Protein 5UID (pdb70)

Secondary structure (DSSP, 8-state):
---S------HHHHHHHHHHHHHT--SSSHHHHHHHHHHHHHHTS-GGGB---S-HHHHHHH--TT---TT-EEEEESSS-HHHHHHHHTTT-EEEEE--BTTTTB--HHHHHTT--TTEEEEEEE-GGG---SHHHHHHHHHHHT--EEEE-TT-SS-EETTEETTSSSSEEE---------SS---EESSHHHHHHHHHHHBT----TT----SS---B----HHHHHHHHHHHHHHHHHHHHHHHHHHHHHHHHTT-TT--PPPPPPTTEE-----EEE--HHHH---HHHHHTT---B-S---GGG-GGG------HHHHHHHHH-EEEP-STT--HHHHHHHHHHHHHHHHHH-/---S------HHHHHHHHHHHHHT--SSSHHHHHHHHHHHHHHTS-GGGB---S-HHHHHHH--TT---TT-EEEEESSS-HHHHHHHHTTTPEEEEE---TTTS---HHHHHTT--TTEEEEEEE-GGG---SHHHHHHHHHHTT--EEEE-TT-TT-EETTEETTSSSSEEE---------SS---EESSHHHHHHHHHHHBT----TT----SS---B----HHHHHHHHHHHHHHHHHHHHHHHHHHHHHHHHTT-TT--PPPPPPTTEE-----EEE--HHHH---HHHHHTT---B-S---GGG-GGG------HHHHHHHHH-EEEP--TT--HHHHHHHHHHHHHHHHHT-/---SS-----HHHHHHHHHHHHHS--SSSHHHHHHHHHHHHHHTS-GGGB---S-HHHHHHH--TT---TT-EEEEESSS-HHHHHHHHTTTPEEEEE--BTTTTB--HHHHHTT--TTEEEEEEE-GGG--TTHHHHHHHHHHHT--EEEE-TT-TT-EETTEETTSSSSEEE---------SS---EESSHHHHHHHHHHHBT----TT----SS---B----HHHHHHHHHHHHHHHHHHHHHHHHHHHHHHHHSS-TT--PPPPPPTTEE-----EEE--HHHH---HHHHHTT---B-S---GGG-GGG------HHHHHHHHH-EEEP--TT--HHHHHHHHHHHHHHHHHT-/--S------HHHHHHHHHHHHHT--SSSHHHHHHHHHHHHHHTS-GGGB---S-HHHHHHH--TT---TT-EEEEESSS-HHHHHHHHTTTPEEEEE--BTTTTB--HHHHHHT--TTEEEEEEE-GGG---SHHHHHHHHHHHT--EEEEGGG-TT-EETTEETTSSSSEEE---------SS---EESSHHHHHHHHHHHBT---TT----SS---B----HHHHHHHHHHHHHHHHHHHHHHHHHHHHHHHHTT-TT--PPPPPPTTEE-----EEE--HHHH---HHHHHTT---B-----GGG-GGG------HHHHHHHHH-EEEP--TT--HHHHHHHHHHHHHHHHHHT-

Foldseek 3Di:
DFDQDAEDDDDQLVVLLVVCVVVVFWFDDDLLLVLLCLLCVLQVHDSLQGAKWFFQLVVLLLVVLLVAAAQAEEEEALQDDPSNQVSQVVRNYFYAHWFPALLQRFRALVRRVVRDDPRYAEYEGEQGQFFNPNVQSNQVSCVVVVHFYEYADQNHSNKDFLPGGGQPSTAKYKYWQDSLQHLPGIMIGGPDSVSSVQSNQLLCCAAPVVVDDDHPDRHDNTHDISSSSSSNVVSSVCQVVFQVLLVVLLVVLCVLPVPQPPKAWRDDHPPRIDGSRSWGKMWPLVCQVVCVQCVVVVWHKDDGDQRNCPPPVSDHHDDHPSNVRSNRIMMTGRGTNVQDPVNSVSRSVSVSVSVVVVD/DFDQAAEDDDDQLVVLLVVCVVVVFWFADDLVLVLLCVLCVLQVHHSLQGAKWFFLLLVLLLVVLLVAAAQAEEEEALQDDPSNQCSQVVRNYFYAHFFPALLQRFRALVRRVVGDDPRYQAYEGEQGQFACHNVQSNQVSCVVVVHFYEYAHQNHSNKDFLPHGGQQSTAKYKYWQDSHLHLPGIMIGGPDSVSSVQSNQQLCCAADVRPDDDHPDRHDNTHHTSSSSSSNSVSSVCQVVWQVLLVVLLVVLCVLPVVAPPKAWRDDHDPRIDGSRRWTKMWPLVCQVVCVQCVVVVWHKDDGDQRNCPPPVSDDHDDHPSNVRSNRIMMTGRGTNVDDPVNSVSRSVSVRVSVVVVD/DFDQDAEDDDDQLVVLLVVCVVVVFWFADDLLLVLLCLLCVLQVHHSLQGAKWFFLLVVLLLVVLLVAAAQAEEEEALQDDPSNQCSRVVRNYFYAHFFPALLQRFRALVRRVVRDDPRYAAYEYEQPQFACPNVLSNQVSCVVVVHFYEYAHQNHSNKDFLNGGGQQSTAKYKYWQDSLLHLPGIMIGGPDSVSSVQSNQQLCCAADVNVDDDHPDRHDNTHHISSSSSSSVSSSVCQVVWQVLLVVLLVVLCVLPVVQPPKAWRDDRDPRIDGSRRWTKMWPLVCQVVCVQCVVVVWHKDDGDRRCCPVPVSDHHDDRPSNVRSNRIMITGRGTNVQDPVNSVSRSVSVSVSSVVVD/DDQDAEDDDDQLVVLLVVCVVVVFWFDDDLQLVLLCLLCVLQVHDSLQGAKWFFLLLVLLLVVLLVAAALAEEEEALQDDPSNQCSRVVRNYAYAHFFPALLQRFRALVRRVVRDDPRYAAYEYEQGQFAVPNVQSNQVSCVVVVHFYEYADQNHSNKFFLPGGGQQSTAKYKYWQDSLQHLPGIMIGGPDSVSSVQSNQQLCCAAVVPDDDHPDRHDNTHHTSSSSSSSVVSSVCQVVWQVLLVVLLVVLCVLPVPAPPKDWRDDHPPRIDGSRSWTKIWPLVQQVVCVQCVVVPWHKDDGDRRNLPPPVSDDHDDHVSNVRSVRIMMTGRTTNVQDPVNSVSRSVSVRVSSVVVVD

Sequence (1435 aa):
GINVFQPTLGEAELAAVREVFASGWLGRGPRTKVFEADFAEHLGVGAEQVVSVSCCTEGLFLSELLGVGPGDEVVLPSISFVGAANAIAARGARPVFCDVDPATLNPTADHVAEKLGPRTKAVVVLHYGGYPGDLVAIAELCRERGVPLVEDSACAVASQVDGRACGTLGDVGVWSFDAILVTGDGGLCFRDPELAERARKLASLGAQRWWEFEVTAFGRRSISNDVAASIGSVQLRRLPEFVRRRREIAERYDQGLSTVDGLRCPPPLPAGHTSSYYFYWVRDASVRDAARRLYDRGVYYTTFRYAPLHLVSAYGHEGSLPGAERAAEETLCLPLHQALSDSDVETVIGEVRAGLAALTGINVFQPTLGEAELAAVREVFASGWLGRGPRTKVFEADFAEHLGVGAEQVVSVSCCTEGLFLSELLGVGPGDEVVLPSISFVGAANAIAARGARPVFCDVDPATLNPTADHVAEKLGPRTKAVVVLHYGGYPGDLVAIAELCRERGVPLVEDSACAVASQVDGRACGTLGDVGVWSFDAILVTGDGGLCFRDPELAERARKLASLGAQRWWEFEVTAFGRRSISNDVAASIGSVQLRRLPEFVRRRREIAERYDQGLSTVDGLRCPPPLPAGHTSSYYFYWVRDASVRDAARRLYDRGVYTTFRYAPLHLVSAYGHEGSLPGAERAAEETLCLPLHQALSDSDVETVIGEVRAGLAALTGINVFQPTLGEAELAAVREVFASGWLGRGPRTKVFEADFAEHLGVGAEQVVSVSCCTEGLFLSELLGVGPGDEVVLPSISFVGAANAIAARGARPVFCDVDPATLNPTADHVAEKLGPRTKAVVVLHYGGYPGDLVAIAELCRERGVPLVEDSACAVASQVDGRACGTLGDVGVWSFDAILVTGDGGLCFRDPELAERARKLASLGAQRWWEFEVTAFGRRSISNDVAASIGSVQLRRLPEFVRRRREIAERYDQGLSTVDGLRCPPPLPAGHTSSYYFYWVRDASVRDAARRLYDRGVYTTFRYAPLHLVSAYGHEGSLPGAERAAEETLCLPLHQALSDSDVETVIGEVRAGLAALTINVFQPTLGEAELAAVREVFASGWLGRGPRTKVFEADFAEHLGVGAEQVVSVSCCTEGLFLSELLGVGPGDEVVLPSISFVGAANAIAARGARPVFCDVDPATLNPTADHVAEKLGPRTKAVVVLHYGGYPGDLVAIAELCRERGVPLVEDSACAVASQVDGRACGTLGDVGVWSFDAILVTGDGGLCFRDPELAERARKLASLGARWWEFEVTAFGRRSISNDVAASIGSVQLRRLPEFVRRRREIAERYDQGLSTVDGLRCPPPLPAGHTSSYYFYWVRDASVRDAARRLYDRGVYYTTFRYAPLHLVSAYGHEGSLPGAERAAEETLCLPLHQALSDSDVETVIGEVRAGLAALTA

InterPro domains:
  IPR000653 DegT/DnrJ/EryC1/StrS aminotransferase [PF01041] (11-373)
  IPR000653 DegT/DnrJ/EryC1/StrS aminotransferase [PIRSF000390] (2-376)
  IPR000653 DegT/DnrJ/EryC1/StrS aminotransferase [PTHR30244] (4-374)
  IPR000653 DegT/DnrJ/EryC1/StrS aminotransferase [cd00616] (15-374)
  IPR015421 Pyridoxal phosphate-dependent transferase, major domain [G3DSA:3.40.640.10] (2-258)
  IPR015422 Pyridoxal phosphate-dependent transferase, small domain [G3DSA:3.90.1150.10] (259-378)
  IPR015424 Pyridoxal phosphate-dependent transferase [SSF53383] (8-375)

Radius of gyration: 39.83 Å; Cα contacts (8 Å, |Δi|>4): 3329; chains: 4; bounding box: 96×101×100 Å

Structure (mmCIF, N/CA/C/O backbone):
data_5UID
#
_entry.id   5UID
#
_cell.length_a   139.601
_cell.length_b   198.093
_cell.length_c   60.561
_cell.angle_alpha   90.00
_cell.angle_beta   90.00
_cell.angle_gamma   90.00
#
_symmetry.space_group_name_H-M   'P 21 21 2'
#
loop_
_entity.id
_entity.type
_entity.pdbx_description
1 polymer 'Aminotransferase TlmJ'
2 non-polymer 'SULFATE ION'
3 non-polymer "PYRIDOXAL-5'-PHOSPHATE"
4 water water
#
loop_
_atom_site.group_PDB
_atom_site.id
_atom_site.type_symbol
_atom_site.label_atom_id
_atom_site.label_alt_id
_atom_site.label_comp_id
_atom_site.label_asym_id
_atom_site.label_entity_id
_atom_site.label_seq_id
_atom_site.pdbx_PDB_ins_code
_atom_site.Cartn_x
_atom_site.Cartn_y
_atom_site.Cartn_z
_atom_site.occupancy
_atom_site.B_iso_or_equiv
_atom_site.auth_seq_id
_atom_site.auth_comp_id
_atom_site.auth_asym_id
_atom_site.auth_atom_id
_atom_site.pdbx_PDB_model_num
ATOM 1 N N . GLY A 1 5 ? 66.205 50.541 30.599 1.00 73.42 2 GLY A N 1
ATOM 2 C CA . GLY A 1 5 ? 64.927 50.067 30.101 1.00 70.89 2 GLY A CA 1
ATOM 3 C C . GLY A 1 5 ? 65.032 48.764 29.332 1.00 66.17 2 GLY A C 1
ATOM 4 O O . GLY A 1 5 ? 66.115 48.379 28.894 1.00 65.62 2 GLY A O 1
ATOM 13 N N . ILE A 1 7 ? 63.561 46.413 26.086 1.00 40.38 4 ILE A N 1
ATOM 14 C CA . ILE A 1 7 ? 62.834 46.337 24.823 1.00 38.20 4 ILE A CA 1
ATOM 15 C C . ILE A 1 7 ? 62.260 44.933 24.690 1.00 31.43 4 ILE A C 1
ATOM 16 O O . ILE A 1 7 ? 63.010 43.957 24.596 1.00 35.81 4 ILE A O 1
ATOM 21 N N . ASN A 1 8 ? 60.933 44.829 24.672 1.00 30.58 5 ASN A N 1
ATOM 22 C CA . ASN A 1 8 ? 60.256 43.541 24.701 1.00 26.21 5 ASN A CA 1
ATOM 23 C C . ASN A 1 8 ? 60.097 42.958 23.299 1.00 30.08 5 ASN A C 1
ATOM 24 O O . ASN A 1 8 ? 60.093 43.675 22.296 1.00 30.50 5 ASN A O 1
ATOM 29 N N . VAL A 1 9 ? 59.951 41.631 23.246 1.00 28.58 6 VAL A N 1
ATOM 30 C CA . VAL A 1 9 ? 59.732 40.940 21.977 1.00 30.45 6 VAL A CA 1
ATOM 31 C C . VAL A 1 9 ? 58.295 41.117 21.508 1.00 34.18 6 VAL A C 1
ATOM 32 O O . VAL A 1 9 ? 58.039 41.327 20.317 1.00 37.80 6 VAL A O 1
ATOM 36 N N . PHE A 1 10 ? 57.339 41.021 22.428 1.00 28.13 7 PHE A N 1
ATOM 37 C CA . PHE A 1 10 ? 55.928 41.224 22.141 1.00 29.75 7 PHE A CA 1
ATOM 38 C C . PHE A 1 10 ? 55.411 42.372 22.995 1.00 29.04 7 PHE A C 1
ATOM 39 O O . PHE A 1 10 ? 55.805 42.515 24.156 1.00 27.53 7 PHE A O 1
ATOM 47 N N . GLN A 1 11 ? 54.533 43.189 22.419 1.00 31.24 8 GLN A N 1
ATOM 48 C CA . GLN A 1 11 ? 53.924 44.268 23.184 1.00 22.59 8 GLN A CA 1
ATOM 49 C C . GLN A 1 11 ? 52.661 44.763 22.491 1.00 28.32 8 GLN A C 1
ATOM 50 O O . GLN A 1 11 ? 52.692 45.082 21.298 1.00 29.74 8 GLN A O 1
ATOM 56 N N . PRO A 1 12 ? 51.537 44.828 23.197 1.00 27.14 9 PRO A N 1
ATOM 57 C CA . PRO A 1 12 ? 50.315 45.378 22.602 1.00 22.34 9 PRO A CA 1
ATOM 58 C C . PRO A 1 12 ? 50.262 46.894 22.721 1.00 28.25 9 PRO A C 1
ATOM 59 O O . PRO A 1 12 ? 50.993 47.515 23.496 1.00 30.96 9 PRO A O 1
ATOM 63 N N . THR A 1 13 ? 49.372 47.491 21.928 1.00 27.25 10 THR A N 1
ATOM 64 C CA . THR A 1 13 ? 49.128 48.934 21.963 1.00 29.53 10 THR A CA 1
ATOM 65 C C . THR A 1 13 ? 47.629 49.165 22.125 1.00 31.06 10 THR A C 1
ATOM 66 O O . THR A 1 13 ? 46.873 49.094 21.151 1.00 31.20 10 THR A O 1
ATOM 70 N N . LEU A 1 14 ? 47.203 49.429 23.356 1.00 27.47 11 LEU A N 1
ATOM 71 C CA . LEU A 1 14 ? 45.824 49.784 23.662 1.00 28.25 11 LEU A CA 1
ATOM 72 C C . LEU A 1 14 ? 45.819 51.123 24.386 1.00 25.36 11 LEU A C 1
ATOM 73 O O . LEU A 1 14 ? 46.612 51.336 25.309 1.00 25.55 11 LEU A O 1
ATOM 78 N N . GLY A 1 15 ? 44.933 52.022 23.962 1.00 33.02 12 GLY A N 1
ATOM 79 C CA . GLY A 1 15 ? 44.924 53.368 24.499 1.00 33.14 12 GLY A CA 1
ATOM 80 C C . GLY A 1 15 ? 43.546 53.975 24.678 1.00 35.32 12 GLY A C 1
ATOM 81 O O . GLY A 1 15 ? 42.617 53.301 25.136 1.00 27.61 12 GLY A O 1
ATOM 82 N N . GLU A 1 16 ? 43.405 55.252 24.308 1.00 33.73 13 GLU A N 1
ATOM 83 C CA . GLU A 1 16 ? 42.177 55.987 24.601 1.00 36.54 13 GLU A CA 1
ATOM 84 C C . GLU A 1 16 ? 40.980 55.420 23.846 1.00 36.71 13 GLU A C 1
ATOM 85 O O . GLU A 1 16 ? 39.875 55.344 24.399 1.00 35.48 13 GLU A O 1
ATOM 91 N N . ALA A 1 17 ? 41.170 55.025 22.585 1.00 32.86 14 ALA A N 1
ATOM 92 C CA . ALA A 1 17 ? 40.051 54.499 21.809 1.00 35.08 14 ALA A CA 1
ATOM 93 C C . ALA A 1 17 ? 39.536 53.193 22.401 1.00 39.02 14 ALA A C 1
ATOM 94 O O . ALA A 1 17 ? 38.322 52.966 22.460 1.00 42.89 14 ALA A O 1
ATOM 96 N N . GLU A 1 18 ? 40.445 52.324 22.853 1.00 32.55 15 GLU A N 1
ATOM 97 C CA . GLU A 1 18 ? 40.022 51.094 23.515 1.00 25.68 15 GLU A CA 1
ATOM 98 C C . GLU A 1 18 ? 39.386 51.387 24.870 1.00 26.86 15 GLU A C 1
ATOM 99 O O . GLU A 1 18 ? 38.435 50.708 25.276 1.00 22.17 15 GLU A O 1
ATOM 105 N N . LEU A 1 19 ? 39.898 52.395 25.583 1.00 28.88 16 LEU A N 1
ATOM 106 C CA . LEU A 1 19 ? 39.307 52.770 26.865 1.00 32.15 16 LEU A CA 1
ATOM 107 C C . LEU A 1 19 ? 37.891 53.299 26.686 1.00 26.97 16 LEU A C 1
ATOM 108 O O . LEU A 1 19 ? 36.999 52.981 27.480 1.00 27.30 16 LEU A O 1
ATOM 113 N N . ALA A 1 20 ? 37.669 54.111 25.650 1.00 28.19 17 ALA A N 1
ATOM 114 C CA . ALA A 1 20 ? 36.337 54.659 25.413 1.00 31.75 17 ALA A CA 1
ATOM 115 C C . ALA A 1 20 ? 35.332 53.551 25.130 1.00 32.43 17 ALA A C 1
ATOM 116 O O . ALA A 1 20 ? 34.171 53.637 25.545 1.00 31.85 17 ALA A O 1
ATOM 118 N N . ALA A 1 21 ? 35.760 52.499 24.427 1.00 29.34 18 ALA A N 1
ATOM 119 C CA . ALA A 1 21 ? 34.882 51.354 24.206 1.00 30.14 18 ALA A CA 1
ATOM 120 C C . ALA A 1 21 ? 34.539 50.671 25.524 1.00 22.83 18 ALA A C 1
ATOM 121 O O . ALA A 1 21 ? 33.374 50.353 25.786 1.00 29.21 18 ALA A O 1
ATOM 123 N N . VAL A 1 22 ? 35.546 50.448 26.372 1.00 23.33 19 VAL A N 1
ATOM 124 C CA . VAL A 1 22 ? 35.302 49.848 27.681 1.00 23.27 19 VAL A CA 1
ATOM 125 C C . VAL A 1 22 ? 34.374 50.729 28.506 1.00 26.51 19 VAL A C 1
ATOM 126 O O . VAL A 1 22 ? 33.486 50.233 29.212 1.00 31.22 19 VAL A O 1
ATOM 130 N N . ARG A 1 23 ? 34.561 52.050 28.424 1.00 28.15 20 ARG A N 1
ATOM 131 C CA . ARG A 1 23 ? 33.748 52.979 29.202 1.00 28.73 20 ARG A CA 1
ATOM 132 C C . ARG A 1 23 ? 32.266 52.824 28.881 1.00 35.36 20 ARG A C 1
ATOM 133 O O . ARG A 1 23 ? 31.431 52.721 29.787 1.00 22.25 20 ARG A O 1
ATOM 141 N N . GLU A 1 24 ? 31.915 52.799 27.591 1.00 33.62 21 GLU A N 1
ATOM 142 C CA . GLU A 1 24 ? 30.501 52.722 27.236 1.00 34.27 21 GLU A CA 1
ATOM 143 C C . GLU A 1 24 ? 29.925 51.335 27.497 1.00 28.33 21 GLU A C 1
ATOM 144 O O . GLU A 1 24 ? 28.724 51.208 27.758 1.00 34.44 21 GLU A O 1
ATOM 150 N N . VAL A 1 25 ? 30.754 50.290 27.446 1.00 27.94 22 VAL A N 1
ATOM 151 C CA . VAL A 1 25 ? 30.293 48.972 27.872 1.00 31.40 22 VAL A CA 1
ATOM 152 C C . VAL A 1 25 ? 29.994 48.972 29.367 1.00 26.84 22 VAL A C 1
ATOM 153 O O . VAL A 1 25 ? 28.969 48.437 29.807 1.00 29.41 22 VAL A O 1
ATOM 157 N N . PHE A 1 26 ? 30.878 49.572 30.171 1.00 26.05 23 PHE A N 1
ATOM 158 C CA . PHE A 1 26 ? 30.619 49.688 31.605 1.00 28.62 23 PHE A CA 1
ATOM 159 C C . PHE A 1 26 ? 29.323 50.442 31.872 1.00 27.76 23 PHE A C 1
ATOM 160 O O . PHE A 1 26 ? 28.525 50.041 32.728 1.00 26.75 23 PHE A O 1
ATOM 168 N N . ALA A 1 27 ? 29.096 51.539 31.147 1.00 22.35 24 ALA A N 1
ATOM 169 C CA . ALA A 1 27 ? 27.895 52.340 31.366 1.00 36.69 24 ALA A CA 1
ATOM 170 C C . ALA A 1 27 ? 26.630 51.597 30.953 1.00 32.85 24 ALA A C 1
ATOM 171 O O . ALA A 1 27 ? 25.573 51.795 31.564 1.00 34.15 24 ALA A O 1
ATOM 173 N N . SER A 1 28 ? 26.712 50.741 29.931 1.00 30.81 25 SER A N 1
ATOM 174 C CA . SER A 1 28 ? 25.534 50.013 29.474 1.00 31.06 25 SER A CA 1
ATOM 175 C C . SER A 1 28 ? 25.055 48.984 30.489 1.00 33.09 25 SER A C 1
ATOM 176 O O . SER A 1 28 ? 23.888 48.582 30.442 1.00 37.38 25 SER A O 1
ATOM 179 N N . GLY A 1 29 ? 25.926 48.542 31.392 1.00 28.72 26 GLY A N 1
ATOM 180 C CA . GLY A 1 29 ? 25.568 47.529 32.358 1.00 27.27 26 GLY A CA 1
ATOM 181 C C . GLY A 1 29 ? 25.479 46.120 31.815 1.00 25.35 26 GLY A C 1
ATOM 182 O O . GLY A 1 29 ? 25.169 45.200 32.583 1.00 35.33 26 GLY A O 1
ATOM 183 N N . TRP A 1 30 ? 25.735 45.914 30.524 1.00 30.20 27 TRP A N 1
ATOM 184 C CA . TRP A 1 30 ? 25.721 44.585 29.914 1.00 36.19 27 TRP A CA 1
ATOM 185 C C . TRP A 1 30 ? 27.154 44.242 29.522 1.00 32.91 27 TRP A C 1
ATOM 186 O O . TRP A 1 30 ? 27.631 44.646 28.458 1.00 29.87 27 TRP A O 1
ATOM 197 N N . LEU A 1 31 ? 27.839 43.497 30.388 1.00 32.15 28 LEU A N 1
ATOM 198 C CA . LEU A 1 31 ? 29.242 43.177 30.172 1.00 30.03 28 LEU A CA 1
ATOM 199 C C . LEU A 1 31 ? 29.459 41.785 29.593 1.00 25.06 28 LEU A C 1
ATOM 200 O O . LEU A 1 31 ? 30.505 41.545 28.981 1.00 30.01 28 LEU A O 1
ATOM 205 N N . GLY A 1 32 ? 28.505 40.874 29.757 1.00 26.18 29 GLY A N 1
ATOM 206 C CA . GLY A 1 32 ? 28.620 39.539 29.207 1.00 29.77 29 GLY A CA 1
ATOM 207 C C . GLY A 1 32 ? 28.403 39.527 27.707 1.00 34.20 29 GLY A C 1
ATOM 208 O O . GLY A 1 32 ? 28.282 40.563 27.052 1.00 39.42 29 GLY A O 1
ATOM 209 N N . ARG A 1 33 ? 28.354 38.315 27.157 1.00 38.79 30 ARG A N 1
ATOM 210 C CA . ARG A 1 33 ? 28.115 38.145 25.729 1.00 40.67 30 ARG A CA 1
ATOM 211 C C . ARG A 1 33 ? 26.809 38.818 25.325 1.00 40.24 30 ARG A C 1
ATOM 212 O O . ARG A 1 33 ? 25.739 38.472 25.835 1.00 33.28 30 ARG A O 1
ATOM 220 N N . GLY A 1 34 ? 26.901 39.785 24.413 1.00 36.98 31 GLY A N 1
ATOM 221 C CA . GLY A 1 34 ? 25.743 40.516 23.962 1.00 37.81 31 GLY A CA 1
ATOM 222 C C . GLY A 1 34 ? 25.923 41.111 22.580 1.00 42.28 31 GLY A C 1
ATOM 223 O O . GLY A 1 34 ? 26.554 40.521 21.697 1.00 38.77 31 GLY A O 1
ATOM 224 N N . PRO A 1 35 ? 25.363 42.306 22.368 1.00 36.76 32 PRO A N 1
ATOM 225 C CA . PRO A 1 35 ? 25.440 42.921 21.032 1.00 38.38 32 PRO A CA 1
ATOM 226 C C . PRO A 1 35 ? 26.855 43.241 20.579 1.00 36.71 32 PRO A C 1
ATOM 227 O O . PRO A 1 35 ? 27.121 43.222 19.371 1.00 37.70 32 PRO A O 1
ATOM 231 N N . ARG A 1 36 ? 27.775 43.533 21.503 1.00 34.87 33 ARG A N 1
ATOM 232 C CA . ARG A 1 36 ? 29.142 43.848 21.095 1.00 30.95 33 ARG A CA 1
ATOM 233 C C . ARG A 1 36 ? 29.871 42.614 20.579 1.00 29.16 33 ARG A C 1
ATOM 234 O O . ARG A 1 36 ? 30.695 42.721 19.661 1.00 27.01 33 ARG A O 1
ATOM 242 N N . THR A 1 37 ? 29.589 41.441 21.153 1.00 28.34 34 THR A N 1
ATOM 243 C CA . THR A 1 37 ? 30.164 40.207 20.628 1.00 28.32 34 THR A CA 1
ATOM 244 C C . THR A 1 37 ? 29.652 39.919 19.221 1.00 28.13 34 THR A C 1
ATOM 245 O O . THR A 1 37 ? 30.414 39.472 18.355 1.00 24.66 34 THR A O 1
ATOM 249 N N . LYS A 1 38 ? 28.368 40.186 18.972 1.00 26.59 35 LYS A N 1
ATOM 250 C CA . LYS A 1 38 ? 27.819 39.983 17.636 1.00 33.88 35 LYS A CA 1
ATOM 251 C C . LYS A 1 38 ? 28.460 40.932 16.630 1.00 36.80 35 LYS A C 1
ATOM 252 O O . LYS A 1 38 ? 28.739 40.542 15.490 1.00 34.97 35 LYS A O 1
ATOM 258 N N . VAL A 1 39 ? 28.716 42.176 17.038 1.00 35.54 36 VAL A N 1
ATOM 259 C CA . VAL A 1 39 ? 29.346 43.136 16.137 1.00 33.42 36 VAL A CA 1
ATOM 260 C C . VAL A 1 39 ? 30.781 42.724 15.828 1.00 30.23 36 VAL A C 1
ATOM 261 O O . VAL A 1 39 ? 31.216 42.763 14.670 1.00 31.55 36 VAL A O 1
ATOM 265 N N . PHE A 1 40 ? 31.538 42.315 16.851 1.00 29.25 37 PHE A N 1
ATOM 266 C CA . PHE A 1 40 ? 32.928 41.923 16.627 1.00 30.94 37 PHE A CA 1
ATOM 267 C C . PHE A 1 40 ? 33.021 40.683 15.745 1.00 32.47 37 PHE A C 1
ATOM 268 O O . PHE A 1 40 ? 33.897 40.600 14.876 1.00 33.51 37 PHE A O 1
ATOM 276 N N . GLU A 1 41 ? 32.132 39.708 15.954 1.00 33.20 38 GLU A N 1
ATOM 277 C CA . GLU A 1 41 ? 32.089 38.551 15.065 1.00 32.45 38 GLU A CA 1
ATOM 278 C C . GLU A 1 41 ? 31.823 38.981 13.627 1.00 32.94 38 GLU A C 1
ATOM 279 O O . GLU A 1 41 ? 32.514 38.547 12.698 1.00 31.18 38 GLU A O 1
ATOM 285 N N . ALA A 1 42 ? 30.828 39.849 13.427 1.00 27.99 39 ALA A N 1
ATOM 286 C CA . ALA A 1 42 ? 30.533 40.334 12.082 1.00 34.46 39 ALA A CA 1
ATOM 287 C C . ALA A 1 42 ? 31.707 41.116 11.507 1.00 32.54 39 ALA A C 1
ATOM 288 O O . ALA A 1 42 ? 32.016 41.000 10.314 1.00 37.30 39 ALA A O 1
ATOM 290 N N . ASP A 1 43 ? 32.375 41.918 12.340 1.00 28.70 40 ASP A N 1
ATOM 291 C CA . ASP A 1 43 ? 33.543 42.660 11.879 1.00 30.32 40 ASP A CA 1
ATOM 292 C C . ASP A 1 43 ? 34.671 41.715 11.482 1.00 30.40 40 ASP A C 1
ATOM 293 O O . ASP A 1 43 ? 35.278 41.866 10.415 1.00 28.94 40 ASP A O 1
ATOM 298 N N . PHE A 1 44 ? 34.968 40.732 12.336 1.00 24.00 41 PHE A N 1
ATOM 299 C CA . PHE A 1 44 ? 36.062 39.810 12.048 1.00 28.92 41 PHE A CA 1
ATOM 300 C C . PHE A 1 44 ? 35.751 38.951 10.827 1.00 27.20 41 PHE A C 1
ATOM 301 O O . PHE A 1 44 ? 36.636 38.695 10.002 1.00 27.56 41 PHE A O 1
ATOM 309 N N . ALA A 1 45 ? 34.497 38.510 10.688 1.00 24.77 42 ALA A N 1
ATOM 310 C CA . ALA A 1 45 ? 34.109 37.718 9.523 1.00 31.84 42 ALA A CA 1
ATOM 311 C C . ALA A 1 45 ? 34.325 38.491 8.228 1.00 36.98 42 ALA A C 1
ATOM 312 O O . ALA A 1 45 ? 34.787 37.926 7.229 1.00 40.37 42 ALA A O 1
ATOM 314 N N . GLU A 1 46 ? 33.992 39.784 8.222 1.00 39.01 43 GLU A N 1
ATOM 315 C CA . GLU A 1 46 ? 34.267 40.607 7.049 1.00 40.05 43 GLU A CA 1
ATOM 316 C C . GLU A 1 46 ? 35.767 40.728 6.808 1.00 37.18 43 GLU A C 1
ATOM 317 O O . GLU A 1 46 ? 36.224 40.706 5.659 1.00 34.61 43 GLU A O 1
ATOM 323 N N . HIS A 1 47 ? 36.547 40.851 7.885 1.00 30.57 44 HIS A N 1
ATOM 324 C CA . HIS A 1 47 ? 38.000 40.887 7.759 1.00 33.70 44 HIS A CA 1
ATOM 325 C C . HIS A 1 47 ? 38.527 39.617 7.101 1.00 38.19 44 HIS A C 1
ATOM 326 O O . HIS A 1 47 ? 39.453 39.670 6.282 1.00 32.75 44 HIS A O 1
ATOM 333 N N . LEU A 1 48 ? 37.943 38.466 7.438 1.00 34.53 45 LEU A N 1
ATOM 334 C CA . LEU A 1 48 ? 38.355 37.201 6.844 1.00 30.18 45 LEU A CA 1
ATOM 335 C C . LEU A 1 48 ? 37.752 36.970 5.468 1.00 36.01 45 LEU A C 1
ATOM 336 O O . LEU A 1 48 ? 38.226 36.092 4.740 1.00 45.06 45 LEU A O 1
ATOM 341 N N . GLY A 1 49 ? 36.725 37.729 5.098 1.00 34.25 46 GLY A N 1
ATOM 342 C CA . GLY A 1 49 ? 36.032 37.479 3.851 1.00 37.31 46 GLY A CA 1
ATOM 343 C C . GLY A 1 49 ? 35.110 36.282 3.883 1.00 52.72 46 GLY A C 1
ATOM 344 O O . GLY A 1 49 ? 34.941 35.613 2.860 1.00 54.03 46 GLY A O 1
ATOM 345 N N . VAL A 1 50 ? 34.513 35.986 5.038 1.00 47.20 47 VAL A N 1
ATOM 346 C CA . VAL A 1 50 ? 33.606 34.859 5.199 1.00 47.64 47 VAL A CA 1
ATOM 347 C C . VAL A 1 50 ? 32.292 35.366 5.781 1.00 43.22 47 VAL A C 1
ATOM 348 O O . VAL A 1 50 ? 32.145 36.541 6.118 1.00 43.26 47 VAL A O 1
ATOM 352 N N . GLY A 1 51 ? 31.331 34.454 5.893 1.00 40.52 48 GLY A N 1
ATOM 353 C CA . GLY A 1 51 ? 30.050 34.802 6.468 1.00 41.32 48 GLY A CA 1
ATOM 354 C C . GLY A 1 51 ? 30.103 34.865 7.983 1.00 36.85 48 GLY A C 1
ATOM 355 O O . GLY A 1 51 ? 30.887 34.175 8.637 1.00 39.44 48 GLY A O 1
ATOM 356 N N . ALA A 1 52 ? 29.242 35.715 8.548 1.00 31.72 49 ALA A N 1
ATOM 357 C CA . ALA A 1 52 ? 29.181 35.843 10.000 1.00 38.22 49 ALA A CA 1
ATOM 358 C C . ALA A 1 52 ? 28.748 34.540 10.663 1.00 40.96 49 ALA A C 1
ATOM 359 O O . ALA A 1 52 ? 29.134 34.266 11.805 1.00 38.71 49 ALA A O 1
ATOM 361 N N . GLU A 1 53 ? 27.962 33.722 9.959 1.00 39.28 50 GLU A N 1
ATOM 362 C CA . GLU A 1 53 ? 27.477 32.466 10.518 1.00 42.13 50 GLU A CA 1
ATOM 363 C C . GLU A 1 53 ? 28.594 31.459 10.757 1.00 40.93 50 GLU A C 1
ATOM 364 O O . GLU A 1 53 ? 28.425 30.550 11.576 1.00 40.70 50 GLU A O 1
ATOM 370 N N . GLN A 1 54 ? 29.721 31.592 10.059 1.00 38.78 51 GLN A N 1
ATOM 371 C CA . GLN A 1 54 ? 30.818 30.641 10.178 1.00 35.22 51 GLN A CA 1
ATOM 372 C C . GLN A 1 54 ? 31.728 30.918 11.365 1.00 37.46 51 GLN A C 1
ATOM 373 O O . GLN A 1 54 ? 32.580 30.080 11.683 1.00 32.84 51 GLN A O 1
ATOM 379 N N . VAL A 1 55 ? 31.573 32.061 12.021 1.00 32.91 52 VAL A N 1
ATOM 380 C CA . VAL A 1 55 ? 32.545 32.554 12.985 1.00 32.16 52 VAL A CA 1
ATOM 381 C C . VAL A 1 55 ? 31.935 32.505 14.379 1.00 38.76 52 VAL A C 1
ATOM 382 O O . VAL A 1 55 ? 30.768 32.866 14.573 1.00 33.78 52 VAL A O 1
ATOM 386 N N . VAL A 1 56 ? 32.723 32.040 15.349 1.00 38.38 53 VAL A N 1
ATOM 387 C CA . VAL A 1 56 ? 32.268 31.859 16.725 1.00 34.55 53 VAL A CA 1
ATOM 388 C C . VAL A 1 56 ? 33.331 32.410 17.667 1.00 35.32 53 VAL A C 1
ATOM 389 O O . VAL A 1 56 ? 34.481 31.953 17.651 1.00 28.10 53 VAL A O 1
ATOM 393 N N . SER A 1 57 ? 32.945 33.376 18.495 1.00 28.98 54 SER A N 1
ATOM 394 C CA . SER A 1 57 ? 33.845 33.929 19.497 1.00 30.76 54 SER A CA 1
ATOM 395 C C . SER A 1 57 ? 34.024 32.945 20.648 1.00 28.11 54 SER A C 1
ATOM 396 O O . SER A 1 57 ? 33.069 32.293 21.076 1.00 30.59 54 SER A O 1
ATOM 399 N N . VAL A 1 58 ? 35.260 32.834 21.143 1.00 24.90 55 VAL A N 1
ATOM 400 C CA . VAL A 1 58 ? 35.588 31.956 22.262 1.00 25.40 55 VAL A CA 1
ATOM 401 C C . VAL A 1 58 ? 36.515 32.694 23.220 1.00 25.18 55 VAL A C 1
ATOM 402 O O . VAL A 1 58 ? 36.960 33.813 22.958 1.00 26.03 55 VAL A O 1
ATOM 406 N N . SER A 1 59 ? 36.810 32.038 24.347 1.00 25.19 56 SER A N 1
ATOM 407 C CA . SER A 1 59 ? 37.549 32.694 25.422 1.00 28.31 56 SER A CA 1
ATOM 408 C C . SER A 1 59 ? 39.013 32.909 25.052 1.00 30.06 56 SER A C 1
ATOM 409 O O . SER A 1 59 ? 39.615 33.911 25.452 1.00 29.74 56 SER A O 1
ATOM 412 N N . CYS A 1 60 ? 39.604 31.981 24.307 1.00 27.06 57 CYS A N 1
ATOM 413 C CA . CYS A 1 60 ? 41.005 32.084 23.914 1.00 26.24 57 CYS A CA 1
ATOM 414 C C . CYS A 1 60 ? 41.266 31.073 22.805 1.00 33.22 57 CYS A C 1
ATOM 415 O O . CYS A 1 60 ? 40.413 30.242 22.483 1.00 34.86 57 CYS A O 1
ATOM 418 N N . CYS A 1 61 ? 42.469 31.151 22.228 1.00 32.84 58 CYS A N 1
ATOM 419 C CA . CYS A 1 61 ? 42.804 30.270 21.113 1.00 32.22 58 CYS A CA 1
ATOM 420 C C . CYS A 1 61 ? 42.987 28.832 21.578 1.00 27.46 58 CYS A C 1
ATOM 421 O O . CYS A 1 61 ? 42.556 27.894 20.895 1.00 25.42 58 CYS A O 1
ATOM 424 N N . THR A 1 62 ? 43.638 28.637 22.726 1.00 30.49 59 THR A N 1
ATOM 425 C CA . THR A 1 62 ? 43.803 27.291 23.264 1.00 34.47 59 THR A CA 1
ATOM 426 C C . THR A 1 62 ? 42.455 26.605 23.431 1.00 30.70 59 THR A C 1
ATOM 427 O O . THR A 1 62 ? 42.284 25.440 23.055 1.00 31.61 59 THR A O 1
ATOM 431 N N . GLU A 1 63 ? 41.479 27.325 23.985 1.00 29.35 60 GLU A N 1
ATOM 432 C CA . GLU A 1 63 ? 40.141 26.768 24.128 1.00 29.85 60 GLU A CA 1
ATOM 433 C C . GLU A 1 63 ? 39.530 26.471 22.767 1.00 30.41 60 GLU A C 1
ATOM 434 O O . GLU A 1 63 ? 38.848 25.456 22.592 1.00 27.69 60 GLU A O 1
ATOM 440 N N . GLY A 1 64 ? 39.770 27.345 21.786 1.00 31.60 61 GLY A N 1
ATOM 441 C CA . GLY A 1 64 ? 39.324 27.061 20.433 1.00 25.80 61 GLY A CA 1
ATOM 442 C C . GLY A 1 64 ? 39.979 25.828 19.846 1.00 23.17 61 GLY A C 1
ATOM 443 O O . GLY A 1 64 ? 39.349 25.087 19.086 1.00 22.82 61 GLY A O 1
ATOM 444 N N . LEU A 1 65 ? 41.244 25.582 20.195 1.00 28.87 62 LEU A N 1
ATOM 445 C CA . LEU A 1 65 ? 41.917 24.378 19.716 1.00 29.71 62 LEU A CA 1
ATOM 446 C C . LEU A 1 65 ? 41.353 23.129 20.385 1.00 32.56 62 LEU A C 1
ATOM 447 O O . LEU A 1 65 ? 41.117 22.113 19.718 1.00 25.46 62 LEU A O 1
ATOM 452 N N . PHE A 1 66 ? 41.135 23.184 21.703 1.00 24.78 63 PHE A N 1
ATOM 453 C CA . PHE A 1 66 ? 40.521 22.058 22.402 1.00 28.93 63 PHE A CA 1
ATOM 454 C C . PHE A 1 66 ? 39.129 21.763 21.856 1.00 34.20 63 PHE A C 1
ATOM 455 O O . PHE A 1 66 ? 38.761 20.596 21.673 1.00 37.88 63 PHE A O 1
ATOM 463 N N . LEU A 1 67 ? 38.339 22.807 21.593 1.00 27.43 64 LEU A N 1
ATOM 464 C CA . LEU A 1 67 ? 36.989 22.600 21.078 1.00 30.69 64 LEU A CA 1
ATOM 465 C C . LEU A 1 67 ? 37.015 21.930 19.711 1.00 31.06 64 LEU A C 1
ATOM 466 O O . LEU A 1 67 ? 36.198 21.044 19.432 1.00 37.20 64 LEU A O 1
ATOM 471 N N . SER A 1 68 ? 37.945 22.337 18.844 1.00 27.95 65 SER A N 1
ATOM 472 C CA . SER A 1 68 ? 37.985 21.771 17.499 1.00 32.60 65 SER A CA 1
ATOM 473 C C . SER A 1 68 ? 38.293 20.279 17.537 1.00 33.42 65 SER A C 1
ATOM 474 O O . SER A 1 68 ? 37.709 19.498 16.777 1.00 34.69 65 SER A O 1
ATOM 485 N N . GLU A 1 70 ? 37.508 18.360 19.956 1.00 34.61 67 GLU A N 1
ATOM 486 C CA . GLU A 1 70 ? 36.280 17.748 20.455 1.00 31.11 67 GLU A CA 1
ATOM 487 C C . GLU A 1 70 ? 35.243 17.626 19.345 1.00 34.16 67 GLU A C 1
ATOM 488 O O . GLU A 1 70 ? 34.642 16.561 19.156 1.00 30.12 67 GLU A O 1
ATOM 494 N N . LEU A 1 71 ? 35.028 18.708 18.593 1.00 36.12 68 LEU A N 1
ATOM 495 C CA . LEU A 1 71 ? 34.014 18.696 17.543 1.00 35.48 68 LEU A CA 1
ATOM 496 C C . LEU A 1 71 ? 34.362 17.697 16.446 1.00 38.19 68 LEU A C 1
ATOM 497 O O . LEU A 1 71 ? 33.472 17.053 15.878 1.00 42.10 68 LEU A O 1
ATOM 502 N N . LEU A 1 72 ? 35.652 17.552 16.135 1.00 35.92 69 LEU A N 1
ATOM 503 C CA . LEU A 1 72 ? 36.067 16.604 15.107 1.00 35.42 69 LEU A CA 1
ATOM 504 C C . LEU A 1 72 ? 35.993 15.161 15.587 1.00 35.70 69 LEU A C 1
ATOM 505 O O . LEU A 1 72 ? 36.041 14.244 14.762 1.00 35.79 69 LEU A O 1
ATOM 510 N N . GLY A 1 73 ? 35.883 14.940 16.894 1.00 36.17 70 GLY A N 1
ATOM 511 C CA . GLY A 1 73 ? 35.699 13.600 17.413 1.00 38.72 70 GLY A CA 1
ATOM 512 C C . GLY A 1 73 ? 36.953 12.765 17.520 1.00 39.23 70 GLY A C 1
ATOM 513 O O . GLY A 1 73 ? 36.873 11.535 17.437 1.00 36.48 70 GLY A O 1
ATOM 514 N N . VAL A 1 74 ? 38.117 13.392 17.700 1.00 38.97 71 VAL A N 1
ATOM 515 C CA . VAL A 1 74 ? 39.341 12.625 17.884 1.00 43.26 71 VAL A CA 1
ATOM 516 C C . VAL A 1 74 ? 39.330 11.983 19.266 1.00 38.75 71 VAL A C 1
ATOM 517 O O . VAL A 1 74 ? 38.729 12.502 20.216 1.00 43.85 71 VAL A O 1
ATOM 521 N N . GLY A 1 75 ? 39.990 10.832 19.379 1.00 37.98 72 GLY A N 1
ATOM 522 C CA . GLY A 1 75 ? 40.024 10.101 20.624 1.00 35.97 72 GLY A CA 1
ATOM 523 C C . GLY A 1 75 ? 41.083 9.018 20.645 1.00 37.32 72 GLY A C 1
ATOM 524 O O . GLY A 1 75 ? 42.041 9.040 19.866 1.00 38.05 72 GLY A O 1
ATOM 525 N N . PRO A 1 76 ? 40.930 8.049 21.549 1.00 39.63 73 PRO A N 1
ATOM 526 C CA . PRO A 1 76 ? 41.908 6.957 21.633 1.00 38.99 73 PRO A CA 1
ATOM 527 C C . PRO A 1 76 ? 42.007 6.198 20.319 1.00 37.48 73 PRO A C 1
ATOM 528 O O . PRO A 1 76 ? 40.999 5.887 19.679 1.00 40.20 73 PRO A O 1
ATOM 532 N N . GLY A 1 77 ? 43.242 5.900 19.919 1.00 33.62 74 GLY A N 1
ATOM 533 C CA . GLY A 1 77 ? 43.505 5.242 18.660 1.00 35.74 74 GLY A CA 1
ATOM 534 C C . GLY A 1 77 ? 43.651 6.174 17.476 1.00 41.97 74 GLY A C 1
ATOM 535 O O . GLY A 1 77 ? 44.110 5.734 16.414 1.00 37.41 74 GLY A O 1
ATOM 536 N N . ASP A 1 78 ? 43.274 7.440 17.621 1.00 42.58 75 ASP A N 1
ATOM 537 C CA . ASP A 1 78 ? 43.411 8.416 16.553 1.00 40.01 75 ASP A CA 1
ATOM 538 C C . ASP A 1 78 ? 44.763 9.115 16.639 1.00 41.12 75 ASP A C 1
ATOM 539 O O . ASP A 1 78 ? 45.428 9.120 17.678 1.00 40.47 75 ASP A O 1
ATOM 544 N N . GLU A 1 79 ? 45.165 9.714 15.520 1.00 39.63 76 GLU A N 1
ATOM 545 C CA . GLU A 1 79 ? 46.401 10.476 15.434 1.00 36.78 76 GLU A CA 1
ATOM 546 C C . GLU A 1 79 ? 46.124 11.815 14.769 1.00 40.51 76 GLU A C 1
ATOM 547 O O . GLU A 1 79 ? 45.282 11.908 13.871 1.00 42.83 76 GLU A O 1
ATOM 553 N N . VAL A 1 80 ? 46.828 12.851 15.219 1.00 32.90 77 VAL A N 1
ATOM 554 C CA . VAL A 1 80 ? 46.733 14.181 14.631 1.00 30.63 77 VAL A CA 1
ATOM 555 C C . VAL A 1 80 ? 48.139 14.659 14.308 1.00 33.98 77 VAL A C 1
ATOM 556 O O . VAL A 1 80 ? 49.010 14.681 15.186 1.00 34.91 77 VAL A O 1
ATOM 560 N N . VAL A 1 81 ? 48.360 15.033 13.053 1.00 33.73 78 VAL A N 1
ATOM 561 C CA . VAL A 1 81 ? 49.663 15.501 12.599 1.00 30.74 78 VAL A CA 1
ATOM 562 C C . VAL A 1 81 ? 49.748 17.007 12.804 1.00 31.28 78 VAL A C 1
ATOM 563 O O . VAL A 1 81 ? 48.808 17.745 12.485 1.00 31.84 78 VAL A O 1
ATOM 567 N N . LEU A 1 82 ? 50.874 17.461 13.346 1.00 32.24 79 LEU A N 1
ATOM 568 C CA . LEU A 1 82 ? 51.161 18.874 13.534 1.00 30.62 79 LEU A CA 1
ATOM 569 C C . LEU A 1 82 ? 52.672 19.032 13.554 1.00 33.70 79 LEU A C 1
ATOM 570 O O . LEU A 1 82 ? 53.380 18.107 13.968 1.00 32.10 79 LEU A O 1
ATOM 575 N N . PRO A 1 83 ? 53.197 20.167 13.093 1.00 29.95 80 PRO A N 1
ATOM 576 C CA . PRO A 1 83 ? 54.650 20.359 13.128 1.00 33.66 80 PRO A CA 1
ATOM 577 C C . PRO A 1 83 ? 55.164 20.395 14.557 1.00 30.97 80 PRO A C 1
ATOM 578 O O . PRO A 1 83 ? 54.463 20.812 15.483 1.00 28.81 80 PRO A O 1
ATOM 582 N N . SER A 1 84 ? 56.404 19.929 14.732 1.00 28.44 81 SER A N 1
ATOM 583 C CA . SER A 1 84 ? 57.048 20.033 16.036 1.00 30.73 81 SER A CA 1
ATOM 584 C C . SER A 1 84 ? 57.087 21.476 16.515 1.00 25.86 81 SER A C 1
ATOM 585 O O . SER A 1 84 ? 57.018 21.735 17.722 1.00 26.83 81 SER A O 1
ATOM 588 N N . ILE A 1 85 ? 57.183 22.423 15.587 1.00 25.58 82 ILE A N 1
ATOM 589 C CA . ILE A 1 85 ? 57.141 23.851 15.930 1.00 24.15 82 ILE A CA 1
ATOM 590 C C . ILE A 1 85 ? 55.666 24.233 15.954 1.00 21.44 82 ILE A C 1
ATOM 591 O O . ILE A 1 85 ? 55.115 24.822 15.021 1.00 28.82 82 ILE A O 1
ATOM 596 N N . SER A 1 86 ? 55.003 23.872 17.051 1.00 21.85 83 SER A N 1
ATOM 597 C CA . SER A 1 86 ? 53.611 24.230 17.274 1.00 24.89 83 SER A CA 1
ATOM 598 C C . SER A 1 86 ? 53.449 24.714 18.706 1.00 28.44 83 SER A C 1
ATOM 599 O O . SER A 1 86 ? 54.284 24.445 19.572 1.00 26.19 83 SER A O 1
ATOM 602 N N . PHE A 1 87 ? 52.361 25.440 18.943 1.00 27.01 84 PHE A N 1
ATOM 603 C CA . PHE A 1 87 ? 52.047 25.890 20.289 1.00 25.71 84 PHE A CA 1
ATOM 604 C C . PHE A 1 87 ? 51.679 24.699 21.164 1.00 25.77 84 PHE A C 1
ATOM 605 O O . PHE A 1 87 ? 51.023 23.756 20.711 1.00 28.66 84 PHE A O 1
ATOM 613 N N . VAL A 1 88 ? 52.113 24.746 22.428 1.00 24.44 85 VAL A N 1
ATOM 614 C CA . VAL A 1 88 ? 51.923 23.613 23.332 1.00 21.93 85 VAL A CA 1
ATOM 615 C C . VAL A 1 88 ? 50.444 23.289 23.508 1.00 27.09 85 VAL A C 1
ATOM 616 O O . VAL A 1 88 ? 50.071 22.120 23.672 1.00 24.93 85 VAL A O 1
ATOM 620 N N . GLY A 1 89 ? 49.578 24.305 23.456 1.00 24.65 86 GLY A N 1
ATOM 621 C CA . GLY A 1 89 ? 48.155 24.067 23.615 1.00 30.93 86 GLY A CA 1
ATOM 622 C C . GLY A 1 89 ? 47.550 23.254 22.489 1.00 31.87 86 GLY A C 1
ATOM 623 O O . GLY A 1 89 ? 46.546 22.565 22.688 1.00 33.55 86 GLY A O 1
ATOM 624 N N . ALA A 1 90 ? 48.143 23.322 21.295 1.00 30.81 87 ALA A N 1
ATOM 625 C CA . ALA A 1 90 ? 47.654 22.515 20.183 1.00 31.11 87 ALA A CA 1
ATOM 626 C C . ALA A 1 90 ? 47.906 21.033 20.428 1.00 24.62 87 ALA A C 1
ATOM 627 O O . ALA A 1 90 ? 47.035 20.196 20.163 1.00 24.90 87 ALA A O 1
ATOM 629 N N . ALA A 1 91 ? 49.091 20.688 20.932 1.00 23.35 88 ALA A N 1
ATOM 630 C CA . ALA A 1 91 ? 49.382 19.291 21.231 1.00 25.39 88 ALA A CA 1
ATOM 631 C C . ALA A 1 91 ? 48.591 18.814 22.442 1.00 26.89 88 ALA A C 1
ATOM 632 O O . ALA A 1 91 ? 48.143 17.662 22.482 1.00 30.18 88 ALA A O 1
ATOM 634 N N . ASN A 1 92 ? 48.411 19.684 23.438 1.00 22.98 89 ASN A N 1
ATOM 635 C CA . ASN A 1 92 ? 47.605 19.322 24.599 1.00 25.75 89 ASN A CA 1
ATOM 636 C C . ASN A 1 92 ? 46.157 19.069 24.202 1.00 28.40 89 ASN A C 1
ATOM 637 O O . ASN A 1 92 ? 45.504 18.171 24.746 1.00 30.35 89 ASN A O 1
ATOM 642 N N . ALA A 1 93 ? 45.640 19.845 23.244 1.00 29.13 90 ALA A N 1
ATOM 643 C CA . ALA A 1 93 ? 44.274 19.632 22.779 1.00 25.39 90 ALA A CA 1
ATOM 644 C C . ALA A 1 93 ? 44.101 18.249 22.166 1.00 21.75 90 ALA A C 1
ATOM 645 O O . ALA A 1 93 ? 43.005 17.680 22.217 1.00 26.46 90 ALA A O 1
ATOM 647 N N . ILE A 1 94 ? 45.168 17.693 21.592 1.00 27.16 91 ILE A N 1
ATOM 648 C CA . ILE A 1 94 ? 45.099 16.363 20.997 1.00 30.23 91 ILE A CA 1
ATOM 649 C C . ILE A 1 94 ? 45.194 15.286 22.069 1.00 29.42 91 ILE A C 1
ATOM 650 O O . ILE A 1 94 ? 44.346 14.390 22.151 1.00 28.73 91 ILE A O 1
ATOM 655 N N . ALA A 1 95 ? 46.226 15.360 22.911 1.00 28.43 92 ALA A N 1
ATOM 656 C CA . ALA A 1 95 ? 46.472 14.312 23.893 1.00 30.59 92 ALA A CA 1
ATOM 657 C C . ALA A 1 95 ? 45.419 14.270 24.996 1.00 28.88 92 ALA A C 1
ATOM 658 O O . ALA A 1 95 ? 45.228 13.213 25.606 1.00 32.75 92 ALA A O 1
ATOM 660 N N . ALA A 1 96 ? 44.733 15.385 25.269 1.00 28.35 93 ALA A N 1
ATOM 661 C CA . ALA A 1 96 ? 43.718 15.381 26.319 1.00 29.76 93 ALA A CA 1
ATOM 662 C C . ALA A 1 96 ? 42.510 14.538 25.933 1.00 26.36 93 ALA A C 1
ATOM 663 O O . ALA A 1 96 ? 41.820 14.009 26.811 1.00 27.27 93 ALA A O 1
ATOM 665 N N . ARG A 1 97 ? 42.238 14.403 24.638 1.00 28.22 94 ARG A N 1
ATOM 666 C CA . ARG A 1 97 ? 41.145 13.562 24.165 1.00 28.79 94 ARG A CA 1
ATOM 667 C C . ARG A 1 97 ? 41.519 12.087 24.094 1.00 30.15 94 ARG A C 1
ATOM 668 O O . ARG A 1 97 ? 40.662 11.262 23.755 1.00 32.57 94 ARG A O 1
ATOM 676 N N . GLY A 1 98 ? 42.762 11.733 24.411 1.00 26.88 95 GLY A N 1
ATOM 677 C CA . GLY A 1 98 ? 43.233 10.375 24.251 1.00 32.44 95 GLY A CA 1
ATOM 678 C C . GLY A 1 98 ? 43.900 10.088 22.924 1.00 37.67 95 GLY A C 1
ATOM 679 O O . GLY A 1 98 ? 44.335 8.951 22.704 1.00 34.36 95 GLY A O 1
ATOM 680 N N . ALA A 1 99 ? 43.994 11.073 22.037 1.00 35.90 96 ALA A N 1
ATOM 681 C CA . ALA A 1 99 ? 44.632 10.900 20.742 1.00 38.08 96 ALA A CA 1
ATOM 682 C C . ALA A 1 99 ? 46.136 11.123 20.849 1.00 39.22 96 ALA A C 1
ATOM 683 O O . ALA A 1 99 ? 46.638 11.709 21.812 1.00 36.21 96 ALA A O 1
ATOM 685 N N . ARG A 1 100 ? 46.856 10.651 19.831 1.00 34.22 97 ARG A N 1
ATOM 686 C CA . ARG A 1 100 ? 48.309 10.720 19.823 1.00 34.26 97 ARG A CA 1
ATOM 687 C C . ARG A 1 100 ? 48.771 11.838 18.904 1.00 34.99 97 ARG A C 1
ATOM 688 O O . ARG A 1 100 ? 48.526 11.768 17.689 1.00 36.33 97 ARG A O 1
ATOM 696 N N . PRO A 1 101 ? 49.425 12.879 19.422 1.00 30.94 98 PRO A N 1
ATOM 697 C CA . PRO A 1 101 ? 49.995 13.913 18.544 1.00 30.57 98 PRO A CA 1
ATOM 698 C C . PRO A 1 101 ? 51.194 13.355 17.790 1.00 32.32 98 PRO A C 1
ATOM 699 O O . PRO A 1 101 ? 52.155 12.879 18.397 1.00 35.38 98 PRO A O 1
ATOM 703 N N . VAL A 1 102 ? 51.134 13.417 16.464 1.00 32.72 99 VAL A N 1
ATOM 704 C CA . VAL A 1 102 ? 52.188 12.899 15.597 1.00 33.04 99 VAL A CA 1
ATOM 705 C C . VAL A 1 102 ? 52.907 14.093 14.986 1.00 32.10 99 VAL A C 1
ATOM 706 O O . VAL A 1 102 ? 52.372 14.763 14.094 1.00 30.08 99 VAL A O 1
ATOM 710 N N . PHE A 1 103 ? 54.122 14.359 15.457 1.00 32.91 100 PHE A N 1
ATOM 711 C CA . PHE A 1 103 ? 54.839 15.560 15.056 1.00 30.63 100 PHE A CA 1
ATOM 712 C C . PHE A 1 103 ? 55.554 15.362 13.725 1.00 31.65 100 PHE A C 1
ATOM 713 O O . PHE A 1 103 ? 56.156 14.314 13.472 1.00 36.20 100 PHE A O 1
ATOM 721 N N . CYS A 1 104 ? 55.482 16.380 12.872 1.00 25.60 101 CYS A N 1
ATOM 722 C CA . CYS A 1 104 ? 56.188 16.388 11.601 1.00 32.28 101 CYS A CA 1
ATOM 723 C C . CYS A 1 104 ? 57.264 17.466 11.611 1.00 27.13 101 CYS A C 1
ATOM 724 O O . CYS A 1 104 ? 57.258 18.380 12.441 1.00 34.39 101 CYS A O 1
ATOM 727 N N . ASP A 1 105 ? 58.197 17.345 10.672 1.00 26.16 102 ASP A N 1
ATOM 728 C CA . ASP A 1 105 ? 59.342 18.237 10.602 1.00 30.45 102 ASP A CA 1
ATOM 729 C C . ASP A 1 105 ? 58.943 19.574 9.977 1.00 32.75 102 ASP A C 1
ATOM 730 O O . ASP A 1 105 ? 57.808 19.774 9.532 1.00 33.06 102 ASP A O 1
ATOM 735 N N . VAL A 1 106 ? 59.896 20.510 9.946 1.00 28.79 103 VAL A N 1
ATOM 736 C CA . VAL A 1 106 ? 59.685 21.837 9.382 1.00 33.70 103 VAL A CA 1
ATOM 737 C C . VAL A 1 106 ? 60.897 22.227 8.547 1.00 34.57 103 VAL A C 1
ATOM 738 O O . VAL A 1 106 ? 61.996 21.691 8.705 1.00 32.62 103 VAL A O 1
ATOM 742 N N . ASP A 1 107 ? 60.676 23.173 7.646 1.00 33.49 104 ASP A N 1
ATOM 743 C CA . ASP A 1 107 ? 61.767 23.838 6.944 1.00 28.49 104 ASP A CA 1
ATOM 744 C C . ASP A 1 107 ? 62.534 24.695 7.943 1.00 30.55 104 ASP A C 1
ATOM 745 O O . ASP A 1 107 ? 61.940 25.593 8.553 1.00 36.58 104 ASP A O 1
ATOM 750 N N . PRO A 1 108 ? 63.833 24.461 8.151 1.00 30.67 105 PRO A N 1
ATOM 751 C CA . PRO A 1 108 ? 64.558 25.249 9.163 1.00 35.89 105 PRO A CA 1
ATOM 752 C C . PRO A 1 108 ? 64.669 26.727 8.824 1.00 35.93 105 PRO A C 1
ATOM 753 O O . PRO A 1 108 ? 64.813 27.552 9.734 1.00 31.13 105 PRO A O 1
ATOM 757 N N . ALA A 1 109 ? 64.612 27.087 7.540 1.00 31.89 106 ALA A N 1
ATOM 758 C CA . ALA A 1 109 ? 64.700 28.495 7.164 1.00 30.06 106 ALA A CA 1
ATOM 759 C C . ALA A 1 109 ? 63.445 29.265 7.554 1.00 31.38 106 ALA A C 1
ATOM 760 O O . ALA A 1 109 ? 63.530 30.446 7.909 1.00 33.84 106 ALA A O 1
ATOM 762 N N . THR A 1 110 ? 62.280 28.621 7.501 1.00 27.85 107 THR A N 1
ATOM 763 C CA . THR A 1 110 ? 61.014 29.284 7.768 1.00 29.05 107 THR A CA 1
ATOM 764 C C . THR A 1 110 ? 60.314 28.783 9.022 1.00 27.78 107 THR A C 1
ATOM 765 O O . THR A 1 110 ? 59.355 29.422 9.467 1.00 29.32 107 THR A O 1
ATOM 769 N N . LEU A 1 111 ? 60.757 27.660 9.592 1.00 26.13 108 LEU A N 1
ATOM 770 C CA . LEU A 1 111 ? 60.119 27.016 10.741 1.00 30.69 108 LEU A CA 1
ATOM 771 C C . LEU A 1 111 ? 58.667 26.628 10.457 1.00 30.89 108 LEU A C 1
ATOM 772 O O . LEU A 1 111 ? 57.871 26.456 11.386 1.00 29.11 108 LEU A O 1
ATOM 777 N N . ASN A 1 112 ? 58.310 26.485 9.178 1.00 28.74 109 ASN A N 1
ATOM 778 C CA . ASN A 1 112 ? 57.021 25.989 8.729 1.00 29.93 109 ASN A CA 1
ATOM 779 C C . ASN A 1 112 ? 57.185 24.624 8.070 1.00 32.40 109 ASN A C 1
ATOM 780 O O . ASN A 1 112 ? 58.223 24.342 7.462 1.00 30.13 109 ASN A O 1
ATOM 785 N N . PRO A 1 113 ? 56.190 23.752 8.183 1.00 29.68 110 PRO A N 1
ATOM 786 C CA . PRO A 1 113 ? 56.261 22.464 7.494 1.00 28.01 110 PRO A CA 1
ATOM 787 C C . PRO A 1 113 ? 55.820 22.583 6.045 1.00 34.01 110 PRO A C 1
ATOM 788 O O . PRO A 1 113 ? 54.965 23.399 5.691 1.00 31.79 110 PRO A O 1
ATOM 792 N N . THR A 1 114 ? 56.432 21.760 5.202 1.00 33.95 111 THR A N 1
ATOM 793 C CA . THR A 1 114 ? 55.986 21.621 3.826 1.00 35.44 111 THR A CA 1
ATOM 794 C C . THR A 1 114 ? 54.873 20.581 3.750 1.00 33.02 111 THR A C 1
ATOM 795 O O . THR A 1 114 ? 54.594 19.859 4.709 1.00 38.41 111 THR A O 1
ATOM 799 N N . ALA A 1 115 ? 54.227 20.512 2.584 1.00 33.90 112 ALA A N 1
ATOM 800 C CA . ALA A 1 115 ? 53.247 19.456 2.358 1.00 31.06 112 ALA A CA 1
ATOM 801 C C . ALA A 1 115 ? 53.896 18.079 2.415 1.00 43.00 112 ALA A C 1
ATOM 802 O O . ALA A 1 115 ? 53.255 17.108 2.834 1.00 43.24 112 ALA A O 1
ATOM 804 N N . ASP A 1 116 ? 55.164 17.977 2.007 1.00 33.45 113 ASP A N 1
ATOM 805 C CA . ASP A 1 116 ? 55.868 16.700 2.080 1.00 39.52 113 ASP A CA 1
ATOM 806 C C . ASP A 1 116 ? 56.129 16.287 3.524 1.00 41.42 113 ASP A C 1
ATOM 807 O O . ASP A 1 116 ? 56.079 15.096 3.852 1.00 41.34 113 ASP A O 1
ATOM 812 N N . HIS A 1 117 ? 56.409 17.257 4.399 1.00 37.93 114 HIS A N 1
ATOM 813 C CA . HIS A 1 117 ? 56.610 16.946 5.812 1.00 39.52 114 HIS A CA 1
ATOM 814 C C . HIS A 1 117 ? 55.336 16.404 6.447 1.00 38.86 114 HIS A C 1
ATOM 815 O O . HIS A 1 117 ? 55.382 15.440 7.221 1.00 32.56 114 HIS A O 1
ATOM 822 N N . VAL A 1 118 ? 54.191 17.013 6.136 1.00 40.76 115 VAL A N 1
ATOM 823 C CA . VAL A 1 118 ? 52.924 16.530 6.674 1.00 35.74 115 VAL A CA 1
ATOM 824 C C . VAL A 1 118 ? 52.597 15.153 6.109 1.00 34.22 115 VAL A C 1
ATOM 825 O O . VAL A 1 118 ? 52.173 14.252 6.843 1.00 32.73 115 VAL A O 1
ATOM 829 N N . ALA A 1 119 ? 52.802 14.965 4.802 1.00 39.68 116 ALA A N 1
ATOM 830 C CA . ALA A 1 119 ? 52.454 13.699 4.164 1.00 45.59 116 ALA A CA 1
ATOM 831 C C . ALA A 1 119 ? 53.239 12.532 4.748 1.00 46.28 116 ALA A C 1
ATOM 832 O O . ALA A 1 119 ? 52.714 11.416 4.837 1.00 48.08 116 ALA A O 1
ATOM 834 N N . GLU A 1 120 ? 54.488 12.766 5.157 1.00 44.77 117 GLU A N 1
ATOM 835 C CA . GLU A 1 120 ? 55.309 11.687 5.694 1.00 48.56 117 GLU A CA 1
ATOM 836 C C . GLU A 1 120 ? 54.780 11.160 7.022 1.00 38.77 117 GLU A C 1
ATOM 837 O O . GLU A 1 120 ? 55.143 10.049 7.422 1.00 41.83 117 GLU A O 1
ATOM 843 N N . LYS A 1 121 ? 53.931 11.921 7.707 1.00 36.60 118 LYS A N 1
ATOM 844 C CA . LYS A 1 121 ? 53.354 11.495 8.973 1.00 35.21 118 LYS A CA 1
ATOM 845 C C . LYS A 1 121 ? 51.888 11.103 8.857 1.00 36.70 118 LYS A C 1
ATOM 846 O O . LYS A 1 121 ? 51.295 10.680 9.854 1.00 36.06 118 LYS A O 1
ATOM 852 N N . LEU A 1 122 ? 51.287 11.230 7.676 1.00 44.44 119 LEU A N 1
ATOM 853 C CA . LEU A 1 122 ? 49.909 10.797 7.491 1.00 47.36 119 LEU A CA 1
ATOM 854 C C . LEU A 1 122 ? 49.827 9.276 7.494 1.00 51.62 119 LEU A C 1
ATOM 855 O O . LEU A 1 122 ? 50.704 8.589 6.964 1.00 49.49 119 LEU A O 1
ATOM 860 N N . GLY A 1 123 ? 48.761 8.749 8.094 1.00 54.68 120 GLY A N 1
ATOM 861 C CA . GLY A 1 123 ? 48.570 7.321 8.177 1.00 53.47 120 GLY A CA 1
ATOM 862 C C . GLY A 1 123 ? 47.113 6.927 8.310 1.00 51.15 120 GLY A C 1
ATOM 863 O O . GLY A 1 123 ? 46.205 7.756 8.194 1.00 47.96 120 GLY A O 1
ATOM 864 N N . PRO A 1 124 ? 46.864 5.637 8.552 1.00 53.25 121 PRO A N 1
ATOM 865 C CA . PRO A 1 124 ? 45.474 5.174 8.706 1.00 51.89 121 PRO A CA 1
ATOM 866 C C . PRO A 1 124 ? 44.746 5.804 9.879 1.00 48.10 121 PRO A C 1
ATOM 867 O O . PRO A 1 124 ? 43.518 5.946 9.828 1.00 46.92 121 PRO A O 1
ATOM 871 N N . ARG A 1 125 ? 45.460 6.185 10.936 1.00 44.41 122 ARG A N 1
ATOM 872 C CA . ARG A 1 125 ? 44.833 6.718 12.137 1.00 42.41 122 ARG A CA 1
ATOM 873 C C . ARG A 1 125 ? 44.672 8.232 12.112 1.00 39.25 122 ARG A C 1
ATOM 874 O O . ARG A 1 125 ? 44.055 8.785 13.028 1.00 37.28 122 ARG A O 1
ATOM 882 N N . THR A 1 126 ? 45.202 8.908 11.096 1.00 42.89 123 THR A N 1
ATOM 883 C CA . THR A 1 126 ? 45.199 10.367 11.070 1.00 38.80 123 THR A CA 1
ATOM 884 C C . THR A 1 126 ? 43.773 10.891 10.939 1.00 38.06 123 THR A C 1
ATOM 885 O O . THR A 1 126 ? 43.087 10.604 9.953 1.00 43.25 123 THR A O 1
ATOM 889 N N . LYS A 1 127 ? 43.330 11.666 11.930 1.00 28.73 124 LYS A N 1
ATOM 890 C CA . LYS A 1 127 ? 41.991 12.237 11.924 1.00 39.06 124 LYS A CA 1
ATOM 891 C C . LYS A 1 127 ? 41.974 13.747 11.743 1.00 39.36 124 LYS A C 1
ATOM 892 O O . LYS A 1 127 ? 40.896 14.313 11.531 1.00 44.43 124 LYS A O 1
ATOM 898 N N . ALA A 1 128 ? 43.123 14.411 11.818 1.00 35.56 125 ALA A N 1
ATOM 899 C CA . ALA A 1 128 ? 43.185 15.853 11.628 1.00 32.76 125 ALA A CA 1
ATOM 900 C C . ALA A 1 128 ? 44.635 16.259 11.418 1.00 31.14 125 ALA A C 1
ATOM 901 O O . ALA A 1 128 ? 45.563 15.520 11.758 1.00 29.66 125 ALA A O 1
ATOM 903 N N . VAL A 1 129 ? 44.813 17.443 10.844 1.00 32.54 126 VAL A N 1
ATOM 904 C CA . VAL A 1 129 ? 46.119 18.072 10.700 1.00 30.58 126 VAL A CA 1
ATOM 905 C C . VAL A 1 129 ? 46.008 19.492 11.236 1.00 35.47 126 VAL A C 1
ATOM 906 O O . VAL A 1 129 ? 45.069 20.218 10.890 1.00 38.15 126 VAL A O 1
ATOM 910 N N . VAL A 1 130 ? 46.950 19.879 12.092 1.00 30.74 127 VAL A N 1
ATOM 911 C CA . VAL A 1 130 ? 47.004 21.223 12.654 1.00 30.82 127 VAL A CA 1
ATOM 912 C C . VAL A 1 130 ? 48.289 21.879 12.180 1.00 32.00 127 VAL A C 1
ATOM 913 O O . VAL A 1 130 ? 49.368 21.284 12.279 1.00 36.68 127 VAL A O 1
ATOM 917 N N . VAL A 1 131 ? 48.173 23.095 11.657 1.00 25.44 128 VAL A N 1
ATOM 918 C CA . VAL A 1 131 ? 49.323 23.850 11.183 1.00 24.98 128 VAL A CA 1
ATOM 919 C C . VAL A 1 131 ? 49.172 25.295 11.642 1.00 27.71 128 VAL A C 1
ATOM 920 O O . VAL A 1 131 ? 48.060 25.781 11.871 1.00 26.32 128 VAL A O 1
ATOM 924 N N . LEU A 1 132 ? 50.301 25.972 11.810 1.00 25.28 129 LEU A N 1
ATOM 925 C CA . LEU A 1 132 ? 50.323 27.407 12.045 1.00 25.43 129 LEU A CA 1
ATOM 926 C C . LEU A 1 132 ? 51.037 28.092 10.884 1.00 25.75 129 LEU A C 1
ATOM 927 O O . LEU A 1 132 ? 51.488 27.448 9.933 1.00 27.12 129 LEU A O 1
ATOM 932 N N . HIS A 1 133 ? 51.126 29.414 10.966 1.00 29.47 130 HIS A N 1
ATOM 933 C CA . HIS A 1 133 ? 51.739 30.242 9.931 1.00 28.75 130 HIS A CA 1
ATOM 934 C C . HIS A 1 133 ? 52.882 30.999 10.598 1.00 27.12 130 HIS A C 1
ATOM 935 O O . HIS A 1 133 ? 52.699 32.133 11.047 1.00 23.09 130 HIS A O 1
ATOM 942 N N . TYR A 1 134 ? 54.059 30.372 10.649 1.00 25.86 131 TYR A N 1
ATOM 943 C CA . TYR A 1 134 ? 55.122 30.841 11.531 1.00 28.89 131 TYR A CA 1
ATOM 944 C C . TYR A 1 134 ? 55.477 32.293 11.252 1.00 29.88 131 TYR A C 1
ATOM 945 O O . TYR A 1 134 ? 55.811 32.659 10.120 1.00 28.24 131 TYR A O 1
ATOM 954 N N . GLY A 1 135 ? 55.401 33.116 12.297 1.00 21.75 132 GLY A N 1
ATOM 955 C CA . GLY A 1 135 ? 55.739 34.519 12.210 1.00 28.05 132 GLY A CA 1
ATOM 956 C C . GLY A 1 135 ? 54.800 35.361 11.382 1.00 22.53 132 GLY A C 1
ATOM 957 O O . GLY A 1 135 ? 55.051 36.563 11.226 1.00 26.82 132 GLY A O 1
ATOM 958 N N . GLY A 1 136 ? 53.718 34.783 10.864 1.00 24.78 133 GLY A N 1
ATOM 959 C CA . GLY A 1 136 ? 52.845 35.445 9.925 1.00 23.79 133 GLY A CA 1
ATOM 960 C C . GLY A 1 136 ? 53.003 34.970 8.496 1.00 28.93 133 GLY A C 1
ATOM 961 O O . GLY A 1 136 ? 52.115 35.219 7.672 1.00 28.49 133 GLY A O 1
ATOM 962 N N . TYR A 1 137 ? 54.109 34.306 8.184 1.00 33.21 134 TYR A N 1
ATOM 963 C CA . TYR A 1 137 ? 54.302 33.714 6.865 1.00 29.94 134 TYR A CA 1
ATOM 964 C C . TYR A 1 137 ? 53.331 32.557 6.687 1.00 33.15 134 TYR A C 1
ATOM 965 O O . TYR A 1 137 ? 53.345 31.620 7.497 1.00 29.46 134 TYR A O 1
ATOM 974 N N . PRO A 1 138 ? 52.476 32.572 5.663 1.00 31.94 135 PRO A N 1
ATOM 975 C CA . PRO A 1 138 ? 51.567 31.433 5.461 1.00 31.03 135 PRO A CA 1
ATOM 976 C C . PRO A 1 138 ? 52.281 30.131 5.150 1.00 34.20 135 PRO A C 1
ATOM 977 O O . PRO A 1 138 ? 51.773 29.059 5.503 1.00 34.73 135 PRO A O 1
ATOM 981 N N . GLY A 1 139 ? 53.439 30.184 4.498 1.00 29.67 136 GLY A N 1
ATOM 982 C CA . GLY A 1 139 ? 54.184 28.968 4.226 1.00 31.75 136 GLY A CA 1
ATOM 983 C C . GLY A 1 139 ? 53.571 28.156 3.095 1.00 32.68 136 GLY A C 1
ATOM 984 O O . GLY A 1 139 ? 53.023 28.693 2.132 1.00 30.33 136 GLY A O 1
ATOM 985 N N . ASP A 1 140 ? 53.668 26.836 3.228 1.00 35.04 137 ASP A N 1
ATOM 986 C CA . ASP A 1 140 ? 53.126 25.899 2.243 1.00 33.39 137 ASP A CA 1
ATOM 987 C C . ASP A 1 140 ? 51.652 25.600 2.486 1.00 38.27 137 ASP A C 1
ATOM 988 O O . ASP A 1 140 ? 51.192 24.477 2.256 1.00 28.73 137 ASP A O 1
ATOM 993 N N . LEU A 1 141 ? 50.893 26.602 2.940 1.00 37.25 138 LEU A N 1
ATOM 994 C CA . LEU A 1 141 ? 49.521 26.374 3.385 1.00 33.41 138 LEU A CA 1
ATOM 995 C C . LEU A 1 141 ? 48.643 25.817 2.270 1.00 34.58 138 LEU A C 1
ATOM 996 O O . LEU A 1 141 ? 47.810 24.936 2.514 1.00 31.75 138 LEU A O 1
ATOM 1001 N N . VAL A 1 142 ? 48.809 26.315 1.042 1.00 28.71 139 VAL A N 1
ATOM 1002 C CA . VAL A 1 142 ? 47.931 25.898 -0.051 1.00 31.22 139 VAL A CA 1
ATOM 1003 C C . VAL A 1 142 ? 48.146 24.425 -0.381 1.00 34.54 139 VAL A C 1
ATOM 1004 O O . VAL A 1 142 ? 47.187 23.657 -0.516 1.00 38.52 139 VAL A O 1
ATOM 1008 N N . ALA A 1 143 ? 49.407 24.008 -0.517 1.00 33.99 140 ALA A N 1
ATOM 1009 C CA . ALA A 1 143 ? 49.684 22.605 -0.811 1.00 36.35 140 ALA A CA 1
ATOM 1010 C C . ALA A 1 143 ? 49.289 21.707 0.356 1.00 39.11 140 ALA A C 1
ATOM 1011 O O . ALA A 1 143 ? 48.818 20.583 0.147 1.00 39.53 140 ALA A O 1
ATOM 1013 N N . ILE A 1 144 ? 49.473 22.185 1.590 1.00 36.55 141 ILE A N 1
ATOM 1014 C CA . ILE A 1 144 ? 49.061 21.412 2.759 1.00 36.15 141 ILE A CA 1
ATOM 1015 C C . ILE A 1 144 ? 47.551 21.213 2.753 1.00 38.78 141 ILE A C 1
ATOM 1016 O O . ILE A 1 144 ? 47.051 20.102 2.971 1.00 36.57 141 ILE A O 1
ATOM 1021 N N . ALA A 1 145 ? 46.802 22.286 2.485 1.00 38.39 142 ALA A N 1
ATOM 1022 C CA . ALA A 1 145 ? 45.348 22.180 2.426 1.00 38.28 142 ALA A CA 1
ATOM 1023 C C . ALA A 1 145 ? 44.907 21.250 1.304 1.00 38.81 142 ALA A C 1
ATOM 1024 O O . ALA A 1 145 ? 43.965 20.465 1.471 1.00 33.68 142 ALA A O 1
ATOM 1026 N N . GLU A 1 146 ? 45.580 21.319 0.152 1.00 33.09 143 GLU A N 1
ATOM 1027 C CA . GLU A 1 146 ? 45.239 20.434 -0.956 1.00 38.02 143 GLU A CA 1
ATOM 1028 C C . GLU A 1 146 ? 45.523 18.978 -0.608 1.00 37.98 143 GLU A C 1
ATOM 1029 O O . GLU A 1 146 ? 44.741 18.088 -0.960 1.00 41.42 143 GLU A O 1
ATOM 1035 N N . LEU A 1 147 ? 46.634 18.718 0.086 1.00 37.03 144 LEU A N 1
ATOM 1036 C CA . LEU A 1 147 ? 46.953 17.356 0.507 1.00 39.71 144 LEU A CA 1
ATOM 1037 C C . LEU A 1 147 ? 45.883 16.804 1.443 1.00 36.06 144 LEU A C 1
ATOM 1038 O O . LEU A 1 147 ? 45.406 15.677 1.264 1.00 37.37 144 LEU A O 1
ATOM 1043 N N . CYS A 1 148 ? 45.497 17.586 2.456 1.00 33.65 145 CYS A N 1
ATOM 1044 C CA . CYS A 1 148 ? 44.451 17.141 3.371 1.00 43.06 145 CYS A CA 1
ATOM 1045 C C . CYS A 1 148 ? 43.121 16.967 2.652 1.00 44.08 145 CYS A C 1
ATOM 1046 O O . CYS A 1 148 ? 42.343 16.068 2.993 1.00 36.70 145 CYS A O 1
ATOM 1049 N N . ARG A 1 149 ? 42.845 17.815 1.659 1.00 42.49 146 ARG A N 1
ATOM 1050 C CA . ARG A 1 149 ? 41.630 17.669 0.867 1.00 39.91 146 ARG A CA 1
ATOM 1051 C C . ARG A 1 149 ? 41.642 16.368 0.075 1.00 48.22 146 ARG A C 1
ATOM 1052 O O . ARG A 1 149 ? 40.620 15.677 -0.013 1.00 52.58 146 ARG A O 1
ATOM 1060 N N . GLU A 1 150 ? 42.792 16.014 -0.505 1.00 46.11 147 GLU A N 1
ATOM 1061 C CA . GLU A 1 150 ? 42.887 14.768 -1.257 1.00 49.43 147 GLU A CA 1
ATOM 1062 C C . GLU A 1 150 ? 42.822 13.554 -0.337 1.00 46.58 147 GLU A C 1
ATOM 1063 O O . GLU A 1 150 ? 42.257 12.519 -0.707 1.00 45.01 147 GLU A O 1
ATOM 1069 N N . ARG A 1 151 ? 43.395 13.659 0.861 1.00 46.55 148 ARG A N 1
ATOM 1070 C CA . ARG A 1 151 ? 43.391 12.560 1.820 1.00 51.50 148 ARG A CA 1
ATOM 1071 C C . ARG A 1 151 ? 42.111 12.492 2.646 1.00 50.36 148 ARG A C 1
ATOM 1072 O O . ARG A 1 151 ? 41.944 11.540 3.416 1.00 54.17 148 ARG A O 1
ATOM 1080 N N . GLY A 1 152 ? 41.210 13.462 2.506 1.00 45.66 149 GLY A N 1
ATOM 1081 C CA . GLY A 1 152 ? 40.005 13.476 3.312 1.00 42.92 149 GLY A CA 1
ATOM 1082 C C . GLY A 1 152 ? 40.232 13.761 4.778 1.00 46.24 149 GLY A C 1
ATOM 1083 O O . GLY A 1 152 ? 39.413 13.367 5.611 1.00 47.84 149 GLY A O 1
ATOM 1084 N N . VAL A 1 153 ? 41.317 14.441 5.116 1.00 44.07 150 VAL A N 1
ATOM 1085 C CA . VAL A 1 153 ? 41.686 14.716 6.502 1.00 37.96 150 VAL A CA 1
ATOM 1086 C C . VAL A 1 153 ? 41.330 16.167 6.818 1.00 38.87 150 VAL A C 1
ATOM 1087 O O . VAL A 1 153 ? 41.736 17.064 6.067 1.00 40.53 150 VAL A O 1
ATOM 1091 N N . PRO A 1 154 ? 40.581 16.431 7.886 1.00 34.97 151 PRO A N 1
ATOM 1092 C CA . PRO A 1 154 ? 40.282 17.822 8.246 1.00 31.81 151 PRO A CA 1
ATOM 1093 C C . PRO A 1 154 ? 41.548 18.584 8.612 1.00 34.99 151 PRO A C 1
ATOM 1094 O O . PRO A 1 154 ? 42.442 18.061 9.282 1.00 32.57 151 PRO A O 1
ATOM 1098 N N . LEU A 1 155 ? 41.617 19.834 8.163 1.00 35.65 152 LEU A N 1
ATOM 1099 C CA . LEU A 1 155 ? 42.760 20.702 8.413 1.00 33.79 152 LEU A CA 1
ATOM 1100 C C . LEU A 1 155 ? 42.344 21.820 9.359 1.00 38.82 152 LEU A C 1
ATOM 1101 O O . LEU A 1 155 ? 41.388 22.552 9.079 1.00 36.17 152 LEU A O 1
ATOM 1106 N N . VAL A 1 156 ? 43.064 21.951 10.470 1.00 32.54 153 VAL A N 1
ATOM 1107 C CA . VAL A 1 156 ? 42.839 23.007 11.448 1.00 26.00 153 VAL A CA 1
ATOM 1108 C C . VAL A 1 156 ? 44.001 23.986 11.363 1.00 27.68 153 VAL A C 1
ATOM 1109 O O . VAL A 1 156 ? 45.168 23.582 11.421 1.00 24.26 153 VAL A O 1
ATOM 1113 N N . GLU A 1 157 ? 43.683 25.268 11.222 1.00 26.16 154 GLU A N 1
ATOM 1114 C CA . GLU A 1 157 ? 44.687 26.319 11.108 1.00 30.91 154 GLU A CA 1
ATOM 1115 C C . GLU A 1 157 ? 44.771 27.081 12.425 1.00 31.01 154 GLU A C 1
ATOM 1116 O O . GLU A 1 157 ? 43.848 27.821 12.781 1.00 26.46 154 GLU A O 1
ATOM 1122 N N . ASP A 1 158 ? 45.875 26.901 13.143 1.00 27.64 155 ASP A N 1
ATOM 1123 C CA . ASP A 1 158 ? 46.195 27.771 14.272 1.00 32.91 155 ASP A CA 1
ATOM 1124 C C . ASP A 1 158 ? 46.740 29.062 13.673 1.00 27.09 155 ASP A C 1
ATOM 1125 O O . ASP A 1 158 ? 47.927 29.184 13.370 1.00 27.91 155 ASP A O 1
ATOM 1130 N N . SER A 1 159 ? 45.851 30.038 13.492 1.00 20.61 156 SER A N 1
ATOM 1131 C CA . SER A 1 159 ? 46.181 31.301 12.847 1.00 23.09 156 SER A CA 1
ATOM 1132 C C . SER A 1 159 ? 46.580 32.392 13.839 1.00 25.87 156 SER A C 1
ATOM 1133 O O . SER A 1 159 ? 46.466 33.581 13.516 1.00 29.71 156 SER A O 1
ATOM 1136 N N . ALA A 1 160 ? 47.057 32.020 15.029 1.00 25.36 157 ALA A N 1
ATOM 1137 C CA . ALA A 1 160 ? 47.392 33.027 16.032 1.00 26.86 157 ALA A CA 1
ATOM 1138 C C . ALA A 1 160 ? 48.545 33.919 15.584 1.00 29.92 157 ALA A C 1
ATOM 1139 O O . ALA A 1 160 ? 48.641 35.071 16.022 1.00 32.08 157 ALA A O 1
ATOM 1141 N N . CYS A 1 161 ? 49.424 33.415 14.715 1.00 23.40 158 CYS A N 1
ATOM 1142 C CA . CYS A 1 161 ? 50.518 34.219 14.185 1.00 23.93 158 CYS A CA 1
ATOM 1143 C C . CYS A 1 161 ? 50.114 35.072 12.988 1.00 28.13 158 CYS A C 1
ATOM 1144 O O . CYS A 1 161 ? 50.888 35.949 12.587 1.00 24.33 158 CYS A O 1
ATOM 1147 N N . ALA A 1 162 ? 48.937 34.843 12.407 1.00 27.47 159 ALA A N 1
ATOM 1148 C CA . ALA A 1 162 ? 48.611 35.366 11.082 1.00 30.69 159 ALA A CA 1
ATOM 1149 C C . ALA A 1 162 ? 47.208 35.975 11.075 1.00 31.90 159 ALA A C 1
ATOM 1150 O O . ALA A 1 162 ? 46.344 35.596 10.286 1.00 29.60 159 ALA A O 1
ATOM 1152 N N . VAL A 1 163 ? 46.985 36.954 11.956 1.00 28.60 160 VAL A N 1
ATOM 1153 C CA . VAL A 1 163 ? 45.667 37.571 12.046 1.00 24.82 160 VAL A CA 1
ATOM 1154 C C . VAL A 1 163 ? 45.346 38.413 10.815 1.00 27.18 160 VAL A C 1
ATOM 1155 O O . VAL A 1 163 ? 44.169 38.668 10.534 1.00 32.23 160 VAL A O 1
ATOM 1159 N N . ALA A 1 164 ? 46.363 38.847 10.061 1.00 26.23 161 ALA A N 1
ATOM 1160 C CA . ALA A 1 164 ? 46.151 39.646 8.859 1.00 26.77 161 ALA A CA 1
ATOM 1161 C C . ALA A 1 164 ? 46.854 39.071 7.634 1.00 31.64 161 ALA A C 1
ATOM 1162 O O . ALA A 1 164 ? 46.911 39.741 6.597 1.00 29.77 161 ALA A O 1
ATOM 1164 N N . SER A 1 165 ? 47.382 37.854 7.721 1.00 32.80 162 SER A N 1
ATOM 1165 C CA . SER A 1 165 ? 48.119 37.264 6.615 1.00 30.83 162 SER A CA 1
ATOM 1166 C C . SER A 1 165 ? 47.166 36.692 5.573 1.00 34.01 162 SER A C 1
ATOM 1167 O O . SER A 1 165 ? 46.067 36.228 5.891 1.00 32.44 162 SER A O 1
ATOM 1170 N N . GLN A 1 166 ? 47.599 36.730 4.314 1.00 34.01 163 GLN A N 1
ATOM 1171 C CA . GLN A 1 166 ? 46.776 36.277 3.203 1.00 34.49 163 GLN A CA 1
ATOM 1172 C C . GLN A 1 166 ? 47.633 35.548 2.177 1.00 32.44 163 GLN A C 1
ATOM 1173 O O . GLN A 1 166 ? 48.844 35.764 2.077 1.00 29.29 163 GLN A O 1
ATOM 1179 N N . VAL A 1 167 ? 46.977 34.675 1.416 1.00 32.82 164 VAL A N 1
ATOM 1180 C CA . VAL A 1 167 ? 47.550 34.037 0.236 1.00 32.70 164 VAL A CA 1
ATOM 1181 C C . VAL A 1 167 ? 46.605 34.299 -0.922 1.00 32.04 164 VAL A C 1
ATOM 1182 O O . VAL A 1 167 ? 45.458 33.836 -0.901 1.00 32.48 164 VAL A O 1
ATOM 1186 N N . ASP A 1 168 ? 47.082 35.041 -1.923 1.00 34.15 165 ASP A N 1
ATOM 1187 C CA . ASP A 1 168 ? 46.289 35.370 -3.106 1.00 36.25 165 ASP A CA 1
ATOM 1188 C C . ASP A 1 168 ? 44.939 35.969 -2.717 1.00 38.74 165 ASP A C 1
ATOM 1189 O O . ASP A 1 168 ? 43.896 35.618 -3.270 1.00 44.87 165 ASP A O 1
ATOM 1194 N N . GLY A 1 169 ? 44.958 36.874 -1.740 1.00 32.71 166 GLY A N 1
ATOM 1195 C CA . GLY A 1 169 ? 43.749 37.544 -1.308 1.00 33.33 166 GLY A CA 1
ATOM 1196 C C . GLY A 1 169 ? 42.851 36.754 -0.381 1.00 36.99 166 GLY A C 1
ATOM 1197 O O . GLY A 1 169 ? 41.764 37.236 -0.044 1.00 43.08 166 GLY A O 1
ATOM 1198 N N . ARG A 1 170 ? 43.261 35.563 0.045 1.00 39.12 167 ARG A N 1
ATOM 1199 C CA . ARG A 1 170 ? 42.472 34.738 0.950 1.00 38.09 167 ARG A CA 1
ATOM 1200 C C . ARG A 1 170 ? 43.135 34.704 2.320 1.00 34.77 167 ARG A C 1
ATOM 1201 O O . ARG A 1 170 ? 44.334 34.431 2.428 1.00 26.20 167 ARG A O 1
ATOM 1209 N N . ALA A 1 171 ? 42.350 34.973 3.358 1.00 33.04 168 ALA A N 1
ATOM 1210 C CA . ALA A 1 171 ? 42.898 35.095 4.701 1.00 33.61 168 ALA A CA 1
ATOM 1211 C C . ALA A 1 171 ? 43.336 33.739 5.240 1.00 34.31 168 ALA A C 1
ATOM 1212 O O . ALA A 1 171 ? 42.652 32.727 5.060 1.00 33.03 168 ALA A O 1
ATOM 1214 N N . CYS A 1 172 ? 44.494 33.723 5.897 1.00 31.28 169 CYS A N 1
ATOM 1215 C CA . CYS A 1 172 ? 44.916 32.536 6.626 1.00 34.43 169 CYS A CA 1
ATOM 1216 C C . CYS A 1 172 ? 43.885 32.195 7.693 1.00 26.80 169 CYS A C 1
ATOM 1217 O O . CYS A 1 172 ? 43.322 33.081 8.340 1.00 29.59 169 CYS A O 1
ATOM 1220 N N . GLY A 1 173 ? 43.631 30.901 7.865 1.00 28.08 170 GLY A N 1
ATOM 1221 C CA . GLY A 1 173 ? 42.557 30.440 8.718 1.00 31.46 170 GLY A CA 1
ATOM 1222 C C . GLY A 1 173 ? 41.257 30.155 7.999 1.00 29.06 170 GLY A C 1
ATOM 1223 O O . GLY A 1 173 ? 40.301 29.697 8.638 1.00 31.05 170 GLY A O 1
ATOM 1224 N N . THR A 1 174 ? 41.188 30.414 6.693 1.00 23.25 171 THR A N 1
ATOM 1225 C CA . THR A 1 174 ? 40.003 30.139 5.898 1.00 23.96 171 THR A CA 1
ATOM 1226 C C . THR A 1 174 ? 40.257 29.138 4.780 1.00 29.41 171 THR A C 1
ATOM 1227 O O . THR A 1 174 ? 39.350 28.885 3.977 1.00 31.97 171 THR A O 1
ATOM 1231 N N . LEU A 1 175 ? 41.459 28.571 4.692 1.00 27.11 172 LEU A N 1
ATOM 1232 C CA . LEU A 1 175 ? 41.763 27.607 3.641 1.00 30.57 172 LEU A CA 1
ATOM 1233 C C . LEU A 1 175 ? 41.501 26.172 4.071 1.00 29.73 172 LEU A C 1
ATOM 1234 O O . LEU A 1 175 ? 41.199 25.325 3.224 1.00 32.09 172 LEU A O 1
ATOM 1239 N N . GLY A 1 176 ? 41.614 25.879 5.360 1.00 35.61 173 GLY A N 1
ATOM 1240 C CA . GLY A 1 176 ? 41.309 24.568 5.889 1.00 33.79 173 GLY A CA 1
ATOM 1241 C C . GLY A 1 176 ? 39.856 24.454 6.294 1.00 33.10 173 GLY A C 1
ATOM 1242 O O . GLY A 1 176 ? 38.994 25.214 5.847 1.00 34.04 173 GLY A O 1
ATOM 1243 N N . ASP A 1 177 ? 39.586 23.489 7.168 1.00 34.45 174 ASP A N 1
ATOM 1244 C CA . ASP A 1 177 ? 38.233 23.267 7.658 1.00 30.69 174 ASP A CA 1
ATOM 1245 C C . ASP A 1 177 ? 37.912 24.123 8.877 1.00 32.70 174 ASP A C 1
ATOM 1246 O O . ASP A 1 177 ? 36.775 24.586 9.025 1.00 31.16 174 ASP A O 1
ATOM 1251 N N . VAL A 1 178 ? 38.889 24.344 9.755 1.00 27.28 175 VAL A N 1
ATOM 1252 C CA . VAL A 1 178 ? 38.704 25.145 10.958 1.00 28.35 175 VAL A CA 1
ATOM 1253 C C . VAL A 1 178 ? 39.875 26.109 11.090 1.00 29.80 175 VAL A C 1
ATOM 1254 O O . VAL A 1 178 ? 41.027 25.744 10.830 1.00 31.17 175 VAL A O 1
ATOM 1258 N N . GLY A 1 179 ? 39.577 27.339 11.484 1.00 22.27 176 GLY A N 1
ATOM 1259 C CA . GLY A 1 179 ? 40.600 28.319 11.821 1.00 23.72 176 GLY A CA 1
ATOM 1260 C C . GLY A 1 179 ? 40.405 28.816 13.241 1.00 25.41 176 GLY A C 1
ATOM 1261 O O . GLY A 1 179 ? 39.272 28.978 13.697 1.00 25.22 176 GLY A O 1
ATOM 1262 N N . VAL A 1 180 ? 41.517 29.038 13.941 1.00 27.57 177 VAL A N 1
ATOM 1263 C CA . VAL A 1 180 ? 41.503 29.538 15.311 1.00 28.44 177 VAL A CA 1
ATOM 1264 C C . VAL A 1 180 ? 42.462 30.717 15.410 1.00 30.03 177 VAL A C 1
ATOM 1265 O O . VAL A 1 180 ? 43.569 30.677 14.861 1.00 35.72 177 VAL A O 1
ATOM 1269 N N . TRP A 1 181 ? 42.037 31.764 16.112 1.00 22.91 178 TRP A N 1
ATOM 1270 C CA . TRP A 1 181 ? 42.842 32.958 16.320 1.00 21.67 178 TRP A CA 1
ATOM 1271 C C . TRP A 1 181 ? 42.995 33.232 17.809 1.00 25.72 178 TRP A C 1
ATOM 1272 O O . TRP A 1 181 ? 42.172 32.812 18.627 1.00 22.62 178 TRP A O 1
ATOM 1283 N N . SER A 1 182 ? 44.058 33.957 18.152 1.00 26.39 179 SER A N 1
ATOM 1284 C CA . SER A 1 182 ? 44.321 34.376 19.521 1.00 23.23 179 SER A CA 1
ATOM 1285 C C . SER A 1 182 ? 44.343 35.893 19.607 1.00 23.94 179 SER A C 1
ATOM 1286 O O . SER A 1 182 ? 44.917 36.567 18.747 1.00 22.70 179 SER A O 1
ATOM 1289 N N . PHE A 1 183 ? 43.725 36.423 20.661 1.00 22.03 180 PHE A N 1
ATOM 1290 C CA . PHE A 1 183 ? 43.766 37.846 20.961 1.00 22.92 180 PHE A CA 1
ATOM 1291 C C . PHE A 1 183 ? 44.383 38.092 22.335 1.00 25.84 180 PHE A C 1
ATOM 1292 O O . PHE A 1 183 ? 44.039 39.063 23.014 1.00 27.97 180 PHE A O 1
ATOM 1300 N N . ASP A 1 184 ? 45.297 37.218 22.759 1.00 20.02 181 ASP A N 1
ATOM 1301 C CA . ASP A 1 184 ? 45.879 37.353 24.086 1.00 24.63 181 ASP A CA 1
ATOM 1302 C C . ASP A 1 184 ? 46.891 38.498 24.100 1.00 26.28 181 ASP A C 1
ATOM 1303 O O . ASP A 1 184 ? 47.162 39.141 23.082 1.00 20.73 181 ASP A O 1
ATOM 1308 N N . ALA A 1 185 ? 47.479 38.737 25.272 1.00 24.02 182 ALA A N 1
ATOM 1309 C CA . ALA A 1 185 ? 48.291 39.927 25.487 1.00 23.04 182 ALA A CA 1
ATOM 1310 C C . ALA A 1 185 ? 49.549 39.978 24.627 1.00 23.77 182 ALA A C 1
ATOM 1311 O O . ALA A 1 185 ? 50.194 41.029 24.581 1.00 25.18 182 ALA A O 1
ATOM 1345 N N . ILE A 1 188 ? 48.768 40.443 18.063 1.00 25.10 185 ILE A N 1
ATOM 1346 C CA . ILE A 1 188 ? 48.742 41.722 17.354 1.00 32.44 185 ILE A CA 1
ATOM 1347 C C . ILE A 1 188 ? 47.429 42.455 17.619 1.00 34.77 185 ILE A C 1
ATOM 1348 O O . ILE A 1 188 ? 47.430 43.589 18.100 1.00 31.82 185 ILE A O 1
ATOM 1353 N N . LEU A 1 189 ? 46.312 41.809 17.292 1.00 32.41 186 LEU A N 1
ATOM 1354 C CA . LEU A 1 189 ? 44.996 42.265 17.730 1.00 30.24 186 LEU A CA 1
ATOM 1355 C C . LEU A 1 189 ? 44.781 41.728 19.139 1.00 26.71 186 LEU A C 1
ATOM 1356 O O . LEU A 1 189 ? 44.656 40.514 19.333 1.00 21.86 186 LEU A O 1
ATOM 1361 N N . VAL A 1 190 ? 44.749 42.619 20.129 1.00 28.36 187 VAL A N 1
ATOM 1362 C CA . VAL A 1 190 ? 44.792 42.227 21.533 1.00 29.00 187 VAL A CA 1
ATOM 1363 C C . VAL A 1 190 ? 43.541 42.725 22.242 1.00 25.88 187 VAL A C 1
ATOM 1364 O O . VAL A 1 190 ? 43.209 43.914 22.172 1.00 27.44 187 VAL A O 1
ATOM 1368 N N . THR A 1 191 ? 42.857 41.813 22.931 1.00 21.40 188 THR A N 1
ATOM 1369 C CA . THR A 1 191 ? 41.715 42.133 23.779 1.00 29.17 188 THR A CA 1
ATOM 1370 C C . THR A 1 191 ? 41.957 41.675 25.214 1.00 28.21 188 THR A C 1
ATOM 1371 O O . THR A 1 1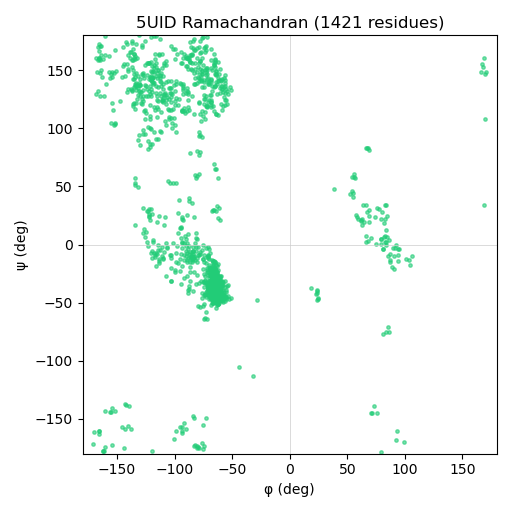91 ? 41.010 41.397 25.953 1.00 26.30 188 THR A O 1
ATOM 1375 N N . GLY A 1 192 ? 43.224 41.595 25.619 1.00 29.50 189 GLY A N 1
ATOM 1376 C CA . GLY A 1 192 ? 43.575 41.012 26.900 1.00 33.94 189 GLY A CA 1
ATOM 1377 C C . GLY A 1 192 ? 43.602 39.501 26.805 1.00 34.32 189 GLY A C 1
ATOM 1378 O O . GLY A 1 192 ? 44.670 38.884 26.747 1.00 34.10 189 GLY A O 1
ATOM 1379 N N . ASP A 1 193 ? 42.422 38.897 26.793 1.00 30.03 190 ASP A N 1
ATOM 1380 C CA . ASP A 1 193 ? 42.253 37.504 26.415 1.00 32.60 190 ASP A CA 1
ATOM 1381 C C . ASP A 1 193 ? 41.084 37.419 25.447 1.00 34.43 190 ASP A C 1
ATOM 1382 O O . ASP A 1 193 ? 40.136 38.206 25.527 1.00 28.73 190 ASP A O 1
ATOM 1387 N N . GLY A 1 194 ? 41.166 36.470 24.520 1.00 31.80 191 GLY A N 1
ATOM 1388 C CA . GLY A 1 194 ? 40.136 36.335 23.512 1.00 27.10 191 GLY A CA 1
ATOM 1389 C C . GLY A 1 194 ? 40.506 35.375 22.403 1.00 30.86 191 GLY A C 1
ATOM 1390 O O . GLY A 1 194 ? 41.678 35.259 22.032 1.00 25.54 191 GLY A O 1
ATOM 1391 N N . GLY A 1 195 ? 39.505 34.674 21.867 1.00 26.12 192 GLY A N 1
ATOM 1392 C CA . GLY A 1 195 ? 39.732 33.751 20.778 1.00 32.23 192 GLY A CA 1
ATOM 1393 C C . GLY A 1 195 ? 38.640 33.873 19.735 1.00 29.43 192 GLY A C 1
ATOM 1394 O O . GLY A 1 195 ? 37.620 34.537 19.940 1.00 24.07 192 GLY A O 1
ATOM 1403 N N . LEU A 1 197 ? 36.858 31.343 16.379 1.00 28.29 194 LEU A N 1
ATOM 1404 C CA . LEU A 1 197 ? 36.789 30.145 15.557 1.00 33.67 194 LEU A CA 1
ATOM 1405 C C . LEU A 1 197 ? 36.136 30.477 14.223 1.00 32.59 194 LEU A C 1
ATOM 1406 O O . LEU A 1 197 ? 35.216 31.296 14.160 1.00 31.36 194 LEU A O 1
ATOM 1411 N N . CYS A 1 198 ? 36.620 29.843 13.158 1.00 28.89 195 CYS A N 1
ATOM 1412 C CA . CYS A 1 198 ? 36.002 29.947 11.844 1.00 33.01 195 CYS A CA 1
ATOM 1413 C C . CYS A 1 198 ? 35.861 28.550 11.261 1.00 33.55 195 CYS A C 1
ATOM 1414 O O . CYS A 1 198 ? 36.847 27.813 11.161 1.00 27.90 195 CYS A O 1
ATOM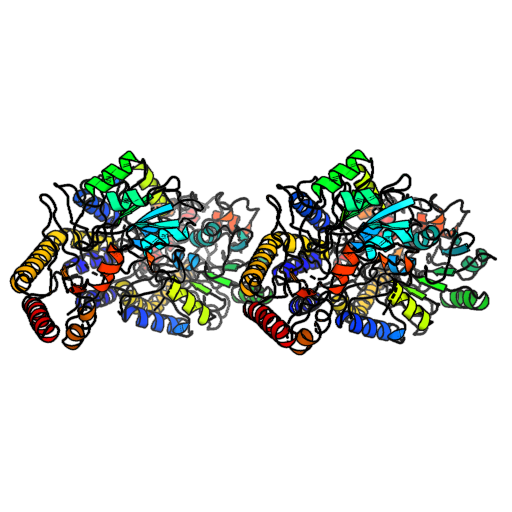 1417 N N . PHE A 1 199 ? 34.640 28.192 10.881 1.00 35.09 196 PHE A N 1
ATOM 1418 C CA . PHE A 1 199 ? 34.338 26.870 10.354 1.00 32.38 196 PHE A CA 1
ATOM 1419 C C . PHE A 1 199 ? 33.915 26.975 8.898 1.00 34.42 196 PHE A C 1
ATOM 1420 O O . PHE A 1 199 ? 33.131 27.856 8.531 1.00 47.07 196 PHE A O 1
ATOM 1428 N N . ARG A 1 200 ? 34.442 26.075 8.070 1.00 40.16 197 ARG A N 1
ATOM 1429 C CA . ARG A 1 200 ? 33.956 25.978 6.699 1.00 39.90 197 ARG A CA 1
ATOM 1430 C C . ARG A 1 200 ? 32.518 25.477 6.673 1.00 39.90 197 ARG A C 1
ATOM 1431 O O . ARG A 1 200 ? 31.715 25.909 5.838 1.00 41.65 197 ARG A O 1
ATOM 1439 N N . ASP A 1 201 ? 32.174 24.578 7.594 1.00 39.17 198 ASP A N 1
ATOM 1440 C CA . ASP A 1 201 ? 30.825 24.036 7.686 1.00 41.15 198 ASP A CA 1
ATOM 1441 C C . ASP A 1 201 ? 30.006 24.877 8.656 1.00 45.56 198 ASP A C 1
ATOM 1442 O O . ASP A 1 201 ? 30.349 24.939 9.844 1.00 42.99 198 ASP A O 1
ATOM 1447 N N . PRO A 1 202 ? 28.931 25.531 8.208 1.00 51.12 199 PRO A N 1
ATOM 1448 C CA . PRO A 1 202 ? 28.119 26.319 9.148 1.00 45.32 199 PRO A CA 1
ATOM 1449 C C . PRO A 1 202 ? 27.442 25.477 10.215 1.00 41.58 199 PRO A C 1
ATOM 1450 O O . PRO A 1 202 ? 27.259 25.957 11.341 1.00 36.60 199 PRO A O 1
ATOM 1454 N N . GLU A 1 203 ? 27.058 24.237 9.899 1.00 40.41 200 GLU A N 1
ATOM 1455 C CA . GLU A 1 203 ? 26.445 23.385 10.914 1.00 41.88 200 GLU A CA 1
ATOM 1456 C C . GLU A 1 203 ? 27.431 23.045 12.024 1.00 41.04 200 GLU A C 1
ATOM 1457 O O . GLU A 1 203 ? 27.030 22.904 13.185 1.00 34.09 200 GLU A O 1
ATOM 1463 N N . LEU A 1 204 ? 28.717 22.914 11.692 1.00 39.06 201 LEU A N 1
ATOM 1464 C CA . LEU A 1 204 ? 29.715 22.681 12.728 1.00 39.35 201 LEU A CA 1
ATOM 1465 C C . LEU A 1 204 ? 29.908 23.916 13.597 1.00 39.58 201 LEU A C 1
ATOM 1466 O O . LEU A 1 204 ? 30.199 23.792 14.793 1.00 33.22 201 LEU A O 1
ATOM 1471 N N . ALA A 1 205 ? 29.742 25.110 13.020 1.00 29.29 202 ALA A N 1
ATOM 1472 C CA . ALA A 1 205 ? 29.774 26.331 13.818 1.00 37.42 202 ALA A CA 1
ATOM 1473 C C . ALA A 1 205 ? 28.599 26.385 14.788 1.00 36.68 202 ALA A C 1
ATOM 1474 O O . ALA A 1 205 ? 28.742 26.871 15.917 1.00 31.53 202 ALA A O 1
ATOM 1476 N N . GLU A 1 206 ? 27.429 25.895 14.366 1.00 37.58 203 GLU A N 1
ATOM 1477 C CA . GLU A 1 206 ? 26.281 25.850 15.267 1.00 41.80 203 GLU A CA 1
ATOM 1478 C C . GLU A 1 206 ? 26.549 24.925 16.448 1.00 40.55 203 GLU A C 1
ATOM 1479 O O . GLU A 1 206 ? 26.150 25.222 17.580 1.00 32.79 203 GLU A O 1
ATOM 1485 N N . ARG A 1 207 ? 27.221 23.796 16.202 1.00 37.71 204 ARG A N 1
ATOM 1486 C CA . ARG A 1 207 ? 27.601 22.909 17.297 1.00 38.18 204 ARG A CA 1
ATOM 1487 C C . ARG A 1 207 ? 28.589 23.588 18.234 1.00 36.84 204 ARG A C 1
ATOM 1488 O O . ARG A 1 207 ? 28.512 23.422 19.458 1.00 37.94 204 ARG A O 1
ATOM 1496 N N . ALA A 1 208 ? 29.532 24.351 17.674 1.00 30.78 205 ALA A N 1
ATOM 1497 C CA . ALA A 1 208 ? 30.544 25.006 18.495 1.00 27.72 205 ALA A CA 1
ATOM 1498 C C . ALA A 1 208 ? 29.917 26.026 19.436 1.00 29.33 205 ALA A C 1
ATOM 1499 O O . ALA A 1 208 ? 30.332 26.148 20.594 1.00 31.12 205 ALA A O 1
ATOM 1501 N N . ARG A 1 209 ? 28.917 26.771 18.954 1.00 27.14 206 ARG A N 1
ATOM 1502 C CA . ARG A 1 209 ? 28.260 27.762 19.800 1.00 27.83 206 ARG A CA 1
ATOM 1503 C C . ARG A 1 209 ? 27.598 27.107 21.005 1.00 30.77 206 ARG A C 1
ATOM 1504 O O . ARG A 1 209 ? 27.672 27.629 22.123 1.00 32.07 206 ARG A O 1
ATOM 1512 N N . LYS A 1 210 ? 26.946 25.961 20.797 1.00 32.86 207 LYS A N 1
ATOM 1513 C CA . LYS A 1 210 ? 26.313 25.262 21.910 1.00 34.29 207 LYS A CA 1
ATOM 1514 C C . LYS A 1 210 ? 27.356 24.665 22.845 1.00 30.28 207 LYS A C 1
ATOM 1515 O O . LYS A 1 210 ? 27.264 24.812 24.070 1.00 30.73 207 LYS A O 1
ATOM 1521 N N . LEU A 1 211 ? 28.364 23.991 22.283 1.00 29.71 208 LEU A N 1
ATOM 1522 C CA . LEU A 1 211 ? 29.398 23.379 23.113 1.00 32.88 208 LEU A CA 1
ATOM 1523 C C . LEU A 1 211 ? 30.145 24.427 23.931 1.00 36.03 208 LEU A C 1
ATOM 1524 O O . LEU A 1 211 ? 30.465 24.197 25.104 1.00 32.04 208 LEU A O 1
ATOM 1529 N N . ALA A 1 212 ? 30.427 25.587 23.332 1.00 32.27 209 ALA A N 1
ATOM 1530 C CA . ALA A 1 212 ? 31.082 26.661 24.071 1.00 31.31 209 ALA A CA 1
ATOM 1531 C C . ALA A 1 212 ? 30.200 27.220 25.179 1.00 29.50 209 ALA A C 1
ATOM 1532 O O . ALA A 1 212 ? 30.724 27.782 26.145 1.00 34.77 209 ALA A O 1
ATOM 1534 N N . SER A 1 213 ? 28.885 27.081 25.061 1.00 27.70 210 SER A N 1
ATOM 1535 C CA . SER A 1 213 ? 27.947 27.535 26.088 1.00 30.58 210 SER A CA 1
ATOM 1536 C C . SER A 1 213 ? 27.460 26.374 26.946 1.00 24.06 210 SER A C 1
ATOM 1537 O O . SER A 1 213 ? 26.257 26.161 27.105 1.00 28.15 210 SER A O 1
ATOM 1540 N N . LEU A 1 214 ? 28.401 25.605 27.497 1.00 24.24 211 LEU A N 1
ATOM 1541 C CA . LEU A 1 214 ? 28.123 24.533 28.454 1.00 24.26 211 LEU A CA 1
ATOM 1542 C C . LEU A 1 214 ? 27.299 23.401 27.848 1.00 28.25 211 LEU A C 1
ATOM 1543 O O . LEU A 1 214 ? 26.694 22.610 28.579 1.00 27.92 211 LEU A O 1
ATOM 1548 N N . GLY A 1 215 ? 27.269 23.297 26.521 1.00 27.69 212 GLY A N 1
ATOM 1549 C CA . GLY A 1 215 ? 26.459 22.282 25.874 1.00 31.06 212 GLY A CA 1
ATOM 1550 C C . GLY A 1 215 ? 24.966 22.478 25.999 1.00 33.33 212 GLY A C 1
ATOM 1551 O O . GLY A 1 215 ? 24.208 21.553 25.693 1.00 32.12 212 GLY A O 1
ATOM 1560 N N . ALA A 1 217 ? 21.055 23.803 25.329 1.00 42.79 214 ALA A N 1
ATOM 1561 C CA . ALA A 1 217 ? 20.181 24.069 24.197 1.00 47.68 214 ALA A CA 1
ATOM 1562 C C . ALA A 1 217 ? 18.764 24.276 24.711 1.00 54.13 214 ALA A C 1
ATOM 1563 O O . ALA A 1 217 ? 18.422 23.878 25.828 1.00 47.73 214 ALA A O 1
ATOM 1565 N N . GLN A 1 218 ? 17.941 24.909 23.880 1.00 63.24 215 GLN A N 1
ATOM 1566 C CA . GLN A 1 218 ? 16.552 25.185 24.238 1.00 69.77 215 GLN A CA 1
ATOM 1567 C C . GLN A 1 218 ? 15.693 23.930 24.123 1.00 76.28 215 GLN A C 1
ATOM 1568 O O . GLN A 1 218 ? 15.711 23.243 23.101 1.00 80.70 215 GLN A O 1
ATOM 1570 N N . ARG A 1 232 ? 9.904 27.982 32.538 1.00 72.62 229 ARG A N 1
ATOM 1571 C CA . ARG A 1 232 ? 9.672 28.648 31.262 1.00 69.73 229 ARG A CA 1
ATOM 1572 C C . ARG A 1 232 ? 10.983 28.905 30.524 1.00 67.81 229 ARG A C 1
ATOM 1573 O O . ARG A 1 232 ? 11.590 27.982 29.983 1.00 68.96 229 ARG A O 1
ATOM 1575 N N . TRP A 1 233 ? 11.422 30.166 30.508 1.00 62.94 230 TRP A N 1
ATOM 1576 C CA . TRP A 1 233 ? 12.600 30.544 29.739 1.00 57.46 230 TRP A CA 1
ATOM 1577 C C . TRP A 1 233 ? 13.912 30.233 30.449 1.00 55.35 230 TRP A C 1
ATOM 1578 O O . TRP A 1 233 ? 14.977 30.403 29.844 1.00 50.95 230 TRP A O 1
ATOM 1589 N N . TRP A 1 234 ? 13.870 29.772 31.698 1.00 57.48 231 TRP A N 1
ATOM 1590 C CA . TRP A 1 234 ? 15.086 29.438 32.429 1.00 52.47 231 TRP A CA 1
ATOM 1591 C C . TRP A 1 234 ? 15.459 27.964 32.334 1.00 53.21 231 TRP A C 1
ATOM 1592 O O . TRP A 1 234 ? 16.550 27.589 32.779 1.00 53.56 231 TRP A O 1
ATOM 1603 N N . GLU A 1 235 ? 14.595 27.125 31.771 1.00 50.08 232 GLU A N 1
ATOM 1604 C CA . GLU A 1 235 ? 14.864 25.699 31.681 1.00 51.80 232 GLU A CA 1
ATOM 1605 C C . GLU A 1 235 ? 15.621 25.385 30.395 1.00 47.67 232 GLU A C 1
ATOM 1606 O O . GLU A 1 235 ? 15.485 26.081 29.386 1.00 49.58 232 GLU A O 1
ATOM 1612 N N . PHE A 1 236 ? 16.427 24.327 30.443 1.00 39.73 233 PHE A N 1
ATOM 1613 C CA . PHE A 1 236 ? 17.330 24.010 29.347 1.00 36.35 233 PHE A CA 1
ATOM 1614 C C . PHE A 1 236 ? 17.577 22.508 29.303 1.00 36.08 233 PHE A C 1
ATOM 1615 O O . PHE A 1 236 ? 17.246 21.772 30.236 1.00 38.26 233 PHE A O 1
ATOM 1623 N N . GLU A 1 237 ? 18.175 22.064 28.199 1.00 34.90 234 GLU A N 1
ATOM 1624 C CA . GLU A 1 237 ? 18.647 20.699 28.037 1.00 34.87 234 GLU A CA 1
ATOM 1625 C C . GLU A 1 237 ? 20.149 20.715 27.773 1.00 34.63 234 GLU A C 1
ATOM 1626 O O . GLU A 1 237 ? 20.708 21.713 27.312 1.00 28.24 234 GLU A O 1
ATOM 1628 N N . VAL A 1 238 ? 20.800 19.596 28.074 1.00 35.50 235 VAL A N 1
ATOM 1629 C CA . VAL A 1 238 ? 22.247 19.459 27.940 1.00 28.55 235 VAL A CA 1
ATOM 1630 C C . VAL A 1 238 ? 22.530 18.417 26.866 1.00 30.58 235 VAL A C 1
ATOM 1631 O O . VAL A 1 238 ? 22.141 17.251 27.003 1.00 36.17 235 VAL A O 1
ATOM 1635 N N . THR A 1 239 ? 23.202 18.840 25.797 1.00 33.98 236 THR A N 1
ATOM 1636 C CA . THR A 1 239 ? 23.572 17.960 24.696 1.00 34.39 236 THR A CA 1
ATOM 1637 C C . THR A 1 239 ? 25.042 17.569 24.721 1.00 38.27 236 THR A C 1
ATOM 1638 O O . THR A 1 239 ? 25.451 16.704 23.938 1.00 35.49 236 THR A O 1
ATOM 1642 N N . ALA A 1 240 ? 25.838 18.192 25.584 1.00 36.79 237 ALA A N 1
ATOM 1643 C CA . ALA A 1 240 ? 27.253 17.881 25.713 1.00 30.21 237 ALA A CA 1
ATOM 1644 C C . ALA A 1 240 ? 27.737 18.449 27.037 1.00 32.13 237 ALA A C 1
ATOM 1645 O O . ALA A 1 240 ? 27.283 19.515 27.461 1.00 31.86 237 ALA A O 1
ATOM 1647 N N . PHE A 1 241 ? 28.650 17.730 27.689 1.00 31.31 238 PHE A N 1
ATOM 1648 C CA . PHE A 1 241 ? 29.196 18.152 28.979 1.00 24.49 238 PHE A CA 1
ATOM 1649 C C . PHE A 1 241 ? 30.262 19.233 28.776 1.00 30.03 238 PHE A C 1
ATOM 1650 O O . PHE A 1 241 ? 31.431 19.085 29.133 1.00 31.25 238 PHE A O 1
ATOM 1658 N N . GLY A 1 242 ? 29.825 20.352 28.192 1.00 26.05 239 GLY A N 1
ATOM 1659 C CA . GLY A 1 242 ? 30.752 21.383 27.788 1.00 28.43 239 GLY A CA 1
ATOM 1660 C C . GLY A 1 242 ? 31.162 22.309 28.918 1.00 30.62 239 GLY A C 1
ATOM 1661 O O . GLY A 1 242 ? 30.466 22.474 29.921 1.00 25.94 239 GLY A O 1
ATOM 1662 N N . ARG A 1 243 ? 32.333 22.917 28.739 1.00 29.99 240 ARG A N 1
ATOM 1663 C CA . ARG A 1 243 ? 32.812 23.966 29.628 1.00 32.35 240 ARG A CA 1
ATOM 1664 C C . ARG A 1 243 ? 32.136 25.282 29.251 1.00 31.01 240 ARG A C 1
ATOM 1665 O O . ARG A 1 243 ? 31.260 25.334 28.382 1.00 27.61 240 ARG A O 1
ATOM 1673 N N . ARG A 1 244 ? 32.539 26.369 29.904 1.00 29.12 241 ARG A N 1
ATOM 1674 C CA . ARG A 1 244 ? 32.103 27.715 29.539 1.00 23.52 241 ARG A CA 1
ATOM 1675 C C . ARG A 1 244 ? 33.258 28.356 28.780 1.00 33.92 241 ARG A C 1
ATOM 1676 O O . ARG A 1 244 ? 34.266 28.750 29.374 1.00 38.22 241 ARG A O 1
ATOM 1684 N N . SER A 1 245 ? 33.111 28.454 27.461 1.00 30.63 242 SER A N 1
ATOM 1685 C CA . SER A 1 245 ? 34.211 28.798 26.570 1.00 29.72 242 SER A CA 1
ATOM 1686 C C . SER A 1 245 ? 33.938 30.082 25.793 1.00 31.01 242 SER A C 1
ATOM 1687 O O . SER A 1 245 ? 34.470 30.276 24.700 1.00 36.21 242 SER A O 1
ATOM 1690 N N . ILE A 1 246 ? 33.118 30.966 26.344 1.00 26.01 243 ILE A N 1
ATOM 1691 C CA . ILE A 1 246 ? 32.694 32.166 25.645 1.00 30.88 243 ILE A CA 1
ATOM 1692 C C . ILE A 1 246 ? 33.545 33.344 26.096 1.00 34.98 243 ILE A C 1
ATOM 1693 O O . ILE A 1 246 ? 34.238 33.298 27.116 1.00 35.02 243 ILE A O 1
ATOM 1698 N N . SER A 1 247 ? 33.495 34.418 25.315 1.00 31.80 244 SER A N 1
ATOM 1699 C CA . SER A 1 247 ? 34.096 35.690 25.673 1.00 30.46 244 SER A CA 1
ATOM 1700 C C . SER A 1 247 ? 32.999 36.621 26.190 1.00 31.20 244 SER A C 1
ATOM 1701 O O . SER A 1 247 ? 31.876 36.193 26.472 1.00 35.30 244 SER A O 1
ATOM 1704 N N . ASN A 1 248 ? 33.313 37.910 26.317 1.00 25.53 245 ASN A N 1
ATOM 1705 C CA . ASN A 1 248 ? 32.356 38.875 26.838 1.00 29.53 245 ASN A CA 1
ATOM 1706 C C . ASN A 1 248 ? 32.394 40.145 25.995 1.00 36.31 245 ASN A C 1
ATOM 1707 O O . ASN A 1 248 ? 33.287 40.344 25.165 1.00 30.73 245 ASN A O 1
ATOM 1712 N N . ASP A 1 249 ? 31.400 41.012 26.219 1.00 21.59 246 ASP A N 1
ATOM 1713 C CA . ASP A 1 249 ? 31.267 42.225 25.419 1.00 29.91 246 ASP A CA 1
ATOM 1714 C C . ASP A 1 249 ? 32.331 43.264 25.741 1.00 30.15 246 ASP A C 1
ATOM 1715 O O . ASP A 1 249 ? 32.565 44.163 24.927 1.00 22.51 246 ASP A O 1
ATOM 1720 N N . VAL A 1 250 ? 32.970 43.180 26.908 1.00 31.12 247 VAL A N 1
ATOM 1721 C CA . VAL A 1 250 ? 34.075 44.087 27.192 1.00 32.33 247 VAL A CA 1
ATOM 1722 C C . VAL A 1 250 ? 35.247 43.784 26.268 1.00 33.10 247 VAL A C 1
ATOM 1723 O O . VAL A 1 250 ? 35.785 44.677 25.602 1.00 27.49 247 VAL A O 1
ATOM 1727 N N . ALA A 1 251 ? 35.641 42.512 26.196 1.00 29.98 248 ALA A N 1
ATOM 1728 C CA . ALA A 1 251 ? 36.714 42.118 25.291 1.00 29.25 248 ALA A CA 1
ATOM 1729 C C . ALA A 1 251 ? 36.312 42.324 23.836 1.00 28.45 248 ALA A C 1
ATOM 1730 O O . ALA A 1 251 ? 37.131 42.751 23.015 1.00 24.08 248 ALA A O 1
ATOM 1732 N N . ALA A 1 252 ? 35.053 42.030 23.500 1.00 26.48 249 ALA A N 1
ATOM 1733 C CA . ALA A 1 252 ? 34.604 42.171 22.119 1.00 28.86 249 ALA A CA 1
ATOM 1734 C C . ALA A 1 252 ? 34.641 43.626 21.666 1.00 31.78 249 ALA A C 1
ATOM 1735 O O . ALA A 1 252 ? 35.011 43.916 20.522 1.00 29.03 249 ALA A O 1
ATOM 1737 N N . SER A 1 253 ? 34.259 44.557 22.546 1.00 28.22 250 SER A N 1
ATOM 1738 C CA . SER A 1 253 ? 34.287 45.968 22.170 1.00 32.73 250 SER A CA 1
ATOM 1739 C C . SER A 1 253 ? 35.716 46.448 21.947 1.00 28.69 250 SER A C 1
ATOM 1740 O O . SER A 1 253 ? 35.969 47.277 21.066 1.00 31.08 250 SER A O 1
ATOM 1743 N N . ILE A 1 254 ? 36.661 45.940 22.739 1.00 26.86 251 ILE A N 1
ATOM 1744 C CA . ILE A 1 254 ? 38.071 46.206 22.473 1.00 31.49 251 ILE A CA 1
ATOM 1745 C C . ILE A 1 254 ? 38.477 45.620 21.126 1.00 33.51 251 ILE A C 1
ATOM 1746 O O . ILE A 1 254 ? 39.241 46.233 20.370 1.00 35.32 251 ILE A O 1
ATOM 1751 N N . GLY A 1 255 ? 37.966 44.429 20.802 1.00 31.50 252 GLY A N 1
ATOM 1752 C CA . GLY A 1 255 ? 38.350 43.777 19.558 1.00 27.10 252 GLY A CA 1
ATOM 1753 C C . GLY A 1 255 ? 37.965 44.569 18.323 1.00 27.24 252 GLY A C 1
ATOM 1754 O O . GLY A 1 255 ? 38.732 44.648 17.360 1.00 24.83 252 GLY A O 1
ATOM 1755 N N . SER A 1 256 ? 36.766 45.157 18.325 1.00 22.37 253 SER A N 1
ATOM 1756 C CA . SER A 1 256 ? 36.348 45.963 17.185 1.00 32.64 253 SER A CA 1
ATOM 1757 C C . SER A 1 256 ? 37.265 47.165 16.997 1.00 30.69 253 SER A C 1
ATOM 1758 O O . SER A 1 256 ? 37.558 47.560 15.863 1.00 28.47 253 SER A O 1
ATOM 1761 N N . VAL A 1 257 ? 37.733 47.755 18.099 1.00 29.77 254 VAL A N 1
ATOM 1762 C CA . VAL A 1 257 ? 38.654 48.883 17.999 1.00 30.22 254 VAL A CA 1
ATOM 1763 C C . VAL A 1 257 ? 40.008 48.414 17.480 1.00 26.12 254 VAL A C 1
ATOM 1764 O O . VAL A 1 257 ? 40.590 49.027 16.577 1.00 24.13 254 VAL A O 1
ATOM 1768 N N . GLN A 1 258 ? 40.525 47.316 18.037 1.00 29.01 255 GLN A N 1
ATOM 1769 C CA . GLN A 1 258 ? 41.814 46.793 17.592 1.00 32.03 255 GLN A CA 1
ATOM 1770 C C . GLN A 1 258 ? 41.761 46.353 16.134 1.00 29.59 255 GLN A C 1
ATOM 1771 O O . GLN A 1 258 ? 42.742 46.508 15.395 1.00 35.67 255 GLN A O 1
ATOM 1777 N N . LEU A 1 259 ? 40.625 45.803 15.701 1.00 26.20 256 LEU A N 1
ATOM 1778 C CA . LEU A 1 259 ? 40.499 45.366 14.314 1.00 28.02 256 LEU A CA 1
ATOM 1779 C C . LEU A 1 259 ? 40.596 46.544 13.350 1.00 26.05 256 LEU A C 1
ATOM 1780 O O . LEU A 1 259 ? 41.238 46.442 12.298 1.00 27.02 256 LEU A O 1
ATOM 1785 N N . ARG A 1 260 ? 39.972 47.675 13.693 1.00 29.05 257 ARG A N 1
ATOM 1786 C CA . ARG A 1 260 ? 40.074 48.855 12.837 1.00 35.88 257 ARG A CA 1
ATOM 1787 C C . ARG A 1 260 ? 41.497 49.393 12.787 1.00 35.05 257 ARG A C 1
ATOM 1788 O O . ARG A 1 260 ? 41.902 49.978 11.775 1.00 29.81 257 ARG A O 1
ATOM 1796 N N . ARG A 1 261 ? 42.264 49.208 13.862 1.00 32.22 258 ARG A N 1
ATOM 1797 C CA . ARG A 1 261 ? 43.654 49.640 13.916 1.00 34.06 258 ARG A CA 1
ATOM 1798 C C . ARG A 1 261 ? 44.623 48.602 13.369 1.00 38.21 258 ARG A C 1
ATOM 1799 O O . ARG A 1 261 ? 45.800 48.925 13.171 1.00 39.51 258 ARG A O 1
ATOM 1807 N N . LEU A 1 262 ? 44.155 47.377 13.120 1.00 34.75 259 LEU A N 1
ATOM 1808 C CA . LEU A 1 262 ? 45.047 46.298 12.694 1.00 32.07 259 LEU A CA 1
ATOM 1809 C C . LEU A 1 262 ? 45.855 46.636 11.447 1.00 29.17 259 LEU A C 1
ATOM 1810 O O . LEU A 1 262 ? 47.071 46.376 11.446 1.00 26.95 259 LEU A O 1
ATOM 1815 N N . PRO A 1 263 ? 45.276 47.184 10.367 1.00 30.43 260 PRO A N 1
ATOM 1816 C CA . PRO A 1 263 ? 46.118 47.531 9.207 1.00 32.78 260 PRO A CA 1
ATOM 1817 C C . PRO A 1 263 ? 47.267 48.461 9.557 1.00 30.57 260 PRO A C 1
ATOM 1818 O O . PRO A 1 263 ? 48.379 48.282 9.045 1.00 29.43 260 PRO A O 1
ATOM 1822 N N . GLU A 1 264 ? 47.032 49.442 10.432 1.00 28.14 261 GLU A N 1
ATOM 1823 C CA . GLU A 1 264 ? 48.108 50.343 10.831 1.00 31.04 261 GLU A CA 1
ATOM 1824 C C . GLU A 1 264 ? 49.159 49.620 11.663 1.00 26.24 261 GLU A C 1
ATOM 1825 O O . GLU A 1 264 ? 50.354 49.916 11.538 1.00 26.44 261 GLU A O 1
ATOM 1831 N N . PHE A 1 265 ? 48.739 48.672 12.507 1.00 23.17 262 PHE A N 1
ATOM 1832 C CA . PHE A 1 265 ? 49.694 47.866 13.263 1.00 26.21 262 PHE A CA 1
ATOM 1833 C C . PHE A 1 265 ? 50.604 47.079 12.327 1.00 30.94 262 PHE A C 1
ATOM 1834 O O . PHE A 1 265 ? 51.828 47.056 12.503 1.00 30.54 262 PHE A O 1
ATOM 1842 N N . VAL A 1 266 ? 50.014 46.421 11.325 1.00 24.97 263 VAL A N 1
ATOM 1843 C CA . VAL A 1 266 ? 50.789 45.584 10.413 1.00 26.48 263 VAL A CA 1
ATOM 1844 C C . VAL A 1 266 ? 51.735 46.431 9.573 1.00 33.03 263 VAL A C 1
ATOM 1845 O O . VAL A 1 266 ? 52.892 46.054 9.352 1.00 34.20 263 VAL A O 1
ATOM 1849 N N . ARG A 1 267 ? 51.263 47.584 9.087 1.00 33.10 264 ARG A N 1
ATOM 1850 C CA . ARG A 1 267 ? 52.131 48.456 8.300 1.00 39.84 264 ARG A CA 1
ATOM 1851 C C . ARG A 1 267 ? 53.335 48.913 9.114 1.00 34.41 264 ARG A C 1
ATOM 1852 O O . ARG A 1 267 ? 54.458 48.965 8.599 1.00 23.62 264 ARG A O 1
ATOM 1860 N N . ARG A 1 268 ? 53.121 49.245 10.387 1.00 27.89 265 ARG A N 1
ATOM 1861 C CA . ARG A 1 268 ? 54.238 49.633 11.241 1.00 30.96 265 ARG A CA 1
ATOM 1862 C C . ARG A 1 268 ? 55.187 48.462 11.463 1.00 30.65 265 ARG A C 1
ATOM 1863 O O . ARG A 1 268 ? 56.410 48.626 11.396 1.00 31.57 265 ARG A O 1
ATOM 1871 N N . ARG A 1 269 ? 54.641 47.270 11.718 1.00 27.63 266 ARG A N 1
ATOM 1872 C CA . ARG A 1 269 ? 55.487 46.092 11.875 1.00 29.17 266 ARG A CA 1
ATOM 1873 C C . ARG A 1 269 ? 56.238 45.767 10.590 1.00 30.81 266 ARG A C 1
ATOM 1874 O O . ARG A 1 269 ? 57.380 45.296 10.642 1.00 30.01 266 ARG A O 1
ATOM 1882 N N . ARG A 1 270 ? 55.619 46.013 9.431 1.00 31.22 267 ARG A N 1
ATOM 1883 C CA . ARG A 1 270 ? 56.285 45.717 8.167 1.00 26.33 267 ARG A CA 1
ATOM 1884 C C . ARG A 1 270 ? 57.469 46.648 7.935 1.00 31.90 267 ARG A C 1
ATOM 1885 O O . ARG A 1 270 ? 58.539 46.202 7.503 1.00 31.67 267 ARG A O 1
ATOM 1893 N N . GLU A 1 271 ? 57.303 47.943 8.218 1.00 26.39 268 GLU A N 1
ATOM 1894 C CA . GLU A 1 271 ? 58.407 48.871 8.006 1.00 34.06 268 GLU A CA 1
ATOM 1895 C C . GLU A 1 271 ? 59.532 48.636 9.008 1.00 35.87 268 GLU A C 1
ATOM 1896 O O . GLU A 1 271 ? 60.695 48.929 8.709 1.00 35.66 268 GLU A O 1
ATOM 1902 N N . ILE A 1 272 ? 59.216 48.095 10.187 1.00 33.35 269 ILE A N 1
ATOM 1903 C CA . ILE A 1 272 ? 60.267 47.704 11.122 1.00 34.02 269 ILE A CA 1
ATOM 1904 C C . ILE A 1 272 ? 61.072 46.544 10.552 1.00 32.41 269 ILE A C 1
ATOM 1905 O O . ILE A 1 272 ? 62.307 46.585 10.510 1.00 30.57 269 ILE A O 1
ATOM 1910 N N . ALA A 1 273 ? 60.382 45.493 10.098 1.00 29.83 270 ALA A N 1
ATOM 1911 C CA . ALA A 1 273 ? 61.075 44.336 9.540 1.00 35.33 270 ALA A CA 1
ATOM 1912 C C . ALA A 1 273 ? 61.897 44.711 8.314 1.00 33.69 270 ALA A C 1
ATOM 1913 O O . ALA A 1 273 ? 62.972 44.140 8.089 1.00 36.10 270 ALA A O 1
ATOM 1915 N N . GLU A 1 274 ? 61.418 45.666 7.516 1.00 28.27 271 GLU A N 1
ATOM 1916 C CA . GLU A 1 274 ? 62.193 46.113 6.364 1.00 33.39 271 GLU A CA 1
ATOM 1917 C C . GLU A 1 274 ? 63.432 46.885 6.802 1.00 32.61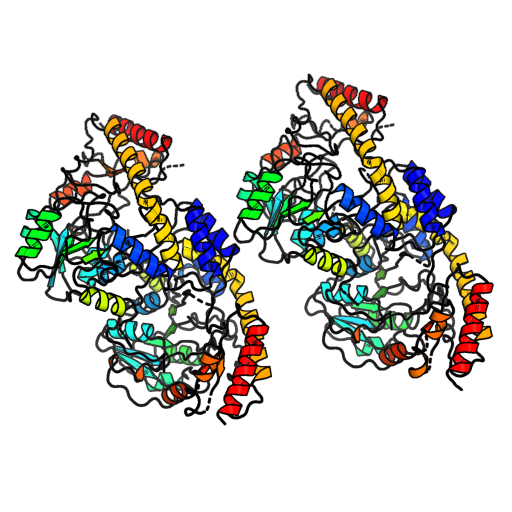 271 GLU A C 1
ATOM 1918 O O . GLU A 1 274 ? 64.505 46.737 6.205 1.00 34.32 271 GLU A O 1
ATOM 1924 N N . ARG A 1 275 ? 63.306 47.709 7.845 1.00 30.08 272 ARG A N 1
ATOM 1925 C CA . ARG A 1 275 ? 64.486 48.352 8.414 1.00 32.52 272 ARG A CA 1
ATOM 1926 C C . ARG A 1 275 ? 65.448 47.316 8.982 1.00 31.13 272 ARG A C 1
ATOM 1927 O O . ARG A 1 275 ? 66.670 47.452 8.843 1.00 34.60 272 ARG A O 1
ATOM 1935 N N . TYR A 1 276 ? 64.914 46.273 9.624 1.00 27.84 273 TYR A N 1
ATOM 1936 C CA . TYR A 1 276 ? 65.751 45.160 10.065 1.00 33.99 273 TYR A CA 1
ATOM 1937 C C . TYR A 1 276 ? 66.471 44.520 8.884 1.00 39.11 273 TYR A C 1
ATOM 1938 O O . TYR A 1 276 ? 67.679 44.260 8.944 1.00 36.91 273 TYR A O 1
ATOM 1947 N N . ASP A 1 277 ? 65.736 44.251 7.799 1.00 35.23 274 ASP A N 1
ATOM 1948 C CA . ASP A 1 277 ? 66.354 43.682 6.605 1.00 35.04 274 ASP A CA 1
ATOM 1949 C C . ASP A 1 277 ? 67.486 44.565 6.097 1.00 35.78 274 ASP A C 1
ATOM 1950 O O . ASP A 1 277 ? 68.546 44.065 5.708 1.00 44.44 274 ASP A O 1
ATOM 1955 N N . GLN A 1 278 ? 67.283 45.884 6.104 1.00 35.60 275 GLN A N 1
ATOM 1956 C CA . GLN A 1 278 ? 68.307 46.790 5.596 1.00 35.28 275 GLN A CA 1
ATOM 1957 C C . GLN A 1 278 ? 69.566 46.749 6.454 1.00 39.25 275 GLN A C 1
ATOM 1958 O O . GLN A 1 278 ? 70.683 46.725 5.924 1.00 43.69 275 GLN A O 1
ATOM 1964 N N . GLY A 1 279 ? 69.411 46.732 7.777 1.00 43.28 276 GLY A N 1
ATOM 1965 C CA . GLY A 1 279 ? 70.558 46.818 8.663 1.00 42.85 276 GLY A CA 1
ATOM 1966 C C . GLY A 1 279 ? 71.269 45.514 8.954 1.00 39.26 276 GLY A C 1
ATOM 1967 O O . GLY A 1 279 ? 72.387 45.546 9.478 1.00 41.02 276 GLY A O 1
ATOM 1968 N N . LEU A 1 280 ? 70.666 44.371 8.622 1.00 35.22 277 LEU A N 1
ATOM 1969 C CA . LEU A 1 280 ? 71.224 43.077 8.990 1.00 42.77 277 LEU A CA 1
ATOM 1970 C C . LEU A 1 280 ? 71.455 42.133 7.818 1.00 46.95 277 LEU A C 1
ATOM 1971 O O . LEU A 1 280 ? 71.893 40.998 8.042 1.00 48.61 277 LEU A O 1
ATOM 1976 N N . SER A 1 281 ? 71.181 42.557 6.582 1.00 57.95 278 SER A N 1
ATOM 1977 C CA . SER A 1 281 ? 71.268 41.639 5.448 1.00 66.16 278 SER A CA 1
ATOM 1978 C C . SER A 1 281 ? 72.710 41.236 5.162 1.00 63.68 278 SER A C 1
ATOM 1979 O O . SER A 1 281 ? 73.024 40.044 5.066 1.00 68.78 278 SER A O 1
ATOM 1982 N N . THR A 1 282 ? 73.601 42.213 5.018 1.00 59.72 279 THR A N 1
ATOM 1983 C CA . THR A 1 282 ? 74.991 41.947 4.675 1.00 61.20 279 THR A CA 1
ATOM 1984 C C . THR A 1 282 ? 75.847 41.585 5.884 1.00 60.89 279 THR A C 1
ATOM 1985 O O . THR A 1 282 ? 77.070 41.765 5.836 1.00 66.61 279 THR A O 1
ATOM 1987 N N . VAL A 1 283 ? 75.245 41.081 6.956 1.00 53.40 280 VAL A N 1
ATOM 1988 C CA . VAL A 1 283 ? 75.978 40.719 8.164 1.00 47.33 280 VAL A CA 1
ATOM 1989 C C . VAL A 1 283 ? 76.335 39.240 8.092 1.00 43.22 280 VAL A C 1
ATOM 1990 O O . VAL A 1 283 ? 75.450 38.377 8.097 1.00 43.52 280 VAL A O 1
ATOM 1994 N N . ASP A 1 284 ? 77.631 38.948 8.029 1.00 45.87 281 ASP A N 1
ATOM 1995 C CA . ASP A 1 284 ? 78.086 37.567 7.974 1.00 54.62 281 ASP A CA 1
ATOM 1996 C C . ASP A 1 284 ? 77.812 36.860 9.296 1.00 54.00 281 ASP A C 1
ATOM 1997 O O . ASP A 1 284 ? 77.961 37.442 10.374 1.00 47.64 281 ASP A O 1
ATOM 2002 N N . GLY A 1 285 ? 77.414 35.593 9.207 1.00 53.79 282 GLY A N 1
ATOM 2003 C CA . GLY A 1 285 ? 77.042 34.825 10.373 1.00 47.87 282 GLY A CA 1
ATOM 2004 C C . GLY A 1 285 ? 75.600 34.980 10.800 1.00 43.83 282 GLY A C 1
ATOM 2005 O O . GLY A 1 285 ? 75.211 34.411 11.828 1.00 43.17 282 GLY A O 1
ATOM 2006 N N . LEU A 1 286 ? 74.795 35.725 10.046 1.00 44.31 283 LEU A N 1
ATOM 2007 C CA . LEU A 1 286 ? 73.398 35.958 10.375 1.00 41.07 283 LEU A CA 1
ATOM 2008 C C . LEU A 1 286 ? 72.556 35.793 9.120 1.00 36.33 283 LEU A C 1
ATOM 2009 O O . LEU A 1 286 ? 72.977 36.178 8.026 1.00 41.69 283 LEU A O 1
ATOM 2014 N N . ARG A 1 287 ? 71.365 35.221 9.285 1.00 31.71 284 ARG A N 1
ATOM 2015 C CA . ARG A 1 287 ? 70.428 35.021 8.185 1.00 32.36 284 ARG A CA 1
ATOM 2016 C C . ARG A 1 287 ? 69.087 35.630 8.570 1.00 35.84 284 ARG A C 1
ATOM 2017 O O . ARG A 1 287 ? 68.436 35.166 9.512 1.00 39.20 284 ARG A O 1
ATOM 2025 N N . CYS A 1 288 ? 68.680 36.667 7.844 1.00 31.89 285 CYS A N 1
ATOM 2026 C CA . CYS A 1 288 ? 67.384 37.284 8.039 1.00 31.25 285 CYS A CA 1
ATOM 2027 C C . CYS A 1 288 ? 66.297 36.362 7.486 1.00 35.47 285 CYS A C 1
ATOM 2028 O O . CYS A 1 288 ? 66.595 35.385 6.795 1.00 34.73 285 CYS A O 1
ATOM 2031 N N . PRO A 1 289 ? 65.027 36.628 7.794 1.00 35.01 286 PRO A N 1
ATOM 2032 C CA . PRO A 1 289 ? 63.945 35.796 7.252 1.00 33.89 286 PRO A CA 1
ATOM 2033 C C . PRO A 1 289 ? 63.976 35.774 5.736 1.00 34.25 286 PRO A C 1
ATOM 2034 O O . PRO A 1 289 ? 64.292 36.790 5.098 1.00 32.70 286 PRO A O 1
ATOM 2038 N N . PRO A 1 290 ? 63.667 34.632 5.119 1.00 34.32 287 PRO A N 1
ATOM 2039 C CA . PRO A 1 290 ? 63.576 34.595 3.662 1.00 36.82 287 PRO A CA 1
ATOM 2040 C C . PRO A 1 290 ? 62.417 35.444 3.185 1.00 34.13 287 PRO A C 1
ATOM 2041 O O . PRO A 1 290 ? 61.446 35.673 3.929 1.00 35.10 287 PRO A O 1
ATOM 2045 N N . PRO A 1 291 ? 62.467 35.946 1.953 1.00 37.98 288 PRO A N 1
ATOM 2046 C CA . PRO A 1 291 ? 61.402 36.832 1.478 1.00 36.83 288 PRO A CA 1
ATOM 2047 C C . PRO A 1 291 ? 60.072 36.105 1.365 1.00 40.34 288 PRO A C 1
ATOM 2048 O O . PRO A 1 291 ? 60.011 34.884 1.203 1.00 38.64 288 PRO A O 1
ATOM 2052 N N . LEU A 1 292 ? 58.999 36.879 1.467 1.00 40.30 289 LEU A N 1
ATOM 2053 C CA . LEU A 1 292 ? 57.669 36.324 1.280 1.00 38.66 289 LEU A CA 1
ATOM 2054 C C . LEU A 1 292 ? 57.506 35.840 -0.158 1.00 37.83 289 LEU A C 1
ATOM 2055 O O . LEU A 1 292 ? 57.921 36.531 -1.096 1.00 39.50 289 LEU A O 1
ATOM 2060 N N . PRO A 1 293 ? 56.925 34.661 -0.370 1.00 37.97 290 PRO A N 1
ATOM 2061 C CA . PRO A 1 293 ? 56.609 34.235 -1.737 1.00 36.77 290 PRO A CA 1
ATOM 2062 C C . PRO A 1 293 ? 55.603 35.179 -2.381 1.00 38.43 290 PRO A C 1
ATOM 2063 O O . PRO A 1 293 ? 54.852 35.887 -1.707 1.00 38.21 290 PRO A O 1
ATOM 2067 N N . ALA A 1 294 ? 55.604 35.186 -3.713 1.00 41.71 291 ALA A N 1
ATOM 2068 C CA . ALA A 1 294 ? 54.705 36.058 -4.457 1.00 40.10 291 ALA A CA 1
ATOM 2069 C C . ALA A 1 294 ? 53.253 35.725 -4.138 1.00 39.10 291 ALA A C 1
ATOM 2070 O O . ALA A 1 294 ? 52.844 34.561 -4.182 1.00 42.14 291 ALA A O 1
ATOM 2072 N N . GLY A 1 295 ? 52.474 36.754 -3.811 1.00 36.95 292 GLY A N 1
ATOM 2073 C CA . GLY A 1 295 ? 51.087 36.583 -3.438 1.00 36.25 292 GLY A CA 1
ATOM 2074 C C . GLY A 1 295 ? 50.840 36.391 -1.958 1.00 33.56 292 GLY A C 1
ATOM 2075 O O . GLY A 1 295 ? 49.678 36.412 -1.533 1.00 32.87 292 GLY A O 1
ATOM 2076 N N . HIS A 1 296 ? 51.887 36.202 -1.160 1.00 29.46 293 HIS A N 1
ATOM 2077 C CA . HIS A 1 296 ? 51.759 36.040 0.281 1.00 33.67 293 HIS A CA 1
ATOM 2078 C C . HIS A 1 296 ? 51.953 37.378 0.979 1.00 34.90 293 HIS A C 1
ATOM 2079 O O . HIS A 1 296 ? 52.844 38.153 0.622 1.00 30.20 293 HIS A O 1
ATOM 2086 N N . THR A 1 297 ? 51.115 37.640 1.977 1.00 36.52 294 THR A N 1
ATOM 2087 C CA . THR A 1 297 ? 51.266 38.786 2.860 1.00 36.39 294 THR A CA 1
ATOM 2088 C C . THR A 1 297 ? 51.394 38.283 4.291 1.00 29.47 294 THR A C 1
ATOM 2089 O O . THR A 1 297 ? 50.763 37.291 4.668 1.00 29.46 294 THR A O 1
ATOM 2093 N N . SER A 1 298 ? 52.221 38.960 5.079 1.00 25.78 295 SER A N 1
ATOM 2094 C CA . SER A 1 298 ? 52.501 38.553 6.445 1.00 29.66 295 SER A CA 1
ATOM 2095 C C . SER A 1 298 ? 51.860 39.520 7.431 1.00 35.43 295 SER A C 1
ATOM 2096 O O . SER A 1 298 ? 51.618 40.689 7.117 1.00 33.37 295 SER A O 1
ATOM 2099 N N . SER A 1 299 ? 51.576 39.009 8.628 1.00 34.56 296 SER A N 1
ATOM 2100 C CA . SER A 1 299 ? 51.192 39.854 9.749 1.00 29.40 296 SER A CA 1
ATOM 2101 C C . SER A 1 299 ? 52.399 40.425 10.482 1.00 32.71 296 SER A C 1
ATOM 2102 O O . SER A 1 299 ? 52.231 41.323 11.315 1.00 27.25 296 SER A O 1
ATOM 2105 N N . TYR A 1 300 ? 53.601 39.924 10.185 1.00 32.51 297 TYR A N 1
ATOM 2106 C CA . TYR A 1 300 ? 54.845 40.352 10.825 1.00 27.26 297 TYR A CA 1
ATOM 2107 C C . TYR A 1 300 ? 54.757 40.201 12.345 1.00 25.64 297 TYR A C 1
ATOM 2108 O O . TYR A 1 300 ? 54.876 41.160 13.109 1.00 27.70 297 TYR A O 1
ATOM 2117 N N . TYR A 1 301 ? 54.545 38.955 12.769 1.00 30.22 298 TYR A N 1
ATOM 2118 C CA . TYR A 1 301 ? 54.457 38.614 14.184 1.00 32.42 298 TYR A CA 1
ATOM 2119 C C . TYR A 1 301 ? 55.821 38.293 14.784 1.00 30.54 298 TYR A C 1
ATOM 2120 O O . TYR A 1 301 ? 56.112 38.709 15.910 1.00 34.15 298 TYR A O 1
ATOM 2129 N N . PHE A 1 302 ? 56.659 37.556 14.057 1.00 27.21 299 PHE A N 1
ATOM 2130 C CA . PHE A 1 302 ? 58.032 37.280 14.450 1.00 25.54 299 PHE A CA 1
ATOM 2131 C C . PHE A 1 302 ? 58.991 37.891 13.439 1.00 26.56 299 PHE A C 1
ATOM 2132 O O . PHE A 1 302 ? 58.712 37.926 12.236 1.00 26.88 299 PHE A O 1
ATOM 2140 N N . TYR A 1 303 ? 60.133 38.360 13.932 1.00 23.65 300 TYR A N 1
ATOM 2141 C CA . TYR A 1 303 ? 61.300 38.600 13.087 1.00 27.85 300 TYR A CA 1
ATOM 2142 C C . TYR A 1 303 ? 62.402 37.682 13.602 1.00 32.03 300 TYR A C 1
ATOM 2143 O O . TYR A 1 303 ? 63.099 38.013 14.567 1.00 36.61 300 TYR A O 1
ATOM 2152 N N . TRP A 1 304 ? 62.552 36.526 12.965 1.00 30.39 301 TRP A N 1
ATOM 2153 C CA . TRP A 1 304 ? 63.487 35.503 13.412 1.00 30.53 301 TRP A CA 1
ATOM 2154 C C . TRP A 1 304 ? 64.764 35.569 12.585 1.00 35.97 301 TRP A C 1
ATOM 2155 O O . TRP A 1 304 ? 64.714 35.637 11.353 1.00 36.90 301 TRP A O 1
ATOM 2166 N N . VAL A 1 305 ? 65.901 35.561 13.268 1.00 31.32 302 VAL A N 1
ATOM 2167 C CA . VAL A 1 305 ? 67.203 35.515 12.622 1.00 28.55 302 VAL A CA 1
ATOM 2168 C C . VAL A 1 305 ? 67.863 34.194 12.983 1.00 31.65 302 VAL A C 1
ATOM 2169 O O . VAL A 1 305 ? 67.623 33.628 14.056 1.00 33.55 302 VAL A O 1
ATOM 2173 N N . ARG A 1 306 ? 68.698 33.700 12.073 1.00 25.64 303 ARG A N 1
ATOM 2174 C CA . ARG A 1 306 ? 69.366 32.418 12.237 1.00 26.13 303 ARG A CA 1
ATOM 2175 C C . ARG A 1 306 ? 70.872 32.618 12.329 1.00 34.54 303 ARG A C 1
ATOM 2176 O O . ARG A 1 306 ? 71.447 33.441 11.610 1.00 38.05 303 ARG A O 1
ATOM 2192 N N . ASP A 1 308 ? 74.795 30.469 14.031 1.00 35.77 305 ASP A N 1
ATOM 2193 C CA . ASP A 1 308 ? 75.378 29.212 14.482 1.00 44.44 305 ASP A CA 1
ATOM 2194 C C . ASP A 1 308 ? 74.933 28.902 15.907 1.00 42.31 305 ASP A C 1
ATOM 2195 O O . ASP A 1 308 ? 74.841 29.794 16.755 1.00 38.23 305 ASP A O 1
ATOM 2200 N N . ALA A 1 309 ? 74.656 27.620 16.164 1.00 44.24 306 ALA A N 1
ATOM 2201 C CA . ALA A 1 309 ? 74.103 27.221 17.455 1.00 41.56 306 ALA A CA 1
ATOM 2202 C C . ALA A 1 309 ? 75.051 27.535 18.606 1.00 37.43 306 ALA A C 1
ATOM 2203 O O . ALA A 1 309 ? 74.601 27.753 19.736 1.00 41.31 306 ALA A O 1
ATOM 2205 N N . SER A 1 310 ? 76.359 27.571 18.344 1.00 36.85 307 SER A N 1
ATOM 2206 C CA . SER A 1 310 ? 77.321 27.855 19.402 1.00 48.75 307 SER A CA 1
ATOM 2207 C C . SER A 1 310 ? 77.271 29.301 19.877 1.00 49.99 307 SER A C 1
ATOM 2208 O O . SER A 1 310 ? 77.857 29.609 20.921 1.00 55.77 307 SER A O 1
ATOM 2211 N N . VAL A 1 311 ? 76.596 30.188 19.150 1.00 43.98 308 VAL A N 1
ATOM 2212 C CA . VAL A 1 311 ? 76.492 31.590 19.541 1.00 41.44 308 VAL A CA 1
ATOM 2213 C C . VAL A 1 311 ? 75.059 32.040 19.777 1.00 36.91 308 VAL A C 1
ATOM 2214 O O . VAL A 1 311 ? 74.856 33.181 20.220 1.00 38.18 308 VAL A O 1
ATOM 2218 N N . ARG A 1 312 ? 74.060 31.195 19.506 1.00 31.63 309 ARG A N 1
ATOM 2219 C CA . ARG A 1 312 ? 72.668 31.606 19.678 1.00 28.97 309 ARG A CA 1
ATOM 2220 C C . ARG A 1 312 ? 72.370 31.942 21.134 1.00 34.30 309 ARG A C 1
ATOM 2221 O O . ARG A 1 312 ? 71.817 33.006 21.438 1.00 42.42 309 ARG A O 1
ATOM 2229 N N . ASP A 1 313 ? 72.720 31.037 22.050 1.00 31.88 310 ASP A N 1
ATOM 2230 C CA . ASP A 1 313 ? 72.438 31.273 23.461 1.00 36.82 310 ASP A CA 1
ATOM 2231 C C . ASP A 1 313 ? 73.260 32.436 24.000 1.00 36.83 310 ASP A C 1
ATOM 2232 O O . ASP A 1 313 ? 72.743 33.273 24.749 1.00 32.49 310 ASP A O 1
ATOM 2237 N N . ALA A 1 314 ? 74.540 32.506 23.624 1.00 37.51 311 ALA A N 1
ATOM 2238 C CA . ALA A 1 314 ? 75.378 33.620 24.051 1.00 33.94 311 ALA A CA 1
ATOM 2239 C C . ALA A 1 314 ? 74.866 34.945 23.503 1.00 37.83 311 ALA A C 1
ATOM 2240 O O . ALA A 1 314 ? 75.036 35.990 24.144 1.00 36.96 311 ALA A O 1
ATOM 2250 N N . ALA A 1 316 ? 71.613 35.721 22.978 1.00 34.03 313 ALA A N 1
ATOM 2251 C CA . ALA A 1 316 ? 70.462 36.107 23.788 1.00 34.46 313 ALA A CA 1
ATOM 2252 C C . ALA A 1 316 ? 70.896 36.620 25.156 1.00 34.12 313 ALA A C 1
ATOM 2253 O O . ALA A 1 316 ? 70.304 37.569 25.683 1.00 40.53 313 ALA A O 1
ATOM 2255 N N . ARG A 1 317 ? 71.929 36.009 25.743 1.00 31.77 314 ARG A N 1
ATOM 2256 C CA . ARG A 1 317 ? 72.446 36.490 27.022 1.00 31.90 314 ARG A CA 1
ATOM 2257 C C . ARG A 1 317 ? 73.047 37.883 26.882 1.00 35.91 314 ARG A C 1
ATOM 2258 O O . ARG A 1 317 ? 72.847 38.744 27.747 1.00 34.24 314 ARG A O 1
ATOM 2266 N N . ARG A 1 318 ? 73.792 38.119 25.801 1.00 36.30 315 ARG A N 1
ATOM 2267 C CA . ARG A 1 318 ? 74.396 39.428 25.584 1.00 41.58 315 ARG A CA 1
ATOM 2268 C C . ARG A 1 318 ? 73.329 40.489 25.341 1.00 44.17 315 ARG A C 1
ATOM 2269 O O . ARG A 1 318 ? 73.373 41.574 25.932 1.00 44.33 315 ARG A O 1
ATOM 2277 N N . LEU A 1 319 ? 72.360 40.188 24.472 1.00 40.14 316 LEU A N 1
ATOM 2278 C CA . LEU A 1 319 ? 71.293 41.145 24.191 1.00 38.92 316 LEU A CA 1
ATOM 2279 C C . LEU A 1 319 ? 70.492 41.462 25.445 1.00 35.98 316 LEU A C 1
ATOM 2280 O O . LEU A 1 319 ? 70.101 42.616 25.664 1.00 33.87 316 LEU A O 1
ATOM 2285 N N . TYR A 1 320 ? 70.243 40.453 26.285 1.00 38.76 317 TYR A N 1
ATOM 2286 C CA . TYR A 1 320 ? 69.532 40.688 27.537 1.00 38.70 317 TYR A CA 1
ATOM 2287 C C . TYR A 1 320 ? 70.280 41.685 28.414 1.00 41.62 317 TYR A C 1
ATOM 2288 O O . TYR A 1 320 ? 69.680 42.613 28.967 1.00 43.34 317 TYR A O 1
ATOM 2297 N N . ASP A 1 321 ? 71.596 41.508 28.553 1.00 45.05 318 ASP A N 1
ATOM 2298 C CA . ASP A 1 321 ? 72.389 42.427 29.364 1.00 46.81 318 ASP A CA 1
ATOM 2299 C C . ASP A 1 321 ? 72.403 43.839 28.794 1.00 43.19 318 ASP A C 1
ATOM 2300 O O . ASP A 1 321 ? 72.668 44.791 29.533 1.00 42.74 318 ASP A O 1
ATOM 2305 N N . ARG A 1 322 ? 72.134 43.996 27.501 1.00 42.74 319 ARG A N 1
ATOM 2306 C CA . ARG A 1 322 ? 72.115 45.306 26.863 1.00 44.07 319 ARG A CA 1
ATOM 2307 C C . ARG A 1 322 ? 70.721 45.916 26.808 1.00 41.60 319 ARG A C 1
ATOM 2308 O O . ARG A 1 322 ? 70.546 46.975 26.197 1.00 45.52 319 ARG A O 1
ATOM 2316 N N . GLY A 1 323 ? 69.733 45.281 27.429 1.00 39.44 320 GLY A N 1
ATOM 2317 C CA . GLY A 1 323 ? 68.381 45.796 27.418 1.00 41.65 320 GLY A CA 1
ATOM 2318 C C . GLY A 1 323 ? 67.555 45.417 26.211 1.00 40.85 320 GLY A C 1
ATOM 2319 O O . GLY A 1 323 ? 66.603 46.134 25.885 1.00 44.87 320 GLY A O 1
ATOM 2320 N N . VAL A 1 324 ? 67.876 44.315 25.539 1.00 31.44 321 VAL A N 1
ATOM 2321 C CA . VAL A 1 324 ? 67.137 43.861 24.364 1.00 31.07 321 VAL A CA 1
ATOM 2322 C C . VAL A 1 324 ? 66.666 42.441 24.648 1.00 33.87 321 VAL A C 1
ATOM 2323 O O . VAL A 1 324 ? 67.459 41.495 24.604 1.00 33.56 321 VAL A O 1
ATOM 2327 N N A TYR A 1 325 ? 65.379 42.276 24.925 0.53 34.78 322 TYR A N 1
ATOM 2328 N N B TYR A 1 325 ? 65.376 42.289 24.947 0.47 34.74 322 TYR A N 1
ATOM 2329 C CA A TYR A 1 325 ? 64.846 40.950 25.188 0.53 34.20 322 TYR A CA 1
ATOM 2330 C CA B TYR A 1 325 ? 64.792 40.969 25.151 0.47 34.19 322 TYR A CA 1
ATOM 2331 C C A TYR A 1 325 ? 64.710 40.167 23.888 0.53 31.52 322 TYR A C 1
ATOM 2332 C C B TYR A 1 325 ? 64.785 40.185 23.847 0.47 31.38 322 TYR A C 1
ATOM 2333 O O A TYR A 1 325 ? 64.317 40.713 22.852 0.53 30.54 322 TYR A O 1
ATOM 2334 O O B TYR A 1 325 ? 64.514 40.736 22.778 0.47 30.91 322 TYR A O 1
ATOM 2351 N N . THR A 1 326 ? 65.068 38.886 23.944 1.00 27.37 323 THR A N 1
ATOM 2352 C CA . THR A 1 326 ? 64.906 37.963 22.826 1.00 30.53 323 THR A CA 1
ATOM 2353 C C . THR A 1 326 ? 64.378 36.648 23.378 1.00 32.65 323 THR A C 1
ATOM 2354 O O . THR A 1 326 ? 64.457 36.386 24.580 1.00 29.07 323 THR A O 1
ATOM 2358 N N . THR A 1 327 ? 63.842 35.817 22.488 1.00 27.27 324 THR A N 1
ATOM 2359 C CA . THR A 1 327 ? 63.324 34.512 22.878 1.00 37.07 324 THR A CA 1
ATOM 2360 C C . THR A 1 327 ? 63.250 33.633 21.637 1.00 30.71 324 THR A C 1
ATOM 2361 O O . THR A 1 327 ? 63.588 34.057 20.529 1.00 32.22 324 THR A O 1
ATOM 2365 N N . PHE A 1 328 ? 62.805 32.393 21.834 1.00 30.79 325 PHE A N 1
ATOM 2366 C CA . PHE A 1 328 ? 62.558 31.475 20.731 1.00 32.49 325 PHE A CA 1
ATOM 2367 C C . PHE A 1 328 ? 61.151 30.910 20.835 1.00 28.14 325 PHE A C 1
ATOM 2368 O O . PHE A 1 328 ? 60.726 30.479 21.912 1.00 35.02 325 PHE A O 1
ATOM 2376 N N . ARG A 1 329 ? 60.437 30.923 19.713 1.00 30.78 326 ARG A N 1
ATOM 2377 C CA . ARG A 1 329 ? 59.172 30.226 19.539 1.00 30.25 326 ARG A CA 1
ATOM 2378 C C . ARG A 1 329 ? 59.257 29.430 18.246 1.00 31.85 326 ARG A C 1
ATOM 2379 O O . ARG A 1 329 ? 59.867 29.890 17.277 1.00 37.61 326 ARG A O 1
ATOM 2387 N N . TYR A 1 330 ? 58.678 28.231 18.229 1.00 26.79 327 TYR A N 1
ATOM 2388 C CA . TYR A 1 330 ? 58.089 27.586 19.397 1.00 27.73 327 TYR A CA 1
ATOM 2389 C C . TYR A 1 330 ? 58.942 26.381 19.748 1.00 29.97 327 TYR A C 1
ATOM 2390 O O . TYR A 1 330 ? 59.401 25.670 18.852 1.00 31.03 327 TYR A O 1
ATOM 2399 N N . ALA A 1 331 ? 59.159 26.158 21.040 1.00 32.85 328 ALA A N 1
ATOM 2400 C CA . ALA A 1 331 ? 60.004 25.058 21.479 1.00 30.83 328 ALA A CA 1
ATOM 2401 C C . ALA A 1 331 ? 59.551 23.758 20.820 1.00 31.66 328 ALA A C 1
ATOM 2402 O O . ALA A 1 331 ? 58.344 23.495 20.736 1.00 25.45 328 ALA A O 1
ATOM 2404 N N . PRO A 1 332 ? 60.476 22.942 20.319 1.00 31.28 329 PRO A N 1
ATOM 2405 C CA . PRO A 1 332 ? 60.078 21.735 19.579 1.00 26.53 329 PRO A CA 1
ATOM 2406 C C . PRO A 1 332 ? 59.373 20.740 20.486 1.00 25.72 329 PRO A C 1
ATOM 2407 O O . PRO A 1 332 ? 59.963 20.198 21.423 1.00 28.69 329 PRO A O 1
ATOM 2411 N N . LEU A 1 333 ? 58.090 20.502 20.198 1.00 25.68 330 LEU A N 1
ATOM 2412 C CA . LEU A 1 333 ? 57.279 19.642 21.051 1.00 27.09 330 LEU A CA 1
ATOM 2413 C C . LEU A 1 333 ? 57.654 18.173 20.928 1.00 32.75 330 LEU A C 1
ATOM 2414 O O . LEU A 1 333 ? 57.381 17.401 21.854 1.00 32.38 330 LEU A O 1
ATOM 2419 N N . HIS A 1 334 ? 58.283 17.767 19.823 1.00 29.54 331 HIS A N 1
ATOM 2420 C CA . HIS A 1 334 ? 58.683 16.374 19.689 1.00 31.07 331 HIS A CA 1
ATOM 2421 C C . HIS A 1 334 ? 59.812 16.000 20.638 1.00 39.52 331 HIS A C 1
ATOM 2422 O O . HIS A 1 334 ? 60.155 14.817 20.727 1.00 42.18 331 HIS A O 1
ATOM 2429 N N . LEU A 1 335 ? 60.387 16.970 21.346 1.00 37.54 332 LEU A N 1
ATOM 2430 C CA . LEU A 1 335 ? 61.376 16.708 22.380 1.00 36.87 332 LEU A CA 1
ATOM 2431 C C . LEU A 1 335 ? 60.788 16.776 23.784 1.00 39.15 332 LEU A C 1
ATOM 2432 O O . LEU A 1 335 ? 61.525 16.607 24.759 1.00 41.04 332 LEU A O 1
ATOM 2437 N N . VAL A 1 336 ? 59.488 17.026 23.910 1.00 33.79 333 VAL A N 1
ATOM 2438 C CA . VAL A 1 336 ? 58.812 17.012 25.203 1.00 31.84 333 VAL A CA 1
ATOM 2439 C C . VAL A 1 336 ? 58.345 15.588 25.475 1.00 31.11 333 VAL A C 1
ATOM 2440 O O . VAL A 1 336 ? 57.529 15.042 24.725 1.00 38.85 333 VAL A O 1
ATOM 2444 N N . SER A 1 337 ? 58.857 14.990 26.553 1.00 29.96 334 SER A N 1
ATOM 2445 C CA . SER A 1 337 ? 58.642 13.568 26.801 1.00 35.15 334 SER A CA 1
ATOM 2446 C C . SER A 1 337 ? 57.187 13.219 27.097 1.00 33.07 334 SER A C 1
ATOM 2447 O O . SER A 1 337 ? 56.832 12.037 27.063 1.00 40.99 334 SER A O 1
ATOM 2450 N N . ALA A 1 338 ? 56.337 14.207 27.387 1.00 33.82 335 ALA A N 1
ATOM 2451 C CA . ALA A 1 338 ? 54.961 13.900 27.765 1.00 40.35 335 ALA A CA 1
ATOM 2452 C C . ALA A 1 338 ? 54.160 13.328 26.601 1.00 42.55 335 ALA A C 1
ATOM 2453 O O . ALA A 1 338 ? 53.215 12.562 26.820 1.00 39.09 335 ALA A O 1
ATOM 2455 N N . TYR A 1 339 ? 54.519 13.674 25.363 1.00 39.73 336 TYR A N 1
ATOM 2456 C CA . TYR A 1 339 ? 53.750 13.266 24.193 1.00 41.26 336 TYR A CA 1
ATOM 2457 C C . TYR A 1 339 ? 54.202 11.925 23.624 1.00 45.52 336 TYR A C 1
ATOM 2458 O O . TYR A 1 339 ? 54.011 11.669 22.429 1.00 47.17 336 TYR A O 1
ATOM 2467 N N . GLY A 1 340 ? 54.794 11.063 24.445 1.00 49.65 337 GLY A N 1
ATOM 2468 C CA . GLY A 1 340 ? 55.177 9.740 24.000 1.00 57.07 337 GLY A CA 1
ATOM 2469 C C . GLY A 1 340 ? 56.469 9.735 23.206 1.00 61.14 337 GLY A C 1
ATOM 2470 O O . GLY A 1 340 ? 57.118 10.758 22.986 1.00 65.86 337 GLY A O 1
ATOM 2471 N N . HIS A 1 341 ? 56.840 8.537 22.760 1.00 63.40 338 HIS A N 1
ATOM 2472 C CA . HIS A 1 341 ? 58.090 8.350 22.035 1.00 69.95 338 HIS A CA 1
ATOM 2473 C C . HIS A 1 341 ? 57.981 8.946 20.637 1.00 72.93 338 HIS A C 1
ATOM 2474 O O . HIS A 1 341 ? 57.131 8.534 19.840 1.00 78.53 338 HIS A O 1
ATOM 2476 N N . GLU A 1 342 ? 58.834 9.922 20.345 1.00 69.14 339 GLU A N 1
ATOM 2477 C CA . GLU A 1 342 ? 58.939 10.509 19.020 1.00 72.31 339 GLU A CA 1
ATOM 2478 C C . GLU A 1 342 ? 60.300 10.176 18.424 1.00 75.02 339 GLU A C 1
ATOM 2479 O O . GLU A 1 342 ? 61.227 9.761 19.125 1.00 76.79 339 GLU A O 1
ATOM 2485 N N . GLY A 1 343 ? 60.410 10.354 17.114 1.00 70.86 340 GLY A N 1
ATOM 2486 C CA . GLY A 1 343 ? 61.644 10.107 16.399 1.00 68.07 340 GLY A CA 1
ATOM 2487 C C . GLY A 1 343 ? 62.480 11.360 16.253 1.00 60.10 340 GLY A C 1
ATOM 2488 O O . GLY A 1 343 ? 62.364 12.316 17.025 1.00 54.73 340 GLY A O 1
ATOM 2489 N N . SER A 1 344 ? 63.341 11.349 15.241 1.00 59.96 341 SER A N 1
ATOM 2490 C CA . SER A 1 344 ? 64.175 12.498 14.928 1.00 53.97 341 SER A CA 1
ATOM 2491 C C . SER A 1 344 ? 63.490 13.373 13.888 1.00 48.19 341 SER A C 1
ATOM 2492 O O . SER A 1 344 ? 62.895 12.872 12.930 1.00 47.85 341 SER A O 1
ATOM 2495 N N . LEU A 1 345 ? 63.569 14.686 14.093 1.00 47.49 342 LEU A N 1
ATOM 2496 C CA . LEU A 1 345 ? 63.090 15.678 13.131 1.00 43.06 342 LEU A CA 1
ATOM 2497 C C . LEU A 1 345 ? 64.209 16.696 12.969 1.00 39.95 342 LEU A C 1
ATOM 2498 O O . LEU A 1 345 ? 64.270 17.691 13.704 1.00 31.50 342 LEU A O 1
ATOM 2503 N N . PRO A 1 346 ? 65.124 16.469 12.021 1.00 32.75 343 PRO A N 1
ATOM 2504 C CA . PRO A 1 346 ? 66.312 17.337 11.927 1.00 32.34 343 PRO A CA 1
ATOM 2505 C C . PRO A 1 346 ? 65.991 18.801 11.698 1.00 34.00 343 PRO A C 1
ATOM 2506 O O . PRO A 1 346 ? 66.691 19.671 12.232 1.00 35.08 343 PRO A O 1
ATOM 2510 N N . GLY A 1 347 ? 64.952 19.103 10.917 1.00 26.62 344 GLY A N 1
ATOM 2511 C CA . GLY A 1 347 ? 64.633 20.495 10.641 1.00 38.22 344 GLY A CA 1
ATOM 2512 C C . GLY A 1 347 ? 64.249 21.260 11.893 1.00 35.11 344 GLY A C 1
ATOM 2513 O O . GLY A 1 347 ? 64.784 22.337 12.168 1.00 34.49 344 GLY A O 1
ATOM 2514 N N . ALA A 1 348 ? 63.321 20.706 12.675 1.00 34.18 345 ALA A N 1
ATOM 2515 C CA . ALA A 1 348 ? 62.881 21.381 13.891 1.00 28.36 345 ALA A CA 1
ATOM 2516 C C . ALA A 1 348 ? 63.988 21.419 14.937 1.00 30.71 345 ALA A C 1
ATOM 2517 O O . ALA A 1 348 ? 64.122 22.405 15.671 1.00 28.50 345 ALA A O 1
ATOM 2519 N N . GLU A 1 349 ? 64.791 20.355 15.019 1.00 31.48 346 GLU A N 1
ATOM 2520 C CA . GLU A 1 349 ? 65.892 20.325 15.976 1.00 34.27 346 GLU A CA 1
ATOM 2521 C C . GLU A 1 349 ? 66.925 21.395 15.650 1.00 37.96 346 GLU A C 1
ATOM 2522 O O . GLU A 1 349 ? 67.379 22.128 16.536 1.00 41.51 346 GLU A O 1
ATOM 2528 N N . ARG A 1 350 ? 67.305 21.500 14.374 1.00 37.64 347 ARG A N 1
ATOM 2529 C CA . ARG A 1 350 ? 68.247 22.536 13.961 1.00 41.78 347 ARG A CA 1
ATOM 2530 C C . ARG A 1 350 ? 67.670 23.929 14.188 1.00 43.33 347 ARG A C 1
ATOM 2531 O O . ARG A 1 350 ? 68.376 24.835 14.647 1.00 42.07 347 ARG A O 1
ATOM 2539 N N . ALA A 1 351 ? 66.385 24.117 13.875 1.00 35.79 348 ALA A N 1
ATOM 2540 C CA . ALA A 1 351 ? 65.762 25.423 14.054 1.00 32.03 348 ALA A CA 1
ATOM 2541 C C . ALA A 1 351 ? 65.742 25.832 15.521 1.00 32.17 348 ALA A C 1
ATOM 2542 O O . ALA A 1 351 ? 65.922 27.011 15.847 1.00 33.64 348 ALA A O 1
ATOM 2544 N N . ALA A 1 352 ? 65.536 24.870 16.424 1.00 29.80 349 ALA A N 1
ATOM 2545 C CA . ALA A 1 352 ? 65.499 25.180 17.848 1.00 28.71 349 ALA A CA 1
ATOM 2546 C C . ALA A 1 352 ? 66.855 25.612 18.389 1.00 34.49 349 ALA A C 1
ATOM 2547 O O . ALA A 1 352 ? 66.910 26.298 19.416 1.00 38.20 349 ALA A O 1
ATOM 2549 N N . GLU A 1 353 ? 67.948 25.230 17.730 1.00 35.10 350 GLU A N 1
ATOM 2550 C CA . GLU A 1 353 ? 69.280 25.591 18.192 1.00 38.23 350 GLU A CA 1
ATOM 2551 C C . GLU A 1 353 ? 69.857 26.813 17.494 1.00 36.77 350 GLU A C 1
ATOM 2552 O O . GLU A 1 353 ? 70.823 27.394 17.999 1.00 42.86 350 GLU A O 1
ATOM 2558 N N . GLU A 1 354 ? 69.292 27.222 16.359 1.00 32.21 351 GLU A N 1
ATOM 2559 C CA . GLU A 1 354 ? 69.890 28.264 15.540 1.00 35.54 351 GLU A CA 1
ATOM 2560 C C . GLU A 1 354 ? 69.046 29.522 15.405 1.00 31.67 351 GLU A C 1
ATOM 2561 O O . GLU A 1 354 ? 69.545 30.521 14.876 1.00 34.90 351 GLU A O 1
ATOM 2567 N N . THR A 1 355 ? 67.801 29.513 15.867 1.00 29.85 352 THR A N 1
ATOM 2568 C CA . THR A 1 355 ? 66.882 30.615 15.629 1.00 31.30 352 THR A CA 1
ATOM 2569 C C . THR A 1 355 ? 66.748 31.479 16.875 1.00 30.15 352 THR A C 1
ATOM 2570 O O . THR A 1 355 ? 66.720 30.971 17.999 1.00 26.18 352 THR A O 1
ATOM 2574 N N . LEU A 1 356 ? 66.676 32.791 16.663 1.00 29.46 353 LEU A N 1
ATOM 2575 C CA . LEU A 1 356 ? 66.426 33.753 17.725 1.00 23.64 353 LEU A CA 1
ATOM 2576 C C . LEU A 1 356 ? 65.443 34.788 17.202 1.00 29.18 353 LEU A C 1
ATOM 2577 O O . LEU A 1 356 ? 65.604 35.290 16.085 1.00 32.63 353 LEU A O 1
ATOM 2582 N N . CYS A 1 357 ? 64.426 35.096 18.000 1.00 27.74 354 CYS A N 1
ATOM 2583 C CA . CYS A 1 357 ? 63.385 36.041 17.620 1.00 26.17 354 CYS A CA 1
ATOM 2584 C C . CYS A 1 357 ? 63.678 37.406 18.230 1.00 27.58 354 CYS A C 1
ATOM 2585 O O . CYS A 1 357 ? 63.861 37.522 19.446 1.00 32.72 354 CYS A O 1
ATOM 2588 N N . LEU A 1 358 ? 63.717 38.434 17.382 1.00 25.89 355 LEU A N 1
ATOM 2589 C CA . LEU A 1 358 ? 64.015 39.801 17.779 1.00 28.82 355 LEU A CA 1
ATOM 2590 C C . LEU A 1 358 ? 62.732 40.575 18.044 1.00 28.00 355 LEU A C 1
ATOM 2591 O O . LEU A 1 358 ? 61.667 40.226 17.526 1.00 25.59 355 LEU A O 1
ATOM 2596 N N . PRO A 1 359 ? 62.802 41.632 18.855 1.00 32.48 356 PRO A N 1
ATOM 2597 C CA . PRO A 1 359 ? 61.605 42.439 19.131 1.00 34.41 356 PRO A CA 1
ATOM 2598 C C . PRO A 1 359 ? 60.928 42.917 17.854 1.00 27.77 356 PRO A C 1
ATOM 2599 O O . PRO A 1 359 ? 61.564 43.481 16.962 1.00 28.12 356 PRO A O 1
ATOM 2603 N N . LEU A 1 360 ? 59.618 42.683 17.770 1.00 31.80 357 LEU A N 1
ATOM 2604 C CA . LEU A 1 360 ? 58.839 43.105 16.606 1.00 26.17 357 LEU A CA 1
ATOM 2605 C C . LEU A 1 360 ? 57.406 43.350 17.069 1.00 26.68 357 LEU A C 1
ATOM 2606 O O . LEU A 1 360 ? 56.657 42.396 17.301 1.00 27.81 357 LEU A O 1
ATOM 2611 N N . HIS A 1 361 ? 57.037 44.623 17.196 1.00 29.45 358 HIS A N 1
ATOM 2612 C CA . HIS A 1 361 ? 55.680 45.020 17.549 1.00 30.01 358 HIS A CA 1
ATOM 2613 C C . HIS A 1 361 ? 55.531 46.504 17.251 1.00 32.91 358 HIS A C 1
ATOM 2614 O O . HIS A 1 361 ? 56.522 47.231 17.133 1.00 32.35 358 HIS A O 1
ATOM 2621 N N . GLN A 1 362 ? 54.277 46.946 17.132 1.00 29.74 359 GLN A N 1
ATOM 2622 C CA . GLN A 1 362 ? 54.019 48.321 16.719 1.00 25.30 359 GLN A CA 1
ATOM 2623 C C . GLN A 1 362 ? 54.279 49.340 17.820 1.00 34.28 359 GLN A C 1
ATOM 2624 O O . GLN A 1 362 ? 54.108 50.538 17.570 1.00 39.21 359 GLN A O 1
ATOM 2630 N N . ALA A 1 363 ? 54.686 48.915 19.015 1.00 25.90 360 ALA A N 1
ATOM 2631 C CA . ALA A 1 363 ? 55.076 49.853 20.059 1.00 30.22 360 ALA A CA 1
ATOM 2632 C C . ALA A 1 363 ? 56.553 50.218 20.003 1.00 31.85 360 ALA A C 1
ATOM 2633 O O . ALA A 1 363 ? 56.983 51.105 20.746 1.00 36.09 360 ALA A O 1
ATOM 2635 N N . LEU A 1 364 ? 57.332 49.559 19.151 1.00 33.78 361 LEU A N 1
ATOM 2636 C CA . LEU A 1 364 ? 58.745 49.883 19.018 1.00 28.68 361 LEU A CA 1
ATOM 2637 C C . LEU A 1 364 ? 58.915 51.254 18.375 1.00 30.55 361 LEU A C 1
ATOM 2638 O O . LEU A 1 364 ? 58.332 51.534 17.324 1.00 33.01 361 LEU A O 1
ATOM 2643 N N . SER A 1 365 ? 59.709 52.111 19.008 1.00 31.16 362 SER A N 1
ATOM 2644 C CA . SER A 1 365 ? 60.064 53.376 18.388 1.00 32.34 362 SER A CA 1
ATOM 2645 C C . SER A 1 365 ? 61.233 53.172 17.427 1.00 31.99 362 SER A C 1
ATOM 2646 O O . SER A 1 365 ? 61.894 52.130 17.421 1.00 32.29 362 SER A O 1
ATOM 2649 N N . ASP A 1 366 ? 61.482 54.187 16.595 1.00 34.64 363 ASP A N 1
ATOM 2650 C CA . ASP A 1 366 ? 62.644 54.135 15.715 1.00 32.14 363 ASP A CA 1
ATOM 2651 C C . ASP A 1 366 ? 63.934 53.995 16.510 1.00 35.17 363 ASP A C 1
ATOM 2652 O O . ASP A 1 366 ? 64.867 53.321 16.061 1.00 36.62 363 ASP A O 1
ATOM 2657 N N . SER A 1 367 ? 63.999 54.614 17.692 1.00 38.45 364 SER A N 1
ATOM 2658 C CA . SER A 1 367 ? 65.167 54.456 18.552 1.00 38.09 364 SER A CA 1
ATOM 2659 C C . SER A 1 367 ? 65.327 53.010 19.008 1.00 35.02 364 SER A C 1
ATOM 2660 O O . SER A 1 367 ? 66.446 52.485 19.051 1.00 35.00 364 SER A O 1
ATOM 2663 N N . ASP A 1 368 ? 64.219 52.351 19.357 1.00 26.32 365 ASP A N 1
ATOM 2664 C CA . ASP A 1 368 ? 64.284 50.943 19.740 1.00 25.63 365 ASP A CA 1
ATOM 2665 C C . ASP A 1 368 ? 64.791 50.083 18.590 1.00 32.23 365 ASP A C 1
ATOM 2666 O O . ASP A 1 368 ? 65.626 49.192 18.792 1.00 32.52 365 ASP A O 1
ATOM 2671 N N . VAL A 1 369 ? 64.296 50.339 17.376 1.00 30.76 366 VAL A N 1
ATOM 2672 C CA . VAL A 1 369 ? 64.688 49.540 16.217 1.00 32.86 366 VAL A CA 1
ATOM 2673 C C . VAL A 1 369 ? 66.179 49.685 15.947 1.00 33.57 366 VAL A C 1
ATOM 2674 O O . VAL A 1 369 ? 66.871 48.701 15.660 1.00 31.38 366 VAL A O 1
ATOM 2678 N N . GLU A 1 370 ? 66.699 50.912 16.038 1.00 29.48 367 GLU A N 1
ATOM 2679 C CA . GLU A 1 370 ? 68.128 51.121 15.833 1.00 31.63 367 GLU A CA 1
ATOM 2680 C C . GLU A 1 370 ? 68.952 50.523 16.967 1.00 32.37 367 GLU A C 1
ATOM 2681 O O . GLU A 1 370 ? 70.084 50.081 16.740 1.00 28.21 367 GLU A O 1
ATOM 2687 N N . THR A 1 371 ? 68.407 50.497 18.186 1.00 32.33 368 THR A N 1
ATOM 2688 C CA . THR A 1 371 ? 69.102 49.844 19.291 1.00 37.34 368 THR A CA 1
ATOM 2689 C C . THR A 1 371 ? 69.223 48.342 19.055 1.00 39.56 368 THR A C 1
ATOM 2690 O O . THR A 1 371 ? 70.268 47.746 19.339 1.00 39.73 368 THR A O 1
ATOM 2694 N N . VAL A 1 372 ? 68.168 47.717 18.527 1.00 35.05 369 VAL A N 1
ATOM 2695 C CA . VAL A 1 372 ? 68.210 46.283 18.252 1.00 32.86 369 VAL A CA 1
ATOM 2696 C C . VAL A 1 372 ? 69.221 45.981 17.152 1.00 28.84 369 VAL A C 1
ATOM 2697 O O . VAL A 1 372 ? 70.064 45.088 17.291 1.00 27.72 369 VAL A O 1
ATOM 2701 N N . ILE A 1 373 ? 69.154 46.724 16.043 1.00 28.56 370 ILE A N 1
ATOM 2702 C CA . ILE A 1 373 ? 70.079 46.498 14.935 1.00 34.64 370 ILE A CA 1
ATOM 2703 C C . ILE A 1 373 ? 71.519 46.700 15.389 1.00 41.17 370 ILE A C 1
ATOM 2704 O O . ILE A 1 373 ? 72.409 45.911 15.048 1.00 43.79 370 ILE A O 1
ATOM 2709 N N . GLY A 1 374 ? 71.769 47.754 16.170 1.00 36.98 371 GLY A N 1
ATOM 2710 C CA . GLY A 1 374 ? 73.124 48.018 16.628 1.00 34.36 371 GLY A CA 1
ATOM 2711 C C . GLY A 1 374 ? 73.654 46.941 17.555 1.00 35.86 371 GLY A C 1
ATOM 2712 O O . GLY A 1 374 ? 74.800 46.504 17.424 1.00 40.45 371 GLY A O 1
ATOM 2713 N N . GLU A 1 375 ? 72.828 46.496 18.505 1.00 31.33 372 GLU A N 1
ATOM 2714 C CA . GLU A 1 375 ? 73.263 45.450 19.423 1.00 33.41 372 GLU A CA 1
ATOM 2715 C C . GLU A 1 375 ? 73.447 44.115 18.712 1.00 37.10 372 GLU A C 1
ATOM 2716 O O . GLU A 1 375 ? 74.354 43.350 19.063 1.00 33.72 372 GLU A O 1
ATOM 2722 N N . VAL A 1 376 ? 72.609 43.820 17.714 1.00 27.67 373 VAL A N 1
ATOM 2723 C CA . VAL A 1 376 ? 72.761 42.577 16.963 1.00 29.39 373 VAL A CA 1
ATOM 2724 C C . VAL A 1 376 ? 74.066 42.586 16.176 1.00 32.04 373 VAL A C 1
ATOM 2725 O O . VAL A 1 376 ? 74.830 41.613 16.200 1.00 31.89 373 VAL A O 1
ATOM 2729 N N . ARG A 1 377 ? 74.347 43.689 15.478 1.00 35.23 374 ARG A N 1
ATOM 2730 C CA . ARG A 1 377 ? 75.585 43.780 14.708 1.00 35.23 374 ARG A CA 1
ATOM 2731 C C . ARG A 1 377 ? 76.807 43.733 15.616 1.00 30.39 374 ARG A C 1
ATOM 2732 O O . ARG A 1 377 ? 77.797 43.062 15.302 1.00 34.83 374 ARG A O 1
ATOM 2740 N N . ALA A 1 378 ? 76.758 44.437 16.749 1.00 32.37 375 ALA A N 1
ATOM 2741 C CA . ALA A 1 378 ? 77.886 44.424 17.675 1.00 31.18 375 ALA A CA 1
ATOM 2742 C C . ALA A 1 378 ? 78.038 43.063 18.342 1.00 33.67 375 ALA A C 1
ATOM 2743 O O . ALA A 1 378 ? 79.161 42.579 18.530 1.00 33.61 375 ALA A O 1
ATOM 2745 N N . GLY A 1 379 ? 76.921 42.433 18.707 1.00 38.65 376 GLY A N 1
ATOM 2746 C CA . GLY A 1 379 ? 76.996 41.133 19.353 1.00 38.50 376 GLY A CA 1
ATOM 2747 C C . GLY A 1 379 ? 77.600 40.069 18.459 1.00 37.73 376 GLY A C 1
ATOM 2748 O O . GLY A 1 379 ? 78.447 39.284 18.895 1.00 33.28 376 GLY A O 1
ATOM 2749 N N . LEU A 1 380 ? 77.181 40.032 17.193 1.00 36.35 377 LEU A N 1
ATOM 2750 C CA . LEU A 1 380 ? 77.726 39.038 16.277 1.00 37.85 377 LEU A CA 1
ATOM 2751 C C . LEU A 1 380 ? 79.188 39.315 15.953 1.00 44.11 377 LEU A C 1
ATOM 2752 O O . LEU A 1 380 ? 79.960 38.374 15.735 1.00 37.99 377 LEU A O 1
ATOM 2757 N N . ALA A 1 381 ? 79.591 40.589 15.919 1.00 34.52 378 ALA A N 1
ATOM 2758 C CA . ALA A 1 381 ? 80.998 40.906 15.698 1.00 39.80 378 ALA A CA 1
ATOM 2759 C C . 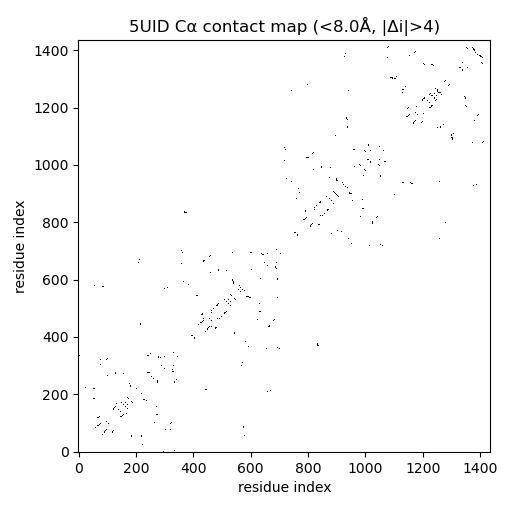ALA A 1 381 ? 81.859 40.419 16.856 1.00 42.14 378 ALA A C 1
ATOM 2760 O O . ALA A 1 381 ? 82.966 39.910 16.644 1.00 43.56 378 ALA A O 1
ATOM 2762 N N . ALA A 1 382 ? 81.363 40.555 18.086 1.00 42.23 379 ALA A N 1
ATOM 2763 C CA . ALA A 1 382 ? 82.128 40.137 19.254 1.00 43.29 379 ALA A CA 1
ATOM 2764 C C . ALA A 1 382 ? 82.156 38.623 19.416 1.00 44.21 379 ALA A C 1
ATOM 2765 O O . ALA A 1 382 ? 83.147 38.077 19.912 1.00 45.96 379 ALA A O 1
ATOM 2767 N N . LEU A 1 383 ? 81.093 37.932 19.012 1.00 47.12 380 LEU A N 1
ATOM 2768 C CA . LEU A 1 383 ? 81.016 36.484 19.155 1.00 49.32 380 LEU A CA 1
ATOM 2769 C C . LEU A 1 383 ? 81.592 35.734 17.961 1.00 59.34 380 LEU A C 1
ATOM 2770 O O . LEU A 1 383 ? 81.566 34.499 17.955 1.00 59.30 380 LEU A O 1
ATOM 2775 N N . THR A 1 384 ? 82.111 36.440 16.962 1.00 70.97 381 THR A N 1
ATOM 2776 C CA . THR A 1 384 ? 82.712 35.793 15.802 1.00 74.31 381 THR A CA 1
ATOM 2777 C C . THR A 1 384 ? 84.153 36.260 15.620 1.00 77.54 381 THR A C 1
ATOM 2778 O O . THR A 1 384 ? 84.971 35.563 15.020 1.00 83.68 381 THR A O 1
ATOM 2782 N N . GLY B 1 5 ? 10.480 50.717 30.398 1.00 81.24 2 GLY B N 1
ATOM 2783 C CA . GLY B 1 5 ? 11.823 50.170 30.443 1.00 77.92 2 GLY B CA 1
ATOM 2784 C C . GLY B 1 5 ? 11.862 48.717 30.876 1.00 71.38 2 GLY B C 1
ATOM 2785 O O . GLY B 1 5 ? 10.900 47.975 30.672 1.00 71.51 2 GLY B O 1
ATOM 2794 N N . ILE B 1 7 ? 13.611 46.394 34.269 1.00 38.36 4 ILE B N 1
ATOM 2795 C CA . ILE B 1 7 ? 14.422 46.232 35.470 1.00 39.52 4 ILE B CA 1
ATOM 2796 C C . ILE B 1 7 ? 15.002 44.822 35.466 1.00 38.23 4 ILE B C 1
ATOM 2797 O O . ILE B 1 7 ? 14.259 43.839 35.384 1.00 40.87 4 ILE B O 1
ATOM 2802 N N . ASN B 1 8 ? 16.327 44.724 35.548 1.00 35.22 5 ASN B N 1
ATOM 2803 C CA . ASN B 1 8 ? 17.025 43.456 35.390 1.00 35.52 5 ASN B CA 1
ATOM 2804 C C . ASN B 1 8 ? 17.183 42.737 36.724 1.00 32.16 5 ASN B C 1
ATOM 2805 O O . ASN B 1 8 ? 17.219 43.360 37.788 1.00 31.42 5 ASN B O 1
ATOM 2810 N N . VAL B 1 9 ? 17.291 41.408 36.653 1.00 32.93 6 VAL B N 1
ATOM 2811 C CA . VAL B 1 9 ? 17.509 40.612 37.859 1.00 32.51 6 VAL B CA 1
ATOM 2812 C C . VAL B 1 9 ? 18.940 40.772 38.351 1.00 29.57 6 VAL B C 1
ATOM 2813 O O . VAL B 1 9 ? 19.187 40.902 39.556 1.00 34.12 6 VAL B O 1
ATOM 2817 N N . PHE B 1 10 ? 19.901 40.753 37.432 1.00 24.45 7 PHE B N 1
ATOM 2818 C CA . PHE B 1 10 ? 21.311 40.920 37.742 1.00 31.39 7 PHE B CA 1
ATOM 2819 C C . PHE B 1 10 ? 21.847 42.131 36.993 1.00 29.52 7 PHE B C 1
ATOM 2820 O O . PHE B 1 10 ? 21.374 42.463 35.902 1.00 27.25 7 PHE B O 1
ATOM 2828 N N . GLN B 1 11 ? 22.837 42.792 37.590 1.00 29.48 8 GLN B N 1
ATOM 2829 C CA . GLN B 1 11 ? 23.474 43.935 36.950 1.00 27.57 8 GLN B CA 1
ATOM 2830 C C . GLN B 1 11 ? 24.747 44.313 37.695 1.00 28.84 8 GLN B C 1
ATOM 2831 O O . GLN B 1 11 ? 24.732 44.453 38.924 1.00 28.31 8 GLN B O 1
ATOM 2837 N N . PRO B 1 12 ? 25.864 44.471 36.992 1.00 25.80 9 PRO B N 1
ATOM 2838 C CA . PRO B 1 12 ? 27.098 44.926 37.632 1.00 22.24 9 PRO B CA 1
ATOM 2839 C C . PRO B 1 12 ? 27.199 46.444 37.618 1.00 20.96 9 PRO B C 1
ATOM 2840 O O . PRO B 1 12 ? 26.534 47.133 36.842 1.00 22.32 9 PRO B O 1
ATOM 2844 N N . THR B 1 13 ? 28.050 46.961 38.505 1.00 21.35 10 THR B N 1
ATOM 2845 C CA . THR B 1 13 ? 28.310 48.400 38.603 1.00 27.89 10 THR B CA 1
ATOM 2846 C C . THR B 1 13 ? 29.815 48.624 38.486 1.00 31.74 10 THR B C 1
ATOM 2847 O O . THR B 1 13 ? 30.547 48.538 39.476 1.00 30.69 10 THR B O 1
ATOM 2851 N N . LEU B 1 14 ? 30.271 48.914 37.271 1.00 25.60 11 LEU B N 1
ATOM 2852 C CA . LEU B 1 14 ? 31.650 49.298 37.010 1.00 25.62 11 LEU B CA 1
ATOM 2853 C C . LEU B 1 14 ? 31.655 50.691 36.399 1.00 29.10 11 LEU B C 1
ATOM 2854 O O . LEU B 1 14 ? 30.758 51.037 35.621 1.00 23.96 11 LEU B O 1
ATOM 2859 N N . GLY B 1 15 ? 32.654 51.495 36.760 1.00 31.72 12 GLY B N 1
ATOM 2860 C CA . GLY B 1 15 ? 32.712 52.890 36.339 1.00 30.97 12 GLY B CA 1
ATOM 2861 C C . GLY B 1 15 ? 34.121 53.416 36.250 1.00 32.80 12 GLY B C 1
ATOM 2862 O O . GLY B 1 15 ? 35.045 52.688 35.862 1.00 36.40 12 GLY B O 1
ATOM 2863 N N . GLU B 1 16 ? 34.296 54.689 36.619 1.00 36.04 13 GLU B N 1
ATOM 2864 C CA . GLU B 1 16 ? 35.568 55.371 36.397 1.00 36.12 13 GLU B CA 1
ATOM 2865 C C . GLU B 1 16 ? 36.702 54.765 37.216 1.00 30.86 13 GLU B C 1
ATOM 2866 O O . GLU B 1 16 ? 37.849 54.751 36.755 1.00 27.97 13 GLU B O 1
ATOM 2872 N N . ALA B 1 17 ? 36.416 54.277 38.425 1.00 28.05 14 ALA B N 1
ATOM 2873 C CA . ALA B 1 17 ? 37.460 53.647 39.228 1.00 27.05 14 ALA B CA 1
ATOM 2874 C C . ALA B 1 17 ? 38.016 52.415 38.524 1.00 32.12 14 ALA B C 1
ATOM 2875 O O . ALA B 1 17 ? 39.236 52.240 38.422 1.00 31.81 14 ALA B O 1
ATOM 2877 N N . GLU B 1 18 ? 37.130 51.552 38.021 1.00 18.53 15 GLU B N 1
ATOM 2878 C CA . GLU B 1 18 ? 37.583 50.383 37.276 1.00 22.45 15 GLU B CA 1
ATOM 2879 C C . GLU B 1 18 ? 38.254 50.789 35.970 1.00 30.27 15 GLU B C 1
ATOM 2880 O O . GLU B 1 18 ? 39.249 50.181 35.561 1.00 28.83 15 GLU B O 1
ATOM 2886 N N . LEU B 1 19 ? 37.729 51.821 35.305 1.00 25.71 16 LEU B N 1
ATOM 2887 C CA . LEU B 1 19 ? 38.343 52.281 34.064 1.00 25.94 16 LEU B CA 1
ATOM 2888 C C . LEU B 1 19 ? 39.749 52.811 34.313 1.00 27.94 16 LEU B C 1
ATOM 2889 O O . LEU B 1 19 ? 40.659 52.580 33.509 1.00 31.76 16 LEU B O 1
ATOM 2894 N N . ALA B 1 20 ? 39.948 53.521 35.428 1.00 20.08 17 ALA B N 1
ATOM 2895 C CA . ALA B 1 20 ? 41.276 54.031 35.752 1.00 23.89 17 ALA B CA 1
ATOM 2896 C C . ALA B 1 20 ? 42.265 52.892 35.981 1.00 27.88 17 ALA B C 1
ATOM 2897 O O . ALA B 1 20 ? 43.446 53.007 35.633 1.00 27.37 17 ALA B O 1
ATOM 2899 N N . ALA B 1 21 ? 41.800 51.785 36.568 1.00 22.70 18 ALA B N 1
ATOM 2900 C CA . ALA B 1 21 ? 42.660 50.615 36.720 1.00 27.01 18 ALA B CA 1
ATOM 2901 C C . ALA B 1 21 ? 43.027 50.024 35.364 1.00 28.64 18 ALA B C 1
ATOM 2902 O O . ALA B 1 21 ? 44.185 49.658 35.133 1.00 25.04 18 ALA B O 1
ATOM 2904 N N . VAL B 1 22 ? 42.052 49.917 34.458 1.00 26.03 19 VAL B N 1
ATOM 2905 C CA . VAL B 1 22 ? 42.334 49.437 33.108 1.00 24.45 19 VAL B CA 1
ATOM 2906 C C . VAL B 1 22 ? 43.346 50.347 32.421 1.00 21.09 19 VAL B C 1
ATOM 2907 O O . VAL B 1 22 ? 44.260 49.877 31.733 1.00 22.74 19 VAL B O 1
ATOM 2911 N N . ARG B 1 23 ? 43.202 51.662 32.607 1.00 20.08 20 ARG B N 1
ATOM 2912 C CA . ARG B 1 23 ? 44.115 52.615 31.982 1.00 28.24 20 ARG B CA 1
ATOM 2913 C C . ARG B 1 23 ? 45.563 52.331 32.359 1.00 32.87 20 ARG B C 1
ATOM 2914 O O . ARG B 1 23 ? 46.450 52.338 31.495 1.00 27.85 20 ARG B O 1
ATOM 2922 N N . GLU B 1 24 ? 45.822 52.073 33.643 1.00 29.86 21 GLU B N 1
ATOM 2923 C CA . GLU B 1 24 ? 47.186 51.789 34.075 1.00 29.16 21 GLU B CA 1
ATOM 2924 C C . GLU B 1 24 ? 47.712 50.510 33.435 1.00 22.76 21 GLU B C 1
ATOM 2925 O O . GLU B 1 24 ? 48.888 50.433 33.062 1.00 27.00 21 GLU B O 1
ATOM 2931 N N . VAL B 1 25 ? 46.855 49.500 33.286 1.00 24.32 22 VAL B N 1
ATOM 2932 C CA . VAL B 1 25 ? 47.301 48.248 32.687 1.00 22.55 22 VAL B CA 1
ATOM 2933 C C . VAL B 1 25 ? 47.628 48.445 31.210 1.00 26.56 22 VAL B C 1
ATOM 2934 O O . VAL B 1 25 ? 48.654 47.958 30.721 1.00 25.44 22 VAL B O 1
ATOM 2938 N N . PHE B 1 26 ? 46.762 49.152 30.476 1.00 28.10 23 PHE B N 1
ATOM 2939 C CA . PHE B 1 26 ? 47.057 49.473 29.081 1.00 24.53 23 PHE B CA 1
ATOM 2940 C C . PHE B 1 26 ? 48.382 50.215 28.965 1.00 22.86 23 PHE B C 1
ATOM 2941 O O . PHE B 1 26 ? 49.238 49.864 28.144 1.00 24.52 23 PHE B O 1
ATOM 2949 N N . ALA B 1 27 ? 48.568 51.247 29.789 1.00 21.86 24 ALA B N 1
ATOM 2950 C CA . ALA B 1 27 ? 49.777 52.056 29.706 1.00 28.74 24 ALA B CA 1
ATOM 2951 C C . ALA B 1 27 ? 51.019 51.262 30.087 1.00 30.49 24 ALA B C 1
ATOM 2952 O O . ALA B 1 27 ? 52.116 51.568 29.608 1.00 31.75 24 ALA B O 1
ATOM 2954 N N . SER B 1 28 ? 50.872 50.240 30.936 1.00 28.07 25 SER B N 1
ATOM 2955 C CA . SER B 1 28 ? 52.029 49.450 31.342 1.00 25.82 25 SER B CA 1
ATOM 2956 C C . SER B 1 28 ? 52.547 48.581 30.204 1.00 26.02 25 SER B C 1
ATOM 2957 O O . SER B 1 28 ? 53.733 48.233 30.183 1.00 27.38 25 SER B O 1
ATOM 2960 N N . GLY B 1 29 ? 51.683 48.220 29.257 1.00 24.95 26 GLY B N 1
ATOM 2961 C CA . GLY B 1 29 ? 52.056 47.326 28.185 1.00 29.32 26 GLY B CA 1
ATOM 2962 C C . GLY B 1 29 ? 52.032 45.853 28.532 1.00 33.64 26 GLY B C 1
ATOM 2963 O O . GLY B 1 29 ? 52.273 45.022 27.645 1.00 34.97 26 GLY B O 1
ATOM 2964 N N . TRP B 1 30 ? 51.758 45.496 29.785 1.00 29.17 27 TRP B N 1
ATOM 2965 C CA . TRP B 1 30 ? 51.693 44.100 30.219 1.00 26.62 27 TRP B CA 1
ATOM 2966 C C . TRP B 1 30 ? 50.244 43.786 30.576 1.00 28.94 27 TRP B C 1
ATOM 2967 O O . TRP B 1 30 ? 49.788 44.081 31.685 1.00 29.22 27 TRP B O 1
ATOM 2978 N N . LEU B 1 31 ? 49.522 43.182 29.634 1.00 27.84 28 LEU B N 1
ATOM 2979 C CA . LEU B 1 31 ? 48.106 42.898 29.812 1.00 24.33 28 LEU B CA 1
ATOM 2980 C C . LEU B 1 31 ? 47.829 41.464 30.244 1.00 22.01 28 LEU B C 1
ATOM 2981 O O . LEU B 1 31 ? 46.715 41.178 30.694 1.00 29.70 28 LEU B O 1
ATOM 2986 N N . GLY B 1 32 ? 48.803 40.566 30.128 1.00 21.91 29 GLY B N 1
ATOM 2987 C CA . GLY B 1 32 ? 48.623 39.185 30.521 1.00 22.77 29 GLY B CA 1
ATOM 2988 C C . GLY B 1 32 ? 48.750 38.999 32.021 1.00 29.56 29 GLY B C 1
ATOM 2989 O O . GLY B 1 32 ? 48.869 39.950 32.794 1.00 28.29 29 GLY B O 1
ATOM 2990 N N . ARG B 1 33 ? 48.720 37.732 32.436 1.00 31.00 30 ARG B N 1
ATOM 2991 C CA . ARG B 1 33 ? 48.872 37.393 33.846 1.00 33.31 30 ARG B CA 1
ATOM 2992 C C . ARG B 1 33 ? 50.206 37.909 34.371 1.00 36.83 30 ARG B C 1
ATOM 2993 O O . ARG B 1 33 ? 51.267 37.465 33.922 1.00 34.15 30 ARG B O 1
ATOM 3001 N N . GLY B 1 34 ? 50.167 38.851 35.311 1.00 38.50 31 GLY B N 1
ATOM 3002 C CA . GLY B 1 34 ? 51.374 39.457 35.820 1.00 38.21 31 GLY B CA 1
ATOM 3003 C C . GLY B 1 34 ? 51.225 40.005 37.225 1.00 36.09 31 GLY B C 1
ATOM 3004 O O . GLY B 1 34 ? 50.574 39.408 38.087 1.00 34.03 31 GLY B O 1
ATOM 3005 N N . PRO B 1 35 ? 51.833 41.167 37.479 1.00 30.75 32 PRO B N 1
ATOM 3006 C CA . PRO B 1 35 ? 51.818 41.718 38.846 1.00 31.44 32 PRO B CA 1
ATOM 3007 C C . PRO B 1 35 ? 50.429 42.071 39.353 1.00 30.61 32 PRO B C 1
ATOM 3008 O O . PRO B 1 35 ? 50.188 41.972 40.562 1.00 33.61 32 PRO B O 1
ATOM 3012 N N . ARG B 1 36 ? 49.508 42.484 38.477 1.00 28.61 33 ARG B N 1
ATOM 3013 C CA . ARG B 1 36 ? 48.152 42.778 38.932 1.00 30.74 33 ARG B CA 1
ATOM 3014 C C . ARG B 1 36 ? 47.446 41.515 39.412 1.00 27.85 33 ARG B C 1
ATOM 3015 O O . ARG B 1 36 ? 46.662 41.561 40.368 1.00 27.32 33 ARG B O 1
ATOM 3023 N N . THR B 1 37 ? 47.709 40.380 38.758 1.00 26.83 34 THR B N 1
ATOM 3024 C CA . THR B 1 37 ? 47.105 39.119 39.182 1.00 26.59 34 THR B CA 1
ATOM 3025 C C . THR B 1 37 ? 47.608 38.703 40.560 1.00 28.14 34 THR B C 1
ATOM 3026 O O . THR B 1 37 ? 46.822 38.256 41.405 1.00 29.30 34 THR B O 1
ATOM 3030 N N . LYS B 1 38 ? 48.911 38.856 40.809 1.00 28.80 35 LYS B N 1
ATOM 3031 C CA . LYS B 1 38 ? 49.448 38.571 42.135 1.00 30.76 35 LYS B CA 1
ATOM 3032 C C . LYS B 1 38 ? 48.784 39.444 43.193 1.00 30.95 35 LYS B C 1
ATOM 3033 O O . LYS B 1 38 ? 48.423 38.960 44.272 1.00 24.42 35 LYS B O 1
ATOM 3039 N N . VAL B 1 39 ? 48.607 40.734 42.896 1.00 29.58 36 VAL B N 1
ATOM 3040 C CA . VAL B 1 39 ? 47.996 41.646 43.859 1.00 23.73 36 VAL B CA 1
ATOM 3041 C C . VAL B 1 39 ? 46.546 41.254 44.119 1.00 26.14 36 VAL B C 1
ATOM 3042 O O . VAL B 1 39 ? 46.099 41.195 45.270 1.00 23.89 36 VAL B O 1
ATOM 3046 N N . PHE B 1 40 ? 45.789 40.975 43.055 1.00 24.23 37 PHE B N 1
ATOM 3047 C CA . PHE B 1 40 ? 44.392 40.597 43.240 1.00 24.42 37 PHE B CA 1
ATOM 3048 C C . PHE B 1 40 ? 44.273 39.294 44.019 1.00 22.45 37 PHE B C 1
ATOM 3049 O O . PHE B 1 40 ? 43.389 39.154 44.873 1.00 21.36 37 PHE B O 1
ATOM 3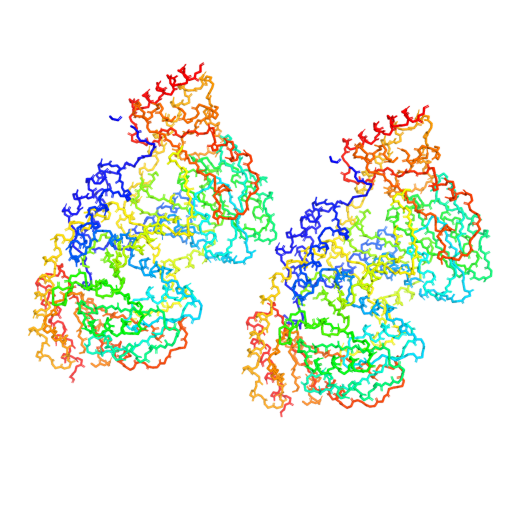057 N N . GLU B 1 41 ? 45.159 38.332 43.749 1.00 23.10 38 GLU B N 1
ATOM 3058 C CA . GLU B 1 41 ? 45.134 37.078 44.498 1.00 27.96 38 GLU B CA 1
ATOM 3059 C C . GLU B 1 41 ? 45.416 37.320 45.975 1.00 27.41 38 GLU B C 1
ATOM 3060 O O . GLU B 1 41 ? 44.726 36.779 46.848 1.00 21.40 38 GLU B O 1
ATOM 3066 N N . ALA B 1 42 ? 46.432 38.133 46.276 1.00 25.53 39 ALA B N 1
ATOM 3067 C CA . ALA B 1 42 ? 46.728 38.448 47.670 1.00 27.02 39 ALA B CA 1
ATOM 3068 C C . ALA B 1 42 ? 45.581 39.218 48.311 1.00 29.11 39 ALA B C 1
ATOM 3069 O O . ALA B 1 42 ? 45.233 38.975 49.474 1.00 28.23 39 ALA B O 1
ATOM 3071 N N . ASP B 1 43 ? 44.978 40.148 47.564 1.00 23.35 40 ASP B N 1
ATOM 3072 C CA . ASP B 1 43 ? 43.830 40.889 48.080 1.00 25.57 40 ASP B CA 1
ATOM 3073 C C . ASP B 1 43 ? 42.672 39.955 48.405 1.00 28.39 40 ASP B C 1
ATOM 3074 O O . ASP B 1 43 ? 42.031 40.087 49.456 1.00 24.43 40 ASP B O 1
ATOM 3079 N N . PHE B 1 44 ? 42.392 39.001 47.515 1.00 22.70 41 PHE B N 1
ATOM 3080 C CA . PHE B 1 44 ? 41.268 38.097 47.732 1.00 24.31 41 PHE B CA 1
ATOM 3081 C C . PHE B 1 44 ? 41.555 37.125 48.871 1.00 27.41 41 PHE B C 1
ATOM 3082 O O . PHE B 1 44 ? 40.659 36.808 49.662 1.00 29.70 41 PHE B O 1
ATOM 3090 N N . ALA B 1 45 ? 42.797 36.644 48.971 1.00 25.16 42 ALA B N 1
ATOM 3091 C CA . ALA B 1 45 ? 43.163 35.757 50.072 1.00 28.93 42 ALA B CA 1
ATOM 3092 C C . ALA B 1 45 ? 42.970 36.443 51.419 1.00 31.39 42 ALA B C 1
ATOM 3093 O O . ALA B 1 45 ? 42.471 35.831 52.371 1.00 24.94 42 ALA B O 1
ATOM 3095 N N . GLU B 1 46 ? 43.364 37.716 51.518 1.00 27.13 43 GLU B N 1
ATOM 3096 C CA . GLU B 1 46 ? 43.100 38.482 52.732 1.00 30.49 43 GLU B CA 1
ATOM 3097 C C . GLU B 1 46 ? 41.603 38.582 53.001 1.00 25.72 43 GLU B C 1
ATOM 3098 O O . GLU B 1 46 ? 41.162 38.485 54.153 1.00 23.70 43 GLU B O 1
ATOM 3104 N N . HIS B 1 47 ? 40.807 38.772 51.945 1.00 27.87 44 HIS B N 1
ATOM 3105 C CA . HIS B 1 47 ? 39.355 38.793 52.091 1.00 27.83 44 HIS B CA 1
ATOM 3106 C C . HIS B 1 47 ? 38.827 37.476 52.644 1.00 28.98 44 HIS B C 1
ATOM 3107 O O . HIS B 1 47 ? 37.853 37.466 53.405 1.00 27.64 44 HIS B O 1
ATOM 3114 N N . LEU B 1 48 ? 39.462 36.363 52.287 1.00 29.59 45 LEU B N 1
ATOM 3115 C CA . LEU B 1 48 ? 39.026 35.045 52.728 1.00 27.08 45 LEU B CA 1
ATOM 3116 C C . LEU B 1 48 ? 39.597 34.641 54.076 1.00 31.84 45 LEU B C 1
ATOM 3117 O O . LEU B 1 48 ? 39.011 33.785 54.749 1.00 37.35 45 LEU B O 1
ATOM 3122 N N . GLY B 1 49 ? 40.723 35.219 54.481 1.00 30.54 46 GLY B N 1
ATOM 3123 C CA . GLY B 1 49 ? 41.406 34.741 55.663 1.00 26.26 46 GLY B CA 1
ATOM 3124 C C . GLY B 1 49 ? 42.298 33.547 55.412 1.00 30.19 46 GLY B C 1
ATOM 3125 O O . GLY B 1 49 ? 42.420 32.677 56.281 1.00 29.70 46 GLY B O 1
ATOM 3126 N N . VAL B 1 50 ? 42.919 33.474 54.235 1.00 29.09 47 VAL B N 1
ATOM 3127 C CA . VAL B 1 50 ? 43.825 32.392 53.878 1.00 26.76 47 VAL B CA 1
ATOM 3128 C C . VAL B 1 50 ? 45.130 33.001 53.377 1.00 25.91 47 VAL B C 1
ATOM 3129 O O . VAL B 1 50 ? 45.235 34.207 53.152 1.00 29.77 47 VAL B O 1
ATOM 3133 N N . GLY B 1 51 ? 46.133 32.143 53.210 1.00 23.34 48 GLY B N 1
ATOM 3134 C CA . GLY B 1 51 ? 47.390 32.588 52.642 1.00 21.77 48 GLY B CA 1
ATOM 3135 C C . GLY B 1 51 ? 47.287 32.806 51.144 1.00 22.42 48 GLY B C 1
ATOM 3136 O O . GLY B 1 51 ? 46.452 32.215 50.457 1.00 28.04 48 GLY B O 1
ATOM 3137 N N . ALA B 1 52 ? 48.160 33.677 50.628 1.00 22.40 49 ALA B N 1
ATOM 3138 C CA . ALA B 1 52 ? 48.135 33.984 49.202 1.00 23.53 49 ALA B CA 1
ATOM 3139 C C . ALA B 1 52 ? 48.512 32.774 48.357 1.00 24.10 49 ALA B C 1
ATOM 3140 O O . ALA B 1 52 ? 48.057 32.649 47.214 1.00 22.63 49 ALA B O 1
ATOM 3142 N N . GLU B 1 53 ? 49.333 31.871 48.894 1.00 24.13 50 GLU B N 1
ATOM 3143 C CA . GLU B 1 53 ? 49.720 30.693 48.129 1.00 31.63 50 GLU B CA 1
ATOM 3144 C C . GLU B 1 53 ? 48.574 29.706 47.952 1.00 27.92 50 GLU B C 1
ATOM 3145 O O . GLU B 1 53 ? 48.708 28.765 47.164 1.00 29.05 50 GLU B O 1
ATOM 3151 N N . GLN B 1 54 ? 47.452 29.903 48.645 1.00 27.31 51 GLN B N 1
ATOM 3152 C CA . GLN B 1 54 ? 46.319 28.994 48.543 1.00 29.25 51 GLN B CA 1
ATOM 3153 C C . GLN B 1 54 ? 45.343 29.366 47.436 1.00 30.01 51 GLN B C 1
ATOM 3154 O O . GLN B 1 54 ? 44.509 28.532 47.064 1.00 29.81 51 GLN B O 1
ATOM 3160 N N . VAL B 1 55 ? 45.422 30.582 46.898 1.00 22.76 52 VAL B N 1
ATOM 3161 C 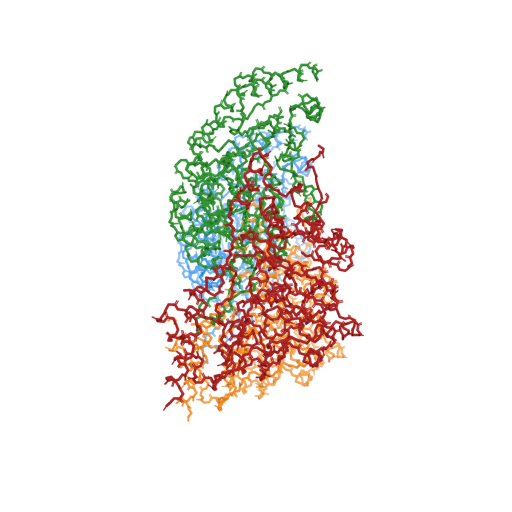CA . VAL B 1 55 ? 44.446 31.082 45.937 1.00 24.84 52 VAL B CA 1
ATOM 3162 C C . VAL B 1 55 ? 45.075 31.117 44.549 1.00 30.44 52 VAL B C 1
ATOM 3163 O O . VAL B 1 55 ? 46.251 31.469 44.392 1.00 31.31 52 VAL B O 1
ATOM 3167 N N . VAL B 1 56 ? 44.289 30.741 43.543 1.00 28.10 53 VAL B N 1
ATOM 3168 C CA . VAL B 1 56 ? 44.742 30.680 42.157 1.00 30.23 53 VAL B CA 1
ATOM 3169 C C . VAL B 1 56 ? 43.686 31.343 41.284 1.00 33.08 53 VAL B C 1
ATOM 3170 O O . VAL B 1 56 ? 42.524 30.915 41.275 1.00 25.15 53 VAL B O 1
ATOM 3174 N N . SER B 1 57 ? 44.088 32.378 40.550 1.00 26.22 54 SER B N 1
ATOM 3175 C CA . SER B 1 57 ? 43.192 33.069 39.634 1.00 27.23 54 SER B CA 1
ATOM 3176 C C . SER B 1 57 ? 42.989 32.233 38.374 1.00 24.21 54 SER B C 1
ATOM 3177 O O . SER B 1 57 ? 43.949 31.689 37.821 1.00 24.81 54 SER B O 1
ATOM 3180 N N . VAL B 1 58 ? 41.737 32.123 37.925 1.00 24.76 55 VAL B N 1
ATOM 3181 C CA . VAL B 1 58 ? 41.401 31.346 36.738 1.00 23.45 55 VAL B CA 1
ATOM 3182 C C . VAL B 1 58 ? 40.474 32.166 35.847 1.00 25.91 55 VAL B C 1
ATOM 3183 O O . VAL B 1 58 ? 40.009 33.245 36.217 1.00 25.77 55 VAL B O 1
ATOM 3187 N N . SER B 1 59 ? 40.207 31.628 34.652 1.00 20.79 56 SER B N 1
ATOM 3188 C CA . SER B 1 59 ? 39.469 32.380 33.642 1.00 21.05 56 SER B CA 1
ATOM 3189 C C . SER B 1 59 ? 37.993 32.526 33.995 1.00 26.73 56 SER B C 1
ATOM 3190 O O . SER B 1 59 ? 37.379 33.547 33.662 1.00 27.88 56 SER B O 1
ATOM 3193 N N . CYS B 1 60 ? 37.407 31.530 34.655 1.00 24.15 57 CYS B N 1
ATOM 3194 C CA . CYS B 1 60 ? 36.018 31.614 35.088 1.00 28.13 57 CYS B CA 1
ATOM 3195 C C . CYS B 1 60 ? 35.767 30.538 36.135 1.00 28.63 57 CYS B C 1
ATOM 3196 O O . CYS B 1 60 ? 36.603 29.661 36.367 1.00 26.60 57 CYS B O 1
ATOM 3199 N N . CYS B 1 61 ? 34.593 30.619 36.768 1.00 28.16 58 CYS B N 1
ATOM 3200 C CA . CYS B 1 61 ? 34.246 29.658 37.810 1.00 27.85 58 CYS B CA 1
ATOM 3201 C C . CYS B 1 61 ? 33.992 28.273 37.228 1.00 24.62 58 CYS B C 1
ATOM 3202 O O . CYS B 1 61 ? 34.319 27.261 37.860 1.00 26.12 58 CYS B O 1
ATOM 3205 N N . THR B 1 62 ? 33.389 28.207 36.037 1.00 21.70 59 THR B N 1
ATOM 3206 C CA . THR B 1 62 ? 33.202 26.917 35.377 1.00 25.44 59 THR B CA 1
ATOM 3207 C C . THR B 1 62 ? 34.537 26.216 35.171 1.00 28.31 59 THR B C 1
ATOM 3208 O O . THR B 1 62 ? 34.670 25.018 35.446 1.00 25.85 59 THR B O 1
ATOM 3212 N N . GLU B 1 63 ? 35.540 26.956 34.694 1.00 22.73 60 GLU B N 1
ATOM 3213 C CA . GLU B 1 63 ? 36.867 26.381 34.517 1.00 25.52 60 GLU B CA 1
ATOM 3214 C C . GLU B 1 63 ? 37.453 25.937 35.851 1.00 22.31 60 GLU B C 1
ATOM 3215 O O . GLU B 1 63 ? 38.070 24.870 35.940 1.00 20.97 60 GLU B O 1
ATOM 3221 N N . GLY B 1 64 ? 37.262 26.738 36.901 1.00 18.38 61 GLY B N 1
ATOM 3222 C CA . GLY B 1 64 ? 37.679 26.309 38.226 1.00 17.23 61 GLY B CA 1
ATOM 3223 C C . GLY B 1 64 ? 37.009 25.018 38.658 1.00 24.59 61 GLY B C 1
ATOM 3224 O O . GLY B 1 64 ? 37.651 24.137 39.236 1.00 23.90 61 GLY B O 1
ATOM 3225 N N . LEU B 1 65 ? 35.712 24.882 38.375 1.00 27.55 62 LEU B N 1
ATOM 3226 C CA . LEU B 1 65 ? 35.010 23.653 38.732 1.00 24.17 62 LEU B CA 1
ATOM 3227 C C . LEU B 1 65 ? 35.546 22.465 37.943 1.00 26.05 62 LEU B C 1
ATOM 3228 O O . LEU B 1 65 ? 35.714 21.371 38.496 1.00 25.40 62 LEU B O 1
ATOM 3233 N N . PHE B 1 66 ? 35.826 22.663 36.651 1.00 20.04 63 PHE B N 1
ATOM 3234 C CA . PHE B 1 66 ? 36.400 21.591 35.843 1.00 26.56 63 PHE B CA 1
ATOM 3235 C C . PHE B 1 66 ? 37.783 21.201 36.348 1.00 27.79 63 PHE B C 1
ATOM 3236 O O . PHE B 1 66 ? 38.104 20.010 36.443 1.00 27.65 63 PHE B O 1
ATOM 3244 N N . LEU B 1 67 ? 38.616 22.192 36.679 1.00 19.73 64 LEU B N 1
ATOM 3245 C CA . LEU B 1 67 ? 39.966 21.900 37.153 1.00 25.30 64 LEU B CA 1
ATOM 3246 C C . LEU B 1 67 ? 39.940 21.118 38.460 1.00 24.92 64 LEU B C 1
ATOM 3247 O O . LEU B 1 67 ? 40.775 20.233 38.679 1.00 25.21 64 LEU B O 1
ATOM 3252 N N . SER B 1 68 ? 38.983 21.424 39.340 1.00 20.23 65 SER B N 1
ATOM 3253 C CA . SER B 1 68 ? 38.958 20.770 40.644 1.00 28.88 65 SER B CA 1
ATOM 3254 C C . SER B 1 68 ? 38.624 19.288 40.513 1.00 32.53 65 SER B C 1
ATOM 3255 O O . SER B 1 68 ? 39.183 18.456 41.236 1.00 28.22 65 SER B O 1
ATOM 3266 N N . GLU B 1 70 ? 39.344 17.522 37.898 1.00 28.96 67 GLU B N 1
ATOM 3267 C CA . GLU B 1 70 ? 40.566 16.958 37.335 1.00 32.44 67 GLU B CA 1
ATOM 3268 C C . GLU B 1 70 ? 41.621 16.757 38.416 1.00 30.22 67 GLU B C 1
ATOM 3269 O O . GLU B 1 70 ? 42.246 15.693 38.499 1.00 35.34 67 GLU B O 1
ATOM 3275 N N . LEU B 1 71 ? 41.825 17.770 39.260 1.00 22.20 68 LEU B N 1
ATOM 3276 C CA . LEU B 1 71 ? 42.836 17.676 40.308 1.00 27.93 68 LEU B CA 1
ATOM 3277 C C . LEU B 1 71 ? 42.480 16.607 41.335 1.00 26.29 68 LEU B C 1
ATOM 3278 O O . LEU B 1 71 ? 43.368 15.928 41.862 1.00 27.85 68 LEU B O 1
ATOM 3283 N N . LEU B 1 72 ? 41.192 16.447 41.640 1.00 23.75 69 LEU B N 1
ATOM 3284 C CA . LEU B 1 72 ? 40.766 15.436 42.600 1.00 28.03 69 LEU B CA 1
ATOM 3285 C C . LEU B 1 72 ? 40.806 14.026 42.030 1.00 30.63 69 LEU B C 1
ATOM 3286 O O . LEU B 1 72 ? 40.687 13.063 42.795 1.00 33.23 69 LEU B O 1
ATOM 3291 N N . GLY B 1 73 ? 40.963 13.882 40.716 1.00 30.81 70 GLY B N 1
ATOM 3292 C CA . GLY B 1 73 ? 41.133 12.575 40.117 1.00 36.01 70 GLY B CA 1
ATOM 3293 C C . GLY B 1 73 ? 39.864 11.793 39.881 1.00 37.00 70 GLY B C 1
ATOM 3294 O O . GLY B 1 73 ? 39.931 10.573 39.699 1.00 39.14 70 GLY B O 1
ATOM 3295 N N . VAL B 1 74 ? 38.704 12.452 39.873 1.00 32.09 71 VAL B N 1
ATOM 3296 C CA . VAL B 1 74 ? 37.454 11.740 39.645 1.00 31.31 71 VAL B CA 1
ATOM 3297 C C . VAL B 1 74 ? 37.419 11.214 38.214 1.00 29.21 71 VAL B C 1
ATOM 3298 O O . VAL B 1 74 ? 38.014 11.793 37.295 1.00 34.28 71 VAL B O 1
ATOM 3302 N N . GLY B 1 75 ? 36.731 10.092 38.024 1.00 30.63 72 GLY B N 1
ATOM 3303 C CA . GLY B 1 75 ? 36.656 9.460 36.728 1.00 23.68 72 GLY B CA 1
ATOM 3304 C C . GLY B 1 75 ? 35.642 8.336 36.688 1.00 29.56 72 GLY B C 1
ATOM 3305 O O . GLY B 1 75 ? 34.749 8.244 37.538 1.00 31.57 72 GLY B O 1
ATOM 3306 N N . PRO B 1 76 ? 35.766 7.456 35.693 1.00 32.12 73 PRO B N 1
ATOM 3307 C CA . PRO B 1 76 ? 34.784 6.376 35.532 1.00 33.31 73 PRO B CA 1
ATOM 3308 C C . PRO B 1 76 ? 34.663 5.528 36.790 1.00 33.78 73 PRO B C 1
ATOM 3309 O O . PRO B 1 76 ? 35.660 5.162 37.415 1.00 34.08 73 PRO B O 1
ATOM 3313 N N . GLY B 1 77 ? 33.420 5.221 37.158 1.00 33.84 74 GLY B N 1
ATOM 3314 C CA . GLY B 1 77 ? 33.139 4.467 38.357 1.00 30.57 74 GLY B CA 1
ATOM 3315 C C . GLY B 1 77 ? 33.004 5.295 39.616 1.00 29.60 74 GLY B C 1
ATOM 3316 O O . GLY B 1 77 ? 32.500 4.781 40.623 1.00 29.09 74 GLY B O 1
ATOM 3317 N N . ASP B 1 78 ? 33.435 6.553 39.595 1.00 25.42 75 ASP B N 1
ATOM 3318 C CA . ASP B 1 78 ? 33.323 7.435 40.746 1.00 29.06 75 ASP B CA 1
ATOM 3319 C C . ASP B 1 78 ? 31.993 8.181 40.730 1.00 28.22 75 ASP B C 1
ATOM 3320 O O . ASP B 1 78 ? 31.333 8.311 39.697 1.00 29.83 75 ASP B O 1
ATOM 3325 N N . GLU B 1 79 ? 31.609 8.682 41.902 1.00 26.91 76 GLU B N 1
ATOM 3326 C CA . GLU B 1 79 ? 30.413 9.495 42.054 1.00 28.77 76 GLU B CA 1
ATOM 3327 C C . GLU B 1 79 ? 30.773 10.791 42.766 1.00 27.67 76 GLU B C 1
ATOM 3328 O O . GLU B 1 79 ? 31.658 10.823 43.623 1.00 26.52 76 GLU B O 1
ATOM 3334 N N . VAL B 1 80 ? 30.087 11.867 42.390 1.00 27.73 77 VAL B N 1
ATOM 3335 C CA . VAL B 1 80 ? 30.230 13.161 43.047 1.00 24.24 77 VAL B CA 1
ATOM 3336 C C . VAL B 1 80 ? 28.837 13.658 43.398 1.00 24.62 77 VAL B C 1
ATOM 3337 O O . VAL B 1 80 ? 27.984 13.799 42.511 1.00 21.35 77 VAL B O 1
ATOM 3341 N N . VAL B 1 81 ? 28.604 13.916 44.681 1.00 21.91 78 VAL B N 1
ATOM 3342 C CA . VAL B 1 81 ? 27.297 14.344 45.166 1.00 19.43 78 VAL B CA 1
ATOM 3343 C C . VAL B 1 81 ? 27.215 15.863 45.117 1.00 29.90 78 VAL B C 1
ATOM 3344 O O . VAL B 1 81 ? 28.128 16.562 45.573 1.00 30.34 78 VAL B O 1
ATOM 3348 N N . LEU B 1 82 ? 26.117 16.374 44.565 1.00 23.28 79 LEU B N 1
ATOM 3349 C CA . LEU B 1 82 ? 25.835 17.800 44.514 1.00 26.44 79 LEU B CA 1
ATOM 3350 C C . LEU B 1 82 ? 24.326 17.970 44.468 1.00 29.25 79 LEU B C 1
ATOM 3351 O O . LEU B 1 82 ? 23.630 17.109 43.918 1.00 27.95 79 LEU B O 1
ATOM 3356 N N . PRO B 1 83 ? 23.789 19.043 45.047 1.00 29.54 80 PRO B N 1
ATOM 3357 C CA . PRO B 1 83 ? 22.334 19.231 45.023 1.00 27.50 80 PRO B CA 1
ATOM 3358 C C . PRO B 1 83 ? 21.825 19.429 43.605 1.00 26.24 80 PRO B C 1
ATOM 3359 O O . PRO B 1 83 ? 22.508 19.993 42.749 1.00 27.48 80 PRO B O 1
ATOM 3363 N N . SER B 1 84 ? 20.607 18.937 43.362 1.00 25.19 81 SER B N 1
ATOM 3364 C CA . SER B 1 84 ? 19.958 19.163 42.075 1.00 28.60 81 SER B CA 1
ATOM 3365 C C . SER B 1 84 ? 19.916 20.645 41.736 1.00 29.44 81 SER B C 1
ATOM 3366 O O . SER B 1 84 ? 20.039 21.022 40.565 1.00 26.44 81 SER B O 1
ATOM 3369 N N . ILE B 1 85 ? 19.757 21.496 42.748 1.00 24.20 82 ILE B N 1
ATOM 3370 C CA . ILE B 1 85 ? 19.846 22.938 42.573 1.00 25.67 82 ILE B CA 1
ATOM 3371 C C . ILE B 1 85 ? 21.320 23.318 42.545 1.00 24.52 82 ILE B C 1
ATOM 3372 O O . ILE B 1 85 ? 21.885 23.747 43.557 1.00 27.22 82 ILE B O 1
ATOM 3377 N N . SER B 1 86 ? 21.956 23.138 41.390 1.00 18.71 83 SER B N 1
ATOM 3378 C CA . SER B 1 86 ? 23.357 23.482 41.207 1.00 22.04 83 SER B CA 1
ATOM 3379 C C . SER B 1 86 ? 23.532 24.098 39.830 1.00 26.59 83 SER B C 1
ATOM 3380 O O . SER B 1 86 ? 22.675 23.963 38.954 1.00 28.42 83 SER B O 1
ATOM 3383 N N . PHE B 1 87 ? 24.656 24.781 39.644 1.00 28.86 84 PHE B N 1
ATOM 3384 C CA . PHE B 1 87 ? 24.986 25.304 38.327 1.00 28.68 84 PHE B CA 1
ATOM 3385 C C . PHE B 1 87 ? 25.335 24.157 37.387 1.00 28.06 84 PHE B C 1
ATOM 3386 O O . PHE B 1 87 ? 26.023 23.207 37.772 1.00 23.40 84 PHE B O 1
ATOM 3394 N N . VAL B 1 88 ? 24.843 24.250 36.148 1.00 20.48 85 VAL B N 1
ATOM 3395 C CA . VAL B 1 88 ? 25.042 23.185 35.166 1.00 19.51 85 VAL B CA 1
ATOM 3396 C C . VAL B 1 88 ? 26.525 22.909 34.944 1.00 24.53 85 VAL B C 1
ATOM 3397 O O . VAL B 1 88 ? 26.920 21.765 34.686 1.00 21.63 85 VAL B O 1
ATOM 3401 N N . GLY B 1 89 ? 27.369 23.939 35.054 1.00 20.27 86 GLY B N 1
ATOM 3402 C CA . GLY B 1 89 ? 28.801 23.734 34.904 1.00 19.71 86 GLY B CA 1
ATOM 3403 C C . GLY B 1 89 ? 29.386 22.788 35.934 1.00 22.75 86 GLY B C 1
ATOM 3404 O O . GLY B 1 89 ? 30.360 22.083 35.652 1.00 27.44 86 GLY B O 1
ATOM 3405 N N . ALA B 1 90 ? 28.809 22.755 37.138 1.00 24.15 87 ALA B N 1
ATOM 3406 C CA . ALA B 1 90 ? 29.286 21.824 38.157 1.00 25.47 87 ALA B CA 1
ATOM 3407 C C . ALA B 1 90 ? 29.066 20.380 37.723 1.00 22.56 87 ALA B C 1
ATOM 3408 O O . ALA B 1 90 ? 29.987 19.556 37.777 1.00 25.80 87 ALA B O 1
ATOM 3410 N N . ALA B 1 91 ? 27.845 20.055 37.289 1.00 20.68 88 ALA B N 1
ATOM 3411 C CA . ALA B 1 91 ? 27.557 18.695 36.846 1.00 28.58 88 ALA B CA 1
ATOM 3412 C C . ALA B 1 91 ? 28.374 18.327 35.614 1.00 26.91 88 ALA B C 1
ATOM 3413 O O . ALA B 1 91 ? 28.866 17.199 35.504 1.00 24.08 88 ALA B O 1
ATOM 3415 N N . ASN B 1 92 ? 28.530 19.267 34.676 1.00 26.09 89 ASN B N 1
ATOM 3416 C CA . ASN B 1 92 ? 29.344 19.000 33.492 1.00 30.60 89 ASN B CA 1
ATOM 3417 C C . ASN B 1 92 ? 30.788 18.688 33.869 1.00 30.03 89 ASN B C 1
ATOM 3418 O O . ASN B 1 92 ? 31.408 17.789 33.289 1.00 27.45 89 ASN B O 1
ATOM 3423 N N . ALA B 1 93 ? 31.341 19.421 34.840 1.00 26.69 90 ALA B N 1
ATOM 3424 C CA . ALA B 1 93 ? 32.709 19.162 35.277 1.00 27.71 90 ALA B CA 1
ATOM 3425 C C . ALA B 1 93 ? 32.871 17.740 35.796 1.00 24.62 90 ALA B C 1
ATOM 3426 O O . ALA B 1 93 ? 33.930 17.129 35.617 1.00 21.04 90 ALA B O 1
ATOM 3428 N N . ILE B 1 94 ? 31.832 17.201 36.430 1.00 20.94 91 ILE B N 1
ATOM 3429 C CA . ILE B 1 94 ? 31.856 15.823 36.904 1.00 25.16 91 ILE B CA 1
ATOM 3430 C C . ILE B 1 94 ? 31.704 14.853 35.740 1.00 26.65 91 ILE B C 1
ATOM 3431 O O . ILE B 1 94 ? 32.496 13.916 35.582 1.00 24.41 91 ILE B O 1
ATOM 3436 N N . ALA B 1 95 ? 30.682 15.072 34.909 1.00 25.58 92 ALA B N 1
ATOM 3437 C CA . ALA B 1 95 ? 30.347 14.123 33.853 1.00 28.25 92 ALA B CA 1
ATOM 3438 C C . ALA B 1 95 ? 31.417 14.068 32.769 1.00 29.75 92 ALA B C 1
ATOM 3439 O O . ALA B 1 95 ? 31.661 12.997 32.203 1.00 29.28 92 ALA B O 1
ATOM 3441 N N . ALA B 1 96 ? 32.063 15.198 32.469 1.00 26.22 93 ALA B N 1
ATOM 3442 C CA . ALA B 1 96 ? 33.082 15.212 31.422 1.00 27.56 93 ALA B CA 1
ATOM 3443 C C . ALA B 1 96 ? 34.260 14.313 31.771 1.00 25.86 93 ALA B C 1
ATOM 3444 O O . ALA B 1 96 ? 34.945 13.811 30.873 1.00 23.52 93 ALA B O 1
ATOM 3446 N N . ARG B 1 97 ? 34.510 14.097 33.061 1.00 20.84 94 ARG B N 1
ATOM 3447 C CA . ARG B 1 97 ? 35.558 13.182 33.496 1.00 21.34 94 ARG B CA 1
ATOM 3448 C C . ARG B 1 97 ? 35.146 11.718 33.405 1.00 25.17 94 ARG B C 1
ATOM 3449 O O . ARG B 1 97 ? 35.991 10.842 33.618 1.00 34.36 94 ARG B O 1
ATOM 3457 N N . GLY B 1 98 ? 33.884 11.432 33.090 1.00 26.50 95 GLY B N 1
ATOM 3458 C CA . GLY B 1 98 ? 33.367 10.081 33.156 1.00 28.25 95 GLY B CA 1
ATOM 3459 C C . GLY B 1 98 ? 32.780 9.695 34.497 1.00 28.66 95 GLY B C 1
ATOM 3460 O O . GLY B 1 98 ? 32.264 8.579 34.632 1.00 25.65 95 GLY B O 1
ATOM 3461 N N . ALA B 1 99 ? 32.843 10.576 35.491 1.00 35.16 96 ALA B N 1
ATOM 3462 C CA . ALA B 1 99 ? 32.240 10.315 36.786 1.00 29.44 96 ALA B CA 1
ATOM 3463 C C . ALA B 1 99 ? 30.742 10.600 36.742 1.00 32.14 96 ALA B C 1
ATOM 3464 O O . ALA B 1 99 ? 30.242 11.316 35.870 1.00 34.22 96 ALA B O 1
ATOM 3466 N N . ARG B 1 100 ? 30.024 10.030 37.709 1.00 27.18 97 ARG B N 1
ATOM 3467 C CA . ARG B 1 100 ? 28.574 10.120 37.731 1.00 26.89 97 ARG B CA 1
ATOM 3468 C C . ARG B 1 100 ? 28.133 11.169 38.733 1.00 29.62 97 ARG B C 1
ATOM 3469 O O . ARG B 1 100 ? 28.381 11.004 39.938 1.00 30.68 97 ARG B O 1
ATOM 3477 N N . PRO B 1 101 ? 27.487 12.251 38.302 1.00 28.08 98 PRO B N 1
ATOM 3478 C CA . PRO B 1 101 ? 26.920 13.195 39.272 1.00 29.50 98 PRO B CA 1
ATOM 3479 C C . PRO B 1 101 ? 25.688 12.591 39.931 1.00 31.85 98 PRO B C 1
ATOM 3480 O O . PRO B 1 101 ? 24.778 12.106 39.255 1.00 32.59 98 PRO B O 1
ATOM 3484 N N . VAL B 1 102 ? 25.682 12.597 41.259 1.00 26.44 99 VAL B N 1
ATOM 3485 C CA . VAL B 1 102 ? 24.585 12.063 42.057 1.00 23.89 99 VAL B CA 1
ATOM 3486 C C . VAL B 1 102 ? 23.921 13.246 42.744 1.00 31.49 99 VAL B C 1
ATOM 3487 O O . VAL B 1 102 ? 24.529 13.900 43.601 1.00 29.65 99 VAL B O 1
ATOM 3491 N N . PHE B 1 103 ? 22.678 13.528 42.373 1.00 28.35 100 PHE B N 1
ATOM 3492 C CA . PHE B 1 103 ? 21.993 14.720 42.851 1.00 30.61 100 PHE B CA 1
ATOM 3493 C C . PHE B 1 103 ? 21.270 14.433 44.160 1.00 27.50 100 PHE B C 1
ATOM 3494 O O . PHE B 1 103 ? 20.552 13.434 44.279 1.00 24.91 100 PHE B O 1
ATOM 3502 N N . CYS B 1 104 ? 21.475 15.303 45.142 1.00 26.28 101 CYS B N 1
ATOM 3503 C CA . CYS B 1 104 ? 20.766 15.236 46.410 1.00 29.91 101 CYS B CA 1
ATOM 3504 C C . CYS B 1 104 ? 19.676 16.301 46.447 1.00 31.54 101 CYS B C 1
ATOM 3505 O O . CYS B 1 104 ? 19.591 17.174 45.579 1.00 29.47 101 CYS B O 1
ATOM 3508 N N . ASP B 1 105 ? 18.833 16.215 47.469 1.00 29.05 102 ASP B N 1
ATOM 3509 C CA . ASP B 1 105 ? 17.688 17.102 47.592 1.00 31.31 102 ASP B CA 1
ATOM 3510 C C . ASP B 1 105 ? 18.081 18.394 48.304 1.00 28.52 102 ASP B C 1
ATOM 3511 O O . ASP B 1 105 ? 19.207 18.558 48.778 1.00 32.19 102 ASP B O 1
ATOM 3516 N N . VAL B 1 106 ? 17.132 19.331 48.359 1.00 25.20 103 VAL B N 1
ATOM 3517 C CA . VAL B 1 106 ? 17.317 20.596 49.055 1.00 26.34 103 VAL B CA 1
ATOM 3518 C C . VAL B 1 106 ? 16.081 20.888 49.893 1.00 29.86 103 VAL B C 1
ATOM 3519 O O . VAL B 1 106 ? 14.997 20.349 49.661 1.00 31.03 103 VAL B O 1
ATOM 3523 N N . ASP B 1 107 ? 16.265 21.750 50.881 1.00 25.49 104 ASP B N 1
ATOM 3524 C CA . ASP B 1 107 ? 15.147 22.370 51.581 1.00 23.92 104 ASP B CA 1
ATOM 3525 C C . ASP B 1 107 ? 14.448 23.318 50.616 1.00 28.04 104 ASP B C 1
ATOM 3526 O O . ASP B 1 107 ? 15.073 24.282 50.154 1.00 31.69 104 ASP B O 1
ATOM 3531 N N . PRO B 1 108 ? 13.175 23.096 50.283 1.00 28.09 105 PRO B N 1
ATOM 3532 C CA . PRO B 1 108 ? 12.512 23.972 49.301 1.00 30.87 105 PRO B CA 1
ATOM 3533 C C . PRO B 1 108 ? 12.364 25.414 49.761 1.00 30.53 105 PRO B C 1
ATOM 3534 O O . PRO B 1 108 ? 12.129 26.294 48.923 1.00 30.77 105 PRO B O 1
ATOM 3538 N N . ALA B 1 109 ? 12.487 25.686 51.062 1.00 28.92 106 ALA B N 1
ATOM 3539 C CA . ALA B 1 109 ? 12.355 27.052 51.557 1.00 28.91 106 ALA B CA 1
ATOM 3540 C C . ALA B 1 109 ? 13.634 27.857 51.369 1.00 31.28 106 ALA B C 1
ATOM 3541 O O . ALA B 1 109 ? 13.578 29.088 51.268 1.00 27.19 106 ALA B O 1
ATOM 3543 N N . THR B 1 110 ? 14.788 27.186 51.323 1.00 24.95 107 THR B N 1
ATOM 3544 C CA . THR B 1 110 ? 16.072 27.846 51.140 1.00 30.63 107 THR B CA 1
ATOM 3545 C C . THR B 1 110 ? 16.784 27.459 49.855 1.00 29.39 107 THR B C 1
ATOM 3546 O O . THR B 1 110 ? 17.691 28.187 49.437 1.00 23.83 107 THR B O 1
ATOM 3550 N N . LEU B 1 111 ? 16.407 26.343 49.227 1.00 21.94 108 LEU B N 1
ATOM 3551 C CA . LEU B 1 111 ? 17.063 25.795 48.039 1.00 29.07 108 LEU B CA 1
ATOM 3552 C C . LEU B 1 111 ? 18.517 25.422 48.302 1.00 26.93 108 LEU B C 1
ATOM 3553 O O . LEU B 1 111 ? 19.313 25.309 47.362 1.00 22.79 108 LEU B O 1
ATOM 3558 N N . ASN B 1 112 ? 18.872 25.214 49.575 1.00 26.37 109 ASN B N 1
ATOM 3559 C CA . ASN B 1 112 ? 20.150 24.673 50.005 1.00 27.46 109 ASN B CA 1
ATOM 3560 C C . ASN B 1 112 ? 19.962 23.272 50.570 1.00 27.40 109 ASN B C 1
ATOM 3561 O O . ASN B 1 112 ? 18.942 22.996 51.212 1.00 26.03 109 ASN B O 1
ATOM 3566 N N . PRO B 1 113 ? 20.917 22.374 50.358 1.00 26.04 110 PRO B N 1
ATOM 3567 C CA . PRO B 1 113 ? 20.814 21.039 50.947 1.00 22.80 110 PRO B CA 1
ATOM 3568 C C . PRO B 1 113 ? 21.191 21.050 52.418 1.00 29.54 110 PRO B C 1
ATOM 3569 O O . PRO B 1 113 ? 22.038 21.826 52.865 1.00 29.82 110 PRO B O 1
ATOM 3573 N N . THR B 1 114 ? 20.533 20.178 53.176 1.00 31.33 111 THR B N 1
ATOM 3574 C CA . THR B 1 114 ? 20.976 19.916 54.534 1.00 30.12 111 THR B CA 1
ATOM 3575 C C . THR B 1 114 ? 22.080 18.863 54.520 1.00 29.99 111 THR B C 1
ATOM 3576 O O . THR B 1 114 ? 22.350 18.218 53.503 1.00 29.85 111 THR B O 1
ATOM 3580 N N . ALA B 1 115 ? 22.728 18.691 55.674 1.00 26.36 112 ALA B N 1
ATOM 3581 C CA . ALA B 1 115 ? 23.730 17.638 55.799 1.00 25.80 112 ALA B CA 1
ATOM 3582 C C . ALA B 1 115 ? 23.112 16.259 55.585 1.00 30.69 112 ALA B C 1
ATOM 3583 O O . ALA B 1 115 ? 23.743 15.371 54.999 1.00 27.27 112 ALA B O 1
ATOM 3585 N N . ASP B 1 116 ? 21.875 16.061 56.053 1.00 25.31 113 ASP B N 1
ATOM 3586 C CA . ASP B 1 116 ? 21.199 14.786 55.832 1.00 31.73 113 ASP B CA 1
ATOM 3587 C C . ASP B 1 116 ? 20.954 14.537 54.348 1.00 30.64 113 ASP B C 1
ATOM 3588 O O . ASP B 1 116 ? 21.119 13.410 53.867 1.00 30.06 113 ASP B O 1
ATOM 3593 N N . HIS B 1 117 ? 20.552 15.574 53.609 1.00 29.22 114 HIS B N 1
ATOM 3594 C CA . HIS B 1 117 ? 20.371 15.430 52.166 1.00 31.16 114 HIS B CA 1
ATOM 3595 C C . HIS B 1 117 ? 21.655 14.963 51.495 1.00 29.60 114 HIS B C 1
ATOM 3596 O O . HIS B 1 117 ? 21.626 14.089 50.621 1.00 32.32 114 HIS B O 1
ATOM 3603 N N . VAL B 1 118 ? 22.792 15.538 51.892 1.00 26.73 115 VAL B N 1
ATOM 3604 C CA . VAL B 1 118 ? 24.076 15.111 51.346 1.00 29.67 115 VAL B CA 1
ATOM 3605 C C . VAL B 1 118 ? 24.388 13.682 51.769 1.00 29.35 115 VAL B C 1
ATOM 3606 O O . VAL B 1 118 ? 24.811 12.857 50.950 1.00 26.17 115 VAL B O 1
ATOM 3610 N N . ALA B 1 119 ? 24.177 13.364 53.049 1.00 26.32 116 ALA B N 1
ATOM 3611 C CA . ALA B 1 119 ? 24.543 12.046 53.557 1.00 25.74 116 ALA B CA 1
ATOM 3612 C C . ALA B 1 119 ? 23.734 10.940 52.897 1.00 24.53 116 ALA B C 1
ATOM 3613 O O . ALA B 1 119 ? 24.240 9.826 52.725 1.00 27.95 116 ALA B O 1
ATOM 3615 N N . GLU B 1 120 ? 22.488 11.224 52.513 1.00 29.65 117 GLU B N 1
ATOM 3616 C CA . GLU B 1 120 ? 21.641 10.200 51.914 1.00 33.70 117 GLU B CA 1
ATOM 3617 C C . GLU B 1 120 ? 22.166 9.706 50.572 1.00 29.00 117 GLU B C 1
ATOM 3618 O O . GLU B 1 120 ? 21.711 8.659 50.099 1.00 32.41 117 GLU B O 1
ATOM 3624 N N . LYS B 1 121 ? 23.107 10.422 49.954 1.00 28.60 118 LYS B N 1
ATOM 3625 C CA . LYS B 1 121 ? 23.655 10.040 48.662 1.00 23.16 118 LYS B CA 1
ATOM 3626 C C . LYS B 1 121 ? 25.115 9.617 48.724 1.00 28.19 118 LYS B C 1
ATOM 3627 O O . LYS B 1 121 ? 25.659 9.189 47.701 1.00 30.54 118 LYS B O 1
ATOM 3633 N N . LEU B 1 122 ? 25.758 9.722 49.884 1.00 26.96 119 LEU B N 1
ATOM 3634 C CA . LEU B 1 122 ? 27.146 9.304 50.001 1.00 30.38 119 LEU B CA 1
ATOM 3635 C C . LEU B 1 122 ? 27.250 7.785 49.971 1.00 31.15 119 LEU B C 1
ATOM 3636 O O . LEU B 1 122 ? 26.376 7.067 50.462 1.00 25.58 119 LEU B O 1
ATOM 3641 N N . GLY B 1 123 ? 28.339 7.298 49.388 1.00 31.31 120 GLY B N 1
ATOM 3642 C CA . GLY B 1 123 ? 28.582 5.881 49.298 1.00 27.73 120 GLY B CA 1
ATOM 3643 C C . GLY B 1 123 ? 30.035 5.568 49.013 1.00 24.45 120 GLY B C 1
ATOM 3644 O O . GLY B 1 123 ? 30.882 6.462 48.930 1.00 36.09 120 GLY B O 1
ATOM 3645 N N . PRO B 1 124 ? 30.350 4.279 48.858 1.00 29.53 121 PRO B N 1
ATOM 3646 C CA . PRO B 1 124 ? 31.746 3.890 48.600 1.00 26.70 121 PRO B CA 1
ATOM 3647 C C . PRO B 1 124 ? 32.313 4.452 47.309 1.00 26.70 121 PRO B C 1
ATOM 3648 O O . PRO B 1 124 ? 33.539 4.452 47.140 1.00 30.84 121 PRO B O 1
ATOM 3652 N N . ARG B 1 125 ? 31.468 4.926 46.393 1.00 26.07 122 ARG B N 1
ATOM 3653 C CA . ARG B 1 125 ? 31.931 5.514 45.144 1.00 30.03 122 ARG B CA 1
ATOM 3654 C C . ARG B 1 125 ? 32.130 7.022 45.225 1.00 32.57 122 ARG B C 1
ATOM 3655 O O . ARG B 1 125 ? 32.671 7.607 44.280 1.00 31.64 122 ARG B O 1
ATOM 3663 N N . THR B 1 126 ? 31.709 7.663 46.313 1.00 28.21 123 THR B N 1
ATOM 3664 C CA . THR B 1 126 ? 31.734 9.121 46.382 1.00 30.58 123 THR B CA 1
ATOM 3665 C C . THR B 1 126 ? 33.167 9.620 46.520 1.00 27.17 123 THR B C 1
ATOM 3666 O O . THR B 1 126 ? 33.850 9.305 47.500 1.00 31.68 123 THR B O 1
ATOM 3670 N N . LYS B 1 127 ? 33.624 10.403 45.542 1.00 23.74 124 LYS B N 1
ATOM 3671 C CA . LYS B 1 127 ? 34.964 10.970 45.573 1.00 26.37 124 LYS B CA 1
ATOM 3672 C C . LYS B 1 127 ? 34.986 12.472 45.818 1.00 24.65 124 LYS B C 1
ATOM 3673 O O . LYS B 1 127 ? 36.075 13.036 45.972 1.00 29.33 124 LYS B O 1
ATOM 3679 N N . ALA B 1 128 ? 33.829 13.131 45.854 1.00 20.63 125 ALA B N 1
ATOM 3680 C CA . ALA B 1 128 ? 33.766 14.558 46.143 1.00 28.60 125 ALA B CA 1
ATOM 3681 C C . ALA B 1 128 ? 32.317 14.950 46.390 1.00 29.16 125 ALA B C 1
ATOM 3682 O O . ALA B 1 128 ? 31.385 14.240 46.000 1.00 24.45 125 ALA B O 1
ATOM 3684 N N . VAL B 1 129 ? 32.145 16.090 47.055 1.00 24.66 126 VAL B N 1
ATOM 3685 C CA . VAL B 1 129 ? 30.851 16.741 47.208 1.00 25.25 126 VAL B CA 1
ATOM 3686 C C . VAL B 1 129 ? 30.994 18.176 46.719 1.00 24.61 126 VAL B C 1
ATOM 3687 O O . VAL B 1 129 ? 32.002 18.836 46.994 1.00 22.59 126 VAL B O 1
ATOM 3691 N N . VAL B 1 130 ? 29.997 18.651 45.975 1.00 24.71 127 VAL B N 1
ATOM 3692 C CA . VAL B 1 130 ? 29.948 20.030 45.501 1.00 27.83 127 VAL B CA 1
ATOM 3693 C C . VAL B 1 130 ? 28.685 20.672 46.054 1.00 29.36 127 VAL B C 1
ATOM 3694 O O . VAL B 1 130 ? 27.606 20.072 46.001 1.00 31.42 127 VAL B O 1
ATOM 3698 N N . VAL B 1 131 ? 28.821 21.884 46.583 1.00 23.11 128 VAL B N 1
ATOM 3699 C CA . VAL B 1 131 ? 27.721 22.598 47.221 1.00 24.48 128 VAL B CA 1
ATOM 3700 C C . VAL B 1 131 ? 27.848 24.079 46.882 1.00 22.44 128 VAL B C 1
ATOM 3701 O O . VAL B 1 131 ? 28.960 24.598 46.736 1.00 22.97 128 VAL B O 1
ATOM 3705 N N . LEU B 1 132 ? 26.710 24.753 46.723 1.00 23.20 129 LEU B N 1
ATOM 3706 C CA . LEU B 1 132 ? 26.668 26.204 46.621 1.00 23.73 129 LEU B CA 1
ATOM 3707 C C . LEU B 1 132 ? 25.967 26.784 47.845 1.00 23.25 129 LEU B C 1
ATOM 3708 O O . LEU B 1 132 ? 25.483 26.063 48.721 1.00 24.61 129 LEU B O 1
ATOM 3713 N N . HIS B 1 133 ? 25.915 28.111 47.899 1.00 24.71 130 HIS B N 1
ATOM 3714 C CA . HIS B 1 133 ? 25.302 28.845 49.002 1.00 21.18 130 HIS B CA 1
ATOM 3715 C C . HIS B 1 133 ? 24.170 29.672 48.403 1.00 24.96 130 HIS B C 1
ATOM 3716 O O . HIS B 1 133 ? 24.366 30.844 48.071 1.00 27.09 130 HIS B O 1
ATOM 3723 N N . TYR B 1 134 ? 22.987 29.063 48.285 1.00 24.61 131 TYR B N 1
ATOM 3724 C CA . TYR B 1 134 ? 21.923 29.621 47.456 1.00 25.11 131 TYR B CA 1
ATOM 3725 C C . TYR B 1 134 ? 21.602 31.056 47.846 1.00 28.99 131 TYR B C 1
ATOM 3726 O O . TYR B 1 134 ? 21.228 31.335 48.990 1.00 25.67 131 TYR B O 1
ATOM 3735 N N . GLY B 1 135 ? 21.746 31.963 46.881 1.00 31.12 132 GLY B N 1
ATOM 3736 C CA . GLY B 1 135 ? 21.413 33.359 47.074 1.00 34.89 132 GLY B CA 1
ATOM 3737 C C . GLY B 1 135 ? 22.346 34.127 47.978 1.00 26.29 132 GLY B C 1
ATOM 3738 O O . GLY B 1 135 ? 22.083 35.299 48.259 1.00 29.37 132 GLY B O 1
ATOM 3739 N N . GLY B 1 136 ? 23.437 33.510 48.429 1.00 23.94 133 GLY B N 1
ATOM 3740 C CA . GLY B 1 136 ? 24.313 34.097 49.417 1.00 26.04 133 GLY B CA 1
ATOM 3741 C C . GLY B 1 136 ? 24.160 33.518 50.807 1.00 27.82 133 GLY B C 1
ATOM 3742 O O . GLY B 1 136 ? 25.013 33.775 51.667 1.00 24.66 133 GLY B O 1
ATOM 3743 N N . TYR B 1 137 ? 23.097 32.758 51.050 1.00 26.35 134 TYR B N 1
ATOM 3744 C CA . TYR B 1 137 ? 22.907 32.118 52.347 1.00 23.53 134 TYR B CA 1
ATOM 3745 C C . TYR B 1 137 ? 23.865 30.939 52.474 1.00 27.10 134 TYR B C 1
ATOM 3746 O O . TYR B 1 137 ? 23.871 30.058 51.608 1.00 22.57 134 TYR B O 1
ATOM 3755 N N . PRO B 1 138 ? 24.686 30.889 53.523 1.00 29.14 135 PRO B N 1
ATOM 3756 C CA . PRO B 1 138 ? 25.563 29.721 53.707 1.00 32.22 135 PRO B CA 1
ATOM 3757 C C . PRO B 1 138 ? 24.812 28.411 53.871 1.00 33.17 135 PRO B C 1
ATOM 3758 O O . PRO B 1 138 ? 25.341 27.355 53.500 1.00 33.71 135 PRO B O 1
ATOM 3762 N N . GLY B 1 139 ? 23.602 28.441 54.423 1.00 32.53 136 GLY B N 1
ATOM 3763 C CA . GLY B 1 139 ? 22.853 27.207 54.594 1.00 33.25 136 GLY B CA 1
ATOM 3764 C C . GLY B 1 139 ? 23.452 26.343 55.687 1.00 35.17 136 GLY B C 1
ATOM 3765 O O . GLY B 1 139 ? 23.964 26.838 56.697 1.00 29.06 136 GLY B O 1
ATOM 3766 N N . ASP B 1 140 ? 23.387 25.029 55.486 1.00 34.16 137 ASP B N 1
ATOM 3767 C CA . ASP B 1 140 ? 23.947 24.051 56.420 1.00 32.39 137 ASP B CA 1
ATOM 3768 C C . ASP B 1 140 ? 25.412 23.761 56.127 1.00 27.11 137 ASP B C 1
ATOM 3769 O O . ASP B 1 140 ? 25.859 22.614 56.222 1.00 26.95 137 ASP B O 1
ATOM 3774 N N . LEU B 1 141 ? 26.182 24.796 55.777 1.00 25.04 138 LEU B N 1
ATOM 3775 C CA . LEU B 1 141 ? 27.543 24.595 55.289 1.00 27.78 138 LEU B CA 1
ATOM 3776 C C . LEU B 1 141 ? 28.438 23.953 56.345 1.00 29.22 138 LEU B C 1
ATOM 3777 O O . LEU B 1 141 ? 29.256 23.083 56.025 1.00 34.42 138 LEU B O 1
ATOM 3782 N N . VAL B 1 142 ? 28.298 24.365 57.607 1.00 27.83 139 VAL B N 1
ATOM 3783 C CA . VAL B 1 142 ? 29.188 23.865 58.653 1.00 29.37 139 VAL B CA 1
ATOM 3784 C C . VAL B 1 142 ? 28.961 22.376 58.886 1.00 31.23 139 VAL B C 1
ATOM 3785 O O . VAL B 1 142 ? 29.914 21.594 58.983 1.00 28.85 139 VAL B O 1
ATOM 3789 N N . ALA B 1 143 ? 27.696 21.959 58.973 1.00 30.40 140 ALA B N 1
ATOM 3790 C CA . ALA B 1 143 ? 27.410 20.542 59.172 1.00 33.20 140 ALA B CA 1
ATOM 3791 C C . ALA B 1 143 ? 27.771 19.718 57.942 1.00 33.45 140 ALA B C 1
ATOM 3792 O O . ALA B 1 143 ? 28.156 18.551 58.072 1.00 32.45 140 ALA B O 1
ATOM 3794 N N . ILE B 1 144 ? 27.655 20.301 56.747 1.00 22.28 141 ILE B N 1
ATOM 3795 C CA . ILE B 1 144 ? 28.062 19.591 55.539 1.00 32.79 141 ILE B CA 1
ATOM 3796 C C . ILE B 1 144 ? 29.575 19.408 55.514 1.00 28.01 141 ILE B C 1
ATOM 3797 O O . ILE B 1 144 ? 30.078 18.321 55.202 1.00 26.15 141 ILE B O 1
ATOM 3802 N N . ALA B 1 145 ? 30.323 20.461 55.852 1.00 22.95 142 ALA B N 1
ATOM 3803 C CA . ALA B 1 145 ? 31.778 20.355 55.873 1.00 22.07 142 ALA B CA 1
ATOM 3804 C C . ALA B 1 145 ? 32.239 19.353 56.922 1.00 32.21 142 ALA B C 1
ATOM 3805 O O . ALA B 1 145 ? 33.184 18.589 56.690 1.00 32.11 142 ALA B O 1
ATOM 3807 N N . GLU B 1 146 ? 31.577 19.339 58.082 1.00 30.23 143 GLU B N 1
ATOM 3808 C CA . GLU B 1 146 ? 31.916 18.368 59.116 1.00 32.93 143 GLU B CA 1
ATOM 3809 C C . GLU B 1 146 ? 31.603 16.949 58.661 1.00 31.64 143 GLU B C 1
ATOM 3810 O O . GLU B 1 146 ? 32.358 16.017 58.961 1.00 29.15 143 GLU B O 1
ATOM 3816 N N . LEU B 1 147 ? 30.498 16.770 57.933 1.00 29.47 144 LEU B N 1
ATOM 3817 C CA . LEU B 1 147 ? 30.146 15.454 57.408 1.00 29.57 144 LEU B CA 1
ATOM 3818 C C . LEU B 1 147 ? 31.204 14.951 56.432 1.00 31.33 144 LEU B C 1
ATOM 3819 O O . LEU B 1 147 ? 31.705 13.828 56.566 1.00 28.06 144 LEU B O 1
ATOM 3824 N N . CYS B 1 148 ? 31.562 15.775 55.443 1.00 22.68 145 CYS B N 1
ATOM 3825 C CA . CYS B 1 148 ? 32.541 15.351 54.446 1.00 31.16 145 CYS B CA 1
ATOM 3826 C C . CYS B 1 148 ? 33.904 15.083 55.072 1.00 32.24 145 CYS B C 1
ATOM 3827 O O . CYS B 1 148 ? 34.642 14.209 54.601 1.00 32.90 145 CYS B O 1
ATOM 3830 N N . ARG B 1 149 ? 34.254 15.820 56.127 1.00 24.86 146 ARG B N 1
ATOM 3831 C CA . ARG B 1 149 ? 35.504 15.557 56.831 1.00 31.92 146 ARG B CA 1
ATOM 3832 C C . ARG B 1 149 ? 35.480 14.189 57.502 1.00 31.60 146 ARG B C 1
ATOM 3833 O O . ARG B 1 149 ? 36.457 13.434 57.423 1.00 33.50 146 ARG B O 1
ATOM 3841 N N . GLU B 1 150 ? 34.369 13.852 58.165 1.00 31.26 147 GLU B N 1
ATOM 3842 C CA . GLU B 1 150 ? 34.262 12.561 58.841 1.00 38.99 147 GLU B CA 1
ATOM 3843 C C . GLU B 1 150 ? 34.265 11.403 57.852 1.00 31.99 147 GLU B C 1
ATOM 3844 O O . GLU B 1 150 ? 34.798 10.331 58.158 1.00 30.83 147 GLU B O 1
ATOM 3850 N N . ARG B 1 151 ? 33.678 11.595 56.674 1.00 30.32 148 ARG B N 1
ATOM 3851 C CA . ARG B 1 151 ? 33.647 10.561 55.648 1.00 30.23 148 ARG B CA 1
ATOM 3852 C C . ARG B 1 151 ? 34.908 10.536 54.793 1.00 29.16 148 ARG B C 1
ATOM 3853 O O . ARG B 1 151 ? 35.023 9.677 53.913 1.00 33.48 148 ARG B O 1
ATOM 3861 N N . GLY B 1 152 ? 35.852 11.443 55.028 1.00 28.63 149 GLY B N 1
ATOM 3862 C CA . GLY B 1 152 ? 37.037 11.516 54.192 1.00 29.63 149 GLY B CA 1
ATOM 3863 C C . GLY B 1 152 ? 36.741 11.868 52.751 1.00 35.09 149 GLY B C 1
ATOM 3864 O O . GLY B 1 152 ? 37.437 11.391 51.846 1.00 34.36 149 GLY B O 1
ATOM 3865 N N . VAL B 1 153 ? 35.728 12.688 52.515 1.00 30.16 150 VAL B N 1
ATOM 3866 C CA . VAL B 1 153 ? 35.283 13.055 51.172 1.00 26.39 150 VAL B CA 1
ATOM 3867 C C . VAL B 1 153 ? 35.636 14.517 50.933 1.00 26.29 150 VAL B C 1
ATOM 3868 O O . VAL B 1 153 ? 35.236 15.375 51.728 1.00 32.60 150 VAL B O 1
ATOM 3872 N N . PRO B 1 154 ? 36.374 14.841 49.873 1.00 25.13 151 PRO B N 1
ATOM 3873 C CA . PRO B 1 154 ? 36.681 16.250 49.591 1.00 23.35 151 PRO B CA 1
ATOM 3874 C C . PRO B 1 154 ? 35.417 17.051 49.307 1.00 25.45 151 PRO B C 1
ATOM 3875 O O . PRO B 1 154 ? 34.505 16.590 48.617 1.00 25.13 151 PRO B O 1
ATOM 3879 N N . LEU B 1 155 ? 35.365 18.261 49.857 1.00 24.75 152 LEU B N 1
ATOM 3880 C CA . LEU B 1 155 ? 34.230 19.158 49.686 1.00 25.18 152 LEU B CA 1
ATOM 3881 C C . LEU B 1 155 ? 34.657 20.339 48.825 1.00 28.43 152 LEU B C 1
ATOM 3882 O O . LEU B 1 155 ? 35.612 21.049 49.165 1.00 26.81 152 LEU B O 1
ATOM 3887 N N . VAL B 1 156 ? 33.949 20.544 47.718 1.00 27.55 153 VAL B N 1
ATOM 3888 C CA . VAL B 1 156 ? 34.180 21.668 46.819 1.00 24.49 153 VAL B CA 1
ATOM 3889 C C . VAL B 1 156 ? 33.033 22.650 46.999 1.00 29.94 153 VAL B C 1
ATOM 3890 O O . VAL B 1 156 ? 31.861 22.282 46.849 1.00 26.72 153 VAL B O 1
ATOM 3894 N N . GLU B 1 157 ? 33.367 23.896 47.321 1.00 27.96 154 GLU B N 1
ATOM 3895 C CA . GLU B 1 157 ? 32.380 24.947 47.536 1.00 27.35 154 GLU B CA 1
ATOM 3896 C C . GLU B 1 157 ? 32.290 25.810 46.283 1.00 21.28 154 GLU B C 1
ATOM 3897 O O . GLU B 1 157 ? 33.215 26.570 45.978 1.00 22.28 154 GLU B O 1
ATOM 3903 N N . ASP B 1 158 ? 31.181 25.692 45.557 1.00 20.49 155 ASP B N 1
ATOM 3904 C CA . ASP B 1 158 ? 30.874 26.626 44.477 1.00 24.87 155 ASP B CA 1
ATOM 3905 C C . ASP B 1 158 ? 30.329 27.887 45.137 1.00 21.54 155 ASP B C 1
ATOM 3906 O O . ASP B 1 158 ? 29.138 28.004 45.420 1.00 24.06 155 ASP B O 1
ATOM 3911 N N . SER B 1 159 ? 31.223 28.841 45.394 1.00 24.83 156 SER B N 1
ATOM 3912 C CA . SER B 1 159 ? 30.907 30.031 46.171 1.00 24.92 156 SER B CA 1
ATOM 3913 C C . SER B 1 159 ? 30.492 31.215 45.306 1.00 25.37 156 SER B C 1
ATOM 3914 O O . SER B 1 159 ? 30.588 32.362 45.759 1.00 28.09 156 SER B O 1
ATOM 3917 N N . ALA B 1 160 ? 30.026 30.965 44.081 1.00 30.48 157 ALA B N 1
ATOM 3918 C CA . ALA B 1 160 ? 29.713 32.058 43.167 1.00 30.30 157 ALA B CA 1
ATOM 3919 C C . ALA B 1 160 ? 28.574 32.935 43.671 1.00 27.28 157 ALA B C 1
ATOM 3920 O O . ALA B 1 160 ? 28.490 34.104 43.281 1.00 26.55 157 ALA B O 1
ATOM 3922 N N . CYS B 1 161 ? 27.698 32.405 44.523 1.00 21.89 158 CYS B N 1
ATOM 3923 C CA . CYS B 1 161 ? 26.619 33.197 45.099 1.00 25.74 158 CYS B CA 1
ATOM 3924 C C . CYS B 1 161 ? 27.036 33.960 46.347 1.00 24.47 158 CYS B C 1
ATOM 3925 O O . CYS B 1 161 ? 26.288 34.838 46.794 1.00 33.93 158 CYS B O 1
ATOM 3928 N N . ALA B 1 162 ? 28.197 33.656 46.919 1.00 26.42 159 ALA B N 1
ATOM 3929 C CA . ALA B 1 162 ? 28.519 34.046 48.289 1.00 26.79 159 ALA B CA 1
ATOM 3930 C C . ALA B 1 162 ? 29.923 34.628 48.381 1.00 27.78 159 ALA B C 1
ATOM 3931 O O . ALA B 1 162 ? 30.733 34.233 49.221 1.00 27.22 159 ALA B O 1
ATOM 3933 N N . VAL B 1 163 ? 30.224 35.605 47.520 1.00 21.41 160 VAL B N 1
ATOM 3934 C CA . VAL B 1 163 ? 31.560 36.188 47.509 1.00 19.58 160 VAL B CA 1
ATOM 3935 C C . VAL B 1 163 ? 31.868 36.935 48.803 1.00 24.04 160 VAL B C 1
ATOM 3936 O O . VAL B 1 163 ? 33.042 37.135 49.135 1.00 21.65 160 VAL B O 1
ATOM 3940 N N . ALA B 1 164 ? 30.847 37.343 49.560 1.00 30.86 161 ALA B N 1
ATOM 3941 C CA . ALA B 1 164 ? 31.060 38.063 50.810 1.00 31.45 161 ALA B CA 1
ATOM 3942 C C . ALA B 1 164 ? 30.378 37.397 51.999 1.00 30.27 161 ALA B C 1
ATOM 3943 O O . ALA B 1 164 ? 30.311 38.000 53.075 1.00 34.05 161 ALA B O 1
ATOM 3945 N N . SER B 1 165 ? 29.880 36.175 51.842 1.00 29.85 162 SER B N 1
ATOM 3946 C CA . SER B 1 165 ? 29.148 35.512 52.910 1.00 30.73 162 SER B CA 1
ATOM 3947 C C . SER B 1 165 ? 30.103 34.860 53.903 1.00 29.31 162 SER B C 1
ATOM 3948 O O . SER B 1 165 ? 31.214 34.450 53.556 1.00 28.86 162 SER B O 1
ATOM 3951 N N . GLN B 1 166 ? 29.650 34.759 55.153 1.00 32.59 163 GLN B N 1
ATOM 3952 C CA . GLN B 1 166 ? 30.452 34.193 56.227 1.00 27.59 163 GLN B CA 1
ATOM 3953 C C . GLN B 1 166 ? 29.561 33.424 57.190 1.00 33.79 163 GLN B C 1
ATOM 3954 O O . GLN B 1 166 ? 28.369 33.712 57.326 1.00 29.05 163 GLN B O 1
ATOM 3960 N N . VAL B 1 167 ? 30.159 32.439 57.858 1.00 34.93 164 VAL B N 1
ATOM 3961 C CA . VAL B 1 167 ? 29.544 31.733 58.978 1.00 37.59 164 VAL B CA 1
ATOM 3962 C C . VAL B 1 167 ? 30.460 31.925 60.174 1.00 41.20 164 VAL B C 1
ATOM 3963 O O . VAL B 1 167 ? 31.570 31.376 60.200 1.00 40.35 164 VAL B O 1
ATOM 3967 N N . ASP B 1 168 ? 30.000 32.693 61.161 1.00 48.55 165 ASP B N 1
ATOM 3968 C CA . ASP B 1 168 ? 30.767 32.951 62.379 1.00 55.22 165 ASP B CA 1
ATOM 3969 C C . ASP B 1 168 ? 32.151 33.510 62.054 1.00 53.73 165 ASP B C 1
ATOM 3970 O O . ASP B 1 168 ? 33.155 33.138 62.665 1.00 56.79 165 ASP B O 1
ATOM 3975 N N . GLY B 1 169 ? 32.203 34.409 61.073 1.00 47.39 166 GLY B N 1
ATOM 3976 C CA . GLY B 1 169 ? 33.445 35.049 60.692 1.00 39.15 166 GLY B CA 1
ATOM 3977 C C . GLY B 1 169 ? 34.335 34.254 59.764 1.00 35.68 166 GLY B C 1
ATOM 3978 O O . GLY B 1 169 ? 35.460 34.689 59.492 1.00 36.21 166 GLY B O 1
ATOM 3979 N N . ARG B 1 170 ? 33.878 33.107 59.268 1.00 30.70 167 ARG B N 1
ATOM 3980 C CA . ARG B 1 170 ? 34.646 32.284 58.341 1.00 32.56 167 ARG B CA 1
ATOM 3981 C C . ARG B 1 170 ? 34.031 32.403 56.954 1.00 30.11 167 ARG B C 1
ATOM 3982 O O . ARG B 1 170 ? 32.856 32.072 56.760 1.00 31.55 167 ARG B O 1
ATOM 3990 N N . ALA B 1 171 ? 34.826 32.868 55.995 1.00 27.89 168 ALA B N 1
ATOM 3991 C CA . ALA B 1 171 ? 34.317 33.129 54.656 1.00 25.81 168 ALA B CA 1
ATOM 3992 C C . ALA B 1 171 ? 33.881 31.839 53.973 1.00 25.86 168 ALA B C 1
ATOM 3993 O O . ALA B 1 171 ? 34.578 30.822 54.024 1.00 26.19 168 ALA B O 1
ATOM 3995 N N . CYS B 1 172 ? 32.713 31.885 53.335 1.00 22.05 169 CYS B N 1
ATOM 3996 C CA . CYS B 1 172 ? 32.293 30.778 52.489 1.00 30.05 169 CYS B CA 1
ATOM 3997 C C . CYS B 1 172 ? 33.349 30.512 51.422 1.00 32.60 169 CYS B C 1
ATOM 3998 O O . CYS B 1 172 ? 34.024 31.427 50.942 1.00 26.17 169 CYS B O 1
ATOM 4001 N N . GLY B 1 173 ? 33.502 29.238 51.068 1.00 29.11 170 GLY B N 1
ATOM 4002 C CA . GLY B 1 173 ? 34.558 28.810 50.181 1.00 23.67 170 GLY B CA 1
ATOM 4003 C C . GLY B 1 173 ? 35.815 28.335 50.873 1.00 27.83 170 GLY B C 1
ATOM 4004 O O . GLY B 1 173 ? 36.666 27.715 50.221 1.00 28.20 170 GLY B O 1
ATOM 4005 N N . THR B 1 174 ? 35.964 28.608 52.170 1.00 22.95 171 THR B N 1
ATOM 4006 C CA . THR B 1 174 ? 37.134 28.190 52.929 1.00 27.10 171 THR B CA 1
ATOM 4007 C C . THR B 1 174 ? 36.816 27.107 53.948 1.00 31.00 171 THR B C 1
ATOM 4008 O O . THR B 1 174 ? 37.730 26.634 54.633 1.00 32.12 171 THR B O 1
ATOM 4012 N N . LEU B 1 175 ? 35.549 26.703 54.071 1.00 26.50 172 LEU B N 1
ATOM 4013 C CA . LEU B 1 175 ? 35.192 25.676 55.042 1.00 30.56 172 LEU B CA 1
ATOM 4014 C C . LEU B 1 175 ? 35.465 24.273 54.517 1.00 27.30 172 LEU B C 1
ATOM 4015 O O . LEU B 1 175 ? 35.837 23.387 55.294 1.00 30.18 172 LEU B O 1
ATOM 4020 N N . GLY B 1 176 ? 35.291 24.053 53.216 1.00 26.15 173 GLY B N 1
ATOM 4021 C CA . GLY B 1 176 ? 35.591 22.772 52.606 1.00 29.61 173 GLY B CA 1
ATOM 4022 C C . GLY B 1 176 ? 37.056 22.630 52.251 1.00 29.81 173 GLY B C 1
ATOM 4023 O O . GLY B 1 176 ? 37.945 23.162 52.928 1.00 24.93 173 GLY B O 1
ATOM 4024 N N . ASP B 1 177 ? 37.315 21.901 51.168 1.00 29.52 174 ASP B N 1
ATOM 4025 C CA . ASP B 1 177 ? 38.676 21.661 50.706 1.00 27.28 174 ASP B CA 1
ATOM 4026 C C . ASP B 1 177 ? 39.056 22.506 49.503 1.00 26.30 174 ASP B C 1
ATOM 4027 O O . ASP B 1 177 ? 40.230 22.862 49.354 1.00 23.19 174 ASP B O 1
ATOM 4032 N N . VAL B 1 178 ? 38.099 22.826 48.638 1.00 25.43 175 VAL B N 1
ATOM 4033 C CA . VAL B 1 178 ? 38.321 23.695 47.491 1.00 24.48 175 VAL B CA 1
ATOM 4034 C C . VAL B 1 178 ? 37.180 24.701 47.434 1.00 29.13 175 VAL B C 1
ATOM 4035 O O . VAL B 1 178 ? 36.018 24.348 47.664 1.00 29.86 175 VAL B O 1
ATOM 4039 N N . GLY B 1 179 ? 37.512 25.951 47.151 1.00 25.70 176 GLY B N 1
ATOM 4040 C CA . GLY B 1 179 ? 36.517 26.988 46.919 1.00 25.26 176 GLY B CA 1
ATOM 4041 C C . GLY B 1 179 ? 36.677 27.559 45.524 1.00 18.00 176 GLY B C 1
ATOM 4042 O O . GLY B 1 179 ? 37.796 27.687 45.026 1.00 19.49 176 GLY B O 1
ATOM 4043 N N . VAL B 1 180 ? 35.551 27.887 44.891 1.00 17.29 177 VAL B N 1
ATOM 4044 C CA . VAL B 1 180 ? 35.539 28.432 43.537 1.00 23.58 177 VAL B CA 1
ATOM 4045 C C . VAL B 1 180 ? 34.609 29.638 43.505 1.00 25.81 177 VAL B C 1
ATOM 4046 O O . VAL B 1 180 ? 33.478 29.567 44.000 1.00 20.76 177 VAL B O 1
ATOM 4050 N N . TRP B 1 181 ? 35.077 30.734 42.910 1.00 22.08 178 TRP B N 1
ATOM 4051 C CA . TRP B 1 181 ? 34.299 31.958 42.795 1.00 31.70 178 TRP B CA 1
ATOM 4052 C C . TRP B 1 181 ? 34.141 32.350 41.332 1.00 29.53 178 TRP B C 1
ATOM 4053 O O . TRP B 1 181 ? 34.953 31.985 40.477 1.00 21.81 178 TRP B O 1
ATOM 4064 N N . SER B 1 182 ? 33.082 33.111 41.059 1.00 32.01 179 SER B N 1
ATOM 4065 C CA . SER B 1 182 ? 32.815 33.648 39.733 1.00 27.47 179 SER B CA 1
ATOM 4066 C C . SER B 1 182 ? 32.834 35.168 39.769 1.00 25.93 179 SER B C 1
ATOM 4067 O O . SER B 1 182 ? 32.301 35.786 40.698 1.00 21.47 179 SER B O 1
ATOM 4070 N N . PHE B 1 183 ? 33.429 35.764 38.739 1.00 22.13 180 PHE B N 1
ATOM 4071 C CA . PHE B 1 183 ? 33.427 37.210 38.555 1.00 23.43 180 PHE B CA 1
ATOM 4072 C C . PHE B 1 183 ? 32.808 37.596 37.213 1.00 24.71 180 PHE B C 1
ATOM 4073 O O . PHE B 1 183 ? 33.192 38.606 36.617 1.00 23.35 180 PHE B O 1
ATOM 4081 N N . ASP B 1 184 ? 31.854 36.803 36.714 1.00 21.54 181 ASP B N 1
ATOM 4082 C CA . ASP B 1 184 ? 31.253 37.116 35.426 1.00 22.95 181 ASP B CA 1
ATOM 4083 C C . ASP B 1 184 ? 30.262 38.270 35.575 1.00 23.31 181 ASP B C 1
ATOM 4084 O O . ASP B 1 184 ? 30.001 38.768 36.672 1.00 22.44 181 ASP B O 1
ATOM 4089 N N . ALA B 1 185 ? 29.686 38.687 34.447 1.00 24.87 182 ALA B N 1
ATOM 4090 C CA . ALA B 1 185 ? 28.876 39.898 34.404 1.00 25.65 182 ALA B CA 1
ATOM 4091 C C . ALA B 1 185 ? 27.592 39.802 35.220 1.00 26.27 182 ALA B C 1
ATOM 4092 O O . ALA B 1 185 ? 26.910 40.820 35.379 1.00 36.80 182 ALA B O 1
ATOM 4126 N N . ILE B 1 188 ? 28.502 39.633 41.693 1.00 24.42 185 ILE B N 1
ATOM 4127 C CA . ILE B 1 188 ? 28.582 40.858 42.482 1.00 29.12 185 ILE B CA 1
ATOM 4128 C C . ILE B 1 188 ? 29.920 41.556 42.271 1.00 27.24 185 ILE B C 1
ATOM 4129 O O . ILE B 1 188 ? 29.973 42.683 41.780 1.00 27.03 185 ILE B O 1
ATOM 4134 N N . LEU B 1 189 ? 30.998 40.890 42.674 1.00 20.97 186 LEU B N 1
ATOM 4135 C CA . LEU B 1 189 ? 32.343 41.285 42.271 1.00 27.46 186 LEU B CA 1
ATOM 4136 C C . LEU B 1 189 ? 32.527 40.850 40.821 1.00 24.76 186 LEU B C 1
ATOM 4137 O O . LEU B 1 189 ? 32.594 39.650 40.532 1.00 24.97 186 LEU B O 1
ATOM 4142 N N . VAL B 1 190 ? 32.604 41.815 39.906 1.00 22.77 187 VAL B N 1
ATOM 4143 C CA . VAL B 1 190 ? 32.522 41.556 38.471 1.00 23.41 187 VAL B CA 1
ATOM 4144 C C . VAL B 1 190 ? 33.775 42.088 37.789 1.00 27.23 187 VAL B C 1
ATOM 4145 O O . VAL B 1 190 ? 34.132 43.258 37.962 1.00 29.86 187 VAL B O 1
ATOM 4149 N N . THR B 1 191 ? 34.432 41.233 37.004 1.00 23.24 188 THR B N 1
ATOM 4150 C CA . THR B 1 191 ? 35.578 41.641 36.200 1.00 26.17 188 THR B CA 1
ATOM 4151 C C . THR B 1 191 ? 35.348 41.366 34.720 1.00 31.03 188 THR B C 1
ATOM 4152 O O . THR B 1 191 ? 36.312 41.224 33.960 1.00 29.85 188 THR B O 1
ATOM 4156 N N . GLY B 1 192 ? 34.088 41.290 34.295 1.00 32.23 189 GLY B N 1
ATOM 4157 C CA . GLY B 1 192 ? 33.767 40.887 32.939 1.00 31.97 189 GLY B CA 1
ATOM 4158 C C . GLY B 1 192 ? 33.705 39.378 32.846 1.00 34.25 189 GLY B C 1
ATOM 4159 O O . GLY B 1 192 ? 32.629 38.798 32.684 1.00 30.77 189 GLY B O 1
ATOM 4160 N N . ASP B 1 193 ? 34.869 38.740 32.930 1.00 32.76 190 ASP B N 1
ATOM 4161 C CA . ASP B 1 193 ? 34.979 37.315 33.189 1.00 28.56 190 ASP B CA 1
ATOM 4162 C C . ASP B 1 193 ? 36.154 37.098 34.129 1.00 28.63 190 ASP B C 1
ATOM 4163 O O . ASP B 1 193 ? 37.125 37.860 34.119 1.00 29.96 190 ASP B O 1
ATOM 4168 N N . GLY B 1 194 ? 36.053 36.061 34.952 1.00 28.95 191 GLY B N 1
ATOM 4169 C CA . GLY B 1 194 ? 37.100 35.776 35.909 1.00 23.44 191 GLY B CA 1
ATOM 4170 C C . GLY B 1 194 ? 36.667 34.793 36.971 1.00 29.90 191 GLY B C 1
ATOM 4171 O O . GLY B 1 194 ? 35.490 34.744 37.343 1.00 26.82 191 GLY B O 1
ATOM 4172 N N . GLY B 1 195 ? 37.616 33.998 37.467 1.00 25.96 192 GLY B N 1
ATOM 4173 C CA . GLY B 1 195 ? 37.330 33.059 38.528 1.00 30.54 192 GLY B CA 1
ATOM 4174 C C . GLY B 1 195 ? 38.468 33.004 39.526 1.00 29.48 192 GLY B C 1
ATOM 4175 O O . GLY B 1 195 ? 39.571 33.496 39.276 1.00 29.22 192 GLY B O 1
ATOM 4184 N N . LEU B 1 197 ? 40.167 30.160 42.562 1.00 21.62 194 LEU B N 1
ATOM 4185 C CA . LEU B 1 197 ? 40.214 28.926 43.328 1.00 22.14 194 LEU B CA 1
ATOM 4186 C C . LEU B 1 197 ? 40.865 29.190 44.679 1.00 28.22 194 LEU B C 1
ATOM 4187 O O . LEU B 1 197 ? 41.719 30.070 44.813 1.00 28.35 194 LEU B O 1
ATOM 4192 N N . CYS B 1 198 ? 40.441 28.429 45.684 1.00 26.51 195 CYS B N 1
ATOM 4193 C CA . CYS B 1 198 ? 41.062 28.463 47.003 1.00 28.92 195 CYS B CA 1
ATOM 4194 C C . CYS B 1 198 ? 41.213 27.032 47.489 1.00 25.49 195 CYS B C 1
ATOM 4195 O O . CYS B 1 198 ? 40.217 26.320 47.639 1.00 31.02 195 CYS B O 1
ATOM 4198 N N . PHE B 1 199 ? 42.451 26.612 47.727 1.00 22.85 196 PHE B N 1
ATOM 4199 C CA . PHE B 1 199 ? 42.749 25.252 48.150 1.00 24.63 196 PHE B CA 1
ATOM 4200 C C . PHE B 1 199 ? 43.163 25.249 49.613 1.00 27.84 196 PHE B C 1
ATOM 4201 O O . PHE B 1 199 ? 44.021 26.039 50.023 1.00 33.15 196 PHE B O 1
ATOM 4209 N N . ARG B 1 200 ? 42.543 24.366 50.398 1.00 25.56 197 ARG B N 1
ATOM 4210 C CA . ARG B 1 200 ? 43.015 24.141 51.759 1.00 27.37 197 ARG B CA 1
ATOM 4211 C C . ARG B 1 200 ? 44.449 23.623 51.753 1.00 27.93 197 ARG B C 1
ATOM 4212 O O . ARG B 1 200 ? 45.252 23.980 52.622 1.00 27.77 197 ARG B O 1
ATOM 4220 N N . ASP B 1 201 ? 44.790 22.793 50.768 1.00 31.32 198 ASP B N 1
ATOM 4221 C CA . ASP B 1 201 ? 46.128 22.229 50.658 1.00 31.13 198 ASP B CA 1
ATOM 4222 C C . ASP B 1 201 ? 46.974 23.100 49.738 1.00 33.86 198 ASP B C 1
ATOM 4223 O O . ASP B 1 201 ? 46.662 23.203 48.544 1.00 30.85 198 ASP B O 1
ATOM 4228 N N . PRO B 1 202 ? 48.043 23.730 50.236 1.00 35.70 199 PRO B N 1
ATOM 4229 C CA . PRO B 1 202 ? 48.869 24.575 49.356 1.00 32.64 199 PRO B CA 1
ATOM 4230 C C . PRO B 1 202 ? 49.517 23.811 48.217 1.00 32.65 199 PRO B C 1
ATOM 4231 O O . PRO B 1 202 ? 49.713 24.379 47.135 1.00 29.27 199 PRO B O 1
ATOM 4235 N N . GLU B 1 203 ? 49.868 22.540 48.426 1.00 34.13 200 GLU B N 1
ATOM 4236 C CA . GLU B 1 203 ? 50.480 21.773 47.347 1.00 33.63 200 GLU B CA 1
ATOM 4237 C C . GLU B 1 203 ? 49.482 21.474 46.239 1.00 35.51 200 GLU B C 1
ATOM 4238 O O . GLU B 1 203 ? 49.863 21.416 45.064 1.00 33.35 200 GLU B O 1
ATOM 4244 N N . LEU B 1 204 ? 48.206 21.294 46.584 1.00 32.63 201 LEU B N 1
ATOM 4245 C CA . LEU B 1 204 ? 47.192 21.142 45.549 1.00 31.51 201 LEU B CA 1
ATOM 4246 C C . LEU B 1 204 ? 46.995 22.441 44.779 1.00 33.67 201 LEU B C 1
ATOM 4247 O O . LEU B 1 204 ? 46.686 22.412 43.582 1.00 29.44 201 LEU B O 1
ATOM 4252 N N . ALA B 1 205 ? 47.180 23.585 45.445 1.00 30.63 202 ALA B N 1
ATOM 4253 C CA . ALA B 1 205 ? 47.144 24.865 44.748 1.00 27.53 202 ALA B CA 1
ATOM 4254 C C . ALA B 1 205 ? 48.309 25.003 43.779 1.00 31.74 202 ALA B C 1
ATOM 4255 O O . ALA B 1 205 ? 48.157 25.610 42.711 1.00 30.14 202 ALA B O 1
ATOM 4257 N N . GLU B 1 206 ? 49.473 24.447 44.127 1.00 30.69 203 GLU B N 1
ATOM 4258 C CA . GLU B 1 206 ? 50.617 24.512 43.225 1.00 33.68 203 GLU B CA 1
ATOM 4259 C C . GLU B 1 206 ? 50.384 23.670 41.975 1.00 34.97 203 GLU B C 1
ATOM 4260 O O . GLU B 1 206 ? 50.797 24.054 40.875 1.00 34.26 203 GLU B O 1
ATOM 4266 N N . ARG B 1 207 ? 49.725 22.518 42.122 1.00 33.24 204 ARG B N 1
ATOM 4267 C CA . ARG B 1 207 ? 49.351 21.733 40.951 1.00 32.66 204 ARG B CA 1
ATOM 4268 C C . ARG B 1 207 ? 48.338 22.471 40.089 1.00 27.48 204 ARG B C 1
ATOM 4269 O O . ARG B 1 207 ? 48.362 22.346 38.859 1.00 31.96 204 ARG B O 1
ATOM 4277 N N . ALA B 1 208 ? 47.444 23.240 40.716 1.00 26.30 205 ALA B N 1
ATOM 4278 C CA . ALA B 1 208 ? 46.447 23.991 39.961 1.00 22.65 205 ALA B CA 1
ATOM 4279 C C . ALA B 1 208 ? 47.093 25.078 39.111 1.00 23.42 205 ALA B C 1
ATOM 4280 O O . ALA B 1 208 ? 46.683 25.299 37.966 1.00 29.25 205 ALA B O 1
ATOM 4282 N N . ARG B 1 209 ? 48.104 25.768 39.652 1.00 20.18 206 ARG B N 1
ATOM 4283 C CA . ARG B 1 209 ? 48.792 26.799 38.880 1.00 23.98 206 ARG B CA 1
ATOM 4284 C C . ARG B 1 209 ? 49.452 26.215 37.639 1.00 29.21 206 ARG B C 1
ATOM 4285 O O . ARG B 1 209 ? 49.412 26.821 36.561 1.00 31.58 206 ARG B O 1
ATOM 4293 N N . LYS B 1 210 ? 50.072 25.040 37.771 1.00 31.80 207 LYS B N 1
ATOM 4294 C CA . LYS B 1 210 ? 50.690 24.403 36.614 1.00 30.76 207 LYS B CA 1
ATOM 4295 C C . LYS B 1 210 ? 49.637 23.918 35.626 1.00 30.52 207 LYS B C 1
ATOM 4296 O O . LYS B 1 210 ? 49.776 24.121 34.414 1.00 24.55 207 LYS B O 1
ATOM 4302 N N . LEU B 1 211 ? 48.571 23.288 36.129 1.00 19.88 208 LEU B N 1
ATOM 4303 C CA . LEU B 1 211 ? 47.525 22.771 35.252 1.00 29.33 208 LEU B CA 1
ATOM 4304 C C . LEU B 1 211 ? 46.807 23.896 34.522 1.00 26.62 208 LEU B C 1
ATOM 4305 O O . LEU B 1 211 ? 46.465 23.761 33.340 1.00 24.74 208 LEU B O 1
ATOM 4310 N N . ALA B 1 212 ? 46.563 25.015 35.209 1.00 25.56 209 ALA B N 1
ATOM 4311 C CA . ALA B 1 212 ? 45.906 26.144 34.563 1.00 25.29 209 ALA B CA 1
ATOM 4312 C C . ALA B 1 212 ? 46.785 26.759 33.482 1.00 25.67 209 ALA B C 1
ATOM 4313 O O . ALA B 1 212 ? 46.268 27.357 32.532 1.00 25.11 209 ALA B O 1
ATOM 4315 N N . SER B 1 213 ? 48.101 26.621 33.605 1.00 23.96 210 SER B N 1
ATOM 4316 C CA . SER B 1 213 ? 49.049 27.154 32.626 1.00 25.43 210 SER B CA 1
ATOM 4317 C C . SER B 1 213 ? 49.520 26.071 31.664 1.00 25.73 210 SER B C 1
ATOM 4318 O O . SER B 1 213 ? 50.718 25.852 31.491 1.00 33.67 210 SER B O 1
ATOM 4321 N N . LEU B 1 214 ? 48.570 25.371 31.042 1.00 27.06 211 LEU B N 1
ATOM 4322 C CA . LEU B 1 214 ? 48.838 24.374 30.007 1.00 29.73 211 LEU B CA 1
ATOM 4323 C C . LEU B 1 214 ? 49.663 23.195 30.518 1.00 25.78 211 LEU B C 1
ATOM 4324 O O . LEU B 1 214 ? 50.305 22.496 29.728 1.00 28.77 211 LEU B O 1
ATOM 4329 N N . GLY B 1 215 ? 49.658 22.948 31.826 1.00 23.52 212 GLY B N 1
ATOM 4330 C CA . GLY B 1 215 ? 50.464 21.872 32.371 1.00 29.23 212 GLY B CA 1
ATOM 4331 C C . GLY B 1 215 ? 51.956 22.088 32.271 1.00 35.22 212 GLY B C 1
ATOM 4332 O O . GLY B 1 215 ? 52.722 21.130 32.408 1.00 32.44 212 GLY B O 1
ATOM 4341 N N . ALA B 1 217 ? 55.841 23.399 33.144 1.00 50.75 214 ALA B N 1
ATOM 4342 C CA . ALA B 1 217 ? 56.744 23.599 34.273 1.00 58.13 214 ALA B CA 1
ATOM 4343 C C . ALA B 1 217 ? 58.123 23.878 33.693 1.00 69.01 214 ALA B C 1
ATOM 4344 O O . ALA B 1 217 ? 58.760 22.971 33.150 1.00 76.21 214 ALA B O 1
ATOM 4346 N N . GLN B 1 218 ? 58.573 25.125 33.794 1.00 72.13 215 GLN B N 1
ATOM 4347 C CA . GLN B 1 218 ? 59.848 25.533 33.207 1.00 73.60 215 GLN B CA 1
ATOM 4348 C C . GLN B 1 218 ? 61.031 24.896 33.930 1.00 77.50 215 GLN B C 1
ATOM 4349 O O . GLN B 1 218 ? 60.936 24.537 35.103 1.00 80.84 215 GLN B O 1
ATOM 4351 N N . ARG B 1 232 ? 67.342 28.055 26.259 1.00 81.03 229 ARG B N 1
ATOM 4352 C CA . ARG B 1 232 ? 67.561 28.720 27.538 1.00 83.51 229 ARG B CA 1
ATOM 4353 C C . ARG B 1 232 ? 66.262 28.848 28.333 1.00 78.88 229 ARG B C 1
ATOM 4354 O O . ARG B 1 232 ? 65.686 27.846 28.759 1.00 79.72 229 ARG B O 1
ATOM 4356 N N . TRP B 1 233 ? 65.800 30.083 28.524 1.00 75.79 230 TRP B N 1
ATOM 4357 C CA . TRP B 1 233 ? 64.634 30.358 29.358 1.00 70.22 230 TRP B CA 1
ATOM 4358 C C . TRP B 1 233 ? 63.307 30.130 28.639 1.00 62.53 230 TRP B C 1
ATOM 4359 O O . TRP B 1 233 ? 62.254 30.430 29.212 1.00 59.73 230 TRP B O 1
ATOM 4370 N N . TRP B 1 234 ? 63.325 29.610 27.413 1.00 57.03 231 TRP B N 1
ATOM 4371 C CA . TRP B 1 234 ? 62.101 29.360 26.664 1.00 46.65 231 TRP B CA 1
ATOM 4372 C C . TRP B 1 234 ? 61.695 27.893 26.649 1.00 50.62 231 TRP B C 1
ATOM 4373 O O . TRP B 1 234 ? 60.571 27.586 26.236 1.00 48.14 231 TRP B O 1
ATOM 4384 N N . GLU B 1 235 ? 62.569 26.987 27.081 1.00 53.53 232 GLU B N 1
ATOM 4385 C CA . GLU B 1 235 ? 62.221 25.577 27.122 1.00 55.70 232 GLU B CA 1
ATOM 4386 C C . GLU B 1 235 ? 61.297 25.292 28.304 1.00 50.31 232 GLU B C 1
ATOM 4387 O O . GLU B 1 235 ? 61.217 26.062 29.266 1.00 46.90 232 GLU B O 1
ATOM 4393 N N . PHE B 1 236 ? 60.591 24.166 28.220 1.00 44.04 233 PHE B N 1
ATOM 4394 C CA . PHE B 1 236 ? 59.615 23.808 29.239 1.00 37.69 233 PHE B CA 1
ATOM 4395 C C . PHE B 1 236 ? 59.326 22.317 29.155 1.00 43.59 233 PHE B C 1
ATOM 4396 O O . PHE B 1 236 ? 59.626 21.659 28.156 1.00 44.14 233 PHE B O 1
ATOM 4404 N N . GLU B 1 237 ? 58.731 21.798 30.225 1.00 41.69 234 GLU B N 1
ATOM 4405 C CA . GLU B 1 237 ? 58.230 20.435 30.272 1.00 41.26 234 GLU B CA 1
ATOM 4406 C C . GLU B 1 237 ? 56.721 20.468 30.475 1.00 35.49 234 GLU B C 1
ATOM 4407 O O . GLU B 1 237 ? 56.158 21.466 30.930 1.00 30.68 234 GLU B O 1
ATOM 4413 N N . VAL B 1 238 ? 56.068 19.364 30.126 1.00 36.16 235 VAL B N 1
ATOM 4414 C CA . VAL B 1 238 ? 54.619 19.240 30.221 1.00 35.23 235 VAL B CA 1
ATOM 4415 C C . VAL B 1 238 ? 54.305 18.135 31.218 1.00 34.07 235 VAL B C 1
ATOM 4416 O O . VAL B 1 238 ? 54.642 16.968 30.986 1.00 37.65 235 VAL B O 1
ATOM 4420 N N . THR B 1 239 ? 53.666 18.502 32.328 1.00 34.01 236 THR B N 1
ATOM 4421 C CA . THR B 1 239 ? 53.275 17.544 33.354 1.00 36.95 236 THR B CA 1
ATOM 4422 C C . THR B 1 239 ? 51.815 17.129 33.251 1.00 36.53 236 THR B C 1
ATOM 4423 O O . THR B 1 239 ? 51.392 16.222 33.975 1.00 36.15 236 THR B O 1
ATOM 4427 N N . ALA B 1 240 ? 51.042 17.770 32.379 1.00 32.63 237 ALA B N 1
ATOM 4428 C CA . ALA B 1 240 ? 49.636 17.461 32.169 1.00 34.05 237 ALA B CA 1
ATOM 4429 C C . ALA B 1 240 ? 49.185 18.166 30.901 1.00 36.22 237 ALA B C 1
ATOM 4430 O O . ALA B 1 240 ? 49.698 19.235 30.559 1.00 39.40 237 ALA B O 1
ATOM 4432 N N . PHE B 1 241 ? 48.228 17.555 30.202 1.00 33.83 238 PHE B N 1
ATOM 4433 C CA . PHE B 1 241 ? 47.714 18.111 28.951 1.00 32.64 238 PHE B CA 1
ATOM 4434 C C . PHE B 1 241 ? 46.655 19.180 29.239 1.00 34.92 238 PHE B C 1
ATOM 4435 O O . PHE B 1 241 ? 45.496 19.094 28.832 1.00 29.28 238 PHE B O 1
ATOM 4443 N N . GLY B 1 242 ? 47.091 20.217 29.955 1.00 32.28 239 GLY B N 1
ATOM 4444 C CA . GLY B 1 242 ? 46.173 21.228 30.424 1.00 27.48 239 GLY B CA 1
ATOM 4445 C C . GLY B 1 242 ? 45.761 22.212 29.347 1.00 28.34 239 GLY B C 1
ATOM 4446 O O . GLY B 1 242 ? 46.433 22.397 28.331 1.00 22.65 239 GLY B O 1
ATOM 4447 N N . ARG B 1 243 ? 44.612 22.839 29.582 1.00 26.50 240 ARG B N 1
ATOM 4448 C CA . ARG B 1 243 ? 44.153 23.951 28.763 1.00 26.38 240 ARG B CA 1
ATOM 4449 C C . ARG B 1 243 ? 44.832 25.229 29.247 1.00 24.90 240 ARG B C 1
ATOM 4450 O O . ARG B 1 243 ? 45.723 25.205 30.102 1.00 25.29 240 ARG B O 1
ATOM 4458 N N . ARG B 1 244 ? 44.415 26.366 28.707 1.00 25.25 241 ARG B N 1
ATOM 4459 C CA . ARG B 1 244 ? 44.867 27.671 29.179 1.00 28.37 241 ARG B CA 1
ATOM 4460 C C . ARG B 1 244 ? 43.739 28.243 30.030 1.00 29.97 241 ARG B C 1
ATOM 4461 O O . ARG B 1 244 ? 42.754 28.771 29.505 1.00 33.37 241 ARG B O 1
ATOM 4469 N N . SER B 1 245 ? 43.885 28.129 31.350 1.00 28.46 242 SER B N 1
ATOM 4470 C CA . SER B 1 245 ? 42.805 28.404 32.287 1.00 27.28 242 SER B CA 1
ATOM 4471 C C . SER B 1 245 ? 43.078 29.623 33.160 1.00 32.97 242 SER B C 1
ATOM 4472 O O . SER B 1 245 ? 42.521 29.728 34.256 1.00 34.88 242 SER B O 1
ATOM 4475 N N . ILE B 1 246 ? 43.915 30.547 32.700 1.00 32.24 243 ILE B N 1
ATOM 4476 C CA . ILE B 1 246 ? 44.337 31.675 33.514 1.00 26.60 243 ILE B CA 1
ATOM 4477 C C . ILE B 1 246 ? 43.528 32.907 33.137 1.00 28.69 243 ILE B C 1
ATOM 4478 O O . ILE B 1 246 ? 42.935 32.996 32.059 1.00 30.92 243 ILE B O 1
ATOM 4483 N N . SER B 1 247 ? 43.504 33.875 34.047 1.00 27.53 244 SER B N 1
ATOM 4484 C CA . SER B 1 247 ? 42.928 35.182 33.774 1.00 32.99 244 SER B CA 1
ATOM 4485 C C . SER B 1 247 ? 44.050 36.104 33.293 1.00 32.43 244 SER B C 1
ATOM 4486 O O . SER B 1 247 ? 45.106 35.634 32.865 1.00 33.07 244 SER B O 1
ATOM 4489 N N . ASN B 1 248 ? 43.848 37.418 33.357 1.00 30.87 245 ASN B N 1
ATOM 4490 C CA . ASN B 1 248 ? 44.862 38.362 32.911 1.00 32.50 245 ASN B CA 1
ATOM 4491 C C . ASN B 1 248 ? 44.867 39.570 33.840 1.00 32.47 245 ASN B C 1
ATOM 4492 O O . ASN B 1 248 ? 44.029 39.696 34.737 1.00 30.97 245 ASN B O 1
ATOM 4497 N N . ASP B 1 249 ? 45.832 40.466 33.615 1.00 21.76 246 ASP B N 1
ATOM 4498 C CA . ASP B 1 249 ? 46.003 41.622 34.488 1.00 25.41 246 ASP B CA 1
ATOM 4499 C C . ASP B 1 249 ? 44.960 42.705 34.261 1.00 27.55 246 ASP B C 1
ATOM 4500 O O . ASP B 1 249 ? 44.759 43.542 35.149 1.00 24.25 246 ASP B O 1
ATOM 4505 N N . VAL B 1 250 ? 44.309 42.729 33.098 1.00 24.23 247 VAL B N 1
ATOM 4506 C CA . VAL B 1 250 ? 43.222 43.679 32.896 1.00 24.53 247 VAL B CA 1
ATOM 4507 C C . VAL B 1 250 ? 42.049 43.325 33.798 1.00 24.48 247 VAL B C 1
ATOM 4508 O O . VAL B 1 250 ? 41.500 44.181 34.501 1.00 28.81 247 VAL B O 1
ATOM 4512 N N . ALA B 1 251 ? 41.659 42.048 33.805 1.00 25.50 248 ALA B N 1
ATOM 4513 C CA . ALA B 1 251 ? 40.582 41.606 34.682 1.00 22.42 248 ALA B CA 1
ATOM 4514 C C . ALA B 1 251 ? 40.982 41.717 36.150 1.00 21.65 248 ALA B C 1
ATOM 4515 O O . ALA B 1 251 ? 40.169 42.123 36.989 1.00 21.66 248 ALA B O 1
ATOM 4517 N N . ALA B 1 252 ? 42.233 41.375 36.474 1.00 22.04 249 ALA B N 1
ATOM 4518 C CA . ALA B 1 252 ? 42.668 41.376 37.869 1.00 25.38 249 ALA B CA 1
ATOM 4519 C C . ALA B 1 252 ? 42.690 42.784 38.450 1.00 21.95 249 ALA B C 1
ATOM 4520 O O . ALA B 1 252 ? 42.317 42.984 39.612 1.00 21.77 249 ALA B O 1
ATOM 4522 N N . SER B 1 253 ? 43.140 43.770 37.667 1.00 20.32 250 SER B N 1
ATOM 4523 C CA . SER B 1 253 ? 43.160 45.143 38.159 1.00 28.68 250 SER B CA 1
ATOM 4524 C C . SER B 1 253 ? 41.748 45.643 38.435 1.00 26.04 250 SER B C 1
ATOM 4525 O O . SER B 1 253 ? 41.524 46.405 39.383 1.00 22.78 250 SER B O 1
ATOM 4528 N N . ILE B 1 254 ? 40.785 45.225 37.611 1.00 24.35 251 ILE B N 1
ATOM 4529 C CA . ILE B 1 254 ? 39.383 45.520 37.884 1.00 23.34 251 ILE B CA 1
ATOM 4530 C C . ILE B 1 254 ? 38.936 44.826 39.164 1.00 19.44 251 ILE B C 1
ATOM 4531 O O . ILE B 1 254 ? 38.194 45.397 39.973 1.00 28.65 251 ILE B O 1
ATOM 4536 N N . GLY B 1 255 ? 39.386 43.586 39.370 1.00 21.80 252 GLY B N 1
ATOM 4537 C CA . GLY B 1 255 ? 38.959 42.834 40.540 1.00 23.02 252 GLY B CA 1
ATOM 4538 C C . GLY B 1 255 ? 39.367 43.487 41.847 1.00 27.32 252 GLY B C 1
ATOM 4539 O O . GLY B 1 255 ? 38.597 43.496 42.812 1.00 26.60 252 GLY B O 1
ATOM 4540 N N . SER B 1 256 ? 40.583 44.037 41.900 1.00 23.64 253 SER B N 1
ATOM 4541 C CA . SER B 1 256 ? 41.023 44.715 43.117 1.00 29.93 253 SER B CA 1
ATOM 4542 C C . SER B 1 256 ? 40.123 45.900 43.439 1.00 28.47 253 SER B C 1
ATOM 4543 O O . SER B 1 256 ? 39.815 46.157 44.609 1.00 23.96 253 SER B O 1
ATOM 4546 N N . VAL B 1 257 ? 39.687 46.631 42.412 1.00 26.47 254 VAL B N 1
ATOM 4547 C CA . VAL B 1 257 ? 38.777 47.752 42.626 1.00 22.66 254 VAL B CA 1
ATOM 4548 C C . VAL B 1 257 ? 37.421 47.248 43.099 1.00 25.78 254 VAL B C 1
ATOM 4549 O O . VAL B 1 257 ? 36.875 47.729 44.099 1.00 24.15 254 VAL B O 1
ATOM 4553 N N . GLN B 1 258 ? 36.857 46.270 42.384 1.00 26.87 255 GLN B N 1
ATOM 4554 C CA . GLN B 1 258 ? 35.566 45.710 42.771 1.00 26.93 255 GLN B CA 1
ATOM 4555 C C . GLN B 1 258 ? 35.610 45.108 44.169 1.00 29.82 255 GLN B C 1
ATOM 4556 O O . GLN B 1 258 ? 34.610 45.160 44.894 1.00 26.53 255 GLN B O 1
ATOM 4562 N N . LEU B 1 259 ? 36.753 44.542 44.568 1.00 20.59 256 LEU B N 1
ATOM 4563 C CA . LEU B 1 259 ? 36.862 43.969 45.906 1.00 26.72 256 LEU B CA 1
ATOM 4564 C C . LEU B 1 259 ? 36.771 45.048 46.977 1.00 24.59 256 LEU B C 1
ATOM 4565 O O . LEU B 1 259 ? 36.152 44.838 48.026 1.00 22.40 256 LEU B O 1
ATOM 4570 N N . ARG B 1 260 ? 37.383 46.212 46.732 1.00 23.25 257 ARG B N 1
ATOM 4571 C CA . ARG B 1 260 ? 37.277 47.315 47.681 1.00 30.10 257 ARG B CA 1
ATOM 4572 C C . ARG B 1 260 ? 35.852 47.848 47.774 1.00 34.04 257 ARG B C 1
ATOM 4573 O O . ARG B 1 260 ? 35.429 48.294 48.847 1.00 30.77 257 ARG B O 1
ATOM 4581 N N . ARG B 1 261 ? 35.103 47.818 46.670 1.00 22.90 258 ARG B N 1
ATOM 4582 C CA . ARG B 1 261 ? 33.730 48.310 46.664 1.00 30.47 258 ARG B CA 1
ATOM 4583 C C . ARG B 1 261 ? 32.723 47.269 47.130 1.00 27.07 258 ARG B C 1
ATOM 4584 O O . ARG B 1 261 ? 31.581 47.633 47.433 1.00 32.96 258 ARG B O 1
ATOM 4592 N N . LEU B 1 262 ? 33.119 45.998 47.195 1.00 22.94 259 LEU B N 1
ATOM 4593 C CA . LEU B 1 262 ? 32.203 44.913 47.548 1.00 23.13 259 LEU B CA 1
ATOM 4594 C C . LEU B 1 262 ? 31.401 45.164 48.821 1.00 24.66 259 LEU B C 1
ATOM 4595 O O . LEU B 1 262 ? 30.183 44.923 48.805 1.00 26.67 259 LEU B O 1
ATOM 4600 N N . PRO B 1 263 ? 31.986 45.631 49.937 1.00 27.16 260 PRO B N 1
ATOM 4601 C CA . PRO B 1 263 ? 31.147 45.902 51.120 1.00 26.70 260 PRO B CA 1
ATOM 4602 C C . PRO B 1 263 ? 30.030 46.895 50.850 1.00 31.22 260 PRO B C 1
ATOM 4603 O O . PRO B 1 263 ? 28.915 46.724 51.360 1.00 30.79 260 PRO B O 1
ATOM 4607 N N . GLU B 1 264 ? 30.301 47.933 50.056 1.00 24.89 261 GLU B N 1
ATOM 4608 C CA . GLU B 1 264 ? 29.251 48.877 49.689 1.00 34.03 261 GLU B CA 1
ATOM 4609 C C . GLU B 1 264 ? 28.185 48.207 48.831 1.00 31.51 261 GLU B C 1
ATOM 4610 O O . GLU B 1 264 ? 26.990 48.485 48.990 1.00 29.56 261 GLU B O 1
ATOM 4616 N N . PHE B 1 265 ? 28.597 47.322 47.917 1.00 24.08 262 PHE B N 1
ATOM 4617 C CA . PHE B 1 265 ? 27.632 46.587 47.103 1.00 26.74 262 PHE B CA 1
ATOM 4618 C C . PHE B 1 265 ? 26.703 45.756 47.981 1.00 28.26 262 PHE B C 1
ATOM 4619 O O . PHE B 1 265 ? 25.478 45.785 47.814 1.00 26.91 262 PHE B O 1
ATOM 4627 N N . VAL B 1 266 ? 27.276 45.009 48.929 1.00 23.68 263 VAL B N 1
ATOM 4628 C CA . VAL B 1 266 ? 26.482 44.116 49.769 1.00 28.98 263 VAL B CA 1
ATOM 4629 C C . VAL B 1 266 ? 25.583 44.912 50.708 1.00 23.11 263 VAL B C 1
ATOM 4630 O O . VAL B 1 266 ? 24.443 44.515 50.983 1.00 24.22 263 VAL B O 1
ATOM 4634 N N . ARG B 1 267 ? 26.074 46.046 51.215 1.00 22.53 264 ARG B N 1
ATOM 4635 C CA . ARG B 1 267 ? 25.242 46.892 52.065 1.00 28.14 264 ARG B CA 1
ATOM 4636 C C . ARG B 1 267 ? 24.018 47.395 51.308 1.00 29.69 264 ARG B C 1
ATOM 4637 O O . ARG B 1 267 ? 22.905 47.409 51.848 1.00 29.14 264 ARG B O 1
ATOM 4645 N N . ARG B 1 268 ? 24.203 47.806 50.050 1.00 24.17 265 ARG B N 1
ATOM 4646 C CA . ARG B 1 268 ? 23.074 48.266 49.246 1.00 29.11 265 ARG B CA 1
ATOM 4647 C C . ARG B 1 268 ? 22.117 47.122 48.934 1.00 24.90 265 ARG B C 1
ATOM 4648 O O . ARG B 1 268 ? 20.895 47.294 48.995 1.00 28.60 265 ARG B O 1
ATOM 4656 N N . ARG B 1 269 ? 22.651 45.945 48.602 1.00 23.08 266 ARG B N 1
ATOM 4657 C CA . ARG B 1 269 ? 21.792 44.794 48.354 1.00 22.59 266 ARG B CA 1
ATOM 4658 C C . ARG B 1 269 ? 21.033 44.388 49.608 1.00 27.40 266 ARG B C 1
ATOM 4659 O O . ARG B 1 269 ? 19.889 43.926 49.521 1.00 21.59 266 ARG B O 1
ATOM 4667 N N . ARG B 1 270 ? 21.643 44.566 50.781 1.00 25.68 267 ARG B N 1
ATOM 4668 C CA . ARG B 1 270 ? 20.981 44.192 52.024 1.00 28.11 267 ARG B CA 1
ATOM 4669 C C . ARG B 1 270 ? 19.791 45.101 52.310 1.00 29.90 267 ARG B C 1
ATOM 4670 O O . ARG B 1 270 ? 18.701 44.625 52.646 1.00 27.75 267 ARG B O 1
ATOM 4678 N N . GLU B 1 271 ? 19.975 46.418 52.177 1.00 27.96 268 GLU B N 1
ATOM 4679 C CA . GLU B 1 271 ? 18.869 47.319 52.484 1.00 29.86 268 GLU B CA 1
ATOM 4680 C C . GLU B 1 271 ? 17.732 47.175 51.478 1.00 26.72 268 GLU B C 1
ATOM 4681 O O . GLU B 1 271 ? 16.565 47.370 51.836 1.00 31.39 268 GLU B O 1
ATOM 4687 N N . ILE B 1 272 ? 18.044 46.819 50.229 1.00 29.15 269 ILE B N 1
ATOM 4688 C CA . ILE B 1 272 ? 16.994 46.519 49.258 1.00 28.87 269 ILE B CA 1
ATOM 4689 C C . ILE B 1 272 ? 16.212 45.285 49.693 1.00 30.99 269 ILE B C 1
ATOM 4690 O O . ILE B 1 272 ? 14.977 45.262 49.652 1.00 33.76 269 ILE B O 1
ATOM 4695 N N . ALA B 1 273 ? 16.927 44.239 50.113 1.00 23.06 270 ALA B N 1
ATOM 4696 C CA . ALA B 1 273 ? 16.266 43.018 50.561 1.00 31.30 270 ALA B CA 1
ATOM 4697 C C . ALA B 1 273 ? 15.394 43.278 51.783 1.00 29.51 270 ALA B C 1
ATOM 4698 O O . ALA B 1 273 ? 14.296 42.722 51.902 1.00 32.68 270 ALA B O 1
ATOM 4700 N N . GLU B 1 274 ? 15.866 44.123 52.702 1.00 30.50 271 GLU B N 1
ATOM 4701 C CA . GLU B 1 274 ? 15.062 44.468 53.870 1.00 33.87 271 GLU B CA 1
ATOM 4702 C C . GLU B 1 274 ? 13.837 45.287 53.486 1.00 35.06 271 GLU B C 1
ATOM 4703 O O . GLU B 1 274 ? 12.779 45.144 54.111 1.00 35.13 271 GLU B O 1
ATOM 4709 N N . ARG B 1 275 ? 13.954 46.146 52.469 1.00 32.06 272 ARG B N 1
ATOM 4710 C CA . ARG B 1 275 ? 12.780 46.860 51.976 1.00 28.87 272 ARG B CA 1
ATOM 4711 C C . ARG B 1 275 ? 11.795 45.901 51.318 1.00 33.35 272 ARG B C 1
ATOM 4712 O O . ARG B 1 275 ? 10.577 46.044 51.483 1.00 39.64 272 ARG B O 1
ATOM 4720 N N . TYR B 1 276 ? 12.304 44.920 50.565 1.00 28.76 273 TYR B N 1
ATOM 4721 C CA . TYR B 1 276 ? 11.447 43.864 50.032 1.00 31.34 273 TYR B CA 1
ATOM 4722 C C . TYR B 1 276 ? 10.706 43.144 51.152 1.00 29.30 273 TYR B C 1
ATOM 4723 O O . TYR B 1 276 ? 9.498 42.900 51.056 1.00 36.22 273 TYR B O 1
ATOM 4732 N N . ASP B 1 277 ? 11.425 42.780 52.219 1.00 26.48 274 ASP B N 1
ATOM 4733 C CA . ASP B 1 277 ? 10.789 42.122 53.357 1.00 31.91 274 ASP B CA 1
ATOM 4734 C C . ASP B 1 277 ? 9.674 42.983 53.932 1.00 33.89 274 ASP B C 1
ATOM 4735 O O . ASP B 1 277 ? 8.570 42.495 54.196 1.00 42.89 274 ASP B O 1
ATOM 4740 N N . GLN B 1 278 ? 9.945 44.275 54.126 1.00 30.61 275 GLN B N 1
ATOM 4741 C CA . GLN B 1 278 ? 8.946 45.161 54.714 1.00 30.74 275 GLN B CA 1
ATOM 4742 C C . GLN B 1 278 ? 7.707 45.264 53.832 1.00 33.98 275 GLN B C 1
ATOM 4743 O O . GLN B 1 278 ? 6.579 45.304 54.336 1.00 39.91 275 GLN B O 1
ATOM 4749 N N . GLY B 1 279 ? 7.894 45.294 52.513 1.00 33.34 276 GLY B N 1
ATOM 4750 C CA . GLY B 1 279 ? 6.785 45.475 51.598 1.00 32.11 276 GLY B CA 1
ATOM 4751 C C . GLY B 1 279 ? 6.045 44.224 51.180 1.00 37.46 276 GLY B C 1
ATOM 4752 O O . GLY B 1 279 ? 4.932 44.328 50.653 1.00 38.30 276 GLY B O 1
ATOM 4753 N N . LEU B 1 280 ? 6.614 43.038 51.401 1.00 36.84 277 LEU B N 1
ATOM 4754 C CA . LEU B 1 280 ? 6.005 41.803 50.926 1.00 38.11 277 LEU B CA 1
ATOM 4755 C C . LEU B 1 280 ? 5.723 40.779 52.017 1.00 41.40 277 LEU B C 1
ATOM 4756 O O . LEU B 1 280 ? 5.178 39.713 51.709 1.00 44.31 277 LEU B O 1
ATOM 4761 N N . SER B 1 281 ? 6.068 41.057 53.275 1.00 51.45 278 SER B N 1
ATOM 4762 C CA . SER B 1 281 ? 5.879 40.063 54.326 1.00 56.45 278 SER B CA 1
ATOM 4763 C C . SER B 1 281 ? 4.440 39.965 54.813 1.00 57.53 278 SER B C 1
ATOM 4764 O O . SER B 1 281 ? 4.129 39.049 55.581 1.00 60.17 278 SER B O 1
ATOM 4767 N N . THR B 1 282 ? 3.562 40.873 54.397 1.00 64.49 279 THR B N 1
ATOM 4768 C CA . THR B 1 282 ? 2.159 40.827 54.785 1.00 76.34 279 THR B CA 1
ATOM 4769 C C . THR B 1 282 ? 1.277 40.179 53.727 1.00 73.29 279 THR B C 1
ATOM 4770 O O . THR B 1 282 ? 0.069 40.045 53.942 1.00 83.23 279 THR B O 1
ATOM 4774 N N . VAL B 1 283 ? 1.851 39.768 52.601 1.00 60.00 280 VAL B N 1
ATOM 4775 C CA . VAL B 1 283 ? 1.069 39.298 51.463 1.00 53.11 280 VAL B CA 1
ATOM 4776 C C . VAL B 1 283 ? 0.739 37.823 51.646 1.00 47.17 280 VAL B C 1
ATOM 4777 O O . VAL B 1 283 ? 1.630 36.996 51.875 1.00 42.35 280 VAL B O 1
ATOM 4781 N N . ASP B 1 284 ? -0.544 37.490 51.538 1.00 44.54 281 ASP B N 1
ATOM 4782 C CA . ASP B 1 284 ? -0.960 36.096 51.584 1.00 49.39 281 ASP B CA 1
ATOM 4783 C C . ASP B 1 284 ? -0.566 35.383 50.296 1.00 43.47 281 ASP B C 1
ATOM 4784 O O . ASP B 1 284 ? -0.520 35.980 49.218 1.00 42.63 281 ASP B O 1
ATOM 4789 N N . GLY B 1 285 ? -0.271 34.091 50.416 1.00 43.92 282 GLY B N 1
ATOM 4790 C CA . GLY B 1 285 ? 0.160 33.330 49.261 1.00 41.13 282 GLY B CA 1
ATOM 4791 C C . GLY B 1 285 ? 1.528 33.699 48.737 1.00 38.30 282 GLY B C 1
ATOM 4792 O O . GLY B 1 285 ? 1.842 33.398 47.583 1.00 39.51 282 GLY B O 1
ATOM 4793 N N . LEU B 1 286 ? 2.353 34.350 49.553 1.00 33.64 283 LEU B N 1
ATOM 4794 C CA . LEU B 1 286 ? 3.708 34.717 49.170 1.00 30.87 283 LEU B CA 1
ATOM 4795 C C . LEU B 1 286 ? 4.618 34.526 50.372 1.00 32.57 283 LEU B C 1
ATOM 4796 O O . LEU B 1 286 ? 4.293 34.980 51.473 1.00 40.82 283 LEU B O 1
ATOM 4801 N N . ARG B 1 287 ? 5.747 33.855 50.165 1.00 28.82 284 ARG B N 1
ATOM 4802 C CA . ARG B 1 287 ? 6.723 33.619 51.223 1.00 37.60 284 ARG B CA 1
ATOM 4803 C C . ARG B 1 287 ? 8.041 34.280 50.846 1.00 33.54 284 ARG B C 1
ATOM 4804 O O . ARG B 1 287 ? 8.647 33.929 49.827 1.00 29.12 284 ARG B O 1
ATOM 4812 N N . CYS B 1 288 ? 8.479 35.231 51.670 1.00 28.86 285 CYS B N 1
ATOM 4813 C CA . CYS B 1 288 ? 9.771 35.868 51.508 1.00 30.29 285 CYS B CA 1
ATOM 4814 C C . CYS B 1 288 ? 10.872 34.900 51.940 1.00 32.63 285 CYS B C 1
ATOM 4815 O O . CYS B 1 288 ? 10.590 33.836 52.495 1.00 32.39 285 CYS B O 1
ATOM 4818 N N . PRO B 1 289 ? 12.139 35.224 51.677 1.00 34.51 286 PRO B N 1
ATOM 4819 C CA . PRO B 1 289 ? 13.232 34.350 52.125 1.00 37.75 286 PRO B CA 1
ATOM 4820 C C . PRO B 1 289 ? 13.219 34.191 53.634 1.00 37.51 286 PRO B C 1
ATOM 4821 O O . PRO B 1 289 ? 12.927 35.149 54.365 1.00 35.65 286 PRO B O 1
ATOM 4825 N N . PRO B 1 290 ? 13.519 32.996 54.136 1.00 33.87 287 PRO B N 1
ATOM 4826 C CA . PRO B 1 290 ? 13.587 32.791 55.585 1.00 34.45 287 PRO B CA 1
ATOM 4827 C C . PRO B 1 290 ? 14.723 33.595 56.188 1.00 33.31 287 PRO B C 1
ATOM 4828 O O . PRO B 1 290 ? 15.683 33.951 55.488 1.00 32.62 287 PRO B O 1
ATOM 4832 N N . PRO B 1 291 ? 14.653 33.904 57.481 1.00 32.62 288 PRO B N 1
ATOM 4833 C CA . PRO B 1 291 ? 15.691 34.741 58.093 1.00 33.39 288 PRO B CA 1
ATOM 4834 C C . PRO B 1 291 ? 17.043 34.047 58.096 1.00 35.38 288 PRO B C 1
ATOM 4835 O O . PRO B 1 291 ? 17.141 32.818 58.102 1.00 38.49 288 PRO B O 1
ATOM 4839 N N . LEU B 1 292 ? 18.095 34.858 58.083 1.00 38.53 289 LEU B N 1
ATOM 4840 C CA . LEU B 1 292 ? 19.440 34.320 58.209 1.00 38.70 289 LEU B CA 1
ATOM 4841 C C . LEU B 1 292 ? 19.642 33.746 59.610 1.00 31.90 289 LEU B C 1
ATOM 4842 O O . LEU B 1 292 ? 19.235 34.364 60.599 1.00 32.43 289 LEU B O 1
ATOM 4847 N N . PRO B 1 293 ? 20.249 32.569 59.728 1.00 31.86 290 PRO B N 1
ATOM 4848 C CA . PRO B 1 293 ? 20.544 32.026 61.057 1.00 35.71 290 PRO B CA 1
ATOM 4849 C C . PRO B 1 293 ? 21.570 32.883 61.780 1.00 37.51 290 PRO B C 1
ATOM 4850 O O . PRO B 1 293 ? 22.260 33.713 61.186 1.00 39.40 290 PRO B O 1
ATOM 4854 N N . ALA B 1 294 ? 21.655 32.673 63.092 1.00 41.10 291 ALA B N 1
ATOM 4855 C CA . ALA B 1 294 ? 22.596 33.427 63.909 1.00 39.98 291 ALA B CA 1
ATOM 4856 C C . ALA B 1 294 ? 24.023 33.182 63.436 1.00 36.19 291 ALA B C 1
ATOM 4857 O O . ALA B 1 294 ? 24.416 32.043 63.167 1.00 32.29 291 ALA B O 1
ATOM 4859 N N . GLY B 1 295 ? 24.794 34.260 63.326 1.00 35.91 292 GLY B N 1
ATOM 4860 C CA . GLY B 1 295 ? 26.169 34.157 62.887 1.00 35.48 292 GLY B CA 1
ATOM 4861 C C . GLY B 1 295 ? 26.361 34.016 61.395 1.00 33.36 292 GLY B C 1
ATOM 4862 O O . GLY B 1 295 ? 27.500 33.837 60.950 1.00 36.20 292 GLY B O 1
ATOM 4863 N N . HIS B 1 296 ? 25.291 34.086 60.609 1.00 29.85 293 HIS B N 1
ATOM 4864 C CA . HIS B 1 296 ? 25.377 33.988 59.158 1.00 33.21 293 HIS B CA 1
ATOM 4865 C C . HIS B 1 296 ? 25.238 35.372 58.539 1.00 32.69 293 HIS B C 1
ATOM 4866 O O . HIS B 1 296 ? 24.357 36.146 58.926 1.00 32.12 293 HIS B O 1
ATOM 4873 N N . THR B 1 297 ? 26.110 35.675 57.584 1.00 29.82 294 THR B N 1
ATOM 4874 C CA . THR B 1 297 ? 26.003 36.870 56.764 1.00 34.43 294 THR B CA 1
ATOM 4875 C C . THR B 1 297 ? 25.856 36.446 55.311 1.00 36.16 294 THR B C 1
ATOM 4876 O O . THR B 1 297 ? 26.495 35.485 54.868 1.00 31.47 294 THR B O 1
ATOM 4880 N N . SER B 1 298 ? 25.001 37.149 54.579 1.00 33.08 295 SER B N 1
ATOM 4881 C CA . SER B 1 298 ? 24.737 36.834 53.186 1.00 32.26 295 SER B CA 1
ATOM 4882 C C . SER B 1 298 ? 25.364 37.881 52.278 1.00 29.92 295 SER B C 1
ATOM 4883 O O . SER B 1 298 ? 25.588 39.029 52.678 1.00 23.84 295 SER B O 1
ATOM 4886 N N . SER B 1 299 ? 25.657 37.465 51.048 1.00 20.49 296 SER B N 1
ATOM 4887 C CA . SER B 1 299 ? 26.054 38.401 50.009 1.00 21.49 296 SER B CA 1
ATOM 4888 C C . SER B 1 299 ? 24.855 39.022 49.311 1.00 26.95 296 SER B C 1
ATOM 4889 O O . SER B 1 299 ? 25.033 39.973 48.540 1.00 22.61 296 SER B O 1
ATOM 4892 N N . TYR B 1 300 ? 23.651 38.508 49.572 1.00 23.84 297 TYR B N 1
ATOM 4893 C CA . TYR B 1 300 ? 22.413 39.001 48.971 1.00 23.59 297 TYR B CA 1
ATOM 4894 C C . TYR B 1 300 ? 22.493 38.948 47.444 1.00 27.78 297 TYR B C 1
ATOM 4895 O O . TYR B 1 300 ? 22.347 39.953 46.742 1.00 23.84 297 TYR B O 1
ATOM 4904 N N . TYR B 1 301 ? 22.741 37.736 46.941 1.00 25.26 298 TYR B N 1
ATOM 4905 C CA . TYR B 1 301 ? 22.819 37.526 45.500 1.00 25.96 298 TYR B CA 1
ATOM 4906 C C . TYR B 1 301 ? 21.437 37.311 44.892 1.00 25.84 298 TYR B C 1
ATOM 4907 O O . TYR B 1 301 ? 21.153 37.820 43.802 1.00 23.23 298 TYR B O 1
ATOM 4916 N N . PHE B 1 302 ? 20.574 36.561 45.576 1.00 24.63 299 PHE B N 1
ATOM 4917 C CA . PHE B 1 302 ? 19.201 36.334 45.149 1.00 27.10 299 PHE B CA 1
ATOM 4918 C C . PHE B 1 302 ? 18.238 36.880 46.192 1.00 31.11 299 PHE B C 1
ATOM 4919 O O . PHE B 1 302 ? 18.538 36.899 47.390 1.00 25.99 299 PHE B O 1
ATOM 4927 N N . TYR B 1 303 ? 17.076 37.327 45.724 1.00 25.49 300 TYR B N 1
ATOM 4928 C CA . TYR B 1 303 ? 15.902 37.511 46.573 1.00 23.43 300 TYR B CA 1
ATOM 4929 C C . TYR B 1 303 ? 14.798 36.660 45.955 1.00 23.80 300 TYR B C 1
ATOM 4930 O O . TYR B 1 303 ? 14.181 37.055 44.960 1.00 28.98 300 TYR B O 1
ATOM 4939 N N . TRP B 1 304 ? 14.559 35.491 46.537 1.00 21.75 301 TRP B N 1
ATOM 4940 C CA . TRP B 1 304 ? 13.608 34.531 46.000 1.00 29.71 301 TRP B CA 1
ATOM 4941 C C . TRP B 1 304 ? 12.332 34.539 46.830 1.00 32.61 301 TRP B C 1
ATOM 4942 O O . TRP B 1 304 ? 12.384 34.532 48.064 1.00 28.05 301 TRP B O 1
ATOM 4953 N N . VAL B 1 305 ? 11.193 34.560 46.148 1.00 30.59 302 VAL B N 1
ATOM 4954 C CA . VAL B 1 305 ? 9.888 34.474 46.787 1.00 28.45 302 VAL B CA 1
ATOM 4955 C C . VAL B 1 305 ? 9.229 33.172 46.356 1.00 29.67 302 VAL B C 1
ATOM 4956 O O . VAL B 1 305 ? 9.476 32.661 45.257 1.00 31.94 302 VAL B O 1
ATOM 4960 N N . ARG B 1 306 ? 8.390 32.631 47.234 1.00 26.25 303 ARG B N 1
ATOM 4961 C CA . ARG B 1 306 ? 7.723 31.357 47.004 1.00 26.48 303 ARG B CA 1
ATOM 4962 C C . ARG B 1 306 ? 6.215 31.556 46.962 1.00 31.98 303 ARG B C 1
ATOM 4963 O O . ARG B 1 306 ? 5.647 32.266 47.798 1.00 31.07 303 ARG B O 1
ATOM 4979 N N . ASP B 1 308 ? 2.266 29.674 45.036 1.00 33.70 305 ASP B N 1
ATOM 4980 C CA . ASP B 1 308 ? 1.665 28.466 44.490 1.00 40.31 305 ASP B CA 1
ATOM 4981 C C . ASP B 1 308 ? 2.166 28.223 43.072 1.00 40.63 305 ASP B C 1
ATOM 4982 O O . ASP B 1 308 ? 2.339 29.160 42.287 1.00 44.65 305 ASP B O 1
ATOM 4987 N N . ALA B 1 309 ? 2.403 26.949 42.748 1.00 40.74 306 ALA B N 1
ATOM 4988 C CA . ALA B 1 309 ? 2.975 26.601 41.451 1.00 36.11 306 ALA B CA 1
ATOM 4989 C C . ALA B 1 309 ? 2.080 27.032 40.296 1.00 40.01 306 ALA B C 1
ATOM 4990 O O . ALA B 1 309 ? 2.580 27.379 39.220 1.00 39.44 306 ALA B O 1
ATOM 4992 N N . SER B 1 310 ? 0.761 27.024 40.496 1.00 38.64 307 SER B N 1
ATOM 4993 C CA . SER B 1 310 ? -0.167 27.363 39.425 1.00 42.18 307 SER B CA 1
ATOM 4994 C C . SER B 1 310 ? -0.156 28.844 39.070 1.00 44.38 307 SER B C 1
ATOM 4995 O O . SER B 1 310 ? -0.786 29.226 38.079 1.00 47.08 307 SER B O 1
ATOM 4998 N N . VAL B 1 311 ? 0.523 29.683 39.849 1.00 43.44 308 VAL B N 1
ATOM 4999 C CA . VAL B 1 311 ? 0.604 31.110 39.558 1.00 42.36 308 VAL B CA 1
ATOM 5000 C C . VAL B 1 311 ? 2.032 31.597 39.369 1.00 37.97 308 VAL B C 1
ATOM 5001 O O . VAL B 1 311 ? 2.220 32.762 38.983 1.00 35.17 308 VAL B O 1
ATOM 5005 N N . ARG B 1 312 ? 3.042 30.760 39.620 1.00 36.00 309 ARG B N 1
ATOM 5006 C CA . ARG B 1 312 ? 4.427 31.214 39.517 1.00 35.09 309 ARG B CA 1
ATOM 5007 C C . ARG B 1 312 ? 4.763 31.627 38.090 1.00 32.97 309 ARG B C 1
ATOM 5008 O O . ARG B 1 312 ? 5.331 32.701 37.860 1.00 36.10 309 ARG B O 1
ATOM 5016 N N . ASP B 1 313 ? 4.424 30.779 37.115 1.00 31.04 310 ASP B N 1
ATOM 5017 C CA . ASP B 1 313 ? 4.717 31.108 35.724 1.00 36.77 310 ASP B CA 1
ATOM 5018 C C . ASP B 1 313 ? 3.929 32.329 35.268 1.00 39.42 310 ASP B C 1
ATOM 5019 O O . ASP B 1 313 ? 4.476 33.212 34.597 1.00 36.64 310 ASP B O 1
ATOM 5024 N N . ALA B 1 314 ? 2.643 32.399 35.626 1.00 39.12 311 ALA B N 1
ATOM 5025 C CA . ALA B 1 314 ? 1.836 33.562 35.268 1.00 37.87 311 ALA B CA 1
ATOM 5026 C C . ALA B 1 314 ? 2.389 34.841 35.887 1.00 34.64 311 ALA B C 1
ATOM 5027 O O . ALA B 1 314 ? 2.321 35.908 35.266 1.00 34.05 311 ALA B O 1
ATOM 5037 N N . ALA B 1 316 ? 5.606 35.490 36.521 1.00 32.43 313 ALA B N 1
ATOM 5038 C CA . ALA B 1 316 ? 6.779 35.878 35.746 1.00 32.03 313 ALA B CA 1
ATOM 5039 C C . ALA B 1 316 ? 6.377 36.552 34.441 1.00 32.19 313 ALA B C 1
ATOM 5040 O O . ALA B 1 316 ? 6.972 37.562 34.046 1.00 37.01 313 ALA B O 1
ATOM 5042 N N . ARG B 1 317 ? 5.362 36.015 33.761 1.00 33.17 314 ARG B N 1
ATOM 5043 C CA . ARG B 1 317 ? 4.915 36.614 32.508 1.00 40.65 314 ARG B CA 1
ATOM 5044 C C . ARG B 1 317 ? 4.252 37.966 32.746 1.00 40.49 314 ARG B C 1
ATOM 5045 O O . ARG B 1 317 ? 4.469 38.911 31.979 1.00 41.32 314 ARG B O 1
ATOM 5053 N N . ARG B 1 318 ? 3.440 38.080 33.800 1.00 43.04 315 ARG B N 1
ATOM 5054 C CA . ARG B 1 318 ? 2.807 39.360 34.101 1.00 38.94 315 ARG B CA 1
ATOM 5055 C C . ARG B 1 318 ? 3.841 40.408 34.492 1.00 39.52 315 ARG B C 1
ATOM 5056 O O . ARG B 1 318 ? 3.739 41.571 34.081 1.00 42.59 315 ARG B O 1
ATOM 5064 N N . LEU B 1 319 ? 4.840 40.019 35.287 1.00 35.93 316 LEU B N 1
ATOM 5065 C CA . LEU B 1 319 ? 5.881 40.966 35.675 1.00 37.55 316 LEU B CA 1
ATOM 5066 C C . LEU B 1 319 ? 6.702 41.404 34.469 1.00 38.32 316 LEU B C 1
ATOM 5067 O O . LEU B 1 319 ? 7.087 42.575 34.367 1.00 34.07 316 LEU B O 1
ATOM 5072 N N . TYR B 1 320 ? 6.972 40.480 33.542 1.00 32.46 317 TYR B N 1
ATOM 5073 C CA . TYR B 1 320 ? 7.730 40.833 32.346 1.00 36.40 317 TYR B CA 1
ATOM 5074 C C . TYR B 1 320 ? 7.006 41.892 31.525 1.00 37.06 317 TYR B C 1
ATOM 5075 O O . TYR B 1 320 ? 7.637 42.812 30.992 1.00 40.32 317 TYR B O 1
ATOM 5084 N N . ASP B 1 321 ? 5.679 41.780 31.414 1.00 39.81 318 ASP B N 1
ATOM 5085 C CA . ASP B 1 321 ? 4.914 42.762 30.655 1.00 42.83 318 ASP B CA 1
ATOM 5086 C C . ASP B 1 321 ? 4.912 44.124 31.335 1.00 40.44 318 ASP B C 1
ATOM 5087 O O . ASP B 1 321 ? 4.737 45.149 30.667 1.00 44.34 318 ASP B O 1
ATOM 5092 N N . ARG B 1 322 ? 5.099 44.157 32.651 1.00 40.82 319 ARG B N 1
ATOM 5093 C CA . ARG B 1 322 ? 5.094 45.401 33.407 1.00 45.92 319 ARG B CA 1
ATOM 5094 C C . ARG B 1 322 ? 6.492 45.979 33.604 1.00 41.09 319 ARG B C 1
ATOM 5095 O O . ARG B 1 322 ? 6.666 46.877 34.434 1.00 39.59 319 ARG B O 1
ATOM 5103 N N . GLY B 1 323 ? 7.484 45.490 32.862 1.00 41.70 320 GLY B N 1
ATOM 5104 C CA . GLY B 1 323 ? 8.825 46.031 32.929 1.00 41.03 320 GLY B CA 1
ATOM 5105 C C . GLY B 1 323 ? 9.695 45.497 34.043 1.00 40.05 320 GLY B C 1
ATOM 5106 O O . GLY B 1 323 ? 10.764 46.066 34.296 1.00 39.45 320 GLY B O 1
ATOM 5107 N N . VAL B 1 324 ? 9.286 44.425 34.714 1.00 31.45 321 VAL B N 1
ATOM 5108 C CA . VAL B 1 324 ? 10.061 43.831 35.798 1.00 31.44 321 VAL B CA 1
ATOM 5109 C C . VAL B 1 324 ? 10.485 42.435 35.358 1.00 33.78 321 VAL B C 1
ATOM 5110 O O . VAL B 1 324 ? 9.650 41.527 35.252 1.00 32.38 321 VAL B O 1
ATOM 5114 N N . TYR B 1 325 ? 11.777 42.257 35.104 1.00 33.04 322 TYR B N 1
ATOM 5115 C CA . TYR B 1 325 ? 12.285 40.955 34.701 1.00 34.86 322 TYR B CA 1
ATOM 5116 C C . TYR B 1 325 ? 12.506 40.070 35.920 1.00 33.66 322 TYR B C 1
ATOM 5117 O O . TYR B 1 325 ? 12.990 40.531 36.959 1.00 34.53 322 TYR B O 1
ATOM 5126 N N . THR B 1 326 ? 12.121 38.799 35.795 1.00 28.09 323 THR B N 1
ATOM 5127 C CA . THR B 1 326 ? 12.350 37.792 36.822 1.00 30.45 323 THR B CA 1
ATOM 5128 C C . THR B 1 326 ? 12.801 36.508 36.144 1.00 32.46 323 THR B C 1
ATOM 5129 O O . THR B 1 326 ? 12.672 36.352 34.928 1.00 30.97 323 THR B O 1
ATOM 5133 N N . THR B 1 327 ? 13.325 35.582 36.941 1.00 27.42 324 THR B N 1
ATOM 5134 C CA . THR B 1 327 ? 13.757 34.283 36.436 1.00 28.14 324 THR B CA 1
ATOM 5135 C C . THR B 1 327 ? 13.847 33.315 37.611 1.00 31.09 324 THR B C 1
ATOM 5136 O O . THR B 1 327 ? 13.470 33.645 38.741 1.00 29.16 324 THR B O 1
ATOM 5140 N N . PHE B 1 328 ? 14.345 32.111 37.342 1.00 32.87 325 PHE B N 1
ATOM 5141 C CA . PHE B 1 328 ? 14.569 31.116 38.376 1.00 26.64 325 PHE B CA 1
ATOM 5142 C C . PHE B 1 328 ? 15.973 30.547 38.252 1.00 23.43 325 PHE B C 1
ATOM 5143 O O . PHE B 1 328 ? 16.466 30.306 37.145 1.00 31.97 325 PHE B O 1
ATOM 5151 N N . ARG B 1 329 ? 16.613 30.352 39.400 1.00 28.05 326 ARG B N 1
ATOM 5152 C CA . ARG B 1 329 ? 17.877 29.643 39.514 1.00 32.65 326 ARG B CA 1
ATOM 5153 C C . ARG B 1 329 ? 17.773 28.724 40.720 1.00 23.59 326 ARG B C 1
ATOM 5154 O O . ARG B 1 329 ? 17.145 29.089 41.716 1.00 26.05 326 ARG B O 1
ATOM 5162 N N . TYR B 1 330 ? 18.345 27.526 40.627 1.00 26.02 327 TYR B N 1
ATOM 5163 C CA . TYR B 1 330 ? 18.939 26.994 39.406 1.00 25.95 327 TYR B CA 1
ATOM 5164 C C . TYR B 1 330 ? 18.092 25.816 38.947 1.00 28.18 327 TYR B C 1
ATOM 5165 O O . TYR B 1 330 ? 17.585 25.059 39.778 1.00 30.43 327 TYR B O 1
ATOM 5174 N N . ALA B 1 331 ? 17.935 25.671 37.634 1.00 28.26 328 ALA B N 1
ATOM 5175 C CA . ALA B 1 331 ? 17.071 24.630 37.091 1.00 31.06 328 ALA B CA 1
ATOM 5176 C C . ALA B 1 331 ? 17.500 23.261 37.612 1.00 28.93 328 ALA B C 1
ATOM 5177 O O . ALA B 1 331 ? 18.692 22.927 37.556 1.00 28.66 328 ALA B O 1
ATOM 5179 N N . PRO B 1 332 ? 16.572 22.448 38.126 1.00 28.36 329 PRO B N 1
ATOM 5180 C CA . PRO B 1 332 ? 16.960 21.178 38.759 1.00 26.85 329 PRO B CA 1
ATOM 5181 C C . PRO B 1 332 ? 17.641 20.223 37.793 1.00 26.42 329 PRO B C 1
ATOM 5182 O O . PRO B 1 332 ? 17.013 19.695 36.871 1.00 31.78 329 PRO B O 1
ATOM 5186 N N . LEU B 1 333 ? 18.937 19.990 38.011 1.00 24.41 330 LEU B N 1
ATOM 5187 C CA . LEU B 1 333 ? 19.723 19.194 37.078 1.00 19.64 330 LEU B CA 1
ATOM 5188 C C . LEU B 1 333 ? 19.334 17.721 37.081 1.00 21.84 330 LEU B C 1
ATOM 5189 O O . LEU B 1 333 ? 19.623 17.022 36.105 1.00 26.15 330 LEU B O 1
ATOM 5194 N N . HIS B 1 334 ? 18.687 17.231 38.142 1.00 19.29 331 HIS B N 1
ATOM 5195 C CA . HIS B 1 334 ? 18.258 15.836 38.144 1.00 31.60 331 HIS B CA 1
ATOM 5196 C C . HIS B 1 334 ? 17.107 15.581 37.181 1.00 33.31 331 HIS B C 1
ATOM 5197 O O . HIS B 1 334 ? 16.786 14.416 36.917 1.00 32.29 331 HIS B O 1
ATOM 5204 N N . LEU B 1 335 ? 16.486 16.631 36.652 1.00 28.47 332 LEU B N 1
ATOM 5205 C CA . LEU B 1 335 ? 15.493 16.496 35.597 1.00 34.05 332 LEU B CA 1
ATOM 5206 C C . LEU B 1 335 ? 16.100 16.643 34.207 1.00 35.10 332 LEU B C 1
ATOM 5207 O O . LEU B 1 335 ? 15.366 16.597 33.217 1.00 36.67 332 LEU B O 1
ATOM 5212 N N . VAL B 1 336 ? 17.414 16.823 34.113 1.00 33.24 333 VAL B N 1
ATOM 5213 C CA . VAL B 1 336 ? 18.105 16.927 32.833 1.00 34.19 333 VAL B CA 1
ATOM 5214 C C . VAL B 1 336 ? 18.562 15.525 32.443 1.00 29.80 333 VAL B C 1
ATOM 5215 O O . VAL B 1 336 ? 19.416 14.934 33.108 1.00 36.67 333 VAL B O 1
ATOM 5219 N N . SER B 1 337 ? 18.000 14.995 31.353 1.00 38.02 334 SER B N 1
ATOM 5220 C CA . SER B 1 337 ? 18.214 13.596 30.998 1.00 36.59 334 SER B CA 1
ATOM 5221 C C . SER B 1 337 ? 19.664 13.283 30.647 1.00 36.73 334 SER B C 1
ATOM 5222 O O . SER B 1 337 ? 20.033 12.104 30.603 1.00 39.60 334 SER B O 1
ATOM 5225 N N . ALA B 1 338 ? 20.490 14.301 30.395 1.00 38.11 335 ALA B N 1
ATOM 5226 C CA . ALA B 1 338 ? 21.875 14.053 30.007 1.00 39.60 335 ALA B CA 1
ATOM 5227 C C . ALA B 1 338 ? 22.661 13.353 31.109 1.00 36.95 335 ALA B C 1
ATOM 5228 O O . ALA B 1 338 ? 23.601 12.604 30.819 1.00 35.60 335 ALA B O 1
ATOM 5230 N N . TYR B 1 339 ? 22.294 13.568 32.370 1.00 32.39 336 TYR B N 1
ATOM 5231 C CA . TYR B 1 339 ? 23.076 13.075 33.495 1.00 32.21 336 TYR B CA 1
ATOM 5232 C C . TYR B 1 339 ? 22.663 11.679 33.951 1.00 38.78 336 TYR B C 1
ATOM 5233 O O . TYR B 1 339 ? 23.193 11.188 34.953 1.00 46.52 336 TYR B O 1
ATOM 5242 N N . GLY B 1 340 ? 21.743 11.034 33.248 1.00 37.35 337 GLY B N 1
ATOM 5243 C CA . GLY B 1 340 ? 21.426 9.643 33.507 1.00 43.41 337 GLY B CA 1
ATOM 5244 C C . GLY B 1 340 ? 20.179 9.457 34.349 1.00 47.11 337 GLY B C 1
ATOM 5245 O O . GLY B 1 340 ? 19.411 10.384 34.621 1.00 46.27 337 GLY B O 1
ATOM 5246 N N . HIS B 1 341 ? 19.990 8.208 34.770 1.00 56.72 338 HIS B N 1
ATOM 5247 C CA . HIS B 1 341 ? 18.806 7.818 35.527 1.00 71.72 338 HIS B CA 1
ATOM 5248 C C . HIS B 1 341 ? 18.908 8.350 36.951 1.00 79.96 338 HIS B C 1
ATOM 5249 O O . HIS B 1 341 ? 19.712 7.860 37.750 1.00 85.31 338 HIS B O 1
ATOM 5251 N N . GLU B 1 342 ? 18.100 9.356 37.267 1.00 76.97 339 GLU B N 1
ATOM 5252 C CA . GLU B 1 342 ? 17.990 9.892 38.613 1.00 74.38 339 GLU B CA 1
ATOM 5253 C C . GLU B 1 342 ? 16.625 9.541 39.191 1.00 71.26 339 GLU B C 1
ATOM 5254 O O . GLU B 1 342 ? 15.701 9.149 38.472 1.00 74.24 339 GLU B O 1
ATOM 5260 N N . GLY B 1 343 ? 16.507 9.679 40.507 1.00 64.19 340 GLY B N 1
ATOM 5261 C CA . GLY B 1 343 ? 15.282 9.388 41.214 1.00 58.84 340 GLY B CA 1
ATOM 5262 C C . GLY B 1 343 ? 14.428 10.620 41.431 1.00 50.21 340 GLY B C 1
ATOM 5263 O O . GLY B 1 343 ? 14.530 11.621 40.713 1.00 42.76 340 GLY B O 1
ATOM 5264 N N . SER B 1 344 ? 13.564 10.540 42.437 1.00 47.62 341 SER B N 1
ATOM 5265 C CA . SER B 1 344 ? 12.702 11.652 42.802 1.00 44.61 341 SER B CA 1
ATOM 5266 C C . SER B 1 344 ? 13.371 12.490 43.882 1.00 37.51 341 SER B C 1
ATOM 5267 O O . SER B 1 344 ? 13.944 11.955 44.836 1.00 36.17 341 SER B O 1
ATOM 5270 N N . LEU B 1 345 ? 13.304 13.809 43.720 1.00 36.43 342 LEU B N 1
ATOM 5271 C CA . LEU B 1 345 ? 13.838 14.761 44.693 1.00 37.84 342 LEU B CA 1
ATOM 5272 C C . LEU B 1 345 ? 12.743 15.780 44.968 1.00 39.10 342 LEU B C 1
ATOM 5273 O O . LEU B 1 345 ? 12.703 16.849 44.344 1.00 28.05 342 LEU B O 1
ATOM 5278 N N . PRO B 1 346 ? 11.833 15.480 45.901 1.00 36.96 343 PRO B N 1
ATOM 5279 C CA . PRO B 1 346 ? 10.655 16.348 46.078 1.00 33.01 343 PRO B CA 1
ATOM 5280 C C . PRO B 1 346 ? 10.993 17.773 46.477 1.00 29.12 343 PRO B C 1
ATOM 5281 O O . PRO B 1 346 ? 10.302 18.707 46.050 1.00 29.18 343 PRO B O 1
ATOM 5285 N N . GLY B 1 347 ? 12.036 17.973 47.283 1.00 29.15 344 GLY B N 1
ATOM 5286 C CA . GLY B 1 347 ? 12.398 19.326 47.673 1.00 30.82 344 GLY B CA 1
ATOM 5287 C C . GLY B 1 347 ? 12.781 20.186 46.484 1.00 28.45 344 GLY B C 1
ATOM 5288 O O . GLY B 1 347 ? 12.268 21.294 46.310 1.00 24.65 344 GLY B O 1
ATOM 5289 N N . ALA B 1 348 ? 13.678 19.675 45.638 1.00 29.69 345 ALA B N 1
ATOM 5290 C CA . ALA B 1 348 ? 14.098 20.432 44.464 1.00 28.34 345 ALA B CA 1
ATOM 5291 C C . ALA B 1 348 ? 12.965 20.567 43.454 1.00 27.46 345 ALA B C 1
ATOM 5292 O O . ALA B 1 348 ? 12.834 21.607 42.798 1.00 32.22 345 ALA B O 1
ATOM 5294 N N . GLU B 1 349 ? 12.141 19.524 43.310 1.00 26.26 346 GLU B N 1
ATOM 5295 C CA . GLU B 1 349 ? 11.041 19.582 42.352 1.00 31.98 346 GLU B CA 1
ATOM 5296 C C . GLU B 1 349 ? 10.014 20.629 42.760 1.00 34.37 346 GLU B C 1
ATOM 5297 O O . GLU B 1 349 ? 9.485 21.354 41.910 1.00 34.51 346 GLU B O 1
ATOM 5303 N N . ARG B 1 350 ? 9.726 20.725 44.060 1.00 34.79 347 ARG B N 1
ATOM 5304 C CA . ARG B 1 350 ? 8.786 21.730 44.540 1.00 32.89 347 ARG B CA 1
ATOM 5305 C C . ARG B 1 350 ? 9.348 23.136 44.372 1.00 33.41 347 ARG B C 1
ATOM 5306 O O . ARG B 1 350 ? 8.639 24.044 43.923 1.00 30.58 347 ARG B O 1
ATOM 5314 N N . ALA B 1 351 ? 10.622 23.335 44.725 1.00 30.85 348 ALA B N 1
ATOM 5315 C CA . ALA B 1 351 ? 11.229 24.654 44.584 1.00 28.38 348 ALA B CA 1
ATOM 5316 C C . ALA B 1 351 ? 11.253 25.098 43.129 1.00 31.59 348 ALA B C 1
ATOM 5317 O O . ALA B 1 351 ? 11.051 26.281 42.831 1.00 33.94 348 ALA B O 1
ATOM 5319 N N . ALA B 1 352 ? 11.490 24.163 42.205 1.00 31.40 349 ALA B N 1
ATOM 5320 C CA . ALA B 1 352 ? 11.527 24.509 40.789 1.00 32.46 349 ALA B CA 1
ATOM 5321 C C . ALA B 1 352 ? 10.174 24.972 40.266 1.00 30.80 349 ALA B C 1
ATOM 5322 O O . ALA B 1 352 ? 10.120 25.630 39.223 1.00 33.01 349 ALA B O 1
ATOM 5324 N N . GLU B 1 353 ? 9.085 24.647 40.962 1.00 34.54 350 GLU B N 1
ATOM 5325 C CA . GLU B 1 353 ? 7.753 25.059 40.544 1.00 31.73 350 GLU B CA 1
ATOM 5326 C C . GLU B 1 353 ? 7.228 26.275 41.293 1.00 32.49 350 GLU B C 1
ATOM 5327 O O . GLU B 1 353 ? 6.363 26.980 40.761 1.00 33.15 350 GLU B O 1
ATOM 5333 N N . GLU B 1 354 ? 7.723 26.541 42.501 1.00 24.22 351 GLU B N 1
ATOM 5334 C CA . GLU B 1 354 ? 7.141 27.561 43.362 1.00 33.88 351 GLU B CA 1
ATOM 5335 C C . GLU B 1 354 ? 8.009 28.797 43.543 1.00 33.32 351 GLU B C 1
ATOM 5336 O O . GLU B 1 354 ? 7.515 29.806 44.060 1.00 36.34 351 GLU B O 1
ATOM 5342 N N . THR B 1 355 ? 9.271 28.757 43.134 1.00 32.09 352 THR B N 1
ATOM 5343 C CA . THR B 1 355 ? 10.214 29.823 43.434 1.00 33.18 352 THR B CA 1
ATOM 5344 C C . THR B 1 355 ? 10.360 30.768 42.249 1.00 31.76 352 THR B C 1
ATOM 5345 O O . THR B 1 355 ? 10.425 30.334 41.095 1.00 30.06 352 THR B O 1
ATOM 5349 N N . LEU B 1 356 ? 10.406 32.066 42.545 1.00 33.51 353 LEU B N 1
ATOM 5350 C CA . LEU B 1 356 ? 10.693 33.097 41.561 1.00 29.51 353 LEU B CA 1
ATOM 5351 C C . LEU B 1 356 ? 11.719 34.055 42.147 1.00 26.90 353 LEU B C 1
ATOM 5352 O O . LEU B 1 356 ? 11.631 34.429 43.320 1.00 31.08 353 LEU B O 1
ATOM 5357 N N . CYS B 1 357 ? 12.695 34.444 41.333 1.00 24.71 354 CYS B N 1
ATOM 5358 C CA . CYS B 1 357 ? 13.765 35.335 41.760 1.00 28.01 354 CYS B CA 1
ATOM 5359 C C . CYS B 1 357 ? 13.458 36.750 41.290 1.00 31.82 354 CYS B C 1
ATOM 5360 O O . CYS B 1 357 ? 13.265 36.984 40.092 1.00 33.19 354 CYS B O 1
ATOM 5363 N N . LEU B 1 358 ? 13.408 37.684 42.233 1.00 25.37 355 LEU B N 1
ATOM 5364 C CA . LEU B 1 358 ? 13.151 39.085 41.956 1.00 25.06 355 LEU B CA 1
ATOM 5365 C C . LEU B 1 358 ? 14.462 39.840 41.788 1.00 30.64 355 LEU B C 1
ATOM 5366 O O . LEU B 1 358 ? 15.506 39.410 42.287 1.00 32.03 355 LEU B O 1
ATOM 5371 N N . PRO B 1 359 ? 14.442 40.966 41.075 1.00 31.00 356 PRO B N 1
ATOM 5372 C CA . PRO B 1 359 ? 15.673 41.747 40.890 1.00 27.80 356 PRO B CA 1
ATOM 5373 C C . PRO B 1 359 ? 16.329 42.100 42.218 1.00 24.79 356 PRO B C 1
ATOM 5374 O O . PRO B 1 359 ? 15.673 42.564 43.153 1.00 29.08 356 PRO B O 1
ATOM 5378 N N . LEU B 1 360 ? 17.640 41.874 42.293 1.00 22.42 357 LEU B N 1
ATOM 5379 C CA . LEU B 1 360 ? 18.405 42.209 43.492 1.00 29.03 357 LEU B CA 1
ATOM 5380 C C . LEU B 1 360 ? 19.843 42.490 43.064 1.00 33.89 357 LEU B C 1
ATOM 5381 O O . LEU B 1 360 ? 20.604 41.558 42.787 1.00 41.18 357 LEU B O 1
ATOM 5386 N N . HIS B 1 361 ? 20.200 43.771 43.012 1.00 28.94 358 HIS B N 1
ATOM 5387 C CA . HIS B 1 361 ? 21.565 44.190 42.722 1.00 27.45 358 HIS B CA 1
ATOM 5388 C C . HIS B 1 361 ? 21.706 45.647 43.133 1.00 25.48 358 HIS B C 1
ATOM 5389 O O . HIS B 1 361 ? 20.712 46.350 43.331 1.00 27.47 358 HIS B O 1
ATOM 5396 N N . GLN B 1 362 ? 22.959 46.091 43.264 1.00 27.43 359 GLN B N 1
ATOM 5397 C CA . GLN B 1 362 ? 23.227 47.421 43.800 1.00 26.59 359 GLN B CA 1
ATOM 5398 C C . GLN B 1 362 ? 22.959 48.539 42.800 1.00 38.89 359 GLN B C 1
ATOM 5399 O O . GLN B 1 362 ? 23.067 49.713 43.172 1.00 34.70 359 GLN B O 1
ATOM 5405 N N . ALA B 1 363 ? 22.620 48.219 41.553 1.00 34.32 360 ALA B N 1
ATOM 5406 C CA . ALA B 1 363 ? 22.267 49.247 40.584 1.00 34.22 360 ALA B CA 1
ATOM 5407 C C . ALA B 1 363 ? 20.794 49.629 40.632 1.00 32.79 360 ALA B C 1
ATOM 5408 O O . ALA B 1 363 ? 20.392 50.573 39.943 1.00 39.22 360 ALA B O 1
ATOM 5410 N N . LEU B 1 364 ? 19.986 48.927 41.422 1.00 27.87 361 LEU B N 1
ATOM 5411 C CA . LEU B 1 364 ? 18.575 49.266 41.554 1.00 28.34 361 LEU B CA 1
ATOM 5412 C C . LEU B 1 364 ? 18.412 50.598 42.275 1.00 32.48 361 LEU B C 1
ATOM 5413 O O . LEU B 1 364 ? 18.975 50.806 43.355 1.00 38.67 361 LEU B O 1
ATOM 5418 N N . SER B 1 365 ? 17.644 51.505 41.679 1.00 29.32 362 SER B N 1
ATOM 5419 C CA . SER B 1 365 ? 17.264 52.716 42.385 1.00 34.24 362 SER B CA 1
ATOM 5420 C C . SER B 1 365 ? 16.146 52.407 43.376 1.00 33.85 362 SER B C 1
ATOM 5421 O O . SER B 1 365 ? 15.507 51.352 43.328 1.00 30.82 362 SER B O 1
ATOM 5424 N N . ASP B 1 366 ? 15.913 53.345 44.297 1.00 36.68 363 ASP B N 1
ATOM 5425 C CA . ASP B 1 366 ? 14.773 53.198 45.194 1.00 37.78 363 ASP B CA 1
ATOM 5426 C C . ASP B 1 366 ? 13.464 53.173 44.417 1.00 35.62 363 ASP B C 1
ATOM 5427 O O . ASP B 1 366 ? 12.499 52.529 44.845 1.00 38.13 363 ASP B O 1
ATOM 5432 N N . SER B 1 367 ? 13.419 53.852 43.269 1.00 33.81 364 SER B N 1
ATOM 5433 C CA . SER B 1 367 ? 12.238 53.788 42.415 1.00 37.19 364 SER B CA 1
ATOM 5434 C C . SER B 1 367 ? 12.018 52.377 41.885 1.00 31.99 364 SER B C 1
ATOM 5435 O O . SER B 1 367 ? 10.889 51.871 41.895 1.00 27.55 364 SER B O 1
ATOM 5438 N N . ASP B 1 368 ? 13.087 51.726 41.416 1.00 25.25 365 ASP B N 1
ATOM 5439 C CA . ASP B 1 368 ? 12.967 50.353 40.934 1.00 33.08 365 ASP B CA 1
ATOM 5440 C C . ASP B 1 368 ? 12.495 49.418 42.039 1.00 29.16 365 ASP B C 1
ATOM 5441 O O . ASP B 1 368 ? 11.700 48.504 41.792 1.00 30.45 365 ASP B O 1
ATOM 5446 N N . VAL B 1 369 ? 12.976 49.631 43.266 1.00 28.98 366 VAL B N 1
ATOM 5447 C CA . VAL B 1 369 ? 12.585 48.772 44.380 1.00 31.12 366 VAL B CA 1
ATOM 5448 C C . VAL B 1 369 ? 11.089 48.889 44.640 1.00 34.97 366 VAL B C 1
ATOM 5449 O O . VAL B 1 369 ? 10.388 47.883 44.809 1.00 34.98 366 VAL B O 1
ATOM 5453 N N . GLU B 1 370 ? 10.574 50.122 44.670 1.00 29.97 367 GLU B N 1
ATOM 5454 C CA . GLU B 1 370 ? 9.142 50.310 44.877 1.00 29.43 367 GLU B CA 1
ATOM 5455 C C . GLU B 1 370 ? 8.334 49.777 43.702 1.00 29.08 367 GLU B C 1
ATOM 5456 O O . GLU B 1 370 ? 7.202 49.317 43.890 1.00 30.97 367 GLU B O 1
ATOM 5462 N N . THR B 1 371 ? 8.893 49.827 42.492 1.00 31.53 368 THR B N 1
ATOM 5463 C CA . THR B 1 371 ? 8.198 49.267 41.338 1.00 31.45 368 THR B CA 1
ATOM 5464 C C . THR B 1 371 ? 8.065 47.755 41.461 1.00 34.36 368 THR B C 1
ATOM 5465 O O . THR B 1 371 ? 6.997 47.196 41.187 1.00 28.78 368 THR B O 1
ATOM 5469 N N . VAL B 1 372 ? 9.136 47.080 41.883 1.00 37.51 369 VAL B N 1
ATOM 5470 C CA . VAL B 1 372 ? 9.085 45.629 42.045 1.00 30.98 369 VAL B CA 1
ATOM 5471 C C . VAL B 1 372 ? 8.074 45.251 43.121 1.00 29.12 369 VAL B C 1
ATOM 5472 O O . VAL B 1 372 ? 7.243 44.356 42.928 1.00 31.17 369 VAL B O 1
ATOM 5476 N N . ILE B 1 373 ? 8.128 45.932 44.269 1.00 26.52 370 ILE B N 1
ATOM 5477 C CA . ILE B 1 373 ? 7.226 45.610 45.374 1.00 26.78 370 ILE B CA 1
ATOM 5478 C C . ILE B 1 373 ? 5.774 45.773 44.942 1.00 30.63 370 ILE B C 1
ATOM 5479 O O . ILE B 1 373 ? 4.931 44.903 45.192 1.00 31.36 370 ILE B O 1
ATOM 5484 N N . GLY B 1 374 ? 5.465 46.885 44.273 1.00 27.44 371 GLY B N 1
ATOM 5485 C CA . GLY B 1 374 ? 4.091 47.135 43.868 1.00 34.83 371 GLY B CA 1
ATOM 5486 C C . GLY B 1 374 ? 3.602 46.170 42.805 1.00 35.34 371 GLY B C 1
ATOM 5487 O O . GLY B 1 374 ? 2.469 45.683 42.870 1.00 38.58 371 GLY B O 1
ATOM 5488 N N . GLU B 1 375 ? 4.444 45.882 41.809 1.00 28.21 372 GLU B N 1
ATOM 5489 C CA . GLU B 1 375 ? 4.043 44.964 40.749 1.00 30.04 372 GLU B CA 1
ATOM 5490 C C . GLU B 1 375 ? 3.853 43.546 41.272 1.00 30.81 372 GLU B C 1
ATOM 5491 O O . GLU B 1 375 ? 3.025 42.798 40.738 1.00 31.56 372 GLU B O 1
ATOM 5497 N N . VAL B 1 376 ? 4.604 43.158 42.305 1.00 30.88 373 VAL B N 1
ATOM 5498 C CA . VAL B 1 376 ? 4.439 41.827 42.881 1.00 32.57 373 VAL B CA 1
ATOM 5499 C C . VAL B 1 376 ? 3.152 41.752 43.694 1.00 33.37 373 VAL B C 1
ATOM 5500 O O . VAL B 1 376 ? 2.405 40.769 43.610 1.00 31.56 373 VAL B O 1
ATOM 5504 N N . ARG B 1 377 ? 2.871 42.784 44.492 1.00 31.13 374 ARG B N 1
ATOM 5505 C CA . ARG B 1 377 ? 1.617 42.824 45.240 1.00 35.05 374 ARG B CA 1
ATOM 5506 C C . ARG B 1 377 ? 0.417 42.826 44.300 1.00 34.20 374 ARG B C 1
ATOM 5507 O O . ARG B 1 377 ? -0.549 42.082 44.504 1.00 39.78 374 ARG B O 1
ATOM 5515 N N . ALA B 1 378 ? 0.463 43.664 43.261 1.00 33.02 375 ALA B N 1
ATOM 5516 C CA . ALA B 1 378 ? -0.651 43.740 42.321 1.00 35.53 375 ALA B CA 1
ATOM 5517 C C . ALA B 1 378 ? -0.785 42.453 41.521 1.00 36.99 375 ALA B C 1
ATOM 5518 O O . ALA B 1 378 ? -1.902 42.021 41.209 1.00 41.23 375 ALA B O 1
ATOM 5520 N N . GLY B 1 379 ? 0.343 41.829 41.178 1.00 36.05 376 GLY B N 1
ATOM 5521 C CA . GLY B 1 379 ? 0.286 40.578 40.443 1.00 38.68 376 GLY B CA 1
ATOM 5522 C C . GLY B 1 379 ? -0.342 39.457 41.248 1.00 38.59 376 GLY B C 1
ATOM 5523 O O . GLY B 1 379 ? -1.155 38.689 40.729 1.00 33.84 376 GLY B O 1
ATOM 5524 N N . LEU B 1 380 ? 0.018 39.354 42.529 1.00 37.71 377 LEU B N 1
ATOM 5525 C CA . LEU B 1 380 ? -0.541 38.300 43.368 1.00 38.29 377 LEU B CA 1
ATOM 5526 C C . LEU B 1 380 ? -2.033 38.509 43.601 1.00 39.53 377 LEU B C 1
ATOM 5527 O O . LEU B 1 380 ? -2.806 37.545 43.588 1.00 39.66 377 LEU B O 1
ATOM 5532 N N . ALA B 1 381 ? -2.456 39.755 43.827 1.00 37.62 378 ALA B N 1
ATOM 5533 C CA . ALA B 1 381 ? -3.879 40.020 44.016 1.00 41.39 378 ALA B CA 1
ATOM 5534 C C . ALA B 1 381 ? -4.682 39.657 42.775 1.00 46.47 378 ALA B C 1
ATOM 5535 O O . ALA B 1 381 ? -5.816 39.176 42.887 1.00 49.65 378 ALA B O 1
ATOM 5537 N N . ALA B 1 382 ? -4.108 39.866 41.587 1.00 48.12 379 ALA B N 1
ATOM 5538 C CA . ALA B 1 382 ? -4.823 39.551 40.355 1.00 49.10 379 ALA B CA 1
ATOM 5539 C C . ALA B 1 382 ? -4.912 38.049 40.121 1.00 48.01 379 ALA B C 1
ATOM 5540 O O . ALA B 1 382 ? -5.882 37.573 39.521 1.00 52.23 379 ALA B O 1
ATOM 5542 N N . LEU B 1 383 ? -3.920 37.289 40.578 1.00 51.27 380 LEU B N 1
ATOM 5543 C CA . LEU B 1 383 ? -3.878 35.849 40.373 1.00 53.19 380 LEU B CA 1
ATOM 5544 C C . LEU B 1 383 ? -4.415 35.068 41.567 1.00 59.40 380 LEU B C 1
ATOM 5545 O O . LEU B 1 383 ? -4.281 33.842 41.602 1.00 59.15 380 LEU B O 1
ATOM 5550 N N . THR B 1 384 ? -5.022 35.746 42.537 1.00 66.63 381 THR B N 1
ATOM 5551 C CA . THR B 1 384 ? -5.573 35.083 43.714 1.00 65.94 381 THR B CA 1
ATOM 5552 C C . THR B 1 384 ? -6.966 35.614 44.031 1.00 69.19 381 THR B C 1
ATOM 5553 O O . THR B 1 384 ? -7.874 34.849 44.354 1.00 78.29 381 THR B O 1
ATOM 5557 N N . GLY C 1 5 ? 62.486 99.617 62.042 1.00 74.54 2 GLY C N 1
ATOM 5558 C CA . GLY C 1 5 ? 61.434 99.533 61.045 1.00 72.90 2 GLY C CA 1
ATOM 5559 C C . GLY C 1 5 ? 61.485 98.246 60.245 1.00 70.07 2 GLY C C 1
ATOM 5560 O O . GLY C 1 5 ? 62.371 98.049 59.411 1.00 72.90 2 GLY C O 1
ATOM 5569 N N . ILE C 1 7 ? 60.030 95.677 57.499 1.00 38.38 4 ILE C N 1
ATOM 5570 C CA . ILE C 1 7 ? 59.215 95.563 56.294 1.00 36.34 4 ILE C CA 1
ATOM 5571 C C . ILE C 1 7 ? 58.650 94.148 56.220 1.00 36.58 4 ILE C C 1
ATOM 5572 O O . ILE C 1 7 ? 59.406 93.172 56.183 1.00 40.98 4 ILE C O 1
ATOM 5577 N N . ASN C 1 8 ? 57.323 94.036 56.180 1.00 28.40 5 ASN C N 1
ATOM 5578 C CA . ASN C 1 8 ? 56.648 92.747 56.269 1.00 33.61 5 ASN C CA 1
ATOM 5579 C C . ASN C 1 8 ? 56.458 92.116 54.893 1.00 30.52 5 ASN C C 1
ATOM 5580 O O . ASN C 1 8 ? 56.378 92.808 53.875 1.00 28.17 5 ASN C O 1
ATOM 5585 N N . VAL C 1 9 ? 56.372 90.781 54.879 1.00 28.58 6 VAL C N 1
ATOM 5586 C CA . VAL C 1 9 ? 56.171 90.053 53.628 1.00 35.51 6 VAL C CA 1
ATOM 5587 C C . VAL C 1 9 ? 54.733 90.199 53.152 1.00 32.00 6 VAL C C 1
ATOM 5588 O O . VAL C 1 9 ? 54.473 90.391 51.958 1.00 29.26 6 VAL C O 1
ATOM 5592 N N . PHE C 1 10 ? 53.779 90.083 54.069 1.00 27.17 7 PHE C N 1
ATOM 5593 C CA . PHE C 1 10 ? 52.368 90.277 53.787 1.00 29.31 7 PHE C CA 1
ATOM 5594 C C . PHE C 1 10 ? 51.848 91.424 54.639 1.00 29.19 7 PHE C C 1
ATOM 5595 O O . PHE C 1 10 ? 52.324 91.649 55.756 1.00 29.51 7 PHE C O 1
ATOM 5603 N N . GLN C 1 11 ? 50.868 92.149 54.103 1.00 26.29 8 GLN C N 1
ATOM 5604 C CA . GLN C 1 11 ? 50.248 93.234 54.853 1.00 25.82 8 GLN C CA 1
ATOM 5605 C C . GLN C 1 11 ? 48.956 93.676 54.177 1.00 29.65 8 GLN C C 1
ATOM 5606 O O . GLN C 1 11 ? 48.927 93.871 52.955 1.00 33.25 8 GLN C O 1
ATOM 5612 N N . PRO C 1 12 ? 47.871 93.823 54.930 1.00 30.76 9 PRO C N 1
ATOM 5613 C CA . PRO C 1 12 ? 46.630 94.355 54.365 1.00 26.33 9 PRO C CA 1
ATOM 5614 C C . PRO C 1 12 ? 46.558 95.871 54.489 1.00 27.70 9 PRO C C 1
ATOM 5615 O O . PRO C 1 12 ? 47.273 96.497 55.276 1.00 21.96 9 PRO C O 1
ATOM 5619 N N . THR C 1 13 ? 45.668 96.458 53.687 1.00 30.94 10 THR C N 1
ATOM 5620 C CA . THR C 1 13 ? 45.421 97.902 53.704 1.00 30.04 10 THR C CA 1
ATOM 5621 C C . THR C 1 13 ? 43.922 98.140 53.865 1.00 31.77 10 THR C C 1
ATOM 5622 O O . THR C 1 13 ? 43.175 98.136 52.882 1.00 30.86 10 THR C O 1
ATOM 5626 N N . LEU C 1 14 ? 43.488 98.352 55.104 1.00 28.60 11 LEU C N 1
ATOM 5627 C CA . LEU C 1 14 ? 42.110 98.706 55.412 1.00 28.45 11 LEU C CA 1
ATOM 5628 C C . LEU C 1 14 ? 42.109 100.025 56.169 1.00 28.98 11 LEU C C 1
ATOM 5629 O O . LEU C 1 14 ? 42.887 100.200 57.113 1.00 25.95 11 LEU C O 1
ATOM 5634 N N . GLY C 1 15 ? 41.248 100.950 55.751 1.00 31.44 12 GLY C N 1
ATOM 5635 C CA . GLY C 1 15 ? 41.227 102.270 56.349 1.00 32.60 12 GLY C CA 1
ATOM 5636 C C . GLY C 1 15 ? 39.844 102.868 56.516 1.00 33.41 12 GLY C C 1
ATOM 5637 O O . GLY C 1 15 ? 38.895 102.174 56.894 1.00 30.29 12 GLY C O 1
ATOM 5638 N N . GLU C 1 16 ? 39.724 104.166 56.221 1.00 31.16 13 GLU C N 1
ATOM 5639 C CA . GLU C 1 16 ? 38.483 104.885 56.495 1.00 39.42 13 GLU C CA 1
ATOM 5640 C C . GLU C 1 16 ? 37.323 104.344 55.669 1.00 37.92 13 GLU C C 1
ATOM 5641 O O . GLU C 1 16 ? 36.182 104.306 56.145 1.00 37.48 13 GLU C O 1
ATOM 5647 N N . ALA C 1 17 ? 37.588 103.934 54.426 1.00 32.65 14 ALA C N 1
ATOM 5648 C CA . ALA C 1 17 ? 36.517 103.409 53.584 1.00 32.04 14 ALA C CA 1
ATOM 5649 C C . ALA C 1 17 ? 35.946 102.122 54.163 1.00 34.47 14 ALA C C 1
ATOM 5650 O O . ALA C 1 17 ? 34.727 101.917 54.161 1.00 33.77 14 ALA C O 1
ATOM 5652 N N . GLU C 1 18 ? 36.812 101.242 54.669 1.00 33.46 15 GLU C N 1
ATOM 5653 C CA . GLU C 1 18 ? 36.329 100.024 55.309 1.00 29.73 15 GLU C CA 1
ATOM 5654 C C . GLU C 1 18 ? 35.674 100.333 56.648 1.00 32.29 15 GLU C C 1
ATOM 5655 O O . GLU C 1 18 ? 34.657 99.725 57.002 1.00 24.88 15 GLU C O 1
ATOM 5661 N N . LEU C 1 19 ? 36.239 101.278 57.406 1.00 24.41 16 LEU C N 1
ATOM 5662 C CA . LEU C 1 19 ? 35.645 101.644 58.687 1.00 28.83 16 LEU C CA 1
ATOM 5663 C C . LEU C 1 19 ? 34.256 102.244 58.510 1.00 35.59 16 LEU C C 1
ATOM 5664 O O . LEU C 1 19 ? 33.382 102.044 59.362 1.00 35.70 16 LEU C O 1
ATOM 5669 N N . ALA C 1 20 ? 34.032 102.977 57.416 1.00 30.07 17 ALA C N 1
ATOM 5670 C CA . ALA C 1 20 ? 32.714 103.554 57.171 1.00 34.07 17 ALA C CA 1
ATOM 5671 C C . ALA C 1 20 ? 31.685 102.476 56.861 1.00 34.00 17 ALA C C 1
ATOM 5672 O O . ALA C 1 20 ? 30.516 102.608 57.241 1.00 31.54 17 ALA C O 1
ATOM 5674 N N . ALA C 1 21 ? 32.094 101.406 56.179 1.00 27.36 18 ALA C N 1
ATOM 5675 C CA . ALA C 1 21 ? 31.181 100.291 55.956 1.00 29.17 18 ALA C CA 1
ATOM 5676 C C . ALA C 1 21 ? 30.827 99.609 57.273 1.00 25.92 18 ALA C C 1
ATOM 5677 O O . ALA C 1 21 ? 29.655 99.315 57.538 1.00 23.63 18 ALA C O 1
ATOM 5679 N N . VAL C 1 22 ? 31.834 99.356 58.114 1.00 21.92 19 VAL C N 1
ATOM 5680 C CA . VAL C 1 22 ? 31.586 98.775 59.430 1.00 22.66 19 VAL C CA 1
ATOM 5681 C C . VAL C 1 22 ? 30.681 99.684 60.250 1.00 30.33 19 VAL C C 1
ATOM 5682 O O . VAL C 1 22 ? 29.748 99.220 60.917 1.00 29.21 19 VAL C O 1
ATOM 5686 N N . ARG C 1 23 ? 30.952 100.992 60.219 1.00 32.29 20 ARG C N 1
ATOM 5687 C CA . ARG C 1 23 ? 30.126 101.953 60.944 1.00 31.31 20 ARG C CA 1
ATOM 5688 C C . ARG C 1 23 ? 28.659 101.810 60.565 1.00 32.37 20 ARG C C 1
ATOM 5689 O O . ARG C 1 23 ? 27.781 101.797 61.434 1.00 24.75 20 ARG C O 1
ATOM 5697 N N . GLU C 1 24 ? 28.379 101.675 59.269 1.00 33.40 21 GLU C N 1
ATOM 5698 C CA . GLU C 1 24 ? 26.995 101.584 58.820 1.00 36.11 21 GLU C CA 1
ATOM 5699 C C . GLU C 1 24 ? 26.349 100.279 59.273 1.00 31.72 21 GLU C C 1
ATOM 5700 O O . GLU C 1 24 ? 25.166 100.258 59.628 1.00 25.23 21 GLU C O 1
ATOM 5706 N N . VAL C 1 25 ? 27.111 99.183 59.275 1.00 31.34 22 VAL C N 1
ATOM 5707 C CA . VAL C 1 25 ? 26.562 97.905 59.718 1.00 30.52 22 VAL C CA 1
ATOM 5708 C C . VAL C 1 25 ? 26.241 97.947 61.207 1.00 32.80 22 VAL C C 1
ATOM 5709 O O . VAL C 1 25 ? 25.192 97.455 61.642 1.00 29.76 22 VAL C O 1
ATOM 5713 N N . PHE C 1 26 ? 27.135 98.530 62.011 1.00 30.66 23 PHE C N 1
ATOM 5714 C CA . PHE C 1 26 ? 26.856 98.699 63.434 1.00 31.85 23 PHE C CA 1
ATOM 5715 C C . PHE C 1 26 ? 25.578 99.501 63.647 1.00 29.52 23 PHE C C 1
ATOM 5716 O O . PHE C 1 26 ? 24.726 99.129 64.463 1.00 30.60 23 PHE C O 1
ATOM 5724 N N . ALA C 1 27 ? 25.426 100.605 62.912 1.00 30.49 24 ALA C N 1
ATOM 5725 C CA . ALA C 1 27 ? 24.251 101.455 63.079 1.00 31.88 24 ALA C CA 1
ATOM 5726 C C . ALA C 1 27 ? 22.973 100.754 62.634 1.00 32.29 24 ALA C C 1
ATOM 5727 O O . ALA C 1 27 ? 21.898 101.033 63.177 1.00 30.45 24 ALA C O 1
ATOM 5729 N N . SER C 1 28 ? 23.066 99.848 61.657 1.00 35.04 25 SER C N 1
ATOM 5730 C CA . SER C 1 28 ? 21.876 99.155 61.172 1.00 31.73 25 SER C CA 1
ATOM 5731 C C . SER C 1 28 ? 21.327 98.176 62.201 1.00 35.98 25 SER C C 1
ATOM 5732 O O . SER C 1 28 ? 20.120 97.911 62.220 1.00 40.46 25 SER C O 1
ATOM 5735 N N . GLY C 1 29 ? 22.190 97.622 63.052 1.00 37.37 26 GLY C N 1
ATOM 5736 C CA . GLY C 1 29 ? 21.780 96.644 64.035 1.00 29.68 26 GLY C CA 1
ATOM 5737 C C . GLY C 1 29 ? 21.763 95.208 63.552 1.00 32.84 26 GLY C C 1
ATOM 5738 O O . GLY C 1 29 ? 21.577 94.299 64.372 1.00 36.67 26 GLY C O 1
ATOM 5739 N N . TRP C 1 30 ? 21.949 94.969 62.256 1.00 32.78 27 TRP C N 1
ATOM 5740 C CA . TRP C 1 30 ? 21.967 93.619 61.695 1.00 35.60 27 TRP C CA 1
ATOM 5741 C C . TRP C 1 30 ? 23.409 93.286 61.323 1.00 32.61 27 TRP C C 1
ATOM 5742 O O . TRP C 1 30 ? 23.922 93.748 60.300 1.00 35.29 27 TRP C O 1
ATOM 5753 N N . LEU C 1 31 ? 24.060 92.479 62.158 1.00 28.22 28 LEU C N 1
ATOM 5754 C CA . LEU C 1 31 ? 25.465 92.155 61.962 1.00 28.85 28 LEU C CA 1
ATOM 5755 C C . LEU C 1 31 ? 25.691 90.768 61.379 1.00 31.49 28 LEU C C 1
ATOM 5756 O O . LEU C 1 31 ? 26.766 90.517 60.823 1.00 35.89 28 LEU C O 1
ATOM 5761 N N . GLY C 1 32 ? 24.714 89.871 61.480 1.00 32.09 29 GLY C N 1
ATOM 5762 C CA . GLY C 1 32 ? 24.856 88.525 60.969 1.00 26.28 29 GLY C CA 1
ATOM 5763 C C . GLY C 1 32 ? 24.733 88.480 59.460 1.00 27.30 29 GLY C C 1
ATOM 5764 O O . GLY C 1 32 ? 24.710 89.500 58.770 1.00 33.14 29 GLY C O 1
ATOM 5765 N N . ARG C 1 33 ? 24.657 87.258 58.941 1.00 32.94 30 ARG C N 1
ATOM 5766 C CA . ARG C 1 33 ? 24.464 87.068 57.510 1.00 35.08 30 ARG C CA 1
ATOM 5767 C C . ARG C 1 33 ? 23.159 87.723 57.078 1.00 38.40 30 ARG C C 1
ATOM 5768 O O . ARG C 1 33 ? 22.086 87.389 57.590 1.00 43.32 30 ARG C O 1
ATOM 5776 N N . GLY C 1 34 ? 23.252 88.674 56.152 1.00 36.80 31 GLY C N 1
ATOM 5777 C CA . GLY C 1 34 ? 22.094 89.412 55.711 1.00 38.75 31 GLY C CA 1
ATOM 5778 C C . GLY C 1 34 ? 22.256 90.001 54.326 1.00 38.80 31 GLY C C 1
ATOM 5779 O O . GLY C 1 34 ? 22.878 89.408 53.438 1.00 37.79 31 GLY C O 1
ATOM 5780 N N . PRO C 1 35 ? 21.690 91.193 54.115 1.00 34.57 32 PRO C N 1
ATOM 5781 C CA . PRO C 1 35 ? 21.739 91.794 52.773 1.00 30.59 32 PRO C CA 1
ATOM 5782 C C . PRO C 1 35 ? 23.142 92.156 52.319 1.00 32.19 32 PRO C C 1
ATOM 5783 O O . PRO C 1 35 ? 23.402 92.161 51.109 1.00 37.81 32 PRO C O 1
ATOM 5787 N N . ARG C 1 36 ? 24.057 92.458 53.245 1.00 31.42 33 ARG C N 1
ATOM 5788 C CA . ARG C 1 36 ? 25.425 92.777 52.847 1.00 33.12 33 ARG C CA 1
ATOM 5789 C C . ARG C 1 36 ? 26.138 91.549 52.295 1.00 29.27 33 ARG C C 1
ATOM 5790 O O . ARG C 1 36 ? 26.940 91.658 51.360 1.00 26.39 33 ARG C O 1
ATOM 5798 N N . THR C 1 37 ? 25.865 90.372 52.866 1.00 25.78 34 THR C N 1
ATOM 5799 C CA . THR C 1 37 ? 26.450 89.142 52.342 1.00 25.19 34 THR C CA 1
ATOM 5800 C C . THR C 1 37 ? 25.932 88.844 50.940 1.00 23.66 34 THR C C 1
ATOM 5801 O O . THR C 1 37 ? 26.700 88.438 50.060 1.00 29.52 34 THR C O 1
ATOM 5805 N N . LYS C 1 38 ? 24.632 89.048 50.712 1.00 25.54 35 LYS C N 1
ATOM 5806 C CA . LYS C 1 38 ? 24.075 88.841 49.381 1.00 33.70 35 LYS C CA 1
ATOM 5807 C C . LYS C 1 38 ? 24.701 89.794 48.369 1.00 33.37 35 LYS C C 1
ATOM 5808 O O . LYS C 1 38 ? 24.993 89.401 47.234 1.00 33.22 35 LYS C O 1
ATOM 5814 N N . VAL C 1 39 ? 24.930 91.048 48.768 1.00 31.57 36 VAL C N 1
ATOM 5815 C CA . VAL C 1 39 ? 25.537 92.014 47.857 1.00 27.02 36 VAL C CA 1
ATOM 5816 C C . VAL C 1 39 ? 26.986 91.641 47.566 1.00 32.62 36 VAL C C 1
ATOM 5817 O O . VAL C 1 39 ? 27.435 91.697 46.414 1.00 35.07 36 VAL C O 1
ATOM 5821 N N . PHE C 1 40 ? 27.739 91.248 48.597 1.00 29.92 37 PHE C N 1
ATOM 5822 C CA . PHE C 1 40 ? 29.136 90.875 48.390 1.00 29.70 37 PHE C CA 1
ATOM 5823 C C . PHE C 1 40 ? 29.251 89.626 47.525 1.00 27.47 37 PHE C C 1
ATOM 5824 O O . PHE C 1 40 ? 30.125 89.547 46.652 1.00 25.47 37 PHE C O 1
ATOM 5832 N N . GLU C 1 41 ? 28.379 88.640 47.750 1.00 26.76 38 GLU C N 1
ATOM 5833 C CA . GLU C 1 41 ? 28.352 87.464 46.885 1.00 31.27 38 GLU C CA 1
ATOM 5834 C C . GLU C 1 41 ? 28.086 87.854 45.437 1.00 28.27 38 GLU C C 1
ATOM 5835 O O . GLU C 1 41 ? 28.762 87.378 44.518 1.00 30.37 38 GLU C O 1
ATOM 5841 N N . ALA C 1 42 ? 27.103 88.730 45.218 1.00 25.93 39 ALA C N 1
ATOM 5842 C CA . ALA C 1 42 ? 26.770 89.150 43.860 1.00 26.30 39 ALA C CA 1
ATOM 5843 C C . ALA C 1 42 ? 27.909 89.941 43.225 1.00 29.01 39 ALA C C 1
ATOM 5844 O O . ALA C 1 42 ? 28.202 89.768 42.036 1.00 32.29 39 ALA C O 1
ATOM 5846 N N . ASP C 1 43 ? 28.558 90.818 43.998 1.00 28.42 40 ASP C N 1
ATOM 5847 C CA . ASP C 1 43 ? 29.682 91.582 43.463 1.00 31.24 40 ASP C CA 1
ATOM 5848 C C . ASP C 1 43 ? 30.857 90.673 43.131 1.00 32.55 40 ASP C C 1
ATOM 5849 O O . ASP C 1 43 ? 31.519 90.854 42.101 1.00 28.80 40 ASP C O 1
ATOM 5854 N N . PHE C 1 44 ? 31.133 89.693 43.993 1.00 27.98 41 PHE C N 1
ATOM 5855 C CA . PHE C 1 44 ? 32.247 88.788 43.741 1.00 25.57 41 PHE C CA 1
ATOM 5856 C C . PHE C 1 44 ? 31.959 87.878 42.554 1.00 27.12 41 PHE C C 1
ATOM 5857 O O . PHE C 1 44 ? 32.866 87.561 41.775 1.00 30.04 41 PHE C O 1
ATOM 5865 N N . ALA C 1 45 ? 30.703 87.450 42.400 1.00 28.35 42 ALA C N 1
ATOM 5866 C CA . ALA C 1 45 ? 30.322 86.664 41.229 1.00 34.42 42 ALA C CA 1
ATOM 5867 C C . ALA C 1 45 ? 30.562 87.441 39.941 1.00 31.34 42 ALA C C 1
ATOM 5868 O O . ALA C 1 45 ? 31.045 86.881 38.951 1.00 35.13 42 ALA C O 1
ATOM 5870 N N . GLU C 1 46 ? 30.224 88.734 39.933 1.00 29.69 43 GLU C N 1
ATOM 5871 C CA . GLU C 1 46 ? 30.510 89.564 38.767 1.00 32.58 43 GLU C CA 1
ATOM 5872 C C . GLU C 1 46 ? 32.011 89.693 38.542 1.00 32.29 43 GLU C C 1
ATOM 5873 O O . GLU C 1 46 ? 32.476 89.737 37.397 1.00 30.38 43 GLU C O 1
ATOM 5879 N N . HIS C 1 47 ? 32.785 89.754 39.629 1.00 31.15 44 HIS C N 1
ATOM 5880 C CA . HIS C 1 47 ? 34.239 89.801 39.513 1.00 29.76 44 HIS C CA 1
ATOM 5881 C C . HIS C 1 47 ? 34.785 88.519 38.896 1.00 31.41 44 HIS C C 1
ATOM 5882 O O . HIS C 1 47 ? 35.768 88.550 38.144 1.00 31.07 44 HIS C O 1
ATOM 5889 N N . LEU C 1 48 ? 34.160 87.381 39.201 1.00 25.44 45 LEU C N 1
ATOM 5890 C CA . LEU C 1 48 ? 34.566 86.107 38.623 1.00 32.75 45 LEU C CA 1
ATOM 5891 C C . LEU C 1 48 ? 33.939 85.844 37.263 1.00 33.08 45 LEU C C 1
ATOM 5892 O O . LEU C 1 48 ? 34.351 84.897 36.584 1.00 35.58 45 LEU C O 1
ATOM 5897 N N . GLY C 1 49 ? 32.957 86.643 36.853 1.00 31.27 46 GLY C N 1
ATOM 5898 C CA . GLY C 1 49 ? 32.263 86.376 35.608 1.00 37.77 46 GLY C CA 1
ATOM 5899 C C . GLY C 1 49 ? 31.393 85.139 35.643 1.00 39.39 46 GLY C C 1
ATOM 5900 O O . GLY C 1 49 ? 31.210 84.490 34.610 1.00 41.74 46 GLY C O 1
ATOM 5901 N N . VAL C 1 50 ? 30.858 84.788 36.811 1.00 31.64 47 VAL C N 1
ATOM 5902 C CA . VAL C 1 50 ? 29.962 83.644 36.943 1.00 39.62 47 VAL C CA 1
ATOM 5903 C C . VAL C 1 50 ? 28.621 84.122 37.483 1.00 46.57 47 VAL C C 1
ATOM 5904 O O . VAL C 1 50 ? 28.439 85.313 37.763 1.00 43.66 47 VAL C O 1
ATOM 5908 N N . GLY C 1 51 ? 27.674 83.198 37.636 1.00 43.71 48 GLY C N 1
ATOM 5909 C CA . GLY C 1 51 ? 26.378 83.553 38.179 1.00 38.89 48 GLY C CA 1
ATOM 5910 C C . GLY C 1 51 ? 26.401 83.670 39.692 1.00 38.00 48 GLY C C 1
ATOM 5911 O O . GLY C 1 51 ? 27.205 83.042 40.382 1.00 39.42 48 GLY C O 1
ATOM 5912 N N . ALA C 1 52 ? 25.491 84.496 40.213 1.00 34.16 49 ALA C N 1
ATOM 5913 C CA . ALA C 1 52 ? 25.426 84.706 41.655 1.00 31.84 49 ALA C CA 1
ATOM 5914 C C . ALA C 1 52 ? 24.986 83.446 42.390 1.00 34.19 49 ALA C C 1
ATOM 5915 O O . ALA C 1 52 ? 25.405 83.219 43.532 1.00 32.34 49 ALA C O 1
ATOM 5917 N N . GLU C 1 53 ? 24.157 82.613 41.755 1.00 32.38 50 GLU C N 1
ATOM 5918 C CA . GLU C 1 53 ? 23.701 81.385 42.397 1.00 41.76 50 GLU C CA 1
ATOM 5919 C C . GLU C 1 53 ? 24.816 80.355 42.541 1.00 37.95 50 GLU C C 1
ATOM 5920 O O . GLU C 1 53 ? 24.680 79.425 43.342 1.00 37.74 50 GLU C O 1
ATOM 5926 N N . GLN C 1 54 ? 25.908 80.498 41.788 1.00 36.68 51 GLN C N 1
ATOM 5927 C CA . GLN C 1 54 ? 27.054 79.603 41.897 1.00 34.17 51 GLN C CA 1
ATOM 5928 C C . GLN C 1 54 ? 27.955 79.933 43.077 1.00 37.21 51 GLN C C 1
ATOM 5929 O O . GLN C 1 54 ? 28.861 79.150 43.385 1.00 30.80 51 GLN C O 1
ATOM 5935 N N . VAL C 1 55 ? 27.731 81.062 43.741 1.00 33.64 52 VAL C N 1
ATOM 5936 C CA . VAL C 1 55 ? 28.671 81.627 44.698 1.00 37.31 52 VAL C CA 1
ATOM 5937 C C . VAL C 1 55 ? 28.087 81.498 46.099 1.00 34.14 52 VAL C C 1
ATOM 5938 O O . VAL C 1 55 ? 26.904 81.791 46.314 1.00 38.63 52 VAL C O 1
ATOM 5942 N N . VAL C 1 56 ? 28.909 81.044 47.046 1.00 29.40 53 VAL C N 1
ATOM 5943 C CA . VAL C 1 56 ? 28.483 80.840 48.429 1.00 30.54 53 VAL C CA 1
ATOM 5944 C C . VAL C 1 56 ? 29.561 81.385 49.360 1.00 31.10 53 VAL C C 1
ATOM 5945 O O . VAL C 1 56 ? 30.710 80.932 49.316 1.00 32.42 53 VAL C O 1
ATOM 5949 N N . SER C 1 57 ? 29.189 82.341 50.207 1.00 28.74 54 SER C N 1
ATOM 5950 C CA . SER C 1 57 ? 30.108 82.905 51.188 1.00 29.64 54 SER C CA 1
ATOM 5951 C C . SER C 1 57 ? 30.282 81.958 52.370 1.00 29.22 54 SER C C 1
ATOM 5952 O O . SER C 1 57 ? 29.322 81.332 52.827 1.00 24.26 54 SER C O 1
ATOM 5955 N N . VAL C 1 58 ? 31.519 81.854 52.864 1.00 25.19 55 VAL C N 1
ATOM 5956 C CA . VAL C 1 58 ? 31.851 80.989 53.992 1.00 30.26 55 VAL C CA 1
ATOM 5957 C C . VAL C 1 58 ? 32.779 81.736 54.945 1.00 26.95 55 VAL C C 1
ATOM 5958 O O . VAL C 1 58 ? 33.256 82.835 54.657 1.00 25.21 55 VAL C O 1
ATOM 5962 N N . SER C 1 59 ? 33.044 81.108 56.095 1.00 28.59 56 SER C N 1
ATOM 5963 C CA . SER C 1 59 ? 33.787 81.780 57.158 1.00 29.10 56 SER C CA 1
ATOM 5964 C C . SER C 1 59 ? 35.264 81.952 56.817 1.00 29.81 56 SER C C 1
ATOM 5965 O O . SER C 1 59 ? 35.881 82.937 57.240 1.00 28.22 56 SER C O 1
ATOM 5968 N N . CYS C 1 60 ? 35.849 81.015 56.075 1.00 27.90 57 CYS C N 1
ATOM 5969 C CA . CYS C 1 60 ? 37.252 81.109 55.688 1.00 28.83 57 CYS C CA 1
ATOM 5970 C C . CYS C 1 60 ? 37.512 80.112 54.568 1.00 27.87 57 CYS C C 1
ATOM 5971 O O . CYS C 1 60 ? 36.663 79.279 54.241 1.00 22.41 57 CYS C O 1
ATOM 5974 N N . CYS C 1 61 ? 38.707 80.209 53.978 1.00 25.70 58 CYS C N 1
ATOM 5975 C CA . CYS C 1 61 ? 39.050 79.313 52.877 1.00 25.52 58 CYS C CA 1
ATOM 5976 C C . CYS C 1 61 ? 39.224 77.878 53.359 1.00 24.02 58 CYS C C 1
ATOM 5977 O O . CYS C 1 61 ? 38.817 76.936 52.669 1.00 20.20 58 CYS C O 1
ATOM 5980 N N . THR C 1 62 ? 39.838 77.691 54.533 1.00 21.37 59 THR C N 1
ATOM 5981 C CA . THR C 1 62 ? 40.014 76.341 55.064 1.00 28.20 59 THR C CA 1
ATOM 5982 C C . THR C 1 62 ? 38.671 75.645 55.237 1.00 30.51 59 THR C C 1
ATOM 5983 O O . THR C 1 62 ? 38.524 74.464 54.899 1.00 30.05 59 THR C O 1
ATOM 5987 N N . GLU C 1 63 ? 37.675 76.369 55.752 1.00 23.69 60 GLU C N 1
ATOM 5988 C CA . GLU C 1 63 ? 36.346 75.793 55.908 1.00 23.24 60 GLU C CA 1
ATOM 5989 C C . GLU C 1 63 ? 35.739 75.433 54.558 1.00 21.96 60 GLU C C 1
ATOM 5990 O O . GLU C 1 63 ? 35.061 74.408 54.428 1.00 24.54 60 GLU C O 1
ATOM 5996 N N . GLY C 1 64 ? 35.978 76.261 53.538 1.00 21.66 61 GLY C N 1
ATOM 5997 C CA . GLY C 1 64 ? 35.487 75.938 52.208 1.00 20.13 61 GLY C CA 1
ATOM 5998 C C . GLY C 1 64 ? 36.131 74.689 51.636 1.00 21.79 61 GLY C C 1
ATOM 5999 O O . GLY C 1 64 ? 35.484 73.910 50.934 1.00 24.29 61 GLY C O 1
ATOM 6000 N N . LEU C 1 65 ? 37.417 74.484 51.923 1.00 23.34 62 LEU C N 1
ATOM 6001 C CA . LEU C 1 65 ? 38.083 73.264 51.477 1.00 19.98 62 LEU C CA 1
ATOM 6002 C C . LEU C 1 65 ? 37.546 72.042 52.216 1.00 20.09 62 LEU C C 1
ATOM 6003 O O . LEU C 1 65 ? 37.372 70.974 51.616 1.00 20.81 62 LEU C O 1
ATOM 6008 N N . PHE C 1 66 ? 37.272 72.181 53.517 1.00 19.40 63 PHE C N 1
ATOM 6009 C CA . PHE C 1 66 ? 36.666 71.084 54.267 1.00 28.45 63 PHE C CA 1
ATOM 6010 C C . PHE C 1 66 ? 35.262 70.774 53.758 1.00 31.41 63 PHE C C 1
ATOM 6011 O O . PHE C 1 66 ? 34.880 69.603 53.645 1.00 29.53 63 PHE C O 1
ATOM 6019 N N . LEU C 1 67 ? 34.475 71.812 53.454 1.00 23.13 64 LEU C N 1
ATOM 6020 C CA . LEU C 1 67 ? 33.145 71.590 52.892 1.00 26.71 64 LEU C CA 1
ATOM 6021 C C . LEU C 1 67 ? 33.232 70.936 51.519 1.00 30.81 64 LEU C C 1
ATOM 6022 O O . LEU C 1 67 ? 32.391 70.100 51.167 1.00 29.11 64 LEU C O 1
ATOM 6027 N N . SER C 1 68 ? 34.246 71.306 50.730 1.00 26.04 65 SER C N 1
ATOM 6028 C CA . SER C 1 68 ? 34.397 70.741 49.392 1.00 31.25 65 SER C CA 1
ATOM 6029 C C . SER C 1 68 ? 34.582 69.231 49.450 1.00 26.94 65 SER C C 1
ATOM 6030 O O . SER C 1 68 ? 33.959 68.487 48.683 1.00 26.89 65 SER C O 1
ATOM 6041 N N . GLU C 1 70 ? 33.720 67.284 51.908 1.00 23.58 67 GLU C N 1
ATOM 6042 C CA . GLU C 1 70 ? 32.482 66.704 52.421 1.00 31.53 67 GLU C CA 1
ATOM 6043 C C . GLU C 1 70 ? 31.432 66.602 51.322 1.00 28.29 67 GLU C C 1
ATOM 6044 O O . GLU C 1 70 ? 30.782 65.563 51.164 1.00 33.05 67 GLU C O 1
ATOM 6050 N N . LEU C 1 71 ? 31.256 67.677 50.548 1.00 25.80 68 LEU C N 1
ATOM 6051 C CA . LEU C 1 71 ? 30.248 67.679 49.492 1.00 30.99 68 LEU C CA 1
ATOM 6052 C C . LEU C 1 71 ? 30.568 66.650 48.415 1.00 31.45 68 LEU C C 1
ATOM 6053 O O . LEU C 1 71 ? 29.662 66.000 47.879 1.00 33.42 68 LEU C O 1
ATOM 6058 N N . LEU C 1 72 ? 31.848 66.491 48.081 1.00 27.65 69 LEU C N 1
ATOM 6059 C CA . LEU C 1 72 ? 32.254 65.516 47.077 1.00 31.00 69 LEU C CA 1
ATOM 6060 C C . LEU C 1 72 ? 32.223 64.087 47.598 1.00 35.84 69 LEU C C 1
ATOM 6061 O O . LEU C 1 72 ? 32.322 63.152 46.796 1.00 37.96 69 LEU C O 1
ATOM 6066 N N . GLY C 1 73 ? 32.089 63.898 48.909 1.00 35.10 70 GLY C N 1
ATOM 6067 C CA . GLY C 1 73 ? 31.922 62.568 49.461 1.00 35.57 70 GLY C CA 1
ATOM 6068 C C . GLY C 1 73 ? 33.180 61.737 49.548 1.00 35.22 70 GLY C C 1
ATOM 6069 O O . GLY C 1 73 ? 33.105 60.508 49.454 1.00 37.95 70 GLY C O 1
ATOM 6070 N N . VAL C 1 74 ? 34.342 62.367 49.726 1.00 34.29 71 VAL C N 1
ATOM 6071 C CA . VAL C 1 74 ? 35.571 61.601 49.887 1.00 34.19 71 VAL C CA 1
ATOM 6072 C C . VAL C 1 74 ? 35.591 60.964 51.272 1.00 30.40 71 VAL C C 1
ATOM 6073 O O . VAL C 1 74 ? 35.009 61.485 52.234 1.00 36.11 71 VAL C O 1
ATOM 6077 N N . GLY C 1 75 ? 36.247 59.811 51.375 1.00 27.73 72 GLY C N 1
ATOM 6078 C CA . GLY C 1 75 ? 36.306 59.087 52.623 1.00 32.86 72 GLY C CA 1
ATOM 6079 C C . GLY C 1 75 ? 37.360 57.998 52.621 1.00 29.33 72 GLY C C 1
ATOM 6080 O O . GLY C 1 75 ? 38.269 57.986 51.785 1.00 29.68 72 GLY C O 1
ATOM 6081 N N . PRO C 1 76 ? 37.255 57.061 53.566 1.00 27.13 73 PRO C N 1
ATOM 6082 C CA . PRO C 1 76 ? 38.240 55.974 53.646 1.00 30.40 73 PRO C CA 1
ATOM 6083 C C . PRO C 1 76 ? 38.334 55.193 52.342 1.00 31.12 73 PRO C C 1
ATOM 6084 O O . PRO C 1 76 ? 37.327 54.893 51.698 1.00 28.37 73 PRO C O 1
ATOM 6088 N N . GLY C 1 77 ? 39.568 54.862 51.961 1.00 33.43 74 GLY C N 1
ATOM 6089 C CA . GLY C 1 77 ? 39.841 54.193 50.711 1.00 25.46 74 GLY C CA 1
ATOM 6090 C C . GLY C 1 77 ? 40.066 55.118 49.534 1.00 32.87 74 GLY C C 1
ATOM 6091 O O . GLY C 1 77 ? 40.661 54.694 48.537 1.00 30.48 74 GLY C O 1
ATOM 6092 N N . ASP C 1 78 ? 39.618 56.368 49.623 1.00 27.07 75 ASP C N 1
ATOM 6093 C CA . ASP C 1 78 ? 39.761 57.330 48.542 1.00 27.09 75 ASP C CA 1
ATOM 6094 C C . ASP C 1 78 ? 41.098 58.060 48.629 1.00 25.86 75 ASP C C 1
ATOM 6095 O O . ASP C 1 78 ? 41.751 58.102 49.674 1.00 24.71 75 ASP C O 1
ATOM 6100 N N . GLU C 1 79 ? 41.493 58.647 47.503 1.00 23.38 76 GLU C N 1
ATOM 6101 C CA . GLU C 1 79 ? 42.685 59.473 47.416 1.00 22.97 76 GLU C CA 1
ATOM 6102 C C . GLU C 1 79 ? 42.323 60.806 46.778 1.00 24.08 76 GLU C C 1
ATOM 6103 O O . GLU C 1 79 ? 41.442 60.880 45.916 1.00 24.58 76 GLU C O 1
ATOM 6109 N N . VAL C 1 80 ? 43.007 61.862 47.213 1.00 20.81 77 VAL C N 1
ATOM 6110 C CA . VAL C 1 80 ? 42.894 63.180 46.600 1.00 20.41 77 VAL C CA 1
ATOM 6111 C C . VAL C 1 80 ? 44.295 63.664 46.263 1.00 28.93 77 VAL C C 1
ATOM 6112 O O . VAL C 1 80 ? 45.183 63.653 47.122 1.00 24.66 77 VAL C O 1
ATOM 6116 N N . VAL C 1 81 ? 44.493 64.075 45.013 1.00 29.05 78 VAL C N 1
ATOM 6117 C CA . VAL C 1 81 ? 45.797 64.514 44.529 1.00 20.03 78 VAL C CA 1
ATOM 6118 C C . VAL C 1 81 ? 45.911 66.022 44.696 1.00 19.63 78 VAL C C 1
ATOM 6119 O O . VAL C 1 81 ? 44.982 66.767 44.364 1.00 19.98 78 VAL C O 1
ATOM 6123 N N . LEU C 1 82 ? 47.055 66.472 45.205 1.00 19.53 79 LEU C N 1
ATOM 6124 C CA . LEU C 1 82 ? 47.336 67.892 45.361 1.00 28.62 79 LEU C CA 1
ATOM 6125 C C . LEU C 1 82 ? 48.844 68.060 45.404 1.00 28.66 79 LEU C C 1
ATOM 6126 O O . LEU C 1 82 ? 49.545 67.157 45.873 1.00 27.40 79 LEU C O 1
ATOM 6131 N N . PRO C 1 83 ? 49.377 69.178 44.912 1.00 32.92 80 PRO C N 1
ATOM 6132 C CA . PRO C 1 83 ? 50.833 69.354 44.937 1.00 31.67 80 PRO C CA 1
ATOM 6133 C C . PRO C 1 83 ? 51.348 69.418 46.366 1.00 27.28 80 PRO C C 1
ATOM 6134 O O . PRO C 1 83 ? 50.661 69.892 47.274 1.00 25.08 80 PRO C O 1
ATOM 6138 N N . SER C 1 84 ? 52.564 68.901 46.562 1.00 27.15 81 SER C N 1
ATOM 6139 C CA . SER C 1 84 ? 53.211 69.003 47.866 1.00 22.32 81 SER C CA 1
ATOM 6140 C C . SER C 1 84 ? 53.280 70.453 48.324 1.00 28.95 81 SER C C 1
ATOM 6141 O O . SER C 1 84 ? 53.148 70.745 49.518 1.00 25.07 81 SER C O 1
ATOM 6144 N N . ILE C 1 85 ? 53.473 71.375 47.383 1.00 20.57 82 ILE C N 1
ATOM 6145 C CA . ILE C 1 85 ? 53.388 72.802 47.665 1.00 25.69 82 ILE C CA 1
ATOM 6146 C C . ILE C 1 85 ? 51.916 73.187 47.735 1.00 24.28 82 ILE C C 1
ATOM 6147 O O . ILE C 1 85 ? 51.352 73.718 46.772 1.00 25.71 82 ILE C O 1
ATOM 6152 N N . SER C 1 86 ? 51.280 72.900 48.870 1.00 19.99 83 SER C N 1
ATOM 6153 C CA . SER C 1 86 ? 49.887 73.253 49.100 1.00 23.14 83 SER C CA 1
ATOM 6154 C C . SER C 1 86 ? 49.729 73.756 50.526 1.00 25.66 83 SER C C 1
ATOM 6155 O O . SER C 1 86 ? 50.567 73.499 51.394 1.00 26.30 83 SER C O 1
ATOM 6158 N N . PHE C 1 87 ? 48.638 74.477 50.761 1.00 25.68 84 PHE C N 1
ATOM 6159 C CA . PHE C 1 87 ? 48.313 74.913 52.110 1.00 23.90 84 PHE C CA 1
ATOM 6160 C C . PHE C 1 87 ? 47.900 73.716 52.960 1.00 21.64 84 PHE C C 1
ATOM 6161 O O . PHE C 1 87 ? 47.199 72.814 52.491 1.00 21.46 84 PHE C O 1
ATOM 6169 N N . VAL C 1 88 ? 48.351 73.712 54.219 1.00 25.72 85 VAL C N 1
ATOM 6170 C CA . VAL C 1 88 ? 48.123 72.578 55.115 1.00 24.93 85 VAL C CA 1
ATOM 6171 C C . VAL C 1 88 ? 46.633 72.297 55.288 1.00 27.71 85 VAL C C 1
ATOM 6172 O O . VAL C 1 88 ? 46.228 71.141 55.473 1.00 22.54 85 VAL C O 1
ATOM 6176 N N . GLY C 1 89 ? 45.795 73.334 55.214 1.00 23.45 86 GLY C N 1
ATOM 6177 C CA . GLY C 1 89 ? 44.364 73.135 55.367 1.00 28.10 86 GLY C CA 1
ATOM 6178 C C . GLY C 1 89 ? 43.752 72.264 54.286 1.00 28.00 86 GLY C C 1
ATOM 6179 O O . GLY C 1 89 ? 42.768 71.561 54.535 1.00 23.28 86 GLY C O 1
ATOM 6180 N N . ALA C 1 90 ? 44.316 72.298 53.074 1.00 23.67 87 ALA C N 1
ATOM 6181 C CA . ALA C 1 90 ? 43.798 71.455 52.000 1.00 25.08 87 ALA C CA 1
ATOM 6182 C C . ALA C 1 90 ? 44.067 69.982 52.277 1.00 22.59 87 ALA C C 1
ATOM 6183 O O . ALA C 1 90 ? 43.190 69.134 52.073 1.00 21.94 87 ALA C O 1
ATOM 6185 N N . ALA C 1 91 ? 45.278 69.658 52.738 1.00 23.77 88 ALA C N 1
ATOM 6186 C CA . ALA C 1 91 ? 45.586 68.278 53.096 1.00 22.21 88 ALA C CA 1
ATOM 6187 C C . ALA C 1 91 ? 44.765 67.824 54.298 1.00 20.58 88 ALA C C 1
ATOM 6188 O O . ALA C 1 91 ? 44.275 66.690 54.328 1.00 27.48 88 ALA C O 1
ATOM 6190 N N . ASN C 1 92 ? 44.600 68.699 55.295 1.00 21.35 89 ASN C N 1
ATOM 6191 C CA . ASN C 1 92 ? 43.790 68.347 56.459 1.00 26.57 89 ASN C CA 1
ATOM 6192 C C . ASN C 1 92 ? 42.340 68.098 56.065 1.00 26.94 89 ASN C C 1
ATOM 6193 O O . ASN C 1 92 ? 41.687 67.204 56.616 1.00 28.47 89 ASN C O 1
ATOM 6198 N N . ALA C 1 93 ? 41.821 68.876 55.110 1.00 26.17 90 ALA C N 1
ATOM 6199 C CA . ALA C 1 93 ? 40.449 68.670 54.650 1.00 28.40 90 ALA C CA 1
ATOM 6200 C C . ALA C 1 93 ? 40.269 67.294 54.026 1.00 26.06 90 ALA C C 1
ATOM 6201 O O . ALA C 1 93 ? 39.188 66.701 54.125 1.00 21.72 90 ALA C O 1
ATOM 6203 N N . ILE C 1 94 ? 41.310 66.774 53.379 1.00 25.73 91 ILE C N 1
ATOM 6204 C CA . ILE C 1 94 ? 41.250 65.426 52.827 1.00 26.67 91 ILE C CA 1
ATOM 6205 C C . ILE C 1 94 ? 41.384 64.387 53.934 1.00 25.93 91 ILE C C 1
ATOM 6206 O O . ILE C 1 94 ? 40.547 63.488 54.070 1.00 23.24 91 ILE C O 1
ATOM 6211 N N . ALA C 1 95 ? 42.433 64.507 54.751 1.00 23.18 92 ALA C N 1
ATOM 6212 C CA . ALA C 1 95 ? 42.738 63.471 55.731 1.00 30.31 92 ALA C CA 1
ATOM 6213 C C . ALA C 1 95 ? 41.708 63.413 56.854 1.00 26.05 92 ALA C C 1
ATOM 6214 O O . ALA C 1 95 ? 41.534 62.357 57.472 1.00 25.75 92 ALA C O 1
ATOM 6216 N N . ALA C 1 96 ? 41.023 64.525 57.140 1.00 26.61 93 ALA C N 1
ATOM 6217 C CA . ALA C 1 96 ? 40.018 64.510 58.199 1.00 28.19 93 ALA C CA 1
ATOM 6218 C C . ALA C 1 96 ? 38.803 63.672 57.828 1.00 26.91 93 ALA C C 1
ATOM 6219 O O . ALA C 1 96 ? 38.069 63.238 58.721 1.00 28.70 93 ALA C O 1
ATOM 6221 N N . ARG C 1 97 ? 38.575 63.439 56.539 1.00 25.94 94 ARG C N 1
ATOM 6222 C CA . ARG C 1 97 ? 37.476 62.606 56.074 1.00 28.79 94 ARG C CA 1
ATOM 6223 C C . ARG C 1 97 ? 37.841 61.128 56.008 1.00 27.64 94 ARG C C 1
ATOM 6224 O O . ARG C 1 97 ? 36.986 60.307 55.659 1.00 29.10 94 ARG C O 1
ATOM 6232 N N . GLY C 1 98 ? 39.079 60.770 56.339 1.00 25.77 95 GLY C N 1
ATOM 6233 C CA . GLY C 1 98 ? 39.540 59.405 56.206 1.00 26.67 95 GLY C CA 1
ATOM 6234 C C . GLY C 1 98 ? 40.193 59.080 54.881 1.00 28.51 95 GLY C C 1
ATOM 6235 O O . GLY C 1 98 ? 40.664 57.952 54.703 1.00 37.88 95 GLY C O 1
ATOM 6236 N N . ALA C 1 99 ? 40.233 60.025 53.949 1.00 25.67 96 ALA C N 1
ATOM 6237 C CA . ALA C 1 99 ? 40.872 59.818 52.660 1.00 25.07 96 ALA C CA 1
ATOM 6238 C C . ALA C 1 99 ? 42.361 60.139 52.750 1.00 27.73 96 ALA C C 1
ATOM 6239 O O . ALA C 1 99 ? 42.828 60.790 53.686 1.00 29.42 96 ALA C O 1
ATOM 6241 N N . ARG C 1 100 ? 43.109 59.668 51.752 1.00 26.10 97 ARG C N 1
ATOM 6242 C CA . ARG C 1 100 ? 44.554 59.831 51.746 1.00 28.43 97 ARG C CA 1
ATOM 6243 C C . ARG C 1 100 ? 44.949 60.940 50.787 1.00 32.07 97 ARG C C 1
ATOM 6244 O O . ARG C 1 100 ? 44.620 60.858 49.592 1.00 26.49 97 ARG C O 1
ATOM 6252 N N . PRO C 1 101 ? 45.646 61.982 51.245 1.00 27.97 98 PRO C N 1
ATOM 6253 C CA . PRO C 1 101 ? 46.164 62.994 50.314 1.00 27.81 98 PRO C CA 1
ATOM 6254 C C . PRO C 1 101 ? 47.427 62.483 49.636 1.00 28.11 98 PRO C C 1
ATOM 6255 O O . PRO C 1 101 ? 48.400 62.124 50.302 1.00 30.12 98 PRO C O 1
ATOM 6259 N N . VAL C 1 102 ? 47.400 62.432 48.308 1.00 26.16 99 VAL C N 1
ATOM 6260 C CA . VAL C 1 102 ? 48.533 61.976 47.511 1.00 28.06 99 VAL C CA 1
ATOM 6261 C C . VAL C 1 102 ? 49.188 63.203 46.893 1.00 31.58 99 VAL C C 1
ATOM 6262 O O . VAL C 1 102 ? 48.575 63.898 46.072 1.00 24.74 99 VAL C O 1
ATOM 6266 N N . PHE C 1 103 ? 50.432 63.471 47.282 1.00 27.91 100 PHE C N 1
ATOM 6267 C CA . PHE C 1 103 ? 51.117 64.685 46.866 1.00 26.25 100 PHE C CA 1
ATOM 6268 C C . PHE C 1 103 ? 51.839 64.466 45.542 1.00 28.10 100 PHE C C 1
ATOM 6269 O O . PHE C 1 103 ? 52.586 63.494 45.386 1.00 26.85 100 PHE C O 1
ATOM 6277 N N . CYS C 1 104 ? 51.605 65.365 44.592 1.00 25.57 101 CYS C N 1
ATOM 6278 C CA . CYS C 1 104 ? 52.320 65.362 43.326 1.00 29.06 101 CYS C CA 1
ATOM 6279 C C . CYS C 1 104 ? 53.436 66.401 43.363 1.00 27.22 101 CYS C C 1
ATOM 6280 O O . CYS C 1 104 ? 53.513 67.243 44.262 1.00 27.07 101 CYS C O 1
ATOM 6283 N N . ASP C 1 105 ? 54.316 66.326 42.372 1.00 29.42 102 ASP C N 1
ATOM 6284 C CA . ASP C 1 105 ? 55.470 67.207 42.323 1.00 30.20 102 ASP C CA 1
ATOM 6285 C C . ASP C 1 105 ? 55.092 68.546 41.691 1.00 28.82 102 ASP C C 1
ATOM 6286 O O . ASP C 1 105 ? 53.967 68.754 41.228 1.00 25.70 102 ASP C O 1
ATOM 6291 N N . VAL C 1 106 ? 56.050 69.474 41.689 1.00 23.03 103 VAL C N 1
ATOM 6292 C CA . VAL C 1 106 ? 55.860 70.785 41.086 1.00 27.89 103 VAL C CA 1
ATOM 6293 C C . VAL C 1 106 ? 57.081 71.127 40.245 1.00 27.02 103 VAL C C 1
ATOM 6294 O O . VAL C 1 106 ? 58.150 70.527 40.378 1.00 29.96 103 VAL C O 1
ATOM 6298 N N . ASP C 1 107 ? 56.894 72.093 39.356 1.00 27.26 104 ASP C N 1
ATOM 6299 C CA . ASP C 1 107 ? 58.012 72.752 38.695 1.00 26.14 104 ASP C CA 1
ATOM 6300 C C . ASP C 1 107 ? 58.707 73.640 39.720 1.00 29.16 104 ASP C C 1
ATOM 6301 O O . ASP C 1 107 ? 58.073 74.555 40.260 1.00 26.58 104 ASP C O 1
ATOM 6306 N N . PRO C 1 108 ? 59.986 73.410 40.026 1.00 29.93 105 PRO C N 1
ATOM 6307 C CA . PRO C 1 108 ? 60.643 74.218 41.067 1.00 33.27 105 PRO C CA 1
ATOM 6308 C C . PRO C 1 108 ? 60.816 75.678 40.687 1.00 31.79 105 PRO C C 1
ATOM 6309 O O . PRO C 1 108 ? 61.043 76.507 41.576 1.00 29.99 105 PRO C O 1
ATOM 6313 N N . ALA C 1 109 ? 60.716 76.022 39.401 1.00 35.82 106 ALA C N 1
ATOM 6314 C CA . ALA C 1 109 ? 60.826 77.418 38.994 1.00 34.43 106 ALA C CA 1
ATOM 6315 C C . ALA C 1 109 ? 59.550 78.197 39.284 1.00 35.12 106 ALA C C 1
ATOM 6316 O O . ALA C 1 109 ? 59.612 79.398 39.570 1.00 37.78 106 ALA C O 1
ATOM 6318 N N . THR C 1 110 ? 58.396 77.534 39.222 1.00 31.43 107 THR C N 1
ATOM 6319 C CA . THR C 1 110 ? 57.110 78.178 39.436 1.00 34.10 107 THR C CA 1
ATOM 6320 C C . THR C 1 110 ? 56.398 77.712 40.696 1.00 35.29 107 THR C C 1
ATOM 6321 O O . THR C 1 110 ? 55.448 78.374 41.124 1.00 28.85 107 THR C O 1
ATOM 6325 N N . LEU C 1 111 ? 56.823 76.590 41.281 1.00 23.72 108 LEU C N 1
ATOM 6326 C CA . LEU C 1 111 ? 56.159 75.981 42.434 1.00 27.36 108 LEU C CA 1
ATOM 6327 C C . LEU C 1 111 ? 54.696 75.654 42.136 1.00 27.97 108 LEU C C 1
ATOM 6328 O O . LEU C 1 111 ? 53.867 75.569 43.045 1.00 21.38 108 LEU C O 1
ATOM 6333 N N . ASN C 1 112 ? 54.378 75.458 40.855 1.00 27.65 109 ASN C N 1
ATOM 6334 C CA . ASN C 1 112 ? 53.090 74.994 40.377 1.00 23.50 109 ASN C CA 1
ATOM 6335 C C . ASN C 1 112 ? 53.242 73.633 39.707 1.00 26.93 109 ASN C C 1
ATOM 6336 O O . ASN C 1 112 ? 54.253 73.380 39.041 1.00 24.17 109 ASN C O 1
ATOM 6341 N N . PRO C 1 113 ? 52.269 72.740 39.864 1.00 27.15 110 PRO C N 1
ATOM 6342 C CA . PRO C 1 113 ? 52.358 71.433 39.208 1.00 26.55 110 PRO C CA 1
ATOM 6343 C C . PRO C 1 113 ? 51.960 71.507 37.743 1.00 24.40 110 PRO C C 1
ATOM 6344 O O . PRO C 1 113 ? 51.062 72.260 37.356 1.00 28.18 110 PRO C O 1
ATOM 6348 N N . THR C 1 114 ? 52.644 70.715 36.924 1.00 23.21 111 THR C N 1
ATOM 6349 C CA . THR C 1 114 ? 52.204 70.515 35.555 1.00 32.05 111 THR C CA 1
ATOM 6350 C C . THR C 1 114 ? 51.058 69.509 35.525 1.00 27.60 111 THR C C 1
ATOM 6351 O O . THR C 1 114 ? 50.742 68.856 36.523 1.00 28.84 111 THR C O 1
ATOM 6355 N N . ALA C 1 115 ? 50.424 69.388 34.358 1.00 24.12 112 ALA C N 1
ATOM 6356 C CA . ALA C 1 115 ? 49.412 68.352 34.189 1.00 24.12 112 ALA C CA 1
ATOM 6357 C C . ALA C 1 115 ? 50.027 66.962 34.281 1.00 27.66 112 ALA C C 1
ATOM 6358 O O . ALA C 1 115 ? 49.375 66.025 34.757 1.00 29.07 112 ALA C O 1
ATOM 6360 N N . ASP C 1 116 ? 51.279 66.809 33.838 1.00 33.59 113 ASP C N 1
ATOM 6361 C CA . ASP C 1 116 ? 51.949 65.516 33.943 1.00 34.91 113 ASP C CA 1
ATOM 6362 C C . ASP C 1 116 ? 52.220 65.148 35.396 1.00 33.24 113 ASP C C 1
ATOM 6363 O O . ASP C 1 116 ? 52.125 63.974 35.772 1.00 30.44 113 ASP C O 1
ATOM 6368 N N . HIS C 1 117 ? 52.568 66.137 36.225 1.00 27.38 114 HIS C N 1
ATOM 6369 C CA . HIS C 1 117 ? 52.755 65.876 37.648 1.00 26.88 114 HIS C CA 1
ATOM 6370 C C . HIS C 1 117 ? 51.482 65.328 38.279 1.00 26.46 114 HIS C C 1
ATOM 6371 O O . HIS C 1 117 ? 51.530 64.377 39.069 1.00 25.23 114 HIS C O 1
ATOM 6378 N N . VAL C 1 118 ? 50.333 65.916 37.940 1.00 26.26 115 VAL C N 1
ATOM 6379 C CA . VAL C 1 118 ? 49.060 65.439 38.470 1.00 25.72 115 VAL C CA 1
ATOM 6380 C C . VAL C 1 118 ? 48.752 64.045 37.938 1.00 30.55 115 VAL C C 1
ATOM 6381 O O . VAL C 1 118 ? 48.388 63.140 38.697 1.00 25.73 115 VAL C O 1
ATOM 6385 N N . ALA C 1 119 ? 48.904 63.851 36.623 1.00 29.87 116 ALA C N 1
ATOM 6386 C CA . ALA C 1 119 ? 48.558 62.570 36.012 1.00 31.21 116 ALA C CA 1
ATOM 6387 C C . ALA C 1 119 ? 49.353 61.421 36.615 1.00 32.64 116 ALA C C 1
ATOM 6388 O O . ALA C 1 119 ? 48.841 60.300 36.717 1.00 28.77 116 ALA C O 1
ATOM 6390 N N . GLU C 1 120 ? 50.596 61.680 37.030 1.00 28.53 117 GLU C N 1
ATOM 6391 C CA . GLU C 1 120 ? 51.430 60.626 37.594 1.00 31.94 117 GLU C CA 1
ATOM 6392 C C . GLU C 1 120 ? 50.880 60.084 38.909 1.00 31.25 117 GLU C C 1
ATOM 6393 O O . GLU C 1 120 ? 51.246 58.974 39.306 1.00 33.02 117 GLU C O 1
ATOM 6399 N N . LYS C 1 121 ? 50.012 60.832 39.590 1.00 30.48 118 LYS C N 1
ATOM 6400 C CA . LYS C 1 121 ? 49.450 60.399 40.862 1.00 28.68 118 LYS C CA 1
ATOM 6401 C C . LYS C 1 121 ? 47.995 59.963 40.760 1.00 31.75 118 LYS C C 1
ATOM 6402 O O . LYS C 1 121 ? 47.423 59.524 41.765 1.00 28.32 118 LYS C O 1
ATOM 6408 N N . LEU C 1 122 ? 47.380 60.071 39.586 1.00 30.12 119 LEU C N 1
ATOM 6409 C CA . LEU C 1 122 ? 46.012 59.606 39.414 1.00 26.88 119 LEU C CA 1
ATOM 6410 C C . LEU C 1 122 ? 45.960 58.083 39.420 1.00 30.51 119 LEU C C 1
ATOM 6411 O O . LEU C 1 122 ? 46.918 57.402 39.044 1.00 32.62 119 LEU C O 1
ATOM 6416 N N . GLY C 1 123 ? 44.821 57.550 39.852 1.00 33.09 120 GLY C N 1
ATOM 6417 C CA . GLY C 1 123 ? 44.619 56.123 39.911 1.00 26.21 120 GLY C CA 1
ATOM 6418 C C . GLY C 1 123 ? 43.182 55.771 40.232 1.00 28.33 120 GLY C C 1
ATOM 6419 O O . GLY C 1 123 ? 42.300 56.635 40.261 1.00 24.81 120 GLY C O 1
ATOM 6420 N N . PRO C 1 124 ? 42.917 54.484 40.479 1.00 25.87 121 PRO C N 1
ATOM 6421 C CA . PRO C 1 124 ? 41.533 54.057 40.744 1.00 27.84 121 PRO C CA 1
ATOM 6422 C C . PRO C 1 124 ? 40.927 54.656 42.003 1.00 31.33 121 PRO C C 1
ATOM 6423 O O . PRO C 1 124 ? 39.696 54.738 42.096 1.00 30.86 121 PRO C O 1
ATOM 6427 N N . ARG C 1 125 ? 41.740 55.069 42.976 1.00 30.02 122 ARG C N 1
ATOM 6428 C CA . ARG C 1 125 ? 41.221 55.638 44.214 1.00 29.32 122 ARG C CA 1
ATOM 6429 C C . ARG C 1 125 ? 40.986 57.139 44.134 1.00 31.33 122 ARG C C 1
ATOM 6430 O O . ARG C 1 125 ? 40.418 57.709 45.073 1.00 31.72 122 ARG C O 1
ATOM 6438 N N . THR C 1 126 ? 41.408 57.792 43.054 1.00 28.51 123 THR C N 1
ATOM 6439 C CA . THR C 1 126 ? 41.362 59.249 42.989 1.00 26.30 123 THR C CA 1
ATOM 6440 C C . THR C 1 126 ? 39.916 59.727 42.944 1.00 22.98 123 THR C C 1
ATOM 6441 O O . THR C 1 126 ? 39.146 59.321 42.067 1.00 26.82 123 THR C O 1
ATOM 6445 N N . LYS C 1 127 ? 39.549 60.592 43.890 1.00 22.51 124 LYS C N 1
ATOM 6446 C CA . LYS C 1 127 ? 38.213 61.166 43.937 1.00 26.41 124 LYS C CA 1
ATOM 6447 C C . LYS C 1 127 ? 38.190 62.676 43.770 1.00 28.82 124 LYS C C 1
ATOM 6448 O O . LYS C 1 127 ? 37.104 63.239 43.588 1.00 28.26 124 LYS C O 1
ATOM 6454 N N . ALA C 1 128 ? 39.339 63.344 43.827 1.00 26.60 125 ALA C N 1
ATOM 6455 C CA . ALA C 1 128 ? 39.398 64.780 43.602 1.00 24.35 125 ALA C CA 1
ATOM 6456 C C . ALA C 1 128 ? 40.842 65.182 43.353 1.00 22.58 125 ALA C C 1
ATOM 6457 O O . ALA C 1 128 ? 41.780 64.468 43.714 1.00 26.48 125 ALA C O 1
ATOM 6459 N N . VAL C 1 129 ? 41.002 66.338 42.719 1.00 23.35 126 VAL C N 1
ATOM 6460 C CA . VAL C 1 129 ? 42.290 67.001 42.577 1.00 27.98 126 VAL C CA 1
ATOM 6461 C C . VAL C 1 129 ? 42.150 68.410 43.136 1.00 25.89 126 VAL C C 1
ATOM 6462 O O . VAL C 1 129 ? 41.144 69.085 42.891 1.00 25.38 126 VAL C O 1
ATOM 6466 N N . VAL C 1 130 ? 43.146 68.841 43.905 1.00 21.35 127 VAL C N 1
ATOM 6467 C CA . VAL C 1 130 ? 43.216 70.202 44.426 1.00 25.35 127 VAL C CA 1
ATOM 6468 C C . VAL C 1 130 ? 44.512 70.824 43.933 1.00 24.59 127 VAL C C 1
ATOM 6469 O O . VAL C 1 130 ? 45.579 70.214 44.054 1.00 24.15 127 VAL C O 1
ATOM 6473 N N . VAL C 1 131 ? 44.418 72.020 43.346 1.00 22.41 128 VAL C N 1
ATOM 6474 C CA . VAL C 1 131 ? 45.595 72.795 42.975 1.00 22.45 128 VAL C CA 1
ATOM 6475 C C . VAL C 1 131 ? 45.399 74.228 43.447 1.00 27.88 128 VAL C C 1
ATOM 6476 O O . VAL C 1 131 ? 44.282 74.673 43.723 1.00 25.22 128 VAL C O 1
ATOM 6480 N N . LEU C 1 132 ? 46.510 74.944 43.544 1.00 21.21 129 LEU C N 1
ATOM 6481 C CA . LEU C 1 132 ? 46.510 76.381 43.759 1.00 24.17 129 LEU C CA 1
ATOM 6482 C C . LEU C 1 132 ? 47.210 77.051 42.581 1.00 22.17 129 LEU C C 1
ATOM 6483 O O . LEU C 1 132 ? 47.635 76.397 41.626 1.00 25.04 129 LEU C O 1
ATOM 6488 N N . HIS C 1 133 ? 47.326 78.371 42.656 1.00 21.68 130 HIS C N 1
ATOM 6489 C CA . HIS C 1 133 ? 47.958 79.176 41.615 1.00 22.73 130 HIS C CA 1
ATOM 6490 C C . HIS C 1 133 ? 49.085 79.947 42.295 1.00 23.32 130 HIS C C 1
ATOM 6491 O O . HIS C 1 133 ? 48.877 81.065 42.770 1.00 28.33 130 HIS C O 1
ATOM 6498 N N . TYR C 1 134 ? 50.271 79.342 42.343 1.00 26.02 131 TYR C N 1
ATOM 6499 C CA . TYR C 1 134 ? 51.332 79.822 43.220 1.00 24.50 131 TYR C CA 1
ATOM 6500 C C . TYR C 1 134 ? 51.660 81.279 42.932 1.00 21.33 131 TYR C C 1
ATOM 6501 O O . TYR C 1 134 ? 51.912 81.656 41.780 1.00 21.78 131 TYR C O 1
ATOM 6510 N N . GLY C 1 135 ? 51.629 82.097 43.987 1.00 21.36 132 GLY C N 1
ATOM 6511 C CA . GLY C 1 135 ? 51.952 83.503 43.881 1.00 23.13 132 GLY C CA 1
ATOM 6512 C C . GLY C 1 135 ? 50.997 84.324 43.053 1.00 22.44 132 GLY C C 1
ATOM 6513 O O . GLY C 1 135 ? 51.216 85.534 42.894 1.00 29.30 132 GLY C O 1
ATOM 6514 N N . GLY C 1 136 ? 49.941 83.714 42.538 1.00 24.29 133 GLY C N 1
ATOM 6515 C CA . GLY C 1 136 ? 49.022 84.362 41.632 1.00 24.72 133 GLY C CA 1
ATOM 6516 C C . GLY C 1 136 ? 49.156 83.905 40.199 1.00 26.22 133 GLY C C 1
ATOM 6517 O O . GLY C 1 136 ? 48.311 84.270 39.373 1.00 25.64 133 GLY C O 1
ATOM 6518 N N . TYR C 1 137 ? 50.195 83.140 39.874 1.00 30.07 134 TYR C N 1
ATOM 6519 C CA . TYR C 1 137 ? 50.371 82.581 38.533 1.00 25.85 134 TYR C CA 1
ATOM 6520 C C . TYR C 1 137 ? 49.397 81.432 38.320 1.00 26.15 134 TYR C C 1
ATOM 6521 O O . TYR C 1 137 ? 49.439 80.455 39.076 1.00 22.56 134 TYR C O 1
ATOM 6530 N N . PRO C 1 138 ? 48.515 81.494 37.320 1.00 29.06 135 PRO C N 1
ATOM 6531 C CA . PRO C 1 138 ? 47.604 80.364 37.080 1.00 27.94 135 PRO C CA 1
ATOM 6532 C C . PRO C 1 138 ? 48.319 79.056 36.783 1.00 31.87 135 PRO C C 1
ATOM 6533 O O . PRO C 1 138 ? 47.763 77.984 37.052 1.00 31.86 135 PRO C O 1
ATOM 6537 N N . GLY C 1 139 ? 49.533 79.109 36.237 1.00 33.54 136 GLY C N 1
ATOM 6538 C CA . GLY C 1 139 ? 50.271 77.882 35.979 1.00 33.76 136 GLY C CA 1
ATOM 6539 C C . GLY C 1 139 ? 49.663 77.079 34.843 1.00 28.34 136 GLY C C 1
ATOM 6540 O O . GLY C 1 139 ? 49.147 77.627 33.863 1.00 24.92 136 GLY C O 1
ATOM 6541 N N . ASP C 1 140 ? 49.731 75.756 34.974 1.00 23.66 137 ASP C N 1
ATOM 6542 C CA . ASP C 1 140 ? 49.204 74.822 33.977 1.00 25.22 137 ASP C CA 1
ATOM 6543 C C . ASP C 1 140 ? 47.735 74.498 34.215 1.00 27.06 137 ASP C C 1
ATOM 6544 O O . ASP C 1 140 ? 47.300 73.361 34.004 1.00 25.85 137 ASP C O 1
ATOM 6549 N N . LEU C 1 141 ? 46.950 75.495 34.637 1.00 29.47 138 LEU C N 1
ATOM 6550 C CA . LEU C 1 141 ? 45.592 75.244 35.114 1.00 29.39 138 LEU C CA 1
ATOM 6551 C C . LEU C 1 141 ? 44.698 74.668 34.022 1.00 32.18 138 LEU C C 1
ATOM 6552 O O . LEU C 1 141 ? 43.896 73.763 34.284 1.00 32.85 138 LEU C O 1
ATOM 6557 N N . VAL C 1 142 ? 44.811 75.185 32.795 1.00 23.66 139 VAL C N 1
ATOM 6558 C CA . VAL C 1 142 ? 43.920 74.749 31.719 1.00 24.46 139 VAL C CA 1
ATOM 6559 C C . VAL C 1 142 ? 44.148 73.276 31.402 1.00 24.80 139 VAL C C 1
ATOM 6560 O O . VAL C 1 142 ? 43.196 72.496 31.270 1.00 28.19 139 VAL C O 1
ATOM 6564 N N . ALA C 1 143 ? 45.414 72.872 31.272 1.00 29.18 140 ALA C N 1
ATOM 6565 C CA . ALA C 1 143 ? 45.712 71.474 30.976 1.00 27.19 140 ALA C CA 1
ATOM 6566 C C . ALA C 1 143 ? 45.283 70.565 32.122 1.00 26.15 140 ALA C C 1
ATOM 6567 O O . ALA C 1 143 ? 44.793 69.452 31.893 1.00 27.54 140 ALA C O 1
ATOM 6569 N N . ILE C 1 144 ? 45.455 71.026 33.363 1.00 23.59 141 ILE C N 1
ATOM 6570 C CA . ILE C 1 144 ? 45.039 70.237 34.518 1.00 27.18 141 ILE C CA 1
ATOM 6571 C C . ILE C 1 144 ? 43.525 70.061 34.524 1.00 29.71 141 ILE C C 1
ATOM 6572 O O . ILE C 1 144 ? 43.012 68.955 34.733 1.00 27.74 141 ILE C O 1
ATOM 6577 N N . ALA C 1 145 ? 42.788 71.151 34.291 1.00 29.09 142 ALA C N 1
ATOM 6578 C CA . ALA C 1 145 ? 41.332 71.060 34.233 1.00 29.60 142 ALA C CA 1
ATOM 6579 C C . ALA C 1 145 ? 40.881 70.102 33.137 1.00 32.99 142 ALA C C 1
ATOM 6580 O O . ALA C 1 145 ? 39.940 69.320 33.332 1.00 32.89 142 ALA C O 1
ATOM 6582 N N . GLU C 1 146 ? 41.549 70.136 31.981 1.00 24.92 143 GLU C N 1
ATOM 6583 C CA . GLU C 1 146 ? 41.194 69.229 30.896 1.00 30.47 143 GLU C CA 1
ATOM 6584 C C . GLU C 1 146 ? 41.505 67.780 31.259 1.00 31.39 143 GLU C C 1
ATOM 6585 O O . GLU C 1 146 ? 40.729 66.874 30.937 1.00 28.03 143 GLU C O 1
ATOM 6591 N N . LEU C 1 147 ? 42.634 67.543 31.930 1.00 30.98 144 LEU C N 1
ATOM 6592 C CA . LEU C 1 147 ? 42.982 66.187 32.346 1.00 33.19 144 LEU C CA 1
ATOM 6593 C C . LEU C 1 147 ? 41.952 65.629 33.321 1.00 33.56 144 LEU C C 1
ATOM 6594 O O . LEU C 1 147 ? 41.478 64.498 33.162 1.00 30.65 144 LEU C O 1
ATOM 6599 N N . CYS C 1 148 ? 41.592 66.412 34.342 1.00 26.84 145 CYS C N 1
ATOM 6600 C CA . CYS C 1 148 ? 40.575 65.969 35.291 1.00 27.99 145 CYS C CA 1
ATOM 6601 C C . CYS C 1 148 ? 39.240 65.736 34.596 1.00 30.20 145 CYS C C 1
ATOM 6602 O O . CYS C 1 148 ? 38.515 64.789 34.926 1.00 26.53 145 CYS C O 1
ATOM 6605 N N . ARG C 1 149 ? 38.903 66.590 33.626 1.00 27.69 146 ARG C N 1
ATOM 6606 C CA . ARG C 1 149 ? 37.677 66.405 32.858 1.00 32.19 146 ARG C CA 1
ATOM 6607 C C . ARG C 1 149 ? 37.681 65.072 32.117 1.00 38.41 146 ARG C C 1
ATOM 6608 O O . ARG C 1 149 ? 36.663 64.370 32.078 1.00 37.02 146 ARG C O 1
ATOM 6616 N N . GLU C 1 150 ? 38.825 64.697 31.535 1.00 34.70 147 GLU C N 1
ATOM 6617 C CA . GLU C 1 150 ? 38.906 63.442 30.794 1.00 33.25 147 GLU C CA 1
ATOM 6618 C C . GLU C 1 150 ? 38.814 62.231 31.714 1.00 35.43 147 GLU C C 1
ATOM 6619 O O . GLU C 1 150 ? 38.253 61.200 31.325 1.00 34.31 147 GLU C O 1
ATOM 6625 N N . ARG C 1 151 ? 39.354 62.331 32.924 1.00 30.88 148 ARG C N 1
ATOM 6626 C CA . ARG C 1 151 ? 39.364 61.225 33.872 1.00 33.40 148 ARG C CA 1
ATOM 6627 C C . ARG C 1 151 ? 38.135 61.198 34.772 1.00 38.55 148 ARG C C 1
ATOM 6628 O O . ARG C 1 151 ? 38.022 60.300 35.612 1.00 44.45 148 ARG C O 1
ATOM 6636 N N . GLY C 1 152 ? 37.221 62.154 34.626 1.00 35.65 149 GLY C N 1
ATOM 6637 C CA . GLY C 1 152 ? 36.048 62.195 35.479 1.00 26.66 149 GLY C CA 1
ATOM 6638 C C . GLY C 1 152 ? 36.343 62.498 36.931 1.00 32.03 149 GLY C C 1
ATOM 6639 O O . GLY C 1 152 ? 35.594 62.067 37.810 1.00 29.14 149 GLY C O 1
ATOM 6640 N N . VAL C 1 153 ? 37.411 63.227 37.209 1.00 24.64 150 VAL C N 1
ATOM 6641 C CA . VAL C 1 153 ? 37.822 63.553 38.573 1.00 33.20 150 VAL C CA 1
ATOM 6642 C C . VAL C 1 153 ? 37.474 65.012 38.842 1.00 32.11 150 VAL C C 1
ATOM 6643 O O . VAL C 1 153 ? 37.884 65.886 38.070 1.00 34.32 150 VAL C O 1
ATOM 6647 N N . PRO C 1 154 ? 36.726 65.316 39.903 1.00 35.28 151 PRO C N 1
ATOM 6648 C CA . PRO C 1 154 ? 36.432 66.720 40.217 1.00 34.42 151 PRO C CA 1
ATOM 6649 C C . PRO C 1 154 ? 37.704 67.494 40.529 1.00 29.86 151 PRO C C 1
ATOM 6650 O O . PRO C 1 154 ? 38.620 66.985 41.178 1.00 22.90 151 PRO C O 1
ATOM 6654 N N . LEU C 1 155 ? 37.754 68.739 40.056 1.00 27.82 152 LEU C N 1
ATOM 6655 C CA . LEU C 1 155 ? 38.895 69.622 40.267 1.00 26.97 152 LEU C CA 1
ATOM 6656 C C . LEU C 1 155 ? 38.500 70.742 41.220 1.00 30.07 152 LEU C C 1
ATOM 6657 O O . LEU C 1 155 ? 37.556 71.492 40.948 1.00 24.52 152 LEU C O 1
ATOM 6662 N N . VAL C 1 156 ? 39.233 70.861 42.324 1.00 24.62 153 VAL C N 1
ATOM 6663 C CA . VAL C 1 156 ? 39.031 71.916 43.309 1.00 23.98 153 VAL C CA 1
ATOM 6664 C C . VAL C 1 156 ? 40.173 72.913 43.177 1.00 28.73 153 VAL C C 1
ATOM 6665 O O . VAL C 1 156 ? 41.349 72.531 43.221 1.00 28.49 153 VAL C O 1
ATOM 6669 N N . GLU C 1 157 ? 39.830 74.186 43.012 1.00 25.89 154 GLU C N 1
ATOM 6670 C CA . GLU C 1 157 ? 40.814 75.252 42.871 1.00 26.88 154 GLU C CA 1
ATOM 6671 C C . GLU C 1 157 ? 40.899 76.017 44.185 1.00 25.06 154 GLU C C 1
ATOM 6672 O O . GLU C 1 157 ? 39.965 76.739 44.550 1.00 24.71 154 GLU C O 1
ATOM 6678 N N . ASP C 1 158 ? 42.011 75.851 44.896 1.00 20.60 155 ASP C N 1
ATOM 6679 C CA . ASP C 1 158 ? 42.333 76.717 46.026 1.00 23.93 155 ASP C CA 1
ATOM 6680 C C . ASP C 1 158 ? 42.877 78.010 45.438 1.00 23.99 155 ASP C C 1
ATOM 6681 O O . ASP C 1 158 ? 44.058 78.104 45.097 1.00 23.70 155 ASP C O 1
ATOM 6686 N N . SER C 1 159 ? 42.005 79.009 45.303 1.00 20.65 156 SER C N 1
ATOM 6687 C CA . SER C 1 159 ? 42.337 80.247 44.615 1.00 20.34 156 SER C CA 1
ATOM 6688 C C . SER C 1 159 ? 42.754 81.357 45.572 1.00 23.16 156 SER C C 1
ATOM 6689 O O . SER C 1 159 ? 42.595 82.538 45.250 1.00 27.03 156 SER C O 1
ATOM 6692 N N . ALA C 1 160 ? 43.303 81.004 46.736 1.00 28.79 157 ALA C N 1
ATOM 6693 C CA . ALA C 1 160 ? 43.644 82.023 47.727 1.00 26.83 157 ALA C CA 1
ATOM 6694 C C . ALA C 1 160 ? 44.779 82.926 47.259 1.00 22.80 157 ALA C C 1
ATOM 6695 O O . ALA C 1 160 ? 44.870 84.077 47.699 1.00 25.61 157 ALA C O 1
ATOM 6697 N N . CYS C 1 161 ? 45.655 82.433 46.383 1.00 22.26 158 CYS C N 1
ATOM 6698 C CA . CYS C 1 161 ? 46.731 83.255 45.844 1.00 22.17 158 CYS C CA 1
ATOM 6699 C C . CYS C 1 161 ? 46.303 84.083 44.642 1.00 23.79 158 CYS C C 1
ATOM 6700 O O . CYS C 1 161 ? 47.051 84.974 44.226 1.00 25.65 158 CYS C O 1
ATOM 6703 N N . ALA C 1 162 ? 45.130 83.818 44.075 1.00 23.59 159 ALA C N 1
ATOM 6704 C CA . ALA C 1 162 ? 44.781 84.293 42.742 1.00 24.65 159 ALA C CA 1
ATOM 6705 C C . ALA C 1 162 ? 43.398 84.931 42.733 1.00 25.53 159 ALA C C 1
ATOM 6706 O O . ALA C 1 162 ? 42.558 84.643 41.879 1.00 22.35 159 ALA C O 1
ATOM 6708 N N . VAL C 1 163 ? 43.152 85.836 43.682 1.00 21.81 160 VAL C N 1
ATOM 6709 C CA . VAL C 1 163 ? 41.844 86.474 43.781 1.00 21.36 160 VAL C CA 1
ATOM 6710 C C . VAL C 1 163 ? 41.532 87.334 42.559 1.00 21.87 160 VAL C C 1
ATOM 6711 O O . VAL C 1 163 ? 40.360 87.614 42.284 1.00 24.82 160 VAL C O 1
ATOM 6715 N N . ALA C 1 164 ? 42.552 87.754 41.803 1.00 26.98 161 ALA C N 1
ATOM 6716 C CA . ALA C 1 164 ? 42.343 88.573 40.614 1.00 28.23 161 ALA C CA 1
ATOM 6717 C C . ALA C 1 164 ? 43.010 87.997 39.370 1.00 31.54 161 ALA C C 1
ATOM 6718 O O . ALA C 1 164 ? 43.118 88.701 38.359 1.00 34.13 161 ALA C O 1
ATOM 6720 N N . SER C 1 165 ? 43.447 86.744 39.407 1.00 29.55 162 SER C N 1
ATOM 6721 C CA . SER C 1 165 ? 44.162 86.148 38.287 1.00 32.33 162 SER C CA 1
ATOM 6722 C C . SER C 1 165 ? 43.192 85.590 37.252 1.00 33.11 162 SER C C 1
ATOM 6723 O O . SER C 1 165 ? 42.083 85.155 37.578 1.00 29.02 162 SER C O 1
ATOM 6726 N N . GLN C 1 166 ? 43.628 85.600 35.991 1.00 33.11 163 GLN C N 1
ATOM 6727 C CA . GLN C 1 166 ? 42.806 85.141 34.881 1.00 29.67 163 GLN C CA 1
ATOM 6728 C C . GLN C 1 166 ? 43.651 84.369 33.877 1.00 30.03 163 GLN C C 1
ATOM 6729 O O . GLN C 1 166 ? 44.851 84.615 33.729 1.00 27.95 163 GLN C O 1
ATOM 6735 N N . VAL C 1 167 ? 43.002 83.435 33.184 1.00 31.30 164 VAL C N 1
ATOM 6736 C CA . VAL C 1 167 ? 43.585 82.714 32.056 1.00 35.86 164 VAL C CA 1
ATOM 6737 C C . VAL C 1 167 ? 42.693 82.977 30.855 1.00 35.98 164 VAL C C 1
ATOM 6738 O O . VAL C 1 167 ? 41.572 82.454 30.787 1.00 35.64 164 VAL C O 1
ATOM 6742 N N . ASP C 1 168 ? 43.185 83.775 29.908 1.00 38.68 165 ASP C N 1
ATOM 6743 C CA . ASP C 1 168 ? 42.443 84.107 28.692 1.00 37.58 165 ASP C CA 1
ATOM 6744 C C . ASP C 1 168 ? 41.064 84.673 29.030 1.00 35.92 165 ASP C C 1
ATOM 6745 O O . ASP C 1 168 ? 40.043 84.272 28.470 1.00 34.89 165 ASP C O 1
ATOM 6750 N N . GLY C 1 169 ? 41.040 85.607 29.981 1.00 38.91 166 GLY C N 1
ATOM 6751 C CA . GLY C 1 169 ? 39.812 86.261 30.384 1.00 41.41 166 GLY C CA 1
ATOM 6752 C C . GLY C 1 169 ? 38.942 85.498 31.362 1.00 40.32 166 GLY C C 1
ATOM 6753 O O . GLY C 1 169 ? 37.919 86.039 31.800 1.00 44.37 166 GLY C O 1
ATOM 6754 N N . ARG C 1 170 ? 39.301 84.269 31.724 1.00 33.39 167 ARG C N 1
ATOM 6755 C CA . ARG C 1 170 ? 38.525 83.479 32.672 1.00 33.13 167 ARG C CA 1
ATOM 6756 C C . ARG C 1 170 ? 39.201 83.491 34.037 1.00 31.06 167 ARG C C 1
ATOM 6757 O O . ARG C 1 170 ? 40.399 83.208 34.147 1.00 28.58 167 ARG C O 1
ATOM 6765 N N . ALA C 1 171 ? 38.426 83.805 35.072 1.00 24.95 168 ALA C N 1
ATOM 6766 C CA . ALA C 1 171 ? 38.973 83.948 36.412 1.00 30.50 168 ALA C CA 1
ATOM 6767 C C . ALA C 1 171 ? 39.444 82.607 36.961 1.00 27.54 168 ALA C C 1
ATOM 6768 O O . ALA C 1 171 ? 38.797 81.575 36.769 1.00 32.42 168 ALA C O 1
ATOM 6770 N N . CYS C 1 172 ? 40.583 82.626 37.650 1.00 29.72 169 CYS C N 1
ATOM 6771 C CA . CYS C 1 172 ? 41.028 81.442 38.372 1.00 34.70 169 CYS C CA 1
ATOM 6772 C C . CYS C 1 172 ? 40.009 81.076 39.442 1.00 28.64 169 CYS C C 1
ATOM 6773 O O . CYS C 1 172 ? 39.430 81.947 40.096 1.00 27.42 169 CYS C O 1
ATOM 6776 N N . GLY C 1 173 ? 39.787 79.777 39.615 1.00 34.02 170 GLY C N 1
ATOM 6777 C CA . GLY C 1 173 ? 38.732 79.297 40.477 1.00 20.81 170 GLY C CA 1
ATOM 6778 C C . GLY C 1 173 ? 37.426 79.008 39.774 1.00 21.93 170 GLY C C 1
ATOM 6779 O O . GLY C 1 173 ? 36.484 78.533 40.421 1.00 30.01 170 GLY C O 1
ATOM 6780 N N . THR C 1 174 ? 37.335 79.283 38.474 1.00 26.12 171 THR C N 1
ATOM 6781 C CA . THR C 1 174 ? 36.137 79.011 37.695 1.00 24.07 171 THR C CA 1
ATOM 6782 C C . THR C 1 174 ? 36.378 78.029 36.558 1.00 29.18 171 THR C C 1
ATOM 6783 O O . THR C 1 174 ? 35.449 77.756 35.786 1.00 29.80 171 THR C O 1
ATOM 6787 N N . LEU C 1 175 ? 37.592 77.499 36.421 1.00 23.39 172 LEU C N 1
ATOM 6788 C CA . LEU C 1 175 ? 37.885 76.538 35.365 1.00 29.47 172 LEU C CA 1
ATOM 6789 C C . LEU C 1 175 ? 37.623 75.101 35.791 1.00 35.26 172 LEU C C 1
ATOM 6790 O O . LEU C 1 175 ? 37.344 74.251 34.938 1.00 40.80 172 LEU C O 1
ATOM 6795 N N . GLY C 1 176 ? 37.713 74.811 37.080 1.00 32.46 173 GLY C N 1
ATOM 6796 C CA . GLY C 1 176 ? 37.399 73.500 37.611 1.00 33.03 173 GLY C CA 1
ATOM 6797 C C . GLY C 1 176 ? 35.953 73.388 38.038 1.00 30.88 173 GLY C C 1
ATOM 6798 O O . GLY C 1 176 ? 35.070 74.084 37.529 1.00 34.41 173 GLY C O 1
ATOM 6799 N N . ASP C 1 177 ? 35.709 72.498 38.995 1.00 23.33 174 ASP C N 1
ATOM 6800 C CA . ASP C 1 177 ? 34.367 72.263 39.511 1.00 28.33 174 ASP C CA 1
ATOM 6801 C C . ASP C 1 177 ? 34.057 73.070 40.761 1.00 29.30 174 ASP C C 1
ATOM 6802 O O . ASP C 1 177 ? 32.907 73.479 40.949 1.00 29.31 174 ASP C O 1
ATOM 6807 N N . VAL C 1 178 ? 35.046 73.300 41.623 1.00 26.75 175 VAL C N 1
ATOM 6808 C CA . VAL C 1 178 ? 34.870 74.082 42.841 1.00 28.12 175 VAL C CA 1
ATOM 6809 C C . VAL C 1 178 ? 36.041 75.045 42.974 1.00 30.21 175 VAL C C 1
ATOM 6810 O O . VAL C 1 178 ? 37.199 74.666 42.759 1.00 28.05 175 VAL C O 1
ATOM 6814 N N . GLY C 1 179 ? 35.737 76.285 43.322 1.00 27.42 176 GLY C N 1
ATOM 6815 C CA . GLY C 1 179 ? 36.754 77.275 43.645 1.00 27.14 176 GLY C CA 1
ATOM 6816 C C . GLY C 1 179 ? 36.567 77.764 45.067 1.00 25.20 176 GLY C C 1
ATOM 6817 O O . GLY C 1 179 ? 35.437 77.902 45.538 1.00 22.31 176 GLY C O 1
ATOM 6818 N N . VAL C 1 180 ? 37.684 78.008 45.754 1.00 23.64 177 VAL C N 1
ATOM 6819 C CA . VAL C 1 180 ? 37.679 78.492 47.131 1.00 20.37 177 VAL C CA 1
ATOM 6820 C C . VAL C 1 180 ? 38.632 79.676 47.228 1.00 28.14 177 VAL C C 1
ATOM 6821 O O . VAL C 1 180 ? 39.756 79.615 46.717 1.00 25.09 177 VAL C O 1
ATOM 6825 N N . TRP C 1 181 ? 38.191 80.742 47.891 1.00 25.37 178 TRP C N 1
ATOM 6826 C CA . TRP C 1 181 ? 38.991 81.941 48.084 1.00 22.33 178 TRP C CA 1
ATOM 6827 C C . TRP C 1 181 ? 39.151 82.233 49.571 1.00 28.31 178 TRP C C 1
ATOM 6828 O O . TRP C 1 181 ? 38.336 81.815 50.399 1.00 26.30 178 TRP C O 1
ATOM 6839 N N . SER C 1 182 ? 40.214 82.968 49.901 1.00 25.42 179 SER C N 1
ATOM 6840 C CA . SER C 1 182 ? 40.487 83.397 51.266 1.00 22.82 179 SER C CA 1
ATOM 6841 C C . SER C 1 182 ? 40.529 84.914 51.347 1.00 27.10 179 SER C C 1
ATOM 6842 O O . SER C 1 182 ? 41.062 85.579 50.454 1.00 24.54 179 SER C O 1
ATOM 6845 N N . PHE C 1 183 ? 39.988 85.450 52.438 1.00 22.46 180 PHE C N 1
ATOM 6846 C CA . PHE C 1 183 ? 40.035 86.879 52.715 1.00 22.71 180 PHE C CA 1
ATOM 6847 C C . PHE C 1 183 ? 40.669 87.152 54.076 1.00 22.86 180 PHE C C 1
ATOM 6848 O O . PHE C 1 183 ? 40.340 88.146 54.728 1.00 25.28 180 PHE C O 1
ATOM 6856 N N . ASP C 1 184 ? 41.572 86.280 54.525 1.00 21.31 181 ASP C N 1
ATOM 6857 C CA . ASP C 1 184 ? 42.114 86.440 55.865 1.00 31.85 181 ASP C CA 1
ATOM 6858 C C . ASP C 1 184 ? 43.121 87.585 55.901 1.00 31.27 181 ASP C C 1
ATOM 6859 O O . ASP C 1 184 ? 43.364 88.277 54.909 1.00 24.41 181 ASP C O 1
ATOM 6864 N N . ALA C 1 185 ? 43.733 87.758 57.073 1.00 30.18 182 ALA C N 1
ATOM 6865 C CA . ALA C 1 185 ? 44.527 88.944 57.365 1.00 27.87 182 ALA C CA 1
ATOM 6866 C C . ALA C 1 185 ? 45.738 89.107 56.452 1.00 28.53 182 ALA C C 1
ATOM 6867 O O . ALA C 1 185 ? 46.272 90.216 56.348 1.00 30.21 182 ALA C O 1
ATOM 6901 N N . ILE C 1 188 ? 44.968 89.401 49.869 1.00 26.73 185 ILE C N 1
ATOM 6902 C CA . ILE C 1 188 ? 44.918 90.676 49.151 1.00 32.62 185 ILE C CA 1
ATOM 6903 C C . ILE C 1 188 ? 43.604 91.408 49.429 1.00 35.13 185 ILE C C 1
ATOM 6904 O O . ILE C 1 188 ? 43.605 92.502 49.994 1.00 29.93 185 ILE C O 1
ATOM 6909 N N . LEU C 1 189 ? 42.489 90.809 49.014 1.00 31.80 186 LEU C N 1
ATOM 6910 C CA . LEU C 1 189 ? 41.168 91.239 49.464 1.00 36.41 186 LEU C CA 1
ATOM 6911 C C . LEU C 1 189 ? 40.975 90.708 50.880 1.00 25.58 186 LEU C C 1
ATOM 6912 O O . LEU C 1 189 ? 40.767 89.507 51.073 1.00 23.77 186 LEU C O 1
ATOM 6917 N N . VAL C 1 190 ? 41.046 91.593 51.872 1.00 28.42 187 VAL C N 1
ATOM 6918 C CA . VAL C 1 190 ? 41.113 91.201 53.276 1.00 31.37 187 VAL C CA 1
ATOM 6919 C C . VAL C 1 190 ? 39.864 91.689 53.996 1.00 32.38 187 VAL C C 1
ATOM 6920 O O . VAL C 1 190 ? 39.530 92.878 53.935 1.00 29.14 187 VAL C O 1
ATOM 6924 N N . THR C 1 191 ? 39.187 90.772 54.690 1.00 26.88 188 THR C N 1
ATOM 6925 C CA . THR C 1 191 ? 38.036 91.104 55.524 1.00 27.65 188 THR C CA 1
ATOM 6926 C C . THR C 1 191 ? 38.256 90.695 56.977 1.00 30.38 188 THR C C 1
ATOM 6927 O O . THR C 1 191 ? 37.288 90.546 57.730 1.00 27.63 188 THR C O 1
ATOM 6931 N N . GLY C 1 192 ? 39.511 90.521 57.389 1.00 29.91 189 GLY C N 1
ATOM 6932 C CA . GLY C 1 192 ? 39.818 89.987 58.702 1.00 32.47 189 GLY C CA 1
ATOM 6933 C C . GLY C 1 192 ? 39.825 88.476 58.655 1.00 36.78 189 GLY C C 1
ATOM 6934 O O . GLY C 1 192 ? 40.884 87.842 58.675 1.00 35.15 189 GLY C O 1
ATOM 6935 N N . ASP C 1 193 ? 38.633 87.890 58.599 1.00 24.88 190 ASP C N 1
ATOM 6936 C CA . ASP C 1 193 ? 38.460 86.508 58.188 1.00 27.47 190 ASP C CA 1
ATOM 6937 C C . ASP C 1 193 ? 37.287 86.446 57.223 1.00 25.82 190 ASP C C 1
ATOM 6938 O O . ASP C 1 193 ? 36.333 87.220 57.333 1.00 24.99 190 ASP C O 1
ATOM 6943 N N . GLY C 1 194 ? 37.374 85.530 56.265 1.00 31.26 191 GLY C N 1
ATOM 6944 C CA . GLY C 1 194 ? 36.338 85.402 55.261 1.00 32.82 191 GLY C CA 1
ATOM 6945 C C . GLY C 1 194 ? 36.726 84.463 54.141 1.00 33.48 191 GLY C C 1
ATOM 6946 O O . GLY C 1 194 ? 37.907 84.349 53.795 1.00 27.33 191 GLY C O 1
ATOM 6947 N N . GLY C 1 195 ? 35.734 83.780 53.564 1.00 34.97 192 GLY C N 1
ATOM 6948 C CA . GLY C 1 195 ? 35.987 82.860 52.478 1.00 31.31 192 GLY C CA 1
ATOM 6949 C C . GLY C 1 195 ? 34.866 82.901 51.459 1.00 29.10 192 GLY C C 1
ATOM 6950 O O . GLY C 1 195 ? 33.824 83.525 51.671 1.00 21.79 192 GLY C O 1
ATOM 6959 N N . LEU C 1 197 ? 33.051 80.314 48.129 1.00 23.73 194 LEU C N 1
ATOM 6960 C CA . LEU C 1 197 ? 32.972 79.121 47.301 1.00 25.23 194 LEU C CA 1
ATOM 6961 C C . LEU C 1 197 ? 32.323 79.469 45.971 1.00 27.56 194 LEU C C 1
ATOM 6962 O O . LEU C 1 197 ? 31.423 80.313 45.909 1.00 23.56 194 LEU C O 1
ATOM 6967 N N . CYS C 1 198 ? 32.792 78.826 44.906 1.00 25.77 195 CYS C N 1
ATOM 6968 C CA . CYS C 1 198 ? 32.173 78.929 43.592 1.00 27.35 195 CYS C CA 1
ATOM 6969 C C . CYS C 1 198 ? 32.017 77.526 43.032 1.00 31.86 195 CYS C C 1
ATOM 6970 O O . CYS C 1 198 ? 32.980 76.753 43.008 1.00 28.86 195 CYS C O 1
ATOM 6973 N N . PHE C 1 199 ? 30.811 77.196 42.589 1.00 31.42 196 PHE C N 1
ATOM 6974 C CA . PHE C 1 199 ? 30.518 75.873 42.062 1.00 32.86 196 PHE C CA 1
ATOM 6975 C C . PHE C 1 199 ? 30.147 75.970 40.591 1.00 30.88 196 PHE C C 1
ATOM 6976 O O . PHE C 1 199 ? 29.408 76.872 40.187 1.00 34.61 196 PHE C O 1
ATOM 6984 N N . ARG C 1 200 ? 30.684 75.049 39.790 1.00 33.03 197 ARG C N 1
ATOM 6985 C CA . ARG C 1 200 ? 30.224 74.924 38.411 1.00 37.23 197 ARG C CA 1
ATOM 6986 C C . ARG C 1 200 ? 28.787 74.424 38.367 1.00 39.35 197 ARG C C 1
ATOM 6987 O O . ARG C 1 200 ? 28.000 74.844 37.512 1.00 48.39 197 ARG C O 1
ATOM 6995 N N . ASP C 1 201 ? 28.427 73.540 39.293 1.00 41.52 198 ASP C N 1
ATOM 6996 C CA . ASP C 1 201 ? 27.079 72.999 39.365 1.00 37.69 198 ASP C CA 1
ATOM 6997 C C . ASP C 1 201 ? 26.253 73.830 40.338 1.00 39.75 198 ASP C C 1
ATOM 6998 O O . ASP C 1 201 ? 26.560 73.840 41.538 1.00 35.33 198 ASP C O 1
ATOM 7003 N N . PRO C 1 202 ? 25.214 74.534 39.879 1.00 43.01 199 PRO C N 1
ATOM 7004 C CA . PRO C 1 202 ? 24.416 75.338 40.816 1.00 37.34 199 PRO C CA 1
ATOM 7005 C C . PRO C 1 202 ? 23.673 74.502 41.841 1.00 36.77 199 PRO C C 1
ATOM 7006 O O . PRO C 1 202 ? 23.442 74.977 42.960 1.00 37.26 199 PRO C O 1
ATOM 7010 N N . GLU C 1 203 ? 23.291 73.270 41.499 1.00 38.56 200 GLU C N 1
ATOM 7011 C CA . GLU C 1 203 ? 22.676 72.393 42.489 1.00 41.99 200 GLU C CA 1
ATOM 7012 C C . GLU C 1 203 ? 23.645 72.088 43.624 1.00 40.24 200 GLU C C 1
ATOM 7013 O O . GLU C 1 203 ? 23.241 71.992 44.790 1.00 36.55 200 GLU C O 1
ATOM 7019 N N . LEU C 1 204 ? 24.932 71.942 43.304 1.00 39.99 201 LEU C N 1
ATOM 7020 C CA . LEU C 1 204 ? 25.921 71.698 44.346 1.00 38.37 201 LEU C CA 1
ATOM 7021 C C . LEU C 1 204 ? 26.108 72.923 45.230 1.00 41.02 201 LEU C C 1
ATOM 7022 O O . LEU C 1 204 ? 26.368 72.786 46.431 1.00 27.43 201 LEU C O 1
ATOM 7027 N N . ALA C 1 205 ? 25.973 74.123 44.661 1.00 29.11 202 ALA C N 1
ATOM 7028 C CA . ALA C 1 205 ? 26.037 75.333 45.472 1.00 38.50 202 ALA C CA 1
ATOM 7029 C C . ALA C 1 205 ? 24.873 75.396 46.453 1.00 39.64 202 ALA C C 1
ATOM 7030 O O . ALA C 1 205 ? 25.038 75.847 47.593 1.00 37.10 202 ALA C O 1
ATOM 7032 N N . GLU C 1 206 ? 23.690 74.943 46.030 1.00 36.58 203 GLU C N 1
ATOM 7033 C CA . GLU C 1 206 ? 22.541 74.931 46.929 1.00 42.57 203 GLU C CA 1
ATOM 7034 C C . GLU C 1 206 ? 22.759 73.968 48.091 1.00 37.33 203 GLU C C 1
ATOM 7035 O O . GLU C 1 206 ? 22.367 74.260 49.226 1.00 35.10 203 GLU C O 1
ATOM 7041 N N . ARG C 1 207 ? 23.384 72.816 47.827 1.00 32.90 204 ARG C N 1
ATOM 7042 C CA . ARG C 1 207 ? 23.750 71.912 48.914 1.00 33.59 204 ARG C CA 1
ATOM 7043 C C . ARG C 1 207 ? 24.747 72.567 49.861 1.00 32.02 204 ARG C C 1
ATOM 7044 O O . ARG C 1 207 ? 24.705 72.335 51.076 1.00 29.25 204 ARG C O 1
ATOM 7052 N N . ALA C 1 208 ? 25.657 73.383 49.322 1.00 31.53 205 ALA C N 1
ATOM 7053 C CA . ALA C 1 208 ? 26.687 73.996 50.154 1.00 31.78 205 ALA C CA 1
ATOM 7054 C C . ALA C 1 208 ? 26.094 75.035 51.097 1.00 28.04 205 ALA C C 1
ATOM 7055 O O . ALA C 1 208 ? 26.536 75.159 52.245 1.00 24.63 205 ALA C O 1
ATOM 7057 N N . ARG C 1 209 ? 25.098 75.793 50.629 1.00 29.18 206 ARG C N 1
ATOM 7058 C CA . ARG C 1 209 ? 24.458 76.788 51.484 1.00 30.64 206 ARG C CA 1
ATOM 7059 C C . ARG C 1 209 ? 23.796 76.128 52.685 1.00 34.98 206 ARG C C 1
ATOM 7060 O O . ARG C 1 209 ? 23.917 76.609 53.817 1.00 33.71 206 ARG C O 1
ATOM 7068 N N . LYS C 1 210 ? 23.076 75.027 52.452 1.00 38.48 207 LYS C N 1
ATOM 7069 C CA . LYS C 1 210 ? 22.460 74.302 53.558 1.00 39.99 207 LYS C CA 1
ATOM 7070 C C . LYS C 1 210 ? 23.521 73.755 54.502 1.00 37.32 207 LYS C C 1
ATOM 7071 O O . LYS C 1 210 ? 23.421 73.912 55.724 1.00 37.40 207 LYS C O 1
ATOM 7077 N N . LEU C 1 211 ? 24.555 73.116 53.947 1.00 27.34 208 LEU C N 1
ATOM 7078 C CA . LEU C 1 211 ? 25.583 72.501 54.781 1.00 39.11 208 LEU C CA 1
ATOM 7079 C C . LEU C 1 211 ? 26.302 73.538 55.634 1.00 38.43 208 LEU C C 1
ATOM 7080 O O . LEU C 1 211 ? 26.561 73.304 56.821 1.00 31.47 208 LEU C O 1
ATOM 7085 N N . ALA C 1 212 ? 26.627 74.695 55.050 1.00 32.18 209 ALA C N 1
ATOM 7086 C CA . ALA C 1 212 ? 27.306 75.742 55.803 1.00 29.38 209 ALA C CA 1
ATOM 7087 C C . ALA C 1 212 ? 26.415 76.352 56.875 1.00 29.43 209 ALA C C 1
ATOM 7088 O O . ALA C 1 212 ? 26.933 76.961 57.817 1.00 31.46 209 ALA C O 1
ATOM 7090 N N . SER C 1 213 ? 25.100 76.203 56.755 1.00 26.99 210 SER C N 1
ATOM 7091 C CA . SER C 1 213 ? 24.145 76.701 57.746 1.00 31.37 210 SER C CA 1
ATOM 7092 C C . SER C 1 213 ? 23.603 75.570 58.611 1.00 32.25 210 SER C C 1
ATOM 7093 O O . SER C 1 213 ? 22.392 75.392 58.741 1.00 33.64 210 SER C O 1
ATOM 7096 N N . LEU C 1 214 ? 24.506 74.785 59.203 1.00 28.13 211 LEU C N 1
ATOM 7097 C CA . LEU C 1 214 ? 24.161 73.730 60.155 1.00 28.09 211 LEU C CA 1
ATOM 7098 C C . LEU C 1 214 ? 23.291 72.642 59.535 1.00 30.14 211 LEU C C 1
ATOM 7099 O O . LEU C 1 214 ? 22.622 71.893 60.255 1.00 30.09 211 LEU C O 1
ATOM 7104 N N . GLY C 1 215 ? 23.293 72.534 58.208 1.00 29.36 212 GLY C N 1
ATOM 7105 C CA . GLY C 1 215 ? 22.461 71.551 57.541 1.00 33.05 212 GLY C CA 1
ATOM 7106 C C . GLY C 1 215 ? 20.977 71.789 57.678 1.00 37.75 212 GLY C C 1
ATOM 7107 O O . GLY C 1 215 ? 20.191 70.850 57.529 1.00 39.49 212 GLY C O 1
ATOM 7116 N N . ALA C 1 217 ? 17.108 73.407 56.872 1.00 48.82 214 ALA C N 1
ATOM 7117 C CA . ALA C 1 217 ? 16.245 73.709 55.741 1.00 51.68 214 ALA C CA 1
ATOM 7118 C C . ALA C 1 217 ? 14.847 74.008 56.263 1.00 62.47 214 ALA C C 1
ATOM 7119 O O . ALA C 1 217 ? 14.452 73.527 57.329 1.00 61.75 214 ALA C O 1
ATOM 7121 N N . GLN C 1 218 ? 14.105 74.809 55.504 1.00 70.16 215 GLN C N 1
ATOM 7122 C CA . GLN C 1 218 ? 12.753 75.199 55.894 1.00 70.96 215 GLN C CA 1
ATOM 7123 C C . GLN C 1 218 ? 11.796 74.013 55.835 1.00 77.14 215 GLN C C 1
ATOM 7124 O O . GLN C 1 218 ? 11.648 73.374 54.794 1.00 80.73 215 GLN C O 1
ATOM 7126 N N . ARG C 1 232 ? 4.878 79.635 62.977 1.00 86.20 229 ARG C N 1
ATOM 7127 C CA . ARG C 1 232 ? 5.930 78.693 63.341 1.00 82.59 229 ARG C CA 1
ATOM 7128 C C . ARG C 1 232 ? 7.150 78.846 62.440 1.00 77.17 229 ARG C C 1
ATOM 7129 O O . ARG C 1 232 ? 7.682 77.859 61.931 1.00 73.51 229 ARG C O 1
ATOM 7137 N N . TRP C 1 233 ? 7.593 80.089 62.249 1.00 75.38 230 TRP C N 1
ATOM 7138 C CA . TRP C 1 233 ? 8.775 80.357 61.438 1.00 68.83 230 TRP C CA 1
ATOM 7139 C C . TRP C 1 233 ? 10.071 79.917 62.110 1.00 65.88 230 TRP C C 1
ATOM 7140 O O . TRP C 1 233 ? 11.137 80.049 61.497 1.00 64.10 230 TRP C O 1
ATOM 7151 N N . TRP C 1 234 ? 10.010 79.400 63.337 1.00 61.19 231 TRP C N 1
ATOM 7152 C CA . TRP C 1 234 ? 11.193 78.926 64.041 1.00 53.81 231 TRP C CA 1
ATOM 7153 C C . TRP C 1 234 ? 11.470 77.443 63.820 1.00 54.24 231 TRP C C 1
ATOM 7154 O O . TRP C 1 234 ? 12.566 76.980 64.152 1.00 54.78 231 TRP C O 1
ATOM 7165 N N . GLU C 1 235 ? 10.516 76.696 63.272 1.00 57.19 232 GLU C N 1
ATOM 7166 C CA . GLU C 1 235 ? 10.718 75.275 63.024 1.00 60.49 232 GLU C CA 1
ATOM 7167 C C . GLU C 1 235 ? 11.672 75.060 61.852 1.00 54.30 232 GLU C C 1
ATOM 7168 O O . GLU C 1 235 ? 11.768 75.883 60.938 1.00 49.17 232 GLU C O 1
ATOM 7174 N N . PHE C 1 236 ? 12.379 73.932 61.886 1.00 51.12 233 PHE C N 1
ATOM 7175 C CA . PHE C 1 236 ? 13.345 73.602 60.847 1.00 48.45 233 PHE C CA 1
ATOM 7176 C C . PHE C 1 236 ? 13.560 72.097 60.823 1.00 46.81 233 PHE C C 1
ATOM 7177 O O . PHE C 1 236 ? 13.237 71.388 61.779 1.00 45.52 233 PHE C O 1
ATOM 7185 N N . GLU C 1 237 ? 14.121 71.622 59.715 1.00 44.23 234 GLU C N 1
ATOM 7186 C CA . GLU C 1 237 ? 14.593 70.253 59.590 1.00 43.59 234 GLU C CA 1
ATOM 7187 C C . GLU C 1 237 ? 16.099 70.259 59.360 1.00 38.58 234 GLU C C 1
ATOM 7188 O O . GLU C 1 237 ? 16.692 71.283 59.013 1.00 32.82 234 GLU C O 1
ATOM 7194 N N . VAL C 1 238 ? 16.716 69.099 59.565 1.00 38.87 235 VAL C N 1
ATOM 7195 C CA . VAL C 1 238 ? 18.162 68.940 59.453 1.00 37.61 235 VAL C CA 1
ATOM 7196 C C . VAL C 1 238 ? 18.442 67.889 58.389 1.00 36.16 235 VAL C C 1
ATOM 7197 O O . VAL C 1 238 ? 18.000 66.740 58.511 1.00 36.38 235 VAL C O 1
ATOM 7201 N N . THR C 1 239 ? 19.168 68.285 57.342 1.00 35.67 236 THR C N 1
ATOM 7202 C CA . THR C 1 239 ? 19.529 67.380 56.258 1.00 41.86 236 THR C CA 1
ATOM 7203 C C . THR C 1 239 ? 20.977 66.917 56.328 1.00 40.15 236 THR C C 1
ATOM 7204 O O . THR C 1 239 ? 21.364 66.024 55.566 1.00 40.54 236 THR C O 1
ATOM 7208 N N . ALA C 1 240 ? 21.778 67.500 57.216 1.00 33.10 237 ALA C N 1
ATOM 7209 C CA . ALA C 1 240 ? 23.171 67.119 57.389 1.00 34.64 237 ALA C CA 1
ATOM 7210 C C . ALA C 1 240 ? 23.661 67.705 58.704 1.00 35.03 237 ALA C C 1
ATOM 7211 O O . ALA C 1 240 ? 23.216 68.777 59.122 1.00 38.05 237 ALA C O 1
ATOM 7213 N N . PHE C 1 241 ? 24.582 66.990 59.350 1.00 34.78 238 PHE C N 1
ATOM 7214 C CA . PHE C 1 241 ? 25.114 67.398 60.651 1.00 29.29 238 PHE C CA 1
ATOM 7215 C C . PHE C 1 241 ? 26.214 68.450 60.478 1.00 31.30 238 PHE C C 1
ATOM 7216 O O . PHE C 1 241 ? 27.351 68.300 60.927 1.00 32.57 238 PHE C O 1
ATOM 7224 N N . GLY C 1 242 ? 25.843 69.547 59.818 1.00 29.60 239 GLY C N 1
ATOM 7225 C CA . GLY C 1 242 ? 26.814 70.551 59.451 1.00 25.37 239 GLY C CA 1
ATOM 7226 C C . GLY C 1 242 ? 27.204 71.463 60.598 1.00 29.38 239 GLY C C 1
ATOM 7227 O O . GLY C 1 242 ? 26.476 71.638 61.576 1.00 26.74 239 GLY C O 1
ATOM 7228 N N . ARG C 1 243 ? 28.394 72.044 60.466 1.00 26.88 240 ARG C N 1
ATOM 7229 C CA . ARG C 1 243 ? 28.863 73.077 61.379 1.00 33.81 240 ARG C CA 1
ATOM 7230 C C . ARG C 1 243 ? 28.213 74.407 61.002 1.00 33.73 240 ARG C C 1
ATOM 7231 O O . ARG C 1 243 ? 27.360 74.483 60.113 1.00 32.85 240 ARG C O 1
ATOM 7239 N N . ARG C 1 244 ? 28.615 75.475 61.681 1.00 24.13 241 ARG C N 1
ATOM 7240 C CA . ARG C 1 244 ? 28.234 76.835 61.310 1.00 26.66 241 ARG C CA 1
ATOM 7241 C C . ARG C 1 244 ? 29.413 77.424 60.542 1.00 26.68 241 ARG C C 1
ATOM 7242 O O . ARG C 1 244 ? 30.421 77.815 61.134 1.00 33.00 241 ARG C O 1
ATOM 7250 N N . SER C 1 245 ? 29.284 77.479 59.215 1.00 35.56 242 SER C N 1
ATOM 7251 C CA . SER C 1 245 ? 30.398 77.805 58.331 1.00 39.29 242 SER C CA 1
ATOM 7252 C C . SER C 1 245 ? 30.187 79.109 57.570 1.00 37.52 242 SER C C 1
ATOM 7253 O O . SER C 1 245 ? 30.848 79.336 56.552 1.00 39.27 242 SER C O 1
ATOM 7256 N N . ILE C 1 246 ? 29.293 79.976 58.041 1.00 35.38 243 ILE C N 1
ATOM 7257 C CA . ILE C 1 246 ? 28.939 81.186 57.304 1.00 32.92 243 ILE C CA 1
ATOM 7258 C C . ILE C 1 246 ? 29.771 82.366 57.783 1.00 32.74 243 ILE C C 1
ATOM 7259 O O . ILE C 1 246 ? 30.416 82.304 58.836 1.00 32.74 243 ILE C O 1
ATOM 7264 N N . SER C 1 247 ? 29.758 83.448 57.011 1.00 30.75 244 SER C N 1
ATOM 7265 C CA . SER C 1 247 ? 30.365 84.711 57.394 1.00 31.62 244 SER C CA 1
ATOM 7266 C C . SER C 1 247 ? 29.270 85.635 57.934 1.00 34.14 244 SER C C 1
ATOM 7267 O O . SER C 1 247 ? 28.189 85.174 58.318 1.00 39.33 244 SER C O 1
ATOM 7270 N N . ASN C 1 248 ? 29.533 86.942 57.960 1.00 30.15 245 ASN C N 1
ATOM 7271 C CA . ASN C 1 248 ? 28.569 87.891 58.497 1.00 26.96 245 ASN C CA 1
ATOM 7272 C C . ASN C 1 248 ? 28.628 89.187 57.698 1.00 36.08 245 ASN C C 1
ATOM 7273 O O . ASN C 1 248 ? 29.524 89.400 56.877 1.00 39.14 245 ASN C O 1
ATOM 7278 N N . ASP C 1 249 ? 27.653 90.063 57.959 1.00 27.15 246 ASP C N 1
ATOM 7279 C CA . ASP C 1 249 ? 27.523 91.293 57.187 1.00 31.03 246 ASP C CA 1
ATOM 7280 C C . ASP C 1 249 ? 28.625 92.297 57.493 1.00 28.78 246 ASP C C 1
ATOM 7281 O O . ASP C 1 249 ? 28.910 93.155 56.650 1.00 32.54 246 ASP C O 1
ATOM 7286 N N . VAL C 1 250 ? 29.244 92.220 58.671 1.00 26.02 247 VAL C N 1
ATOM 7287 C CA . VAL C 1 250 ? 30.370 93.101 58.964 1.00 26.13 247 VAL C CA 1
ATOM 7288 C C . VAL C 1 250 ? 31.524 92.800 58.017 1.00 29.37 247 VAL C C 1
ATOM 7289 O O . VAL C 1 250 ? 32.021 93.686 57.311 1.00 25.79 247 VAL C O 1
ATOM 7293 N N . ALA C 1 251 ? 31.953 91.535 57.980 1.00 23.96 248 ALA C N 1
ATOM 7294 C CA . ALA C 1 251 ? 32.997 91.131 57.047 1.00 23.48 248 ALA C CA 1
ATOM 7295 C C . ALA C 1 251 ? 32.555 91.326 55.603 1.00 22.96 248 ALA C C 1
ATOM 7296 O O . ALA C 1 251 ? 33.352 91.737 54.752 1.00 22.92 248 ALA C O 1
ATOM 7298 N N . ALA C 1 252 ? 31.284 91.038 55.308 1.00 22.38 249 ALA C N 1
ATOM 7299 C CA . ALA C 1 252 ? 30.786 91.191 53.945 1.00 23.11 249 ALA C CA 1
ATOM 7300 C C . ALA C 1 252 ? 30.847 92.644 53.489 1.00 29.62 249 ALA C C 1
ATOM 7301 O O . ALA C 1 252 ? 31.234 92.926 52.348 1.00 31.54 249 ALA C O 1
ATOM 7303 N N . SER C 1 253 ? 30.461 93.580 54.363 1.00 25.20 250 SER C N 1
ATOM 7304 C CA . SER C 1 253 ? 30.517 94.992 53.996 1.00 27.79 250 SER C CA 1
ATOM 7305 C C . SER C 1 253 ? 31.952 95.459 53.791 1.00 28.75 250 SER C C 1
ATOM 7306 O O . SER C 1 253 ? 32.204 96.340 52.961 1.00 29.00 250 SER C O 1
ATOM 7309 N N . ILE C 1 254 ? 32.899 94.887 54.536 1.00 28.30 251 ILE C N 1
ATOM 7310 C CA . ILE C 1 254 ? 34.308 95.170 54.285 1.00 27.14 251 ILE C CA 1
ATOM 7311 C C . ILE C 1 254 ? 34.733 94.591 52.943 1.00 23.76 251 ILE C C 1
ATOM 7312 O O . ILE C 1 254 ? 35.497 95.213 52.195 1.00 21.08 251 ILE C O 1
ATOM 7317 N N . GLY C 1 255 ? 34.243 93.394 52.616 1.00 23.59 252 GLY C N 1
ATOM 7318 C CA . GLY C 1 255 ? 34.633 92.760 51.368 1.00 23.90 252 GLY C CA 1
ATOM 7319 C C . GLY C 1 255 ? 34.227 93.561 50.147 1.00 28.75 252 GLY C C 1
ATOM 7320 O O . GLY C 1 255 ? 34.962 93.614 49.158 1.00 34.19 252 GLY C O 1
ATOM 7321 N N . SER C 1 256 ? 33.053 94.195 50.198 1.00 26.46 253 SER C N 1
ATOM 7322 C CA . SER C 1 256 ? 32.603 94.993 49.063 1.00 28.95 253 SER C CA 1
ATOM 7323 C C . SER C 1 256 ? 33.506 96.199 48.846 1.00 31.79 253 SER C C 1
ATOM 7324 O O . SER C 1 256 ? 33.788 96.574 47.702 1.00 32.33 253 SER C O 1
ATOM 7327 N N . VAL C 1 257 ? 33.969 96.820 49.933 1.00 30.33 254 VAL C N 1
ATOM 7328 C CA . VAL C 1 257 ? 34.910 97.927 49.805 1.00 29.82 254 VAL C CA 1
ATOM 7329 C C . VAL C 1 257 ? 36.251 97.426 49.285 1.00 28.89 254 VAL C C 1
ATOM 7330 O O . VAL C 1 257 ? 36.865 98.046 48.408 1.00 25.66 254 VAL C O 1
ATOM 7334 N N . GLN C 1 258 ? 36.724 96.294 49.814 1.00 25.46 255 GLN C N 1
ATOM 7335 C CA . GLN C 1 258 ? 38.009 95.751 49.386 1.00 26.74 255 GLN C CA 1
ATOM 7336 C C . GLN C 1 258 ? 37.963 95.301 47.932 1.00 27.18 255 GLN C C 1
ATOM 7337 O O . GLN C 1 258 ? 38.937 95.480 47.191 1.00 23.80 255 GLN C O 1
ATOM 7343 N N . LEU C 1 259 ? 36.839 94.718 47.504 1.00 27.81 256 LEU C N 1
ATOM 7344 C CA . LEU C 1 259 ? 36.718 94.293 46.113 1.00 26.64 256 LEU C CA 1
ATOM 7345 C C . LEU C 1 259 ? 36.781 95.482 45.162 1.00 32.49 256 LEU C C 1
ATOM 7346 O O . LEU C 1 259 ? 37.327 95.365 44.060 1.00 32.46 256 LEU C O 1
ATOM 7351 N N . ARG C 1 260 ? 36.243 96.635 45.572 1.00 27.78 257 ARG C N 1
ATOM 7352 C CA . ARG C 1 260 ? 36.347 97.828 44.738 1.00 33.19 257 ARG C CA 1
ATOM 7353 C C . ARG C 1 260 ? 37.781 98.333 44.653 1.00 28.08 257 ARG C C 1
ATOM 7354 O O . ARG C 1 260 ? 38.187 98.861 43.613 1.00 30.13 257 ARG C O 1
ATOM 7362 N N . ARG C 1 261 ? 38.556 98.192 45.729 1.00 28.42 258 ARG C N 1
ATOM 7363 C CA . ARG C 1 261 ? 39.952 98.614 45.716 1.00 31.52 258 ARG C CA 1
ATOM 7364 C C . ARG C 1 261 ? 40.886 97.559 45.136 1.00 30.81 258 ARG C C 1
ATOM 7365 O O . ARG C 1 261 ? 42.066 97.856 44.920 1.00 35.67 258 ARG C O 1
ATOM 7373 N N . LEU C 1 262 ? 40.387 96.349 44.877 1.00 25.18 259 LEU C N 1
ATOM 7374 C CA . LEU C 1 262 ? 41.253 95.256 44.437 1.00 26.39 259 LEU C CA 1
ATOM 7375 C C . LEU C 1 262 ? 42.032 95.568 43.163 1.00 25.20 259 LEU C C 1
ATOM 7376 O O . LEU C 1 262 ? 43.237 95.264 43.120 1.00 27.60 259 LEU C O 1
ATOM 7381 N N . PRO C 1 263 ? 41.440 96.140 42.103 1.00 29.48 260 PRO C N 1
ATOM 7382 C CA . PRO C 1 263 ? 42.265 96.460 40.923 1.00 29.70 260 PRO C CA 1
ATOM 7383 C C . PRO C 1 263 ? 43.405 97.413 41.237 1.00 32.89 260 PRO C C 1
ATOM 7384 O O . PRO C 1 263 ? 44.494 97.283 40.663 1.00 32.50 260 PRO C O 1
ATOM 7388 N N . GLU C 1 264 ? 43.185 98.365 42.146 1.00 33.08 261 GLU C N 1
ATOM 7389 C CA . GLU C 1 264 ? 44.261 99.259 42.559 1.00 35.20 261 GLU C CA 1
ATOM 7390 C C . GLU C 1 264 ? 45.343 98.506 43.325 1.00 28.65 261 GLU C C 1
ATOM 7391 O O . GLU C 1 264 ? 46.537 98.760 43.129 1.00 32.62 261 GLU C O 1
ATOM 7397 N N . PHE C 1 265 ? 44.945 97.574 44.196 1.00 28.19 262 PHE C N 1
ATOM 7398 C CA . PHE C 1 265 ? 45.922 96.797 44.955 1.00 32.40 262 PHE C CA 1
ATOM 7399 C C . PHE C 1 265 ? 46.815 95.984 44.026 1.00 33.82 262 PHE C C 1
ATOM 7400 O O . PHE C 1 265 ? 48.039 95.948 44.195 1.00 28.32 262 PHE C O 1
ATOM 7408 N N . VAL C 1 266 ? 46.211 95.310 43.043 1.00 26.56 263 VAL C N 1
ATOM 7409 C CA . VAL C 1 266 ? 46.977 94.466 42.132 1.00 26.92 263 VAL C CA 1
ATOM 7410 C C . VAL C 1 266 ? 47.862 95.317 41.230 1.00 29.24 263 VAL C C 1
ATOM 7411 O O . VAL C 1 266 ? 49.004 94.947 40.930 1.00 28.29 263 VAL C O 1
ATOM 7415 N N . ARG C 1 267 ? 47.351 96.469 40.789 1.00 27.59 264 ARG C N 1
ATOM 7416 C CA . ARG C 1 267 ? 48.155 97.384 39.985 1.00 29.80 264 ARG C CA 1
ATOM 7417 C C . ARG C 1 267 ? 49.403 97.828 40.739 1.00 31.14 264 ARG C C 1
ATOM 7418 O O . ARG C 1 267 ? 50.500 97.870 40.170 1.00 27.54 264 ARG C O 1
ATOM 7426 N N . ARG C 1 268 ? 49.255 98.160 42.025 1.00 34.60 265 ARG C N 1
ATOM 7427 C CA . ARG C 1 268 ? 50.411 98.548 42.828 1.00 33.88 265 ARG C CA 1
ATOM 7428 C C . ARG C 1 268 ? 51.358 97.372 43.033 1.00 28.37 265 ARG C C 1
ATOM 7429 O O . ARG C 1 268 ? 52.580 97.532 42.942 1.00 27.71 265 ARG C O 1
ATOM 7437 N N . ARG C 1 269 ? 50.813 96.185 43.314 1.00 23.81 266 ARG C N 1
ATOM 7438 C CA . ARG C 1 269 ? 51.655 95.002 43.462 1.00 24.08 266 ARG C CA 1
ATOM 7439 C C . ARG C 1 269 ? 52.406 94.694 42.174 1.00 30.17 266 ARG C C 1
ATOM 7440 O O . ARG C 1 269 ? 53.567 94.267 42.210 1.00 24.72 266 ARG C O 1
ATOM 7448 N N . ARG C 1 270 ? 51.761 94.905 41.024 1.00 27.41 267 ARG C N 1
ATOM 7449 C CA . ARG C 1 270 ? 52.411 94.618 39.750 1.00 27.32 267 ARG C CA 1
ATOM 7450 C C . ARG C 1 270 ? 53.611 95.531 39.524 1.00 29.94 267 ARG C C 1
ATOM 7451 O O . ARG C 1 270 ? 54.697 95.066 39.160 1.00 24.62 267 ARG C O 1
ATOM 7459 N N . GLU C 1 271 ? 53.437 96.839 39.736 1.00 24.71 268 GLU C N 1
ATOM 7460 C CA . GLU C 1 271 ? 54.541 97.757 39.478 1.00 29.46 268 GLU C CA 1
ATOM 7461 C C . GLU C 1 271 ? 55.691 97.542 40.456 1.00 26.85 268 GLU C C 1
ATOM 7462 O O . GLU C 1 271 ? 56.847 97.817 40.118 1.00 29.61 268 GLU C O 1
ATOM 7468 N N . ILE C 1 272 ? 55.403 97.036 41.657 1.00 27.67 269 ILE C N 1
ATOM 7469 C CA . ILE C 1 272 ? 56.474 96.668 42.579 1.00 23.48 269 ILE C CA 1
ATOM 7470 C C . ILE C 1 272 ? 57.237 95.464 42.043 1.00 27.83 269 ILE C C 1
ATOM 7471 O O . ILE C 1 272 ? 58.474 95.449 42.025 1.00 25.62 269 ILE C O 1
ATOM 7476 N N . ALA C 1 273 ? 56.508 94.440 41.588 1.00 23.28 270 ALA C N 1
ATOM 7477 C CA . ALA C 1 273 ? 57.153 93.248 41.045 1.00 31.70 270 ALA C CA 1
ATOM 7478 C C . ALA C 1 273 ? 58.004 93.584 39.829 1.00 31.92 270 ALA C C 1
ATOM 7479 O O . ALA C 1 273 ? 59.083 93.012 39.637 1.00 34.48 270 ALA C O 1
ATOM 7481 N N . GLU C 1 274 ? 57.536 94.515 38.996 1.00 30.07 271 GLU C N 1
ATOM 7482 C CA . GLU C 1 274 ? 58.306 94.904 37.822 1.00 35.29 271 GLU C CA 1
ATOM 7483 C C . GLU C 1 274 ? 59.538 95.715 38.205 1.00 36.52 271 GLU C C 1
ATOM 7484 O O . GLU C 1 274 ? 60.569 95.628 37.529 1.00 41.35 271 GLU C O 1
ATOM 7490 N N . ARG C 1 275 ? 59.455 96.501 39.280 1.00 34.81 272 ARG C N 1
ATOM 7491 C CA . ARG C 1 275 ? 60.647 97.169 39.792 1.00 30.81 272 ARG C CA 1
ATOM 7492 C C . ARG C 1 275 ? 61.636 96.159 40.363 1.00 30.73 272 ARG C C 1
ATOM 7493 O O . ARG C 1 275 ? 62.852 96.304 40.184 1.00 33.34 272 ARG C O 1
ATOM 7501 N N . TYR C 1 276 ? 61.133 95.135 41.060 1.00 28.97 273 TYR C N 1
ATOM 7502 C CA . TYR C 1 276 ? 61.989 94.040 41.508 1.00 29.86 273 TYR C CA 1
ATOM 7503 C C . TYR C 1 276 ? 62.694 93.382 40.328 1.00 31.98 273 TYR C C 1
ATOM 7504 O O . TYR C 1 276 ? 63.898 93.105 40.384 1.00 35.87 273 TYR C O 1
ATOM 7513 N N . ASP C 1 277 ? 61.949 93.110 39.252 1.00 28.86 274 ASP C N 1
ATOM 7514 C CA . ASP C 1 277 ? 62.547 92.516 38.060 1.00 30.99 274 ASP C CA 1
ATOM 7515 C C . ASP C 1 277 ? 63.660 93.392 37.506 1.00 35.08 274 ASP C C 1
ATOM 7516 O O . ASP C 1 277 ? 64.730 92.894 37.139 1.00 32.91 274 ASP C O 1
ATOM 7521 N N . GLN C 1 278 ? 63.423 94.703 37.434 1.00 37.53 275 GLN C N 1
ATOM 7522 C CA . GLN C 1 278 ? 64.429 95.610 36.893 1.00 35.69 275 GLN C CA 1
ATOM 7523 C C . GLN C 1 278 ? 65.678 95.634 37.765 1.00 33.03 275 GLN C C 1
ATOM 7524 O O . GLN C 1 278 ? 66.802 95.598 37.253 1.00 32.66 275 GLN C O 1
ATOM 7530 N N . GLY C 1 279 ? 65.503 95.680 39.085 1.00 37.51 276 GLY C N 1
ATOM 7531 C CA . GLY C 1 279 ? 66.633 95.812 39.986 1.00 35.71 276 GLY C CA 1
ATOM 7532 C C . GLY C 1 279 ? 67.355 94.528 40.336 1.00 35.67 276 GLY C C 1
ATOM 7533 O O . GLY C 1 279 ? 68.442 94.592 40.919 1.00 35.22 276 GLY C O 1
ATOM 7534 N N . LEU C 1 280 ? 66.795 93.364 39.993 1.00 36.88 277 LEU C N 1
ATOM 7535 C CA . LEU C 1 280 ? 67.376 92.091 40.404 1.00 36.76 277 LEU C CA 1
ATOM 7536 C C . LEU C 1 280 ? 67.635 91.137 39.241 1.00 38.17 277 LEU C C 1
ATOM 7537 O O . LEU C 1 280 ? 68.024 89.988 39.479 1.00 41.88 277 LEU C O 1
ATOM 7542 N N . SER C 1 281 ? 67.448 91.576 37.994 1.00 49.41 278 SER C N 1
ATOM 7543 C CA . SER C 1 281 ? 67.613 90.667 36.862 1.00 55.38 278 SER C CA 1
ATOM 7544 C C . SER C 1 281 ? 69.081 90.341 36.607 1.00 61.38 278 SER C C 1
ATOM 7545 O O . SER C 1 281 ? 69.433 89.178 36.383 1.00 65.12 278 SER C O 1
ATOM 7548 N N . THR C 1 282 ? 69.952 91.351 36.632 1.00 67.84 279 THR C N 1
ATOM 7549 C CA . THR C 1 282 ? 71.358 91.128 36.318 1.00 76.03 279 THR C CA 1
ATOM 7550 C C . THR C 1 282 ? 72.112 90.418 37.435 1.00 76.46 279 THR C C 1
ATOM 7551 O O . THR C 1 282 ? 73.260 90.016 37.222 1.00 86.09 279 THR C O 1
ATOM 7555 N N . VAL C 1 283 ? 71.498 90.244 38.604 1.00 66.52 280 VAL C N 1
ATOM 7556 C CA . VAL C 1 283 ? 72.206 89.729 39.771 1.00 55.93 280 VAL C CA 1
ATOM 7557 C C . VAL C 1 283 ? 72.490 88.244 39.584 1.00 50.67 280 VAL C C 1
ATOM 7558 O O . VAL C 1 283 ? 71.567 87.429 39.459 1.00 45.64 280 VAL C O 1
ATOM 7562 N N . ASP C 1 284 ? 73.770 87.883 39.574 1.00 54.23 281 ASP C N 1
ATOM 7563 C CA . ASP C 1 284 ? 74.158 86.482 39.513 1.00 57.93 281 ASP C CA 1
ATOM 7564 C C . ASP C 1 284 ? 73.961 85.815 40.868 1.00 51.96 281 ASP C C 1
ATOM 7565 O O . ASP C 1 284 ? 74.087 86.446 41.922 1.00 48.36 281 ASP C O 1
ATOM 7570 N N . GLY C 1 285 ? 73.655 84.521 40.832 1.00 50.63 282 GLY C N 1
ATOM 7571 C CA . GLY C 1 285 ? 73.319 83.793 42.036 1.00 48.53 282 GLY C CA 1
ATOM 7572 C C . GLY C 1 285 ? 71.882 83.933 42.475 1.00 45.88 282 GLY C C 1
ATOM 7573 O O . GLY C 1 285 ? 71.532 83.464 43.564 1.00 50.40 282 GLY C O 1
ATOM 7574 N N . LEU C 1 286 ? 71.038 84.567 41.663 1.00 37.87 283 LEU C N 1
ATOM 7575 C CA . LEU C 1 286 ? 69.636 84.768 41.993 1.00 34.34 283 LEU C CA 1
ATOM 7576 C C . LEU C 1 286 ? 68.822 84.696 40.711 1.00 35.04 283 LEU C C 1
ATOM 7577 O O . LEU C 1 286 ? 69.277 85.145 39.655 1.00 41.71 283 LEU C O 1
ATOM 7582 N N . ARG C 1 287 ? 67.623 84.128 40.808 1.00 35.47 284 ARG C N 1
ATOM 7583 C CA . ARG C 1 287 ? 66.712 84.034 39.674 1.00 31.65 284 ARG C CA 1
ATOM 7584 C C . ARG C 1 287 ? 65.352 84.578 40.083 1.00 31.77 284 ARG C C 1
ATOM 7585 O O . ARG C 1 287 ? 64.735 84.077 41.030 1.00 26.80 284 ARG C O 1
ATOM 7593 N N . CYS C 1 288 ? 64.899 85.612 39.375 1.00 30.73 285 CYS C N 1
ATOM 7594 C CA . CYS C 1 288 ? 63.602 86.219 39.607 1.00 30.91 285 CYS C CA 1
ATOM 7595 C C . CYS C 1 288 ? 62.500 85.284 39.105 1.00 29.68 285 CYS C C 1
ATOM 7596 O O . CYS C 1 288 ? 62.784 84.269 38.466 1.00 26.30 285 CYS C O 1
ATOM 7599 N N . PRO C 1 289 ? 61.234 85.582 39.398 1.00 32.72 286 PRO C N 1
ATOM 7600 C CA . PRO C 1 289 ? 60.137 84.738 38.893 1.00 32.44 286 PRO C CA 1
ATOM 7601 C C . PRO C 1 289 ? 60.144 84.675 37.377 1.00 37.98 286 PRO C C 1
ATOM 7602 O O . PRO C 1 289 ? 60.437 85.675 36.705 1.00 45.38 286 PRO C O 1
ATOM 7606 N N . PRO C 1 290 ? 59.828 83.518 36.802 1.00 34.64 287 PRO C N 1
ATOM 7607 C CA . PRO C 1 290 ? 59.793 83.395 35.342 1.00 34.76 287 PRO C CA 1
ATOM 7608 C C . PRO C 1 290 ? 58.696 84.261 34.754 1.00 33.40 287 PRO C C 1
ATOM 7609 O O . PRO C 1 290 ? 57.748 84.637 35.461 1.00 32.60 287 PRO C O 1
ATOM 7613 N N . PRO C 1 291 ? 58.790 84.603 33.469 1.00 34.57 288 PRO C N 1
ATOM 7614 C CA . PRO C 1 291 ? 57.775 85.473 32.865 1.00 33.01 288 PRO C CA 1
ATOM 7615 C C . PRO C 1 291 ? 56.392 84.841 32.912 1.00 34.22 288 PRO C C 1
ATOM 7616 O O . PRO C 1 291 ? 56.233 83.622 32.824 1.00 30.01 288 PRO C O 1
ATOM 7620 N N . LEU C 1 292 ? 55.390 85.691 33.063 1.00 37.46 289 LEU C N 1
ATOM 7621 C CA . LEU C 1 292 ? 54.009 85.236 33.023 1.00 34.80 289 LEU C CA 1
ATOM 7622 C C . LEU C 1 292 ? 53.673 84.768 31.611 1.00 35.27 289 LEU C C 1
ATOM 7623 O O . LEU C 1 292 ? 53.991 85.467 30.642 1.00 40.36 289 LEU C O 1
ATOM 7628 N N . PRO C 1 293 ? 53.063 83.593 31.447 1.00 35.60 290 PRO C N 1
ATOM 7629 C CA . PRO C 1 293 ? 52.689 83.143 30.101 1.00 30.72 290 PRO C CA 1
ATOM 7630 C C . PRO C 1 293 ? 51.715 84.107 29.442 1.00 33.07 290 PRO C C 1
ATOM 7631 O O . PRO C 1 293 ? 50.933 84.790 30.108 1.00 34.36 290 PRO C O 1
ATOM 7635 N N . ALA C 1 294 ? 51.777 84.162 28.113 1.00 37.82 291 ALA C N 1
ATOM 7636 C CA . ALA C 1 294 ? 50.885 85.033 27.362 1.00 32.84 291 ALA C CA 1
ATOM 7637 C C . ALA C 1 294 ? 49.434 84.657 27.627 1.00 31.29 291 ALA C C 1
ATOM 7638 O O . ALA C 1 294 ? 49.074 83.476 27.659 1.00 30.09 291 ALA C O 1
ATOM 7640 N N . GLY C 1 295 ? 48.599 85.674 27.832 1.00 32.19 292 GLY C N 1
ATOM 7641 C CA . GLY C 1 295 ? 47.210 85.471 28.173 1.00 29.65 292 GLY C CA 1
ATOM 7642 C C . GLY C 1 295 ? 46.934 85.274 29.648 1.00 31.98 292 GLY C C 1
ATOM 7643 O O . GLY C 1 295 ? 45.762 85.270 30.045 1.00 35.16 292 GLY C O 1
ATOM 7644 N N . HIS C 1 296 ? 47.968 85.107 30.471 1.00 26.54 293 HIS C N 1
ATOM 7645 C CA . HIS C 1 296 ? 47.809 84.942 31.910 1.00 29.84 293 HIS C CA 1
ATOM 7646 C C . HIS C 1 296 ? 47.967 86.286 32.611 1.00 30.10 293 HIS C C 1
ATOM 7647 O O . HIS C 1 296 ? 48.843 87.080 32.260 1.00 26.86 293 HIS C O 1
ATOM 7654 N N . THR C 1 297 ? 47.114 86.532 33.601 1.00 29.44 294 THR C N 1
ATOM 7655 C CA . THR C 1 297 ? 47.246 87.673 34.497 1.00 34.24 294 THR C CA 1
ATOM 7656 C C . THR C 1 297 ? 47.407 87.159 35.920 1.00 35.85 294 THR C C 1
ATOM 7657 O O . THR C 1 297 ? 46.797 86.153 36.298 1.00 28.10 294 THR C O 1
ATOM 7661 N N . SER C 1 298 ? 48.231 87.847 36.705 1.00 32.42 295 SER C N 1
ATOM 7662 C CA . SER C 1 298 ? 48.536 87.436 38.066 1.00 32.80 295 SER C CA 1
ATOM 7663 C C . SER C 1 298 ? 47.898 88.383 39.073 1.00 30.82 295 SER C C 1
ATOM 7664 O O . SER C 1 298 ? 47.597 89.541 38.772 1.00 29.74 295 SER C O 1
ATOM 7667 N N . SER C 1 299 ? 47.684 87.863 40.281 1.00 26.56 296 SER C N 1
ATOM 7668 C CA . SER C 1 299 ? 47.315 88.687 41.423 1.00 25.76 296 SER C CA 1
ATOM 7669 C C . SER C 1 299 ? 48.529 89.268 42.136 1.00 22.09 296 SER C C 1
ATOM 7670 O O . SER C 1 299 ? 48.362 90.131 43.005 1.00 23.57 296 SER C O 1
ATOM 7673 N N . TYR C 1 300 ? 49.731 88.812 41.786 1.00 20.63 297 TYR C N 1
ATOM 7674 C CA . TYR C 1 300 ? 50.987 89.269 42.380 1.00 21.33 297 TYR C CA 1
ATOM 7675 C C . TYR C 1 300 ? 50.949 89.147 43.902 1.00 24.88 297 TYR C C 1
ATOM 7676 O O . TYR C 1 300 ? 51.107 90.118 44.644 1.00 28.49 297 TYR C O 1
ATOM 7685 N N . TYR C 1 301 ? 50.727 87.911 44.355 1.00 21.66 298 TYR C N 1
ATOM 7686 C CA . TYR C 1 301 ? 50.651 87.599 45.777 1.00 31.94 298 TYR C CA 1
ATOM 7687 C C . TYR C 1 301 ? 52.019 87.280 46.369 1.00 25.81 298 TYR C C 1
ATOM 7688 O O . TYR C 1 301 ? 52.311 87.678 47.501 1.00 28.38 298 TYR C O 1
ATOM 7697 N N . PHE C 1 302 ? 52.858 86.561 45.628 1.00 21.18 299 PHE C N 1
ATOM 7698 C CA . PHE C 1 302 ? 54.229 86.284 46.024 1.00 29.43 299 PHE C CA 1
ATOM 7699 C C . PHE C 1 302 ? 55.187 86.896 45.014 1.00 31.79 299 PHE C C 1
ATOM 7700 O O . PHE C 1 302 ? 54.884 86.982 43.820 1.00 29.53 299 PHE C O 1
ATOM 7708 N N . TYR C 1 303 ? 56.351 87.312 45.502 1.00 26.45 300 TYR C N 1
ATOM 7709 C CA . TYR C 1 303 ? 57.516 87.539 44.652 1.00 28.24 300 TYR C CA 1
ATOM 7710 C C . TYR C 1 303 ? 58.618 86.631 45.187 1.00 27.97 300 TYR C C 1
ATOM 7711 O O . TYR C 1 303 ? 59.275 86.953 46.182 1.00 31.22 300 TYR C O 1
ATOM 7720 N N . TRP C 1 304 ? 58.814 85.494 44.529 1.00 28.39 301 TRP C N 1
ATOM 7721 C CA . TRP C 1 304 ? 59.745 84.475 44.989 1.00 27.42 301 TRP C CA 1
ATOM 7722 C C . TRP C 1 304 ? 61.019 84.519 44.155 1.00 25.01 301 TRP C C 1
ATOM 7723 O O . TRP C 1 304 ? 60.962 84.543 42.922 1.00 31.06 301 TRP C O 1
ATOM 7734 N N . VAL C 1 305 ? 62.161 84.544 44.831 1.00 23.07 302 VAL C N 1
ATOM 7735 C CA . VAL C 1 305 ? 63.463 84.488 44.179 1.00 25.91 302 VAL C CA 1
ATOM 7736 C C . VAL C 1 305 ? 64.103 83.147 44.505 1.00 30.48 302 VAL C C 1
ATOM 7737 O O . VAL C 1 305 ? 63.833 82.545 45.551 1.00 24.96 302 VAL C O 1
ATOM 7741 N N . ARG C 1 306 ? 64.953 82.674 43.596 1.00 31.55 303 ARG C N 1
ATOM 7742 C CA . ARG C 1 306 ? 65.609 81.380 43.723 1.00 36.30 303 ARG C CA 1
ATOM 7743 C C . ARG C 1 306 ? 67.116 81.569 43.808 1.00 38.63 303 ARG C C 1
ATOM 7744 O O . ARG C 1 306 ? 67.698 82.325 43.023 1.00 42.03 303 ARG C O 1
ATOM 7760 N N . ASP C 1 308 ? 71.017 79.445 45.513 1.00 41.01 305 ASP C N 1
ATOM 7761 C CA . ASP C 1 308 ? 71.592 78.186 45.965 1.00 44.71 305 ASP C CA 1
ATOM 7762 C C . ASP C 1 308 ? 71.140 77.885 47.389 1.00 42.85 305 ASP C C 1
ATOM 7763 O O . ASP C 1 308 ? 71.002 78.788 48.218 1.00 36.73 305 ASP C O 1
ATOM 7768 N N . ALA C 1 309 ? 70.902 76.599 47.665 1.00 41.34 306 ALA C N 1
ATOM 7769 C CA . ALA C 1 309 ? 70.375 76.198 48.966 1.00 37.05 306 ALA C CA 1
ATOM 7770 C C . ALA C 1 309 ? 71.306 76.592 50.105 1.00 43.62 306 ALA C C 1
ATOM 7771 O O . ALA C 1 309 ? 70.845 76.825 51.229 1.00 43.63 306 ALA C O 1
ATOM 7773 N N . SER C 1 310 ? 72.611 76.679 49.840 1.00 44.42 307 SER C N 1
ATOM 7774 C CA . SER C 1 310 ? 73.561 77.007 50.895 1.00 49.96 307 SER C CA 1
ATOM 7775 C C . SER C 1 310 ? 73.487 78.470 51.319 1.00 48.30 307 SER C C 1
ATOM 7776 O O . SER C 1 310 ? 74.017 78.818 52.379 1.00 55.29 307 SER C O 1
ATOM 7779 N N . VAL C 1 311 ? 72.851 79.330 50.527 1.00 41.13 308 VAL C N 1
ATOM 7780 C CA . VAL C 1 311 ? 72.744 80.748 50.856 1.00 42.58 308 VAL C CA 1
ATOM 7781 C C . VAL C 1 311 ? 71.310 81.202 51.080 1.00 39.97 308 VAL C C 1
ATOM 7782 O O . VAL C 1 311 ? 71.104 82.355 51.492 1.00 39.14 308 VAL C O 1
ATOM 7786 N N . ARG C 1 312 ? 70.311 80.354 50.823 1.00 36.10 309 ARG C N 1
ATOM 7787 C CA . ARG C 1 312 ? 68.923 80.766 51.011 1.00 34.32 309 ARG C CA 1
ATOM 7788 C C . ARG C 1 312 ? 68.647 81.102 52.471 1.00 33.74 309 ARG C C 1
ATOM 7789 O O . ARG C 1 312 ? 68.119 82.174 52.786 1.00 33.81 309 ARG C O 1
ATOM 7797 N N . ASP C 1 313 ? 68.998 80.190 53.381 1.00 28.28 310 ASP C N 1
ATOM 7798 C CA . ASP C 1 313 ? 68.739 80.428 54.797 1.00 34.24 310 ASP C CA 1
ATOM 7799 C C . ASP C 1 313 ? 69.610 81.547 55.351 1.00 32.92 310 ASP C C 1
ATOM 7800 O O . ASP C 1 313 ? 69.164 82.298 56.226 1.00 31.01 310 ASP C O 1
ATOM 7805 N N . ALA C 1 314 ? 70.847 81.676 54.861 1.00 34.53 311 ALA C N 1
ATOM 7806 C CA . ALA C 1 314 ? 71.693 82.784 55.290 1.00 37.50 311 ALA C CA 1
ATOM 7807 C C . ALA C 1 314 ? 71.143 84.124 54.817 1.00 38.76 311 ALA C C 1
ATOM 7808 O O . ALA C 1 314 ? 71.269 85.130 55.526 1.00 38.32 311 ALA C O 1
ATOM 7818 N N . ALA C 1 316 ? 67.887 84.875 54.311 1.00 31.66 313 ALA C N 1
ATOM 7819 C CA . ALA C 1 316 ? 66.738 85.186 55.157 1.00 33.84 313 ALA C CA 1
ATOM 7820 C C . ALA C 1 316 ? 67.178 85.727 56.512 1.00 34.73 313 ALA C C 1
ATOM 7821 O O . ALA C 1 316 ? 66.554 86.648 57.053 1.00 38.48 313 ALA C O 1
ATOM 7823 N N . ARG C 1 317 ? 68.252 85.170 57.077 1.00 34.97 314 ARG C N 1
ATOM 7824 C CA . ARG C 1 317 ? 68.734 85.648 58.369 1.00 42.20 314 ARG C CA 1
ATOM 7825 C C . ARG C 1 317 ? 69.384 87.021 58.245 1.00 37.43 314 ARG C C 1
ATOM 7826 O O . ARG C 1 317 ? 69.200 87.882 59.113 1.00 41.74 314 ARG C O 1
ATOM 7834 N N . ARG C 1 318 ? 70.153 87.242 57.176 1.00 35.40 315 ARG C N 1
ATOM 7835 C CA . ARG C 1 318 ? 70.782 88.544 56.982 1.00 34.21 315 ARG C CA 1
ATOM 7836 C C . ARG C 1 318 ? 69.743 89.627 56.723 1.00 37.25 315 ARG C C 1
ATOM 7837 O O . ARG C 1 318 ? 69.846 90.735 57.262 1.00 38.98 315 ARG C O 1
ATOM 7845 N N . LEU C 1 319 ? 68.735 89.325 55.901 1.00 37.52 316 LEU C N 1
ATOM 7846 C CA . LEU C 1 319 ? 67.690 90.305 55.623 1.00 35.23 316 LEU C CA 1
ATOM 7847 C C . LEU C 1 319 ? 66.896 90.639 56.880 1.00 36.25 316 LEU C C 1
ATOM 7848 O O . LEU C 1 319 ? 66.566 91.808 57.117 1.00 35.50 316 LEU C O 1
ATOM 7853 N N . TYR C 1 320 ? 66.581 89.628 57.696 1.00 31.19 317 TYR C N 1
ATOM 7854 C CA . TYR C 1 320 ? 65.883 89.883 58.953 1.00 40.59 317 TYR C CA 1
ATOM 7855 C C . TYR C 1 320 ? 66.667 90.848 59.833 1.00 38.92 317 TYR C C 1
ATOM 7856 O O . TYR C 1 320 ? 66.091 91.776 60.413 1.00 36.71 317 TYR C O 1
ATOM 7865 N N . ASP C 1 321 ? 67.985 90.650 59.940 1.00 37.36 318 ASP C N 1
ATOM 7866 C CA . ASP C 1 321 ? 68.808 91.548 60.745 1.00 38.92 318 ASP C CA 1
ATOM 7867 C C . ASP C 1 321 ? 68.805 92.966 60.189 1.00 40.58 318 ASP C C 1
ATOM 7868 O O . ASP C 1 321 ? 69.032 93.923 60.936 1.00 44.20 318 ASP C O 1
ATOM 7873 N N . ARG C 1 322 ? 68.559 93.121 58.890 1.00 37.63 319 ARG C N 1
ATOM 7874 C CA . ARG C 1 322 ? 68.537 94.425 58.245 1.00 39.69 319 ARG C CA 1
ATOM 7875 C C . ARG C 1 322 ? 67.131 95.003 58.135 1.00 40.07 319 ARG C C 1
ATOM 7876 O O . ARG C 1 322 ? 66.925 95.964 57.387 1.00 42.08 319 ARG C O 1
ATOM 7884 N N . GLY C 1 323 ? 66.163 94.440 58.856 1.00 39.89 320 GLY C N 1
ATOM 7885 C CA . GLY C 1 323 ? 64.817 94.980 58.867 1.00 39.29 320 GLY C CA 1
ATOM 7886 C C . GLY C 1 323 ? 63.930 94.572 57.714 1.00 43.92 320 GLY C C 1
ATOM 7887 O O . GLY C 1 323 ? 62.952 95.268 57.426 1.00 38.85 320 GLY C O 1
ATOM 7888 N N . VAL C 1 324 ? 64.224 93.458 57.048 1.00 35.01 321 VAL C N 1
ATOM 7889 C CA . VAL C 1 324 ? 63.440 92.998 55.905 1.00 33.58 321 VAL C CA 1
ATOM 7890 C C . VAL C 1 324 ? 62.973 91.576 56.184 1.00 31.60 321 VAL C C 1
ATOM 7891 O O . VAL C 1 324 ? 63.793 90.654 56.259 1.00 33.97 321 VAL C O 1
ATOM 7895 N N . TYR C 1 325 ? 61.663 91.401 56.340 1.00 34.78 322 TYR C N 1
ATOM 7896 C CA . TYR C 1 325 ? 61.097 90.075 56.550 1.00 33.38 322 TYR C CA 1
ATOM 7897 C C . TYR C 1 325 ? 61.094 89.283 55.252 1.00 28.24 322 TYR C C 1
ATOM 7898 O O . TYR C 1 325 ? 60.831 89.827 54.175 1.00 29.45 322 TYR C O 1
ATOM 7907 N N . THR C 1 326 ? 61.385 87.987 55.363 1.00 26.89 323 THR C N 1
ATOM 7908 C CA . THR C 1 326 ? 61.190 87.037 54.279 1.00 32.15 323 THR C CA 1
ATOM 7909 C C . THR C 1 326 ? 60.614 85.768 54.882 1.00 34.65 323 THR C C 1
ATOM 7910 O O . THR C 1 326 ? 60.634 85.578 56.100 1.00 24.66 323 THR C O 1
ATOM 7914 N N . THR C 1 327 ? 60.095 84.900 54.018 1.00 29.03 324 THR C N 1
ATOM 7915 C CA . THR C 1 327 ? 59.601 83.596 54.438 1.00 33.36 324 THR C CA 1
ATOM 7916 C C . THR C 1 327 ? 59.502 82.706 53.207 1.00 33.58 324 THR C C 1
ATOM 7917 O O . THR C 1 327 ? 59.858 83.107 52.096 1.00 36.11 324 THR C O 1
ATOM 7921 N N . PHE C 1 328 ? 59.018 81.484 53.415 1.00 36.50 325 PHE C N 1
ATOM 7922 C CA . PHE C 1 328 ? 58.765 80.555 52.325 1.00 33.67 325 PHE C CA 1
ATOM 7923 C C . PHE C 1 328 ? 57.367 79.975 52.459 1.00 30.70 325 PHE C C 1
ATOM 7924 O O . PHE C 1 328 ? 56.974 79.532 53.543 1.00 32.69 325 PHE C O 1
ATOM 7932 N N . ARG C 1 329 ? 56.627 79.989 51.357 1.00 28.74 326 ARG C N 1
ATOM 7933 C CA . ARG C 1 329 ? 55.383 79.251 51.206 1.00 32.36 326 ARG C CA 1
ATOM 7934 C C . ARG C 1 329 ? 55.493 78.414 49.940 1.00 31.00 326 ARG C C 1
ATOM 7935 O O . ARG C 1 329 ? 56.116 78.846 48.967 1.00 34.64 326 ARG C O 1
ATOM 7943 N N . TYR C 1 330 ? 54.930 77.207 49.954 1.00 31.26 327 TYR C N 1
ATOM 7944 C CA . TYR C 1 330 ? 54.351 76.582 51.137 1.00 25.33 327 TYR C CA 1
ATOM 7945 C C . TYR C 1 330 ? 55.208 75.375 51.500 1.00 27.71 327 TYR C C 1
ATOM 7946 O O . TYR C 1 330 ? 55.685 74.667 50.610 1.00 26.82 327 TYR C O 1
ATOM 7955 N N . ALA C 1 331 ? 55.415 75.158 52.795 1.00 23.63 328 ALA C N 1
ATOM 7956 C CA . ALA C 1 331 ? 56.239 74.051 53.253 1.00 27.95 328 ALA C CA 1
ATOM 7957 C C . ALA C 1 331 ? 55.773 72.749 52.603 1.00 22.93 328 ALA C C 1
ATOM 7958 O O . ALA C 1 331 ? 54.564 72.483 52.558 1.00 21.70 328 ALA C O 1
ATOM 7960 N N . PRO C 1 332 ? 56.686 71.933 52.068 1.00 27.86 329 PRO C N 1
ATOM 7961 C CA . PRO C 1 332 ? 56.268 70.718 51.355 1.00 24.94 329 PRO C CA 1
ATOM 7962 C C . PRO C 1 332 ? 55.570 69.724 52.269 1.00 22.49 329 PRO C C 1
ATOM 7963 O O . PRO C 1 332 ? 56.193 69.139 53.160 1.00 22.03 329 PRO C O 1
ATOM 7967 N N . LEU C 1 333 ? 54.269 69.527 52.048 1.00 23.68 330 LEU C N 1
ATOM 7968 C CA . LEU C 1 333 ? 53.484 68.659 52.916 1.00 25.31 330 LEU C CA 1
ATOM 7969 C C . LEU C 1 333 ? 53.869 67.192 52.780 1.00 32.16 330 LEU C C 1
ATOM 7970 O O . LEU C 1 333 ? 53.616 66.414 53.707 1.00 26.68 330 LEU C O 1
ATOM 7975 N N . HIS C 1 334 ? 54.476 66.793 51.659 1.00 30.81 331 HIS C N 1
ATOM 7976 C CA . HIS C 1 334 ? 54.905 65.406 51.527 1.00 32.46 331 HIS C CA 1
ATOM 7977 C C . HIS C 1 334 ? 56.045 65.061 52.475 1.00 31.77 331 HIS C C 1
ATOM 7978 O O . HIS C 1 334 ? 56.342 63.874 52.654 1.00 31.29 331 HIS C O 1
ATOM 7985 N N . LEU C 1 335 ? 56.679 66.060 53.086 1.00 27.55 332 LEU C N 1
ATOM 7986 C CA . LEU C 1 335 ? 57.655 65.841 54.145 1.00 32.62 332 LEU C CA 1
ATOM 7987 C C . LEU C 1 335 ? 57.035 65.900 55.536 1.00 36.72 332 LEU C C 1
ATOM 7988 O O . LEU C 1 335 ? 57.759 65.758 56.527 1.00 42.86 332 LEU C O 1
ATOM 7993 N N . VAL C 1 336 ? 55.726 66.116 55.632 1.00 33.22 333 VAL C N 1
ATOM 7994 C CA . VAL C 1 336 ? 55.022 66.113 56.910 1.00 33.00 333 VAL C CA 1
ATOM 7995 C C . VAL C 1 336 ? 54.561 64.689 57.189 1.00 31.87 333 VAL C C 1
ATOM 7996 O O . VAL C 1 336 ? 53.711 64.150 56.472 1.00 36.49 333 VAL C O 1
ATOM 8000 N N . SER C 1 337 ? 55.112 64.081 58.241 1.00 31.82 334 SER C N 1
ATOM 8001 C CA . SER C 1 337 ? 54.885 62.664 58.507 1.00 39.28 334 SER C CA 1
ATOM 8002 C C . SER C 1 337 ? 53.440 62.336 58.859 1.00 40.86 334 SER C C 1
ATOM 8003 O O . SER C 1 337 ? 53.072 61.157 58.834 1.00 35.78 334 SER C O 1
ATOM 8006 N N . ALA C 1 338 ? 52.615 63.337 59.176 1.00 42.06 335 ALA C N 1
ATOM 8007 C CA . ALA C 1 338 ? 51.241 63.065 59.588 1.00 39.71 335 ALA C CA 1
ATOM 8008 C C . ALA C 1 338 ? 50.426 62.416 58.474 1.00 33.64 335 ALA C C 1
ATOM 8009 O O . ALA C 1 338 ? 49.505 61.640 58.752 1.00 36.39 335 ALA C O 1
ATOM 8011 N N . TYR C 1 339 ? 50.742 62.714 57.217 1.00 31.27 336 TYR C N 1
ATOM 8012 C CA . TYR C 1 339 ? 49.947 62.244 56.091 1.00 36.97 336 TYR C CA 1
ATOM 8013 C C . TYR C 1 339 ? 50.387 60.879 55.578 1.00 37.89 336 TYR C C 1
ATOM 8014 O O . TYR C 1 339 ? 49.893 60.433 54.539 1.00 40.56 336 TYR C O 1
ATOM 8023 N N . GLY C 1 340 ? 51.284 60.205 56.285 1.00 47.15 337 GLY C N 1
ATOM 8024 C CA . GLY C 1 340 ? 51.723 58.889 55.878 1.00 51.63 337 GLY C CA 1
ATOM 8025 C C . GLY C 1 340 ? 52.965 58.934 55.014 1.00 52.14 337 GLY C C 1
ATOM 8026 O O . GLY C 1 340 ? 53.644 59.956 54.877 1.00 49.68 337 GLY C O 1
ATOM 8027 N N . HIS C 1 341 ? 53.259 57.786 54.413 1.00 61.55 338 HIS C N 1
ATOM 8028 C CA . HIS C 1 341 ? 54.448 57.650 53.584 1.00 70.13 338 HIS C CA 1
ATOM 8029 C C . HIS C 1 341 ? 54.253 58.354 52.247 1.00 66.00 338 HIS C C 1
ATOM 8030 O O . HIS C 1 341 ? 53.250 58.142 51.559 1.00 66.94 338 HIS C O 1
ATOM 8037 N N . GLU C 1 342 ? 55.214 59.201 51.892 1.00 61.85 339 GLU C N 1
ATOM 8038 C CA . GLU C 1 342 ? 55.261 59.855 50.593 1.00 63.05 339 GLU C CA 1
ATOM 8039 C C . GLU C 1 342 ? 56.654 59.662 50.013 1.00 62.53 339 GLU C C 1
ATOM 8040 O O . GLU C 1 342 ? 57.654 59.787 50.727 1.00 62.64 339 GLU C O 1
ATOM 8046 N N . GLY C 1 343 ? 56.716 59.349 48.722 1.00 61.44 340 GLY C N 1
ATOM 8047 C CA . GLY C 1 343 ? 57.987 59.093 48.072 1.00 57.47 340 GLY C CA 1
ATOM 8048 C C . GLY C 1 343 ? 58.823 60.337 47.847 1.00 50.77 340 GLY C C 1
ATOM 8049 O O . GLY C 1 343 ? 58.752 61.296 48.621 1.00 44.84 340 GLY C O 1
ATOM 8050 N N . SER C 1 344 ? 59.625 60.332 46.787 1.00 53.49 341 SER C N 1
ATOM 8051 C CA . SER C 1 344 ? 60.471 61.469 46.460 1.00 50.11 341 SER C CA 1
ATOM 8052 C C . SER C 1 344 ? 59.742 62.391 45.494 1.00 40.91 341 SER C C 1
ATOM 8053 O O . SER C 1 344 ? 59.215 61.941 44.472 1.00 42.63 341 SER C O 1
ATOM 8056 N N . LEU C 1 345 ? 59.708 63.681 45.826 1.00 34.47 342 LEU C N 1
ATOM 8057 C CA . LEU C 1 345 ? 59.199 64.726 44.943 1.00 33.36 342 LEU C CA 1
ATOM 8058 C C . LEU C 1 345 ? 60.324 65.741 44.777 1.00 36.08 342 LEU C C 1
ATOM 8059 O O . LEU C 1 345 ? 60.352 66.773 45.465 1.00 30.08 342 LEU C O 1
ATOM 8064 N N . PRO C 1 346 ? 61.276 65.475 43.878 1.00 32.80 343 PRO C N 1
ATOM 8065 C CA . PRO C 1 346 ? 62.473 66.328 43.806 1.00 34.21 343 PRO C CA 1
ATOM 8066 C C . PRO C 1 346 ? 62.178 67.766 43.425 1.00 33.17 343 PRO C C 1
ATOM 8067 O O . PRO C 1 346 ? 62.932 68.665 43.819 1.00 33.09 343 PRO C O 1
ATOM 8071 N N . GLY C 1 347 ? 61.107 68.018 42.672 1.00 30.48 344 GLY C N 1
ATOM 8072 C CA . GLY C 1 347 ? 60.773 69.390 42.325 1.00 28.81 344 GLY C CA 1
ATOM 8073 C C . GLY C 1 347 ? 60.383 70.212 43.539 1.00 30.81 344 GLY C C 1
ATOM 8074 O O . GLY C 1 347 ? 60.869 71.330 43.732 1.00 24.86 344 GLY C O 1
ATOM 8075 N N . ALA C 1 348 ? 59.503 69.663 44.380 1.00 30.40 345 ALA C N 1
ATOM 8076 C CA . ALA C 1 348 ? 59.086 70.379 45.581 1.00 29.51 345 ALA C CA 1
ATOM 8077 C C . ALA C 1 348 ? 60.199 70.431 46.618 1.00 27.07 345 ALA C C 1
ATOM 8078 O O . ALA C 1 348 ? 60.304 71.412 47.363 1.00 27.29 345 ALA C O 1
ATOM 8080 N N . GLU C 1 349 ? 61.033 69.391 46.685 1.00 29.10 346 GLU C N 1
ATOM 8081 C CA . GLU C 1 349 ? 62.143 69.394 47.632 1.00 30.92 346 GLU C CA 1
ATOM 8082 C C . GLU C 1 349 ? 63.177 70.449 47.261 1.00 34.71 346 GLU C C 1
ATOM 8083 O O . GLU C 1 349 ? 63.682 71.166 48.133 1.00 31.23 346 GLU C O 1
ATOM 8089 N N . ARG C 1 350 ? 63.500 70.561 45.971 1.00 30.63 347 ARG C N 1
ATOM 8090 C CA . ARG C 1 350 ? 64.415 71.606 45.528 1.00 34.16 347 ARG C CA 1
ATOM 8091 C C . ARG C 1 350 ? 63.831 72.991 45.779 1.00 34.69 347 ARG C C 1
ATOM 8092 O O . ARG C 1 350 ? 64.541 73.904 46.216 1.00 34.66 347 ARG C O 1
ATOM 8100 N N . ALA C 1 351 ? 62.532 73.164 45.517 1.00 31.74 348 ALA C N 1
ATOM 8101 C CA . ALA C 1 351 ? 61.901 74.465 45.717 1.00 28.93 348 ALA C CA 1
ATOM 8102 C C . ALA C 1 351 ? 61.918 74.872 47.186 1.00 28.57 348 ALA C C 1
ATOM 8103 O O . ALA C 1 351 ? 62.144 76.044 47.508 1.00 31.31 348 ALA C O 1
ATOM 8105 N N . ALA C 1 352 ? 61.690 73.919 48.091 1.00 26.72 349 ALA C N 1
ATOM 8106 C CA . ALA C 1 352 ? 61.693 74.231 49.516 1.00 28.28 349 ALA C CA 1
ATOM 8107 C C . ALA C 1 352 ? 63.068 74.648 50.024 1.00 29.66 349 ALA C C 1
ATOM 8108 O O . ALA C 1 352 ? 63.155 75.320 51.057 1.00 29.12 349 ALA C O 1
ATOM 8110 N N . GLU C 1 353 ? 64.138 74.269 49.330 1.00 30.96 350 GLU C N 1
ATOM 8111 C CA . GLU C 1 353 ? 65.482 74.621 49.764 1.00 32.92 350 GLU C CA 1
ATOM 8112 C C . GLU C 1 353 ? 66.020 75.879 49.098 1.00 30.18 350 GLU C C 1
ATOM 8113 O O . GLU C 1 353 ? 66.923 76.517 49.652 1.00 31.54 350 GLU C O 1
ATOM 8119 N N . GLU C 1 354 ? 65.492 76.254 47.934 1.00 28.22 351 GLU C N 1
ATOM 8120 C CA . GLU C 1 354 ? 66.103 77.288 47.113 1.00 32.01 351 GLU C CA 1
ATOM 8121 C C . GLU C 1 354 ? 65.256 78.545 46.965 1.00 29.43 351 GLU C C 1
ATOM 8122 O O . GLU C 1 354 ? 65.729 79.518 46.370 1.00 35.62 351 GLU C O 1
ATOM 8128 N N . THR C 1 355 ? 64.036 78.565 47.491 1.00 30.05 352 THR C N 1
ATOM 8129 C CA . THR C 1 355 ? 63.101 79.657 47.252 1.00 27.96 352 THR C CA 1
ATOM 8130 C C . THR C 1 355 ? 62.984 80.546 48.483 1.00 25.63 352 THR C C 1
ATOM 8131 O O . THR C 1 355 ? 62.970 80.059 49.618 1.00 26.91 352 THR C O 1
ATOM 8135 N N . LEU C 1 356 ? 62.908 81.855 48.249 1.00 29.55 353 LEU C N 1
ATOM 8136 C CA . LEU C 1 356 ? 62.661 82.834 49.298 1.00 29.58 353 LEU C CA 1
ATOM 8137 C C . LEU C 1 356 ? 61.658 83.850 48.775 1.00 24.36 353 LEU C C 1
ATOM 8138 O O . LEU C 1 356 ? 61.799 84.339 47.649 1.00 25.38 353 LEU C O 1
ATOM 8143 N N . CYS C 1 357 ? 60.647 84.156 49.583 1.00 18.17 354 CYS C N 1
ATOM 8144 C CA . CYS C 1 357 ? 59.595 85.093 49.209 1.00 32.85 354 CYS C CA 1
ATOM 8145 C C . CYS C 1 357 ? 59.914 86.464 49.791 1.00 29.20 354 CYS C C 1
ATOM 8146 O O . CYS C 1 357 ? 60.018 86.614 51.013 1.00 29.42 354 CYS C O 1
ATOM 8149 N N . LEU C 1 358 ? 60.067 87.455 48.918 1.00 23.33 355 LEU C N 1
ATOM 8150 C CA . LEU C 1 358 ? 60.362 88.825 49.306 1.00 23.29 355 LEU C CA 1
ATOM 8151 C C . LEU C 1 358 ? 59.073 89.590 49.579 1.00 22.67 355 LEU C C 1
ATOM 8152 O O . LEU C 1 358 ? 57.996 89.195 49.120 1.00 28.26 355 LEU C O 1
ATOM 8157 N N . PRO C 1 359 ? 59.143 90.688 50.332 1.00 24.03 356 PRO C N 1
ATOM 8158 C CA . PRO C 1 359 ? 57.925 91.458 50.618 1.00 27.84 356 PRO C CA 1
ATOM 8159 C C . PRO C 1 359 ? 57.244 91.931 49.341 1.00 30.03 356 PRO C C 1
ATOM 8160 O O . PRO C 1 359 ? 57.881 92.484 48.442 1.00 34.03 356 PRO C O 1
ATOM 8164 N N . LEU C 1 360 ? 55.933 91.699 49.265 1.00 25.52 357 LEU C N 1
ATOM 8165 C CA . LEU C 1 360 ? 55.144 92.145 48.118 1.00 26.07 357 LEU C CA 1
ATOM 8166 C C . LEU C 1 360 ? 53.714 92.378 48.599 1.00 30.39 357 LEU C C 1
ATOM 8167 O O . LEU C 1 360 ? 52.964 91.420 48.813 1.00 32.21 357 LEU C O 1
ATOM 8172 N N . HIS C 1 361 ? 53.353 93.648 48.773 1.00 27.20 358 HIS C N 1
ATOM 8173 C CA . HIS C 1 361 ? 51.986 94.031 49.095 1.00 27.26 358 HIS C CA 1
ATOM 8174 C C . HIS C 1 361 ? 51.822 95.512 48.793 1.00 27.87 358 HIS C C 1
ATOM 8175 O O . HIS C 1 361 ? 52.801 96.259 48.719 1.00 29.52 358 HIS C O 1
ATOM 8182 N N . GLN C 1 362 ? 50.566 95.931 48.626 1.00 27.11 359 GLN C N 1
ATOM 8183 C CA . GLN C 1 362 ? 50.288 97.297 48.193 1.00 25.89 359 GLN C CA 1
ATOM 8184 C C . GLN C 1 362 ? 50.602 98.347 49.251 1.00 32.53 359 GLN C C 1
ATOM 8185 O O . GLN C 1 362 ? 50.470 99.539 48.959 1.00 34.36 359 GLN C O 1
ATOM 8191 N N . ALA C 1 363 ? 51.001 97.956 50.458 1.00 37.64 360 ALA C N 1
ATOM 8192 C CA . ALA C 1 363 ? 51.394 98.918 51.478 1.00 35.49 360 ALA C CA 1
ATOM 8193 C C . ALA C 1 363 ? 52.870 99.281 51.403 1.00 32.26 360 ALA C C 1
ATOM 8194 O O . ALA C 1 363 ? 53.323 100.137 52.170 1.00 34.71 360 ALA C O 1
ATOM 8196 N N . LEU C 1 364 ? 53.625 98.656 50.505 1.00 31.90 361 LEU C N 1
ATOM 8197 C CA . LEU C 1 364 ? 55.044 98.958 50.372 1.00 26.91 361 LEU C CA 1
ATOM 8198 C C . LEU C 1 364 ? 55.239 100.306 49.691 1.00 27.66 361 LEU C C 1
ATOM 8199 O O . LEU C 1 364 ? 54.726 100.538 48.593 1.00 28.44 361 LEU C O 1
ATOM 8204 N N . SER C 1 365 ? 55.986 101.193 50.342 1.00 29.53 362 SER C N 1
ATOM 8205 C CA . SER C 1 365 ? 56.368 102.446 49.716 1.00 32.70 362 SER C CA 1
ATOM 8206 C C . SER C 1 365 ? 57.517 102.215 48.739 1.00 29.39 362 SER C C 1
ATOM 8207 O O . SER C 1 365 ? 58.180 101.174 48.756 1.00 30.78 362 SER C O 1
ATOM 8210 N N . ASP C 1 366 ? 57.745 103.205 47.873 1.00 32.14 363 ASP C N 1
ATOM 8211 C CA . ASP C 1 366 ? 58.893 103.136 46.973 1.00 38.63 363 ASP C CA 1
ATOM 8212 C C . ASP C 1 366 ? 60.201 103.073 47.748 1.00 39.70 363 ASP C C 1
ATOM 8213 O O . ASP C 1 366 ? 61.166 102.453 47.287 1.00 41.17 363 ASP C O 1
ATOM 8218 N N . SER C 1 367 ? 60.251 103.701 48.926 1.00 36.44 364 SER C N 1
ATOM 8219 C CA . SER C 1 367 ? 61.429 103.589 49.780 1.00 36.15 364 SER C CA 1
ATOM 8220 C C . SER C 1 367 ? 61.625 102.158 50.265 1.00 38.12 364 SER C C 1
ATOM 8221 O O . SER C 1 367 ? 62.753 101.651 50.277 1.00 32.64 364 SER C O 1
ATOM 8224 N N . ASP C 1 368 ? 60.538 101.493 50.671 1.00 28.25 365 ASP C N 1
ATOM 8225 C CA . ASP C 1 368 ? 60.631 100.094 51.077 1.00 26.87 365 ASP C CA 1
ATOM 8226 C C . ASP C 1 368 ? 61.125 99.221 49.932 1.00 38.63 365 ASP C C 1
ATOM 8227 O O . ASP C 1 368 ? 61.958 98.328 50.134 1.00 30.39 365 ASP C O 1
ATOM 8232 N N . VAL C 1 369 ? 60.621 99.466 48.720 1.00 26.19 366 VAL C N 1
ATOM 8233 C CA . VAL C 1 369 ? 60.999 98.649 47.568 1.00 35.09 366 VAL C CA 1
ATOM 8234 C C . VAL C 1 369 ? 62.489 98.788 47.284 1.00 34.58 366 VAL C C 1
ATOM 8235 O O . VAL C 1 369 ? 63.194 97.794 47.072 1.00 28.59 366 VAL C O 1
ATOM 8239 N N . GLU C 1 370 ? 62.990 100.027 47.276 1.00 27.16 367 GLU C N 1
ATOM 8240 C CA . GLU C 1 370 ? 64.418 100.241 47.064 1.00 27.68 367 GLU C CA 1
ATOM 8241 C C . GLU C 1 370 ? 65.248 99.644 48.191 1.00 28.74 367 GLU C C 1
ATOM 8242 O O . GLU C 1 370 ? 66.371 99.181 47.956 1.00 29.23 367 GLU C O 1
ATOM 8248 N N . THR C 1 371 ? 64.718 99.640 49.417 1.00 30.38 368 THR C N 1
ATOM 8249 C CA . THR C 1 371 ? 65.424 99.007 50.527 1.00 33.64 368 THR C CA 1
ATOM 8250 C C . THR C 1 371 ? 65.557 97.503 50.305 1.00 34.82 368 THR C C 1
ATOM 8251 O O . THR C 1 371 ? 66.635 96.929 50.501 1.00 35.83 368 THR C O 1
ATOM 8255 N N . VAL C 1 372 ? 64.469 96.851 49.890 1.00 33.81 369 VAL C N 1
ATOM 8256 C CA . VAL C 1 372 ? 64.506 95.410 49.645 1.00 31.58 369 VAL C CA 1
ATOM 8257 C C . VAL C 1 372 ? 65.526 95.082 48.562 1.00 29.17 369 VAL C C 1
ATOM 8258 O O . VAL C 1 372 ? 66.350 94.173 48.715 1.00 31.13 369 VAL C O 1
ATOM 8262 N N . ILE C 1 373 ? 65.493 95.827 47.455 1.00 32.90 370 ILE C N 1
ATOM 8263 C CA . ILE C 1 373 ? 66.411 95.562 46.349 1.00 34.27 370 ILE C CA 1
ATOM 8264 C C . ILE C 1 373 ? 67.855 95.748 46.795 1.00 33.24 370 ILE C C 1
ATOM 8265 O O . ILE C 1 373 ? 68.725 94.925 46.487 1.00 29.54 370 ILE C O 1
ATOM 8270 N N . GLY C 1 374 ? 68.129 96.826 47.535 1.00 26.86 371 GLY C N 1
ATOM 8271 C CA . GLY C 1 374 ? 69.489 97.076 47.985 1.00 27.74 371 GLY C CA 1
ATOM 8272 C C . GLY C 1 374 ? 70.004 96.006 48.930 1.00 41.68 371 GLY C C 1
ATOM 8273 O O . GLY C 1 374 ? 71.142 95.547 48.802 1.00 36.50 371 GLY C O 1
ATOM 8274 N N . GLU C 1 375 ? 69.172 95.589 49.888 1.00 26.72 372 GLU C N 1
ATOM 8275 C CA . GLU C 1 375 ? 69.606 94.579 50.849 1.00 31.69 372 GLU C CA 1
ATOM 8276 C C . GLU C 1 375 ? 69.804 93.224 50.178 1.00 30.89 372 GLU C C 1
ATOM 8277 O O . GLU C 1 375 ? 70.752 92.499 50.503 1.00 30.02 372 GLU C O 1
ATOM 8283 N N . VAL C 1 376 ? 68.923 92.865 49.241 1.00 29.44 373 VAL C N 1
ATOM 8284 C CA . VAL C 1 376 ? 69.077 91.603 48.518 1.00 30.00 373 VAL C CA 1
ATOM 8285 C C . VAL C 1 376 ? 70.355 91.622 47.687 1.00 27.77 373 VAL C C 1
ATOM 8286 O O . VAL C 1 376 ? 71.131 90.658 47.688 1.00 27.64 373 VAL C O 1
ATOM 8290 N N . ARG C 1 377 ? 70.591 92.722 46.969 1.00 27.40 374 ARG C N 1
ATOM 8291 C CA . ARG C 1 377 ? 71.830 92.866 46.208 1.00 31.35 374 ARG C CA 1
ATOM 8292 C C . ARG C 1 377 ? 73.046 92.817 47.124 1.00 29.70 374 ARG C C 1
ATOM 8293 O O . ARG C 1 377 ? 74.021 92.110 46.845 1.00 30.77 374 ARG C O 1
ATOM 8301 N N . ALA C 1 378 ? 73.008 93.574 48.224 1.00 32.43 375 ALA C N 1
ATOM 8302 C CA . ALA C 1 378 ? 74.116 93.547 49.173 1.00 33.93 375 ALA C CA 1
ATOM 8303 C C . ALA C 1 378 ? 74.274 92.165 49.795 1.00 37.43 375 ALA C C 1
ATOM 8304 O O . ALA C 1 378 ? 75.399 91.704 50.027 1.00 37.86 375 ALA C O 1
ATOM 8306 N N . GLY C 1 379 ? 73.159 91.485 50.064 1.00 29.32 376 GLY C N 1
ATOM 8307 C CA . GLY C 1 379 ? 73.238 90.163 50.665 1.00 38.97 376 GLY C CA 1
ATOM 8308 C C . GLY C 1 379 ? 73.922 89.153 49.764 1.00 42.24 376 GLY C C 1
ATOM 8309 O O . GLY C 1 379 ? 74.771 88.376 50.211 1.00 31.47 376 GLY C O 1
ATOM 8310 N N . LEU C 1 380 ? 73.558 89.145 48.480 1.00 40.44 377 LEU C N 1
ATOM 8311 C CA . LEU C 1 380 ? 74.183 88.211 47.551 1.00 42.51 377 LEU C CA 1
ATOM 8312 C C . LEU C 1 380 ? 75.658 88.529 47.354 1.00 45.53 377 LEU C C 1
ATOM 8313 O O . LEU C 1 380 ? 76.479 87.615 47.216 1.00 46.20 377 LEU C O 1
ATOM 8318 N N . ALA C 1 381 ? 76.015 89.816 47.339 1.00 39.08 378 ALA C N 1
ATOM 8319 C CA . ALA C 1 381 ? 77.420 90.185 47.197 1.00 39.35 378 ALA C CA 1
ATOM 8320 C C . ALA C 1 381 ? 78.234 89.722 48.398 1.00 42.02 378 ALA C C 1
ATOM 8321 O O . ALA C 1 381 ? 79.395 89.323 48.252 1.00 50.14 378 ALA C O 1
ATOM 8323 N N . ALA C 1 382 ? 77.639 89.757 49.591 1.00 40.33 379 ALA C N 1
ATOM 8324 C CA . ALA C 1 382 ? 78.360 89.341 50.789 1.00 45.01 379 ALA C CA 1
ATOM 8325 C C . ALA C 1 382 ? 78.495 87.823 50.862 1.00 48.62 379 ALA C C 1
ATOM 8326 O O . ALA C 1 382 ? 79.522 87.306 51.315 1.00 52.54 379 ALA C O 1
ATOM 8328 N N . LEU C 1 383 ? 77.473 87.095 50.420 1.00 44.98 380 LEU C N 1
ATOM 8329 C CA . LEU C 1 383 ? 77.453 85.642 50.512 1.00 48.10 380 LEU C CA 1
ATOM 8330 C C . LEU C 1 383 ? 77.955 84.956 49.247 1.00 56.28 380 LEU C C 1
ATOM 8331 O O . LEU C 1 383 ? 77.740 83.750 49.086 1.00 61.77 380 LEU C O 1
ATOM 8336 N N . THR C 1 384 ? 78.616 85.686 48.355 1.00 60.19 381 THR C N 1
ATOM 8337 C CA . THR C 1 384 ? 79.190 85.094 47.151 1.00 60.52 381 THR C CA 1
ATOM 8338 C C . THR C 1 384 ? 80.561 85.690 46.852 1.00 69.79 381 THR C C 1
ATOM 8339 O O . THR C 1 384 ? 81.554 84.968 46.750 1.00 78.14 381 THR C O 1
ATOM 8351 N N . ILE D 1 7 ? 9.940 95.983 66.014 1.00 41.09 4 ILE D N 1
ATOM 8352 C CA . ILE D 1 7 ? 10.717 95.763 67.230 1.00 36.91 4 ILE D CA 1
ATOM 8353 C C . ILE D 1 7 ? 11.269 94.344 67.202 1.00 38.07 4 ILE D C 1
ATOM 8354 O O . ILE D 1 7 ? 10.502 93.375 67.197 1.00 40.74 4 ILE D O 1
ATOM 8359 N N . ASN D 1 8 ? 12.593 94.217 67.208 1.00 28.96 5 ASN D N 1
ATOM 8360 C CA . ASN D 1 8 ? 13.259 92.929 67.069 1.00 33.62 5 ASN D CA 1
ATOM 8361 C C . ASN D 1 8 ? 13.379 92.215 68.413 1.00 31.38 5 ASN D C 1
ATOM 8362 O O . ASN D 1 8 ? 13.377 92.835 69.478 1.00 31.15 5 ASN D O 1
ATOM 8367 N N . VAL D 1 9 ? 13.502 90.887 68.346 1.00 28.87 6 VAL D N 1
ATOM 8368 C CA . VAL D 1 9 ? 13.687 90.086 69.554 1.00 35.92 6 VAL D CA 1
ATOM 8369 C C . VAL D 1 9 ? 15.118 90.199 70.063 1.00 38.15 6 VAL D C 1
ATOM 8370 O O . VAL D 1 9 ? 15.354 90.390 71.262 1.00 40.58 6 VAL D O 1
ATOM 8374 N N . PHE D 1 10 ? 16.090 90.077 69.162 1.00 34.96 7 PHE D N 1
ATOM 8375 C CA . PHE D 1 10 ? 17.500 90.212 69.488 1.00 31.74 7 PHE D CA 1
ATOM 8376 C C . PHE D 1 10 ? 18.075 91.421 68.766 1.00 33.18 7 PHE D C 1
ATOM 8377 O O . PHE D 1 10 ? 17.656 91.754 67.653 1.00 27.79 7 PHE D O 1
ATOM 8385 N N . GLN D 1 11 ? 19.047 92.072 69.404 1.00 29.00 8 GLN D N 1
ATOM 8386 C CA . GLN D 1 11 ? 19.715 93.200 68.768 1.00 32.42 8 GLN D CA 1
ATOM 8387 C C . GLN D 1 11 ? 21.005 93.552 69.499 1.00 31.23 8 GLN D C 1
ATOM 8388 O O . GLN D 1 11 ? 20.998 93.744 70.721 1.00 26.16 8 GLN D O 1
ATOM 8394 N N . PRO D 1 12 ? 22.126 93.637 68.790 1.00 29.77 9 PRO D N 1
ATOM 8395 C CA . PRO D 1 12 ? 23.369 94.090 69.416 1.00 25.49 9 PRO D CA 1
ATOM 8396 C C . PRO D 1 12 ? 23.472 95.608 69.423 1.00 27.17 9 PRO D C 1
ATOM 8397 O O . PRO D 1 12 ? 22.769 96.314 68.697 1.00 26.05 9 PRO D O 1
ATOM 8401 N N . THR D 1 13 ? 24.380 96.104 70.264 1.00 27.92 10 THR D N 1
ATOM 8402 C CA . THR D 1 13 ? 24.656 97.536 70.392 1.00 29.61 10 THR D CA 1
ATOM 8403 C C . THR D 1 13 ? 26.167 97.738 70.313 1.00 29.87 10 THR D C 1
ATOM 8404 O O . THR D 1 13 ? 26.871 97.629 71.321 1.00 26.49 10 THR D O 1
ATOM 8408 N N . LEU D 1 14 ? 26.659 98.026 69.110 1.00 24.80 11 LEU D N 1
ATOM 8409 C CA . LEU D 1 14 ? 28.054 98.377 68.879 1.00 28.94 11 LEU D CA 1
ATOM 8410 C C . LEU D 1 14 ? 28.118 99.762 68.251 1.00 24.07 11 LEU D C 1
ATOM 8411 O O . LEU D 1 14 ? 27.341 100.077 67.344 1.00 21.03 11 LEU D O 1
ATOM 8416 N N . GLY D 1 15 ? 29.041 100.589 68.734 1.00 30.81 12 GLY D N 1
ATOM 8417 C CA . GLY D 1 15 ? 29.120 101.962 68.272 1.00 33.02 12 GLY D CA 1
ATOM 8418 C C . GLY D 1 15 ? 30.529 102.482 68.069 1.00 33.09 12 GLY D C 1
ATOM 8419 O O . GLY D 1 15 ? 31.397 101.767 67.558 1.00 31.08 12 GLY D O 1
ATOM 8420 N N . GLU D 1 16 ? 30.766 103.733 68.475 1.00 33.08 13 GLU D N 1
ATOM 8421 C CA . GLU D 1 16 ? 32.055 104.371 68.223 1.00 32.08 13 GLU D CA 1
ATOM 8422 C C . GLU D 1 16 ? 33.179 103.735 69.031 1.00 29.79 13 GLU D C 1
ATOM 8423 O O . GLU D 1 16 ? 34.330 103.723 68.580 1.00 30.90 13 GLU D O 1
ATOM 8429 N N . ALA D 1 17 ? 32.876 103.211 70.221 1.00 26.01 14 ALA D N 1
ATOM 8430 C CA . ALA D 1 17 ? 33.910 102.556 71.017 1.00 31.81 14 ALA D CA 1
ATOM 8431 C C . ALA D 1 17 ? 34.417 101.298 70.324 1.00 31.32 14 ALA D C 1
ATOM 8432 O O . ALA D 1 17 ? 35.630 101.097 70.188 1.00 28.27 14 ALA D O 1
ATOM 8434 N N . GLU D 1 18 ? 33.499 100.437 69.876 1.00 20.81 15 GLU D N 1
ATOM 8435 C CA . GLU D 1 18 ? 33.903 99.249 69.131 1.00 27.04 15 GLU D CA 1
ATOM 8436 C C . GLU D 1 18 ? 34.565 99.629 67.812 1.00 31.63 15 GLU D C 1
ATOM 8437 O O . GLU D 1 18 ? 35.516 98.971 67.371 1.00 33.32 15 GLU D O 1
ATOM 8443 N N . LEU D 1 19 ? 34.081 100.695 67.172 1.00 24.39 16 LEU D N 1
ATOM 8444 C CA . LEU D 1 19 ? 34.678 101.129 65.914 1.00 31.95 16 LEU D CA 1
ATOM 8445 C C . LEU D 1 19 ? 36.098 101.640 66.128 1.00 33.43 16 LEU D C 1
ATOM 8446 O O . LEU D 1 19 ? 36.974 101.428 65.280 1.00 35.26 16 LEU D O 1
ATOM 8451 N N . ALA D 1 20 ? 36.349 102.308 67.257 1.00 23.08 17 ALA D N 1
ATOM 8452 C CA . ALA D 1 20 ? 37.705 102.758 67.554 1.00 24.43 17 ALA D CA 1
ATOM 8453 C C . ALA D 1 20 ? 38.646 101.582 67.781 1.00 31.32 17 ALA D C 1
ATOM 8454 O O . ALA D 1 20 ? 39.827 101.655 67.423 1.00 27.08 17 ALA D O 1
ATOM 8456 N N . ALA D 1 21 ? 38.145 100.491 68.366 1.00 26.80 18 ALA D N 1
ATOM 8457 C CA . ALA D 1 21 ? 38.963 99.292 68.511 1.00 26.77 18 ALA D CA 1
ATOM 8458 C C . ALA D 1 21 ? 39.316 98.701 67.150 1.00 26.05 18 ALA D C 1
ATOM 8459 O O . ALA D 1 21 ? 40.468 98.319 66.910 1.00 26.91 18 ALA D O 1
ATOM 8461 N N . VAL D 1 22 ? 38.335 98.618 66.248 1.00 26.10 19 VAL D N 1
ATOM 8462 C CA . VAL D 1 22 ? 38.597 98.160 64.886 1.00 27.50 19 VAL D CA 1
ATOM 8463 C C . VAL D 1 22 ? 39.645 99.043 64.218 1.00 28.36 19 VAL D C 1
ATOM 8464 O O . VAL D 1 22 ? 40.566 98.549 63.555 1.00 22.75 19 VAL D O 1
ATOM 8468 N N . ARG D 1 23 ? 39.523 100.362 64.388 1.00 28.30 20 ARG D N 1
ATOM 8469 C CA . ARG D 1 23 ? 40.455 101.288 63.750 1.00 25.88 20 ARG D CA 1
ATOM 8470 C C . ARG D 1 23 ? 41.894 100.999 64.158 1.00 30.00 20 ARG D C 1
ATOM 8471 O O . ARG D 1 23 ? 42.795 100.982 63.311 1.00 24.89 20 ARG D O 1
ATOM 8479 N N . GLU D 1 24 ? 42.130 100.767 65.453 1.00 29.52 21 GLU D N 1
ATOM 8480 C CA . GLU D 1 24 ? 43.485 100.491 65.918 1.00 30.09 21 GLU D CA 1
ATOM 8481 C C . GLU D 1 24 ? 44.026 99.204 65.312 1.00 28.41 21 GLU D C 1
ATOM 8482 O O . GLU D 1 24 ? 45.207 99.125 64.955 1.00 31.23 21 GLU D O 1
ATOM 8488 N N . VAL D 1 25 ? 43.176 98.185 65.182 1.00 26.72 22 VAL D N 1
ATOM 8489 C CA . VAL D 1 25 ? 43.616 96.938 64.566 1.00 28.18 22 VAL D CA 1
ATOM 8490 C C . VAL D 1 25 ? 43.936 97.155 63.093 1.00 27.31 22 VAL D C 1
ATOM 8491 O O . VAL D 1 25 ? 44.935 96.637 62.579 1.00 28.64 22 VAL D O 1
ATOM 8495 N N . PHE D 1 26 ? 43.103 97.930 62.392 1.00 24.91 23 PHE D N 1
ATOM 8496 C CA . PHE D 1 26 ? 43.390 98.236 60.994 1.00 25.40 23 PHE D CA 1
ATOM 8497 C C . PHE D 1 26 ? 44.708 98.985 60.858 1.00 31.72 23 PHE D C 1
ATOM 8498 O O . PHE D 1 26 ? 45.522 98.673 59.981 1.00 28.82 23 PHE D O 1
ATOM 8506 N N . ALA D 1 27 ? 44.944 99.968 61.733 1.00 27.98 24 ALA D N 1
ATOM 8507 C CA . ALA D 1 27 ? 46.175 100.746 61.660 1.00 33.28 24 ALA D CA 1
ATOM 8508 C C . ALA D 1 27 ? 47.404 99.897 61.957 1.00 28.42 24 ALA D C 1
ATOM 8509 O O . ALA D 1 27 ? 48.485 100.170 61.426 1.00 33.98 24 ALA D O 1
ATOM 8511 N N . SER D 1 28 ? 47.263 98.869 62.795 1.00 27.20 25 SER D N 1
ATOM 8512 C CA . SER D 1 28 ? 48.410 98.038 63.138 1.00 35.08 25 SER D CA 1
ATOM 8513 C C . SER D 1 28 ? 48.843 97.143 61.986 1.00 36.20 25 SER D C 1
ATOM 8514 O O . SER D 1 28 ? 50.006 96.729 61.943 1.00 33.72 25 SER D O 1
ATOM 8517 N N . GLY D 1 29 ? 47.940 96.834 61.058 1.00 32.03 26 GLY D N 1
ATOM 8518 C CA . GLY D 1 29 ? 48.254 95.931 59.974 1.00 34.64 26 GLY D CA 1
ATOM 8519 C C . GLY D 1 29 ? 48.227 94.462 60.332 1.00 34.33 26 GLY D C 1
ATOM 8520 O O . GLY D 1 29 ? 48.500 93.627 59.461 1.00 32.79 26 GLY D O 1
ATOM 8521 N N . TRP D 1 30 ? 47.910 94.115 61.576 1.00 30.30 27 TRP D N 1
ATOM 8522 C CA . TRP D 1 30 ? 47.817 92.725 62.016 1.00 31.55 27 TRP D CA 1
ATOM 8523 C C . TRP D 1 30 ? 46.358 92.452 62.383 1.00 27.50 27 TRP D C 1
ATOM 8524 O O . TRP D 1 30 ? 45.938 92.651 63.524 1.00 27.24 27 TRP D O 1
ATOM 8535 N N . LEU D 1 31 ? 45.585 91.991 61.402 1.00 25.24 28 LEU D N 1
ATOM 8536 C CA . LEU D 1 31 ? 44.169 91.726 61.611 1.00 23.03 28 LEU D CA 1
ATOM 8537 C C . LEU D 1 31 ? 43.895 90.328 62.147 1.00 24.88 28 LEU D C 1
ATOM 8538 O O . LEU D 1 31 ? 42.815 90.095 62.704 1.00 25.36 28 LEU D O 1
ATOM 8543 N N . GLY D 1 32 ? 44.839 89.403 62.002 1.00 30.60 29 GLY D N 1
ATOM 8544 C CA . GLY D 1 32 ? 44.630 88.028 62.398 1.00 32.60 29 GLY D CA 1
ATOM 8545 C C . GLY D 1 32 ? 44.811 87.823 63.890 1.00 32.35 29 GLY D C 1
ATOM 8546 O O . GLY D 1 32 ? 44.975 88.761 64.671 1.00 23.99 29 GLY D O 1
ATOM 8547 N N . ARG D 1 33 ? 44.775 86.553 64.283 1.00 24.78 30 ARG D N 1
ATOM 8548 C CA . ARG D 1 33 ? 44.955 86.179 65.680 1.00 26.64 30 ARG D CA 1
ATOM 8549 C C . ARG D 1 33 ? 46.302 86.676 66.190 1.00 31.63 30 ARG D C 1
ATOM 8550 O O . ARG D 1 33 ? 47.353 86.301 65.660 1.00 27.60 30 ARG D O 1
ATOM 8558 N N . GLY D 1 34 ? 46.271 87.528 67.213 1.00 36.05 31 GLY D N 1
ATOM 8559 C CA . GLY D 1 34 ? 47.477 88.123 67.739 1.00 27.58 31 GLY D CA 1
ATOM 8560 C C . GLY D 1 34 ? 47.313 88.668 69.144 1.00 36.33 31 GLY D C 1
ATOM 8561 O O . GLY D 1 34 ? 46.607 88.093 69.978 1.00 32.53 31 GLY D O 1
ATOM 8562 N N . PRO D 1 35 ? 47.970 89.796 69.432 1.00 28.97 32 PRO D N 1
ATOM 8563 C CA . PRO D 1 35 ? 47.938 90.331 70.805 1.00 25.19 32 PRO D CA 1
ATOM 8564 C C . PRO D 1 35 ? 46.548 90.707 71.290 1.00 30.09 32 PRO D C 1
ATOM 8565 O O . PRO D 1 35 ? 46.266 90.554 72.485 1.00 35.13 32 PRO D O 1
ATOM 8569 N N . ARG D 1 36 ? 45.669 91.197 70.410 1.00 27.71 33 ARG D N 1
ATOM 8570 C CA . ARG D 1 36 ? 44.310 91.514 70.842 1.00 24.10 33 ARG D CA 1
ATOM 8571 C C . ARG D 1 36 ? 43.573 90.258 71.292 1.00 24.41 33 ARG D C 1
ATOM 8572 O O . ARG D 1 36 ? 42.782 90.299 72.242 1.00 23.22 33 ARG D O 1
ATOM 8580 N N . THR D 1 37 ? 43.824 89.132 70.622 1.00 26.02 34 THR D N 1
ATOM 8581 C CA . THR D 1 37 ? 43.195 87.876 71.020 1.00 25.79 34 THR D CA 1
ATOM 8582 C C . THR D 1 37 ? 43.670 87.433 72.399 1.00 25.45 34 THR D C 1
ATOM 8583 O O . THR D 1 37 ? 42.864 86.984 73.225 1.00 24.99 34 THR D O 1
ATOM 8587 N N . LYS D 1 38 ? 44.970 87.565 72.674 1.00 26.33 35 LYS D N 1
ATOM 8588 C CA . LYS D 1 38 ? 45.474 87.212 73.998 1.00 31.21 35 LYS D CA 1
ATOM 8589 C C . LYS D 1 38 ? 44.894 88.129 75.068 1.00 29.81 35 LYS D C 1
ATOM 8590 O O . LYS D 1 38 ? 44.586 87.681 76.179 1.00 29.55 35 LYS D O 1
ATOM 8596 N N . VAL D 1 39 ? 44.726 89.413 74.750 1.00 36.92 36 VAL D N 1
ATOM 8597 C CA . VAL D 1 39 ? 44.140 90.344 75.711 1.00 34.15 36 VAL D CA 1
ATOM 8598 C C . VAL D 1 39 ? 42.686 89.980 75.988 1.00 33.43 36 VAL D C 1
ATOM 8599 O O . VAL D 1 39 ? 42.251 89.929 77.145 1.00 32.07 36 VAL D O 1
ATOM 8603 N N . PHE D 1 40 ? 41.915 89.710 74.932 1.00 27.95 37 PHE D N 1
ATOM 8604 C CA . PHE D 1 40 ? 40.506 89.382 75.125 1.00 31.91 37 PHE D CA 1
ATOM 8605 C C . PHE D 1 40 ? 40.345 88.067 75.878 1.00 31.77 37 PHE D C 1
ATOM 8606 O O . PHE D 1 40 ? 39.447 87.934 76.719 1.00 29.58 37 PHE D O 1
ATOM 8614 N N . GLU D 1 41 ? 41.207 87.088 75.596 1.00 32.54 38 GLU D N 1
ATOM 8615 C CA . GLU D 1 41 ? 41.186 85.841 76.355 1.00 33.37 38 GLU D CA 1
ATOM 8616 C C . GLU D 1 41 ? 41.459 86.097 77.832 1.00 26.20 38 GLU D C 1
ATOM 8617 O O . GLU D 1 41 ? 40.759 85.572 78.706 1.00 25.70 38 GLU D O 1
ATOM 8623 N N . ALA D 1 42 ? 42.470 86.918 78.127 1.00 25.67 39 ALA D N 1
ATOM 8624 C CA . ALA D 1 42 ? 42.789 87.240 79.515 1.00 26.54 39 ALA D CA 1
ATOM 8625 C C . ALA D 1 42 ? 41.659 88.014 80.182 1.00 28.48 39 ALA D C 1
ATOM 8626 O O . ALA D 1 42 ? 41.336 87.766 81.349 1.00 30.35 39 ALA D O 1
ATOM 8628 N N . ASP D 1 43 ? 41.046 88.957 79.459 1.00 30.60 40 ASP D N 1
ATOM 8629 C CA . ASP D 1 43 ? 39.913 89.696 80.011 1.00 31.16 40 ASP D CA 1
ATOM 8630 C C . ASP D 1 43 ? 38.750 88.762 80.321 1.00 30.14 40 ASP D C 1
ATOM 8631 O O . ASP D 1 43 ? 38.151 88.832 81.401 1.00 32.43 40 ASP D O 1
ATOM 8636 N N . PHE D 1 44 ? 38.413 87.878 79.378 1.00 25.74 41 PHE D N 1
ATOM 8637 C CA . PHE D 1 44 ? 37.281 86.980 79.578 1.00 29.53 41 PHE D CA 1
ATOM 8638 C C . PHE D 1 44 ? 37.558 85.980 80.693 1.00 29.44 41 PHE D C 1
ATOM 8639 O O . PHE D 1 44 ? 36.648 85.621 81.450 1.00 25.67 41 PHE D O 1
ATOM 8647 N N . ALA D 1 45 ? 38.807 85.520 80.810 1.00 31.32 42 ALA D N 1
ATOM 8648 C CA . ALA D 1 45 ? 39.159 84.602 81.889 1.00 30.11 42 ALA D CA 1
ATOM 8649 C C . ALA D 1 45 ? 38.943 85.243 83.255 1.00 31.93 42 ALA D C 1
ATOM 8650 O O . ALA D 1 45 ? 38.423 84.601 84.175 1.00 30.17 42 ALA D O 1
ATOM 8652 N N . GLU D 1 46 ? 39.335 86.511 83.408 1.00 30.85 43 GLU D N 1
ATOM 8653 C CA . GLU D 1 46 ? 39.075 87.200 84.669 1.00 37.12 43 GLU D CA 1
ATOM 8654 C C . GLU D 1 46 ? 37.586 87.431 84.883 1.00 29.16 43 GLU D C 1
ATOM 8655 O O . GLU D 1 46 ? 37.121 87.437 86.029 1.00 36.82 43 GLU D O 1
ATOM 8661 N N . HIS D 1 47 ? 36.829 87.628 83.800 1.00 25.04 44 HIS D N 1
ATOM 8662 C CA . HIS D 1 47 ? 35.376 87.688 83.916 1.00 29.47 44 HIS D CA 1
ATOM 8663 C C . HIS D 1 47 ? 34.820 86.383 84.475 1.00 31.01 44 HIS D C 1
ATOM 8664 O O . HIS D 1 47 ? 33.884 86.391 85.284 1.00 28.90 44 HIS D O 1
ATOM 8671 N N . LEU D 1 48 ? 35.397 85.251 84.065 1.00 30.34 45 LEU D N 1
ATOM 8672 C CA . LEU D 1 48 ? 34.931 83.945 84.513 1.00 30.18 45 LEU D CA 1
ATOM 8673 C C . LEU D 1 48 ? 35.503 83.538 85.862 1.00 33.82 45 LEU D C 1
ATOM 8674 O O . LEU D 1 48 ? 34.901 82.707 86.549 1.00 40.46 45 LEU D O 1
ATOM 8679 N N . GLY D 1 49 ? 36.649 84.088 86.253 1.00 36.98 46 GLY D N 1
ATOM 8680 C CA . GLY D 1 49 ? 37.317 83.623 87.451 1.00 34.27 46 GLY D CA 1
ATOM 8681 C C . GLY D 1 49 ? 38.187 82.406 87.238 1.00 34.17 46 GLY D C 1
ATOM 8682 O O . GLY D 1 49 ? 38.283 81.555 88.128 1.00 31.66 46 GLY D O 1
ATOM 8683 N N . VAL D 1 50 ? 38.819 82.290 86.070 1.00 35.96 47 VAL D N 1
ATOM 8684 C CA . VAL D 1 50 ? 39.686 81.169 85.742 1.00 32.99 47 VAL D CA 1
ATOM 8685 C C . VAL D 1 50 ? 41.019 81.715 85.244 1.00 29.96 47 VAL D C 1
ATOM 8686 O O . VAL D 1 50 ? 41.185 82.915 85.020 1.00 30.54 47 VAL D O 1
ATOM 8690 N N . GLY D 1 51 ? 41.977 80.807 85.070 1.00 29.44 48 GLY D N 1
ATOM 8691 C CA . GLY D 1 51 ? 43.258 81.188 84.513 1.00 27.54 48 GLY D CA 1
ATOM 8692 C C . GLY D 1 51 ? 43.181 81.405 83.014 1.00 30.55 48 GLY D C 1
ATOM 8693 O O . GLY D 1 51 ? 42.371 80.801 82.311 1.00 29.40 48 GLY D O 1
ATOM 8694 N N . ALA D 1 52 ? 44.040 82.300 82.523 1.00 27.24 49 ALA D N 1
ATOM 8695 C CA . ALA D 1 52 ? 44.079 82.575 81.091 1.00 27.07 49 ALA D CA 1
ATOM 8696 C C . ALA D 1 52 ? 44.468 81.337 80.295 1.00 33.45 49 ALA D C 1
ATOM 8697 O O . ALA D 1 52 ? 44.052 81.186 79.140 1.00 33.24 49 ALA D O 1
ATOM 8699 N N . GLU D 1 53 ? 45.255 80.441 80.896 1.00 28.66 50 GLU D N 1
ATOM 8700 C CA . GLU D 1 53 ? 45.649 79.209 80.221 1.00 34.49 50 GLU D CA 1
ATOM 8701 C C . GLU D 1 53 ? 44.459 78.315 79.900 1.00 30.76 50 GLU D C 1
ATOM 8702 O O . GLU D 1 53 ? 44.547 77.494 78.981 1.00 34.46 50 GLU D O 1
ATOM 8708 N N . GLN D 1 54 ? 43.352 78.451 80.633 1.00 30.08 51 GLN D N 1
ATOM 8709 C CA . GLN D 1 54 ? 42.190 77.592 80.438 1.00 31.46 51 GLN D CA 1
ATOM 8710 C C . GLN D 1 54 ? 41.264 78.079 79.331 1.00 32.06 51 GLN D C 1
ATOM 8711 O O . GLN D 1 54 ? 40.309 77.373 78.991 1.00 34.41 51 GLN D O 1
ATOM 8717 N N . VAL D 1 55 ? 41.524 79.252 78.765 1.00 29.85 52 VAL D N 1
ATOM 8718 C CA . VAL D 1 55 ? 40.578 79.953 77.906 1.00 29.70 52 VAL D CA 1
ATOM 8719 C C . VAL D 1 55 ? 41.126 79.977 76.484 1.00 34.05 52 VAL D C 1
ATOM 8720 O O . VAL D 1 55 ? 42.293 80.324 76.267 1.00 33.09 52 VAL D O 1
ATOM 8724 N N . VAL D 1 56 ? 40.288 79.594 75.518 1.00 34.08 53 VAL D N 1
ATOM 8725 C CA . VAL D 1 56 ? 40.679 79.486 74.114 1.00 34.76 53 VAL D CA 1
ATOM 8726 C C . VAL D 1 56 ? 39.594 80.127 73.258 1.00 33.05 53 VAL D C 1
ATOM 8727 O O . VAL D 1 56 ? 38.454 79.647 73.235 1.00 22.95 53 VAL D O 1
ATOM 8731 N N . SER D 1 57 ? 39.946 81.193 72.544 1.00 29.45 54 SER D N 1
ATOM 8732 C CA . SER D 1 57 ? 38.998 81.838 71.647 1.00 30.68 54 SER D CA 1
ATOM 8733 C C . SER D 1 57 ? 38.909 81.073 70.332 1.00 27.19 54 SER D C 1
ATOM 8734 O O . SER D 1 57 ? 39.918 80.604 69.799 1.00 28.71 54 SER D O 1
ATOM 8737 N N . VAL D 1 58 ? 37.690 80.941 69.816 1.00 24.83 55 VAL D N 1
ATOM 8738 C CA . VAL D 1 58 ? 37.422 80.211 68.588 1.00 23.29 55 VAL D CA 1
ATOM 8739 C C . VAL D 1 58 ? 36.552 81.076 67.680 1.00 25.05 55 VAL D C 1
ATOM 8740 O O . VAL D 1 58 ? 36.178 82.198 68.026 1.00 23.32 55 VAL D O 1
ATOM 8744 N N . SER D 1 59 ? 36.226 80.529 66.506 1.00 18.69 56 SER D N 1
ATOM 8745 C CA . SER D 1 59 ? 35.505 81.296 65.495 1.00 22.02 56 SER D CA 1
ATOM 8746 C C . SER D 1 59 ? 34.039 81.497 65.863 1.00 24.79 56 SER D C 1
ATOM 8747 O O . SER D 1 59 ? 33.452 82.527 65.513 1.00 28.67 56 SER D O 1
ATOM 8750 N N . CYS D 1 60 ? 33.432 80.533 66.548 1.00 22.96 57 CYS D N 1
ATOM 8751 C CA . CYS D 1 60 ? 32.039 80.634 66.964 1.00 23.47 57 CYS D CA 1
ATOM 8752 C C . CYS D 1 60 ? 31.776 79.545 67.994 1.00 29.05 57 CYS D C 1
ATOM 8753 O O . CYS D 1 60 ? 32.604 78.654 68.211 1.00 25.23 57 CYS D O 1
ATOM 8756 N N . CYS D 1 61 ? 30.605 79.629 68.631 1.00 24.90 58 CYS D N 1
ATOM 8757 C CA . CYS D 1 61 ? 30.258 78.659 69.663 1.00 27.49 58 CYS D CA 1
ATOM 8758 C C . CYS D 1 61 ? 30.020 77.277 69.067 1.00 26.99 58 CYS D C 1
ATOM 8759 O O . CYS D 1 61 ? 30.408 76.266 69.664 1.00 26.41 58 CYS D O 1
ATOM 8762 N N . THR D 1 62 ? 29.371 77.213 67.900 1.00 22.53 59 THR D N 1
ATOM 8763 C CA . THR D 1 62 ? 29.193 75.933 67.219 1.00 23.04 59 THR D CA 1
ATOM 8764 C C . THR D 1 62 ? 30.530 75.245 66.993 1.00 25.91 59 THR D C 1
ATOM 8765 O O . THR D 1 62 ? 30.671 74.040 67.238 1.00 29.30 59 THR D O 1
ATOM 8769 N N . GLU D 1 63 ? 31.529 76.001 66.531 1.00 23.00 60 GLU D N 1
ATOM 8770 C CA . GLU D 1 63 ? 32.854 75.427 66.332 1.00 24.82 60 GLU D CA 1
ATOM 8771 C C . GLU D 1 63 ? 33.447 74.951 67.652 1.00 28.39 60 GLU D C 1
ATOM 8772 O O . GLU D 1 63 ? 34.105 73.906 67.703 1.00 26.79 60 GLU D O 1
ATOM 8778 N N . GLY D 1 64 ? 33.217 75.701 68.733 1.00 27.98 61 GLY D N 1
ATOM 8779 C CA . GLY D 1 64 ? 33.643 75.245 70.045 1.00 24.67 61 GLY D CA 1
ATOM 8780 C C . GLY D 1 64 ? 32.931 73.985 70.495 1.00 27.40 61 GLY D C 1
ATOM 8781 O O . GLY D 1 64 ? 33.529 73.134 71.161 1.00 24.10 61 GLY D O 1
ATOM 8782 N N . LEU D 1 65 ? 31.651 73.845 70.143 1.00 21.51 62 LEU D N 1
ATOM 8783 C CA . LEU D 1 65 ? 30.929 72.621 70.468 1.00 25.52 62 LEU D CA 1
ATOM 8784 C C . LEU D 1 65 ? 31.477 71.435 69.684 1.00 25.40 62 LEU D C 1
ATOM 8785 O O . LEU D 1 65 ? 31.643 70.342 70.239 1.00 25.65 62 LEU D O 1
ATOM 8790 N N . PHE D 1 66 ? 31.768 71.630 68.393 1.00 25.14 63 PHE D N 1
ATOM 8791 C CA . PHE D 1 66 ? 32.347 70.552 67.597 1.00 23.44 63 PHE D CA 1
ATOM 8792 C C . PHE D 1 66 ? 33.721 70.156 68.120 1.00 25.58 63 PHE D C 1
ATOM 8793 O O . PHE D 1 66 ? 34.037 68.964 68.215 1.00 26.31 63 PHE D O 1
ATOM 8801 N N . LEU D 1 67 ? 34.554 71.142 68.463 1.00 19.53 64 LEU D N 1
ATOM 8802 C CA . LEU D 1 67 ? 35.868 70.834 69.013 1.00 27.00 64 LEU D CA 1
ATOM 8803 C C . LEU D 1 67 ? 35.755 70.106 70.345 1.00 27.67 64 LEU D C 1
ATOM 8804 O O . LEU D 1 67 ? 36.570 69.226 70.643 1.00 30.36 64 LEU D O 1
ATOM 8809 N N . SER D 1 68 ? 34.742 70.443 71.147 1.00 27.11 65 SER D N 1
ATOM 8810 C CA . SER D 1 68 ? 34.568 69.786 72.438 1.00 29.80 65 SER D CA 1
ATOM 8811 C C . SER D 1 68 ? 34.309 68.294 72.271 1.00 32.06 65 SER D C 1
ATOM 8812 O O . SER D 1 68 ? 34.851 67.475 73.022 1.00 28.77 65 SER D O 1
ATOM 8823 N N . GLU D 1 70 ? 35.150 66.462 69.679 1.00 34.73 67 GLU D N 1
ATOM 8824 C CA . GLU D 1 70 ? 36.370 65.860 69.153 1.00 36.26 67 GLU D CA 1
ATOM 8825 C C . GLU D 1 70 ? 37.396 65.641 70.259 1.00 34.00 67 GLU D C 1
ATOM 8826 O O . GLU D 1 70 ? 38.046 64.591 70.311 1.00 33.39 67 GLU D O 1
ATOM 8832 N N . LEU D 1 71 ? 37.547 66.619 71.156 1.00 32.10 68 LEU D N 1
ATOM 8833 C CA . LEU D 1 71 ? 38.539 66.506 72.220 1.00 32.28 68 LEU D CA 1
ATOM 8834 C C . LEU D 1 71 ? 38.152 65.452 73.250 1.00 34.49 68 LEU D C 1
ATOM 8835 O O . LEU D 1 71 ? 39.031 64.814 73.840 1.00 45.03 68 LEU D O 1
ATOM 8840 N N . LEU D 1 72 ? 36.854 65.256 73.482 1.00 32.51 69 LEU D N 1
ATOM 8841 C CA . LEU D 1 72 ? 36.393 64.214 74.390 1.00 33.58 69 LEU D CA 1
ATOM 8842 C C . LEU D 1 72 ? 36.439 62.827 73.767 1.00 38.65 69 LEU D C 1
ATOM 8843 O O . LEU D 1 72 ? 36.211 61.841 74.475 1.00 40.50 69 LEU D O 1
ATOM 8848 N N . GLY D 1 73 ? 36.719 62.726 72.470 1.00 36.11 70 GLY D N 1
ATOM 8849 C CA . GLY D 1 73 ? 36.847 61.432 71.834 1.00 34.56 70 GLY D CA 1
ATOM 8850 C C . GLY D 1 73 ? 35.550 60.695 71.606 1.00 39.12 70 GLY D C 1
ATOM 8851 O O . GLY D 1 73 ? 35.562 59.467 71.492 1.00 40.48 70 GLY D O 1
ATOM 8852 N N . VAL D 1 74 ? 34.422 61.404 71.536 1.00 36.95 71 VAL D N 1
ATOM 8853 C CA . VAL D 1 74 ? 33.151 60.737 71.296 1.00 38.97 71 VAL D CA 1
ATOM 8854 C C . VAL D 1 74 ? 33.095 60.253 69.851 1.00 39.87 71 VAL D C 1
ATOM 8855 O O . VAL D 1 74 ? 33.663 60.868 68.938 1.00 44.20 71 VAL D O 1
ATOM 8859 N N . GLY D 1 75 ? 32.423 59.124 69.640 1.00 37.57 72 GLY D N 1
ATOM 8860 C CA . GLY D 1 75 ? 32.352 58.531 68.326 1.00 35.39 72 GLY D CA 1
ATOM 8861 C C . GLY D 1 75 ? 31.287 57.461 68.214 1.00 38.75 72 GLY D C 1
ATOM 8862 O O . GLY D 1 75 ? 30.347 57.401 69.014 1.00 47.03 72 GLY D O 1
ATOM 8863 N N . PRO D 1 76 ? 31.414 56.597 67.206 1.00 32.40 73 PRO D N 1
ATOM 8864 C CA . PRO D 1 76 ? 30.433 55.518 67.027 1.00 36.84 73 PRO D CA 1
ATOM 8865 C C . PRO D 1 76 ? 30.327 54.648 68.271 1.00 36.58 73 PRO D C 1
ATOM 8866 O O . PRO D 1 76 ? 31.331 54.270 68.877 1.00 41.84 73 PRO D O 1
ATOM 8870 N N . GLY D 1 77 ? 29.088 54.336 68.648 1.00 33.11 74 GLY D N 1
ATOM 8871 C CA . GLY D 1 77 ? 28.809 53.599 69.856 1.00 33.26 74 GLY D CA 1
ATOM 8872 C C . GLY D 1 77 ? 28.596 54.452 71.090 1.00 38.02 74 GLY D C 1
ATOM 8873 O O . GLY D 1 77 ? 27.985 53.976 72.054 1.00 39.73 74 GLY D O 1
ATOM 8874 N N . ASP D 1 78 ? 29.076 55.692 71.089 1.00 34.71 75 ASP D N 1
ATOM 8875 C CA . ASP D 1 78 ? 28.947 56.578 72.236 1.00 37.53 75 ASP D CA 1
ATOM 8876 C C . ASP D 1 78 ? 27.618 57.325 72.202 1.00 35.69 75 ASP D C 1
ATOM 8877 O O . ASP D 1 78 ? 27.004 57.509 71.148 1.00 31.06 75 ASP D O 1
ATOM 8882 N N . GLU D 1 79 ? 27.186 57.767 73.381 1.00 35.70 76 GLU D N 1
ATOM 8883 C CA . GLU D 1 79 ? 25.991 58.584 73.524 1.00 33.02 76 GLU D CA 1
ATOM 8884 C C . GLU D 1 79 ? 26.330 59.842 74.310 1.00 35.01 76 GLU D C 1
ATOM 8885 O O . GLU D 1 79 ? 27.202 59.830 75.184 1.00 35.47 76 GLU D O 1
ATOM 8891 N N . VAL D 1 80 ? 25.644 60.935 73.979 1.00 33.74 77 VAL D N 1
ATOM 8892 C CA . VAL D 1 80 ? 25.787 62.205 74.681 1.00 29.46 77 VAL D CA 1
ATOM 8893 C C . VAL D 1 80 ? 24.398 62.710 75.038 1.00 31.78 77 VAL D C 1
ATOM 8894 O O . VAL D 1 80 ? 23.523 62.804 74.168 1.00 28.33 77 VAL D O 1
ATOM 8898 N N . VAL D 1 81 ? 24.198 63.040 76.309 1.00 34.86 78 VAL D N 1
ATOM 8899 C CA . VAL D 1 81 ? 22.904 63.491 76.804 1.00 33.22 78 VAL D CA 1
ATOM 8900 C C . VAL D 1 81 ? 22.846 65.012 76.738 1.00 31.16 78 VAL D C 1
ATOM 8901 O O . VAL D 1 81 ? 23.783 65.701 77.159 1.00 30.43 78 VAL D O 1
ATOM 8905 N N . LEU D 1 82 ? 21.745 65.535 76.206 1.00 30.11 79 LEU D N 1
ATOM 8906 C CA . LEU D 1 82 ? 21.502 66.967 76.145 1.00 32.26 79 LEU D CA 1
ATOM 8907 C C . LEU D 1 82 ? 20.000 67.183 76.078 1.00 30.39 79 LEU D C 1
ATOM 8908 O O . LEU D 1 82 ? 19.286 66.350 75.509 1.00 31.85 79 LEU D O 1
ATOM 8913 N N . PRO D 1 83 ? 19.488 68.269 76.655 1.00 32.69 80 PRO D N 1
ATOM 8914 C CA . PRO D 1 83 ? 18.041 68.503 76.610 1.00 31.67 80 PRO D CA 1
ATOM 8915 C C . PRO D 1 83 ? 17.559 68.712 75.183 1.00 35.28 80 PRO D C 1
ATOM 8916 O O . PRO D 1 83 ? 18.291 69.206 74.323 1.00 39.19 80 PRO D O 1
ATOM 8920 N N . SER D 1 84 ? 16.310 68.308 74.936 1.00 34.50 81 SER D N 1
ATOM 8921 C CA . SER D 1 84 ? 15.705 68.555 73.631 1.00 31.20 81 SER D CA 1
ATOM 8922 C C . SER D 1 84 ? 15.727 70.040 73.294 1.00 31.28 81 SER D C 1
ATOM 8923 O O . SER D 1 84 ? 15.924 70.421 72.134 1.00 30.97 81 SER D O 1
ATOM 8926 N N . ILE D 1 85 ? 15.540 70.894 74.299 1.00 28.55 82 ILE D N 1
ATOM 8927 C CA . ILE D 1 85 ? 15.698 72.331 74.122 1.00 30.84 82 ILE D CA 1
ATOM 8928 C C . ILE D 1 85 ? 17.186 72.655 74.139 1.00 29.68 82 ILE D C 1
ATOM 8929 O O . ILE D 1 85 ? 17.722 73.127 75.147 1.00 27.84 82 ILE D O 1
ATOM 8934 N N . SER D 1 86 ? 17.866 72.383 73.028 1.00 25.82 83 SER D N 1
ATOM 8935 C CA . SER D 1 86 ? 19.277 72.697 72.866 1.00 26.86 83 SER D CA 1
ATOM 8936 C C . SER D 1 86 ? 19.487 73.324 71.496 1.00 28.60 83 SER D C 1
ATOM 8937 O O . SER D 1 86 ? 18.632 73.240 70.611 1.00 26.92 83 SER D O 1
ATOM 8940 N N . PHE D 1 87 ? 20.644 73.955 71.325 1.00 29.78 84 PHE D N 1
ATOM 8941 C CA . PHE D 1 87 ? 20.994 74.512 70.028 1.00 30.85 84 PHE D CA 1
ATOM 8942 C C . PHE D 1 87 ? 21.294 73.388 69.044 1.00 32.50 84 PHE D C 1
ATOM 8943 O O . PHE D 1 87 ? 21.926 72.387 69.394 1.00 27.41 84 PHE D O 1
ATOM 8951 N N . VAL D 1 88 ? 20.833 73.564 67.803 1.00 27.76 85 VAL D N 1
ATOM 8952 C CA . VAL D 1 88 ? 20.968 72.517 66.789 1.00 30.20 85 VAL D CA 1
ATOM 8953 C C . VAL D 1 88 ? 22.433 72.149 66.575 1.00 27.99 85 VAL D C 1
ATOM 8954 O O . VAL D 1 88 ? 22.765 70.979 66.341 1.00 25.99 85 VAL D O 1
ATOM 8958 N N . GLY D 1 89 ? 23.334 73.131 66.669 1.00 24.24 86 GLY D N 1
ATOM 8959 C CA . GLY D 1 89 ? 24.750 72.844 66.501 1.00 25.17 86 GLY D CA 1
ATOM 8960 C C . GLY D 1 89 ? 25.309 71.917 67.563 1.00 28.48 86 GLY D C 1
ATOM 8961 O O . GLY D 1 89 ? 26.290 71.209 67.319 1.00 30.22 86 GLY D O 1
ATOM 8962 N N . ALA D 1 90 ? 24.700 71.903 68.751 1.00 25.18 87 ALA D N 1
ATOM 8963 C CA . ALA D 1 90 ? 25.157 70.988 69.794 1.00 28.21 87 ALA D CA 1
ATOM 8964 C C . ALA D 1 90 ? 24.850 69.542 69.428 1.00 25.40 87 ALA D C 1
ATOM 8965 O O . ALA D 1 90 ? 25.677 68.650 69.647 1.00 29.98 87 ALA D O 1
ATOM 8967 N N . ALA D 1 91 ? 23.666 69.289 68.869 1.00 26.50 88 ALA D N 1
ATOM 8968 C CA . ALA D 1 91 ? 23.334 67.936 68.436 1.00 27.21 88 ALA D CA 1
ATOM 8969 C C . ALA D 1 91 ? 24.144 67.538 67.207 1.00 27.50 88 ALA D C 1
ATOM 8970 O O . ALA D 1 91 ? 24.569 66.384 67.086 1.00 29.62 88 ALA D O 1
ATOM 8972 N N . ASN D 1 92 ? 24.376 68.485 66.292 1.00 28.22 89 ASN D N 1
ATOM 8973 C CA . ASN D 1 92 ? 25.188 68.194 65.114 1.00 31.57 89 ASN D CA 1
ATOM 8974 C C . ASN D 1 92 ? 26.623 67.861 65.502 1.00 31.59 89 ASN D C 1
ATOM 8975 O O . ASN D 1 92 ? 27.244 66.972 64.908 1.00 28.78 89 ASN D O 1
ATOM 8980 N N . ALA D 1 93 ? 27.168 68.564 66.498 1.00 30.88 90 ALA D N 1
ATOM 8981 C CA . ALA D 1 93 ? 28.525 68.271 66.951 1.00 29.63 90 ALA D CA 1
ATOM 8982 C C . ALA D 1 93 ? 28.640 66.848 67.480 1.00 28.47 90 ALA D C 1
ATOM 8983 O O . ALA D 1 93 ? 29.704 66.229 67.374 1.00 26.54 90 ALA D O 1
ATOM 8985 N N . ILE D 1 94 ? 27.556 66.312 68.037 1.00 24.54 91 ILE D N 1
ATOM 8986 C CA . ILE D 1 94 ? 27.553 64.934 68.511 1.00 26.77 91 ILE D CA 1
ATOM 8987 C C . ILE D 1 94 ? 27.411 63.966 67.345 1.00 31.64 91 ILE D C 1
ATOM 8988 O O . ILE D 1 94 ? 28.223 63.049 67.172 1.00 24.69 91 ILE D O 1
ATOM 8993 N N . ALA D 1 95 ? 26.376 64.161 66.523 1.00 33.56 92 ALA D N 1
ATOM 8994 C CA . ALA D 1 95 ? 26.079 63.211 65.457 1.00 34.77 92 ALA D CA 1
ATOM 8995 C C . ALA D 1 95 ? 27.164 63.190 64.386 1.00 33.80 92 ALA D C 1
ATOM 8996 O O . ALA D 1 95 ? 27.390 62.146 63.763 1.00 30.96 92 ALA D O 1
ATOM 8998 N N . ALA D 1 96 ? 27.846 64.318 64.161 1.00 31.72 93 ALA D N 1
ATOM 8999 C CA . ALA D 1 96 ? 28.897 64.353 63.147 1.00 34.70 93 ALA D CA 1
ATOM 9000 C C . ALA D 1 96 ? 30.067 63.451 63.517 1.00 35.66 93 ALA D C 1
ATOM 9001 O O . ALA D 1 96 ? 30.801 62.991 62.635 1.00 28.72 93 ALA D O 1
ATOM 9003 N N . ARG D 1 97 ? 30.258 63.189 64.807 1.00 36.36 94 ARG D N 1
ATOM 9004 C CA . ARG D 1 97 ? 31.291 62.270 65.262 1.00 36.59 94 ARG D CA 1
ATOM 9005 C C . ARG D 1 97 ? 30.858 60.812 65.187 1.00 38.78 94 ARG D C 1
ATOM 9006 O O . ARG D 1 97 ? 31.644 59.931 65.550 1.00 40.60 94 ARG D O 1
ATOM 9014 N N . GLY D 1 98 ? 29.644 60.536 64.718 1.00 36.88 95 GLY D N 1
ATOM 9015 C CA . GLY D 1 98 ? 29.109 59.193 64.741 1.00 31.92 95 GLY D CA 1
ATOM 9016 C C . GLY D 1 98 ? 28.480 58.787 66.054 1.00 37.51 95 GLY D C 1
ATOM 9017 O O . GLY D 1 98 ? 28.029 57.641 66.178 1.00 35.53 95 GLY D O 1
ATOM 9018 N N . ALA D 1 99 ? 28.437 59.684 67.033 1.00 38.19 96 ALA D N 1
ATOM 9019 C CA . ALA D 1 99 ? 27.837 59.406 68.327 1.00 36.68 96 ALA D CA 1
ATOM 9020 C C . ALA D 1 99 ? 26.348 59.733 68.304 1.00 37.66 96 ALA D C 1
ATOM 9021 O O . ALA D 1 99 ? 25.861 60.477 67.450 1.00 39.28 96 ALA D O 1
ATOM 9023 N N . ARG D 1 100 ? 25.623 59.163 69.265 1.00 35.00 97 ARG D N 1
ATOM 9024 C CA . ARG D 1 100 ? 24.179 59.317 69.318 1.00 40.40 97 ARG D CA 1
ATOM 9025 C C . ARG D 1 100 ? 23.808 60.391 70.325 1.00 36.80 97 ARG D C 1
ATOM 9026 O O . ARG D 1 100 ? 24.132 60.250 71.515 1.00 32.76 97 ARG D O 1
ATOM 9034 N N . PRO D 1 101 ? 23.134 61.466 69.912 1.00 34.46 98 PRO D N 1
ATOM 9035 C CA . PRO D 1 101 ? 22.613 62.433 70.888 1.00 34.88 98 PRO D CA 1
ATOM 9036 C C . PRO D 1 101 ? 21.330 61.904 71.511 1.00 33.77 98 PRO D C 1
ATOM 9037 O O . PRO D 1 101 ? 20.367 61.590 70.808 1.00 35.70 98 PRO D O 1
ATOM 9041 N N . VAL D 1 102 ? 21.328 61.781 72.835 1.00 28.36 99 VAL D N 1
ATOM 9042 C CA . VAL D 1 102 ? 20.173 61.297 73.581 1.00 29.86 99 VAL D CA 1
ATOM 9043 C C . VAL D 1 102 ? 19.536 62.492 74.273 1.00 30.47 99 VAL D C 1
ATOM 9044 O O . VAL D 1 102 ? 20.161 63.134 75.125 1.00 24.64 99 VAL D O 1
ATOM 9048 N N . PHE D 1 103 ? 18.296 62.795 73.907 1.00 27.31 100 PHE D N 1
ATOM 9049 C CA . PHE D 1 103 ? 17.635 63.997 74.391 1.00 37.59 100 PHE D CA 1
ATOM 9050 C C . PHE D 1 103 ? 16.878 63.704 75.679 1.00 41.14 100 PHE D C 1
ATOM 9051 O O . PHE D 1 103 ? 16.124 62.729 75.758 1.00 43.58 100 PHE D O 1
ATOM 9059 N N . CYS D 1 104 ? 17.097 64.542 76.687 1.00 32.70 101 CYS D N 1
ATOM 9060 C CA . CYS D 1 104 ? 16.356 64.470 77.935 1.00 32.03 101 CYS D CA 1
ATOM 9061 C C . CYS D 1 104 ? 15.283 65.551 77.959 1.00 35.72 101 CYS D C 1
ATOM 9062 O O . CYS D 1 104 ? 15.262 66.466 77.132 1.00 36.78 101 CYS D O 1
ATOM 9065 N N . ASP D 1 105 ? 14.381 65.433 78.928 1.00 31.11 102 ASP D N 1
ATOM 9066 C CA . ASP D 1 105 ? 13.254 66.342 79.025 1.00 31.00 102 ASP D CA 1
ATOM 9067 C C . ASP D 1 105 ? 13.673 67.622 79.745 1.00 33.59 102 ASP D C 1
ATOM 9068 O O . ASP D 1 105 ? 14.810 67.769 80.203 1.00 31.83 102 ASP D O 1
ATOM 9073 N N . VAL D 1 106 ? 12.741 68.571 79.837 1.00 29.41 103 VAL D N 1
ATOM 9074 C CA . VAL D 1 106 ? 12.970 69.830 80.533 1.00 30.45 103 VAL D CA 1
ATOM 9075 C C . VAL D 1 106 ? 11.764 70.150 81.404 1.00 37.25 103 VAL D C 1
ATOM 9076 O O . VAL D 1 106 ? 10.679 69.586 81.245 1.00 34.77 103 VAL D O 1
ATOM 9080 N N . ASP D 1 107 ? 11.976 71.076 82.335 1.00 36.46 104 ASP D N 1
ATOM 9081 C CA . ASP D 1 107 ? 10.916 71.702 83.111 1.00 30.39 104 ASP D CA 1
ATOM 9082 C C . ASP D 1 107 ? 10.223 72.719 82.212 1.00 34.33 104 ASP D C 1
ATOM 9083 O O . ASP D 1 107 ? 10.847 73.707 81.806 1.00 37.07 104 ASP D O 1
ATOM 9088 N N . PRO D 1 108 ? 8.946 72.516 81.875 1.00 42.18 105 PRO D N 1
ATOM 9089 C CA . PRO D 1 108 ? 8.286 73.423 80.919 1.00 43.97 105 PRO D CA 1
ATOM 9090 C C . PRO D 1 108 ? 8.186 74.862 81.398 1.00 41.23 105 PRO D C 1
ATOM 9091 O O . PRO D 1 108 ? 8.046 75.766 80.565 1.00 40.57 105 PRO D O 1
ATOM 9095 N N . ALA D 1 109 ? 8.257 75.108 82.708 1.00 33.14 106 ALA D N 1
ATOM 9096 C CA . ALA D 1 109 ? 8.179 76.478 83.203 1.00 31.98 106 ALA D CA 1
ATOM 9097 C C . ALA D 1 109 ? 9.463 77.249 82.928 1.00 37.69 106 ALA D C 1
ATOM 9098 O O . ALA D 1 109 ? 9.419 78.467 82.717 1.00 37.72 106 ALA D O 1
ATOM 9100 N N . THR D 1 110 ? 10.608 76.564 82.926 1.00 34.98 107 THR D N 1
ATOM 9101 C CA . THR D 1 110 ? 11.899 77.199 82.713 1.00 32.27 107 THR D CA 1
ATOM 9102 C C . THR D 1 110 ? 12.572 76.781 81.416 1.00 28.73 107 THR D C 1
ATOM 9103 O O . THR D 1 110 ? 13.538 77.433 81.007 1.00 36.26 107 THR D O 1
ATOM 9107 N N . LEU D 1 111 ? 12.101 75.712 80.772 1.00 26.75 108 LEU D N 1
ATOM 9108 C CA . LEU D 1 111 ? 12.724 75.135 79.581 1.00 32.68 108 LEU D CA 1
ATOM 9109 C C . LEU D 1 111 ? 14.169 74.713 79.834 1.00 32.76 108 LEU D C 1
ATOM 9110 O O . LEU D 1 111 ? 14.966 74.619 78.894 1.00 25.08 108 LEU D O 1
ATOM 9115 N N . ASN D 1 112 ? 14.517 74.456 81.103 1.00 30.79 109 ASN D N 1
ATOM 9116 C CA . ASN D 1 112 ? 15.798 73.945 81.566 1.00 31.77 109 ASN D CA 1
ATOM 9117 C C . ASN D 1 112 ? 15.628 72.540 82.135 1.00 33.91 109 ASN D C 1
ATOM 9118 O O . ASN D 1 112 ? 14.590 72.224 82.725 1.00 30.03 109 ASN D O 1
ATOM 9123 N N . PRO D 1 113 ? 16.619 71.668 81.964 1.00 33.80 110 PRO D N 1
ATOM 9124 C CA . PRO D 1 113 ? 16.498 70.306 82.494 1.00 30.24 110 PRO D CA 1
ATOM 9125 C C . PRO D 1 113 ? 16.854 70.242 83.971 1.00 30.52 110 PRO D C 1
ATOM 9126 O O . PRO D 1 113 ? 17.747 70.945 84.448 1.00 32.20 110 PRO D O 1
ATOM 9130 N N . THR D 1 114 ? 16.134 69.393 84.698 1.00 29.55 111 THR D N 1
ATOM 9131 C CA . THR D 1 114 ? 16.528 69.075 86.059 1.00 35.29 111 THR D CA 1
ATOM 9132 C C . THR D 1 114 ? 17.603 67.991 86.042 1.00 41.42 111 THR D C 1
ATOM 9133 O O . THR D 1 114 ? 17.861 67.349 85.020 1.00 42.17 111 THR D O 1
ATOM 9137 N N . ALA D 1 115 ? 18.241 67.793 87.197 1.00 40.82 112 ALA D N 1
ATOM 9138 C CA . ALA D 1 115 ? 19.219 66.716 87.312 1.00 36.28 112 ALA D CA 1
ATOM 9139 C C . ALA D 1 115 ? 18.562 65.358 87.096 1.00 40.38 112 ALA D C 1
ATOM 9140 O O . ALA D 1 115 ? 19.165 64.454 86.503 1.00 39.56 112 ALA D O 1
ATOM 9142 N N . ASP D 1 116 ? 17.320 65.201 87.564 1.00 41.66 113 ASP D N 1
ATOM 9143 C CA . ASP D 1 116 ? 16.593 63.955 87.343 1.00 40.38 113 ASP D CA 1
ATOM 9144 C C . ASP D 1 116 ? 16.381 63.693 85.858 1.00 39.68 113 ASP D C 1
ATOM 9145 O O . ASP D 1 116 ? 16.509 62.553 85.400 1.00 35.14 113 ASP D O 1
ATOM 9150 N N . HIS D 1 117 ? 16.053 64.738 85.090 1.00 41.55 114 HIS D N 1
ATOM 9151 C CA . HIS D 1 117 ? 15.872 64.570 83.651 1.00 44.58 114 HIS D CA 1
ATOM 9152 C C . HIS D 1 117 ? 17.147 64.060 82.993 1.00 40.02 114 HIS D C 1
ATOM 9153 O O . HIS D 1 117 ? 17.098 63.181 82.125 1.00 38.08 114 HIS D O 1
ATOM 9160 N N . VAL D 1 118 ? 18.298 64.599 83.397 1.00 38.74 115 VAL D N 1
ATOM 9161 C CA . VAL D 1 118 ? 19.567 64.141 82.846 1.00 36.97 115 VAL D CA 1
ATOM 9162 C C . VAL D 1 118 ? 19.847 62.707 83.274 1.00 34.68 115 VAL D C 1
ATOM 9163 O O . VAL D 1 118 ? 20.271 61.875 82.463 1.00 31.55 115 VAL D O 1
ATOM 9167 N N . ALA D 1 119 ? 19.604 62.391 84.548 1.00 35.00 116 ALA D N 1
ATOM 9168 C CA . ALA D 1 119 ? 19.895 61.052 85.048 1.00 36.45 116 ALA D CA 1
ATOM 9169 C C . ALA D 1 119 ? 19.056 59.992 84.348 1.00 39.34 116 ALA D C 1
ATOM 9170 O O . ALA D 1 119 ? 19.520 58.863 84.155 1.00 38.75 116 ALA D O 1
ATOM 9172 N N . GLU D 1 120 ? 17.827 60.335 83.949 1.00 41.87 117 GLU D N 1
ATOM 9173 C CA . GLU D 1 120 ? 16.952 59.366 83.299 1.00 45.21 117 GLU D CA 1
ATOM 9174 C C . GLU D 1 120 ? 17.485 58.902 81.949 1.00 40.48 117 GLU D C 1
ATOM 9175 O O . GLU D 1 120 ? 17.088 57.832 81.479 1.00 40.03 117 GLU D O 1
ATOM 9181 N N . LYS D 1 121 ? 18.369 59.674 81.318 1.00 40.42 118 LYS D N 1
ATOM 9182 C CA . LYS D 1 121 ? 18.931 59.306 80.027 1.00 37.05 118 LYS D CA 1
ATOM 9183 C C . LYS D 1 121 ? 20.385 58.861 80.111 1.00 37.06 118 LYS D C 1
ATOM 9184 O O . LYS D 1 121 ? 20.981 58.549 79.075 1.00 34.95 118 LYS D O 1
ATOM 9190 N N . LEU D 1 122 ? 20.970 58.825 81.306 1.00 37.64 119 LEU D N 1
ATOM 9191 C CA . LEU D 1 122 ? 22.334 58.336 81.453 1.00 42.11 119 LEU D CA 1
ATOM 9192 C C . LEU D 1 122 ? 22.373 56.818 81.321 1.00 41.95 119 LEU D C 1
ATOM 9193 O O . LEU D 1 122 ? 21.538 56.106 81.885 1.00 42.66 119 LEU D O 1
ATOM 9198 N N . GLY D 1 123 ? 23.354 56.327 80.569 1.00 41.61 120 GLY D N 1
ATOM 9199 C CA . GLY D 1 123 ? 23.532 54.908 80.375 1.00 39.04 120 GLY D CA 1
ATOM 9200 C C . GLY D 1 123 ? 24.997 54.530 80.309 1.00 37.37 120 GLY D C 1
ATOM 9201 O O . GLY D 1 123 ? 25.885 55.366 80.499 1.00 34.93 120 GLY D O 1
ATOM 9202 N N . PRO D 1 124 ? 25.279 53.253 80.038 1.00 45.88 121 PRO D N 1
ATOM 9203 C CA . PRO D 1 124 ? 26.684 52.823 79.968 1.00 47.26 121 PRO D CA 1
ATOM 9204 C C . PRO D 1 124 ? 27.437 53.421 78.793 1.00 45.28 121 PRO D C 1
ATOM 9205 O O . PRO D 1 124 ? 28.664 53.563 78.867 1.00 49.09 121 PRO D O 1
ATOM 9209 N N . ARG D 1 125 ? 26.743 53.783 77.714 1.00 40.14 122 ARG D N 1
ATOM 9210 C CA . ARG D 1 125 ? 27.391 54.377 76.552 1.00 37.10 122 ARG D CA 1
ATOM 9211 C C . ARG D 1 125 ? 27.591 55.881 76.684 1.00 37.41 122 ARG D C 1
ATOM 9212 O O . ARG D 1 125 ? 28.224 56.481 75.808 1.00 35.76 122 ARG D O 1
ATOM 9220 N N . THR D 1 126 ? 27.075 56.499 77.744 1.00 38.20 123 THR D N 1
ATOM 9221 C CA . THR D 1 126 ? 27.120 57.951 77.871 1.00 35.91 123 THR D CA 1
ATOM 9222 C C . THR D 1 126 ? 28.556 58.419 78.070 1.00 33.81 123 THR D C 1
ATOM 9223 O O . THR D 1 126 ? 29.232 57.991 79.012 1.00 38.80 123 THR D O 1
ATOM 9227 N N . LYS D 1 127 ? 29.021 59.299 77.182 1.00 35.53 124 LYS D N 1
ATOM 9228 C CA . LYS D 1 127 ? 30.372 59.834 77.251 1.00 40.37 124 LYS D CA 1
ATOM 9229 C C . LYS D 1 127 ? 30.434 61.330 77.522 1.00 38.95 124 LYS D C 1
ATOM 9230 O O . LYS D 1 127 ? 31.532 61.848 77.751 1.00 39.45 124 LYS D O 1
ATOM 9236 N N . ALA D 1 128 ? 29.305 62.036 77.506 1.00 36.67 125 ALA D N 1
ATOM 9237 C CA . ALA D 1 128 ? 29.296 63.467 77.783 1.00 37.08 125 ALA D CA 1
ATOM 9238 C C . ALA D 1 128 ? 27.863 63.916 78.020 1.00 35.29 125 ALA D C 1
ATOM 9239 O O . ALA D 1 128 ? 26.906 63.255 77.606 1.00 32.30 125 ALA D O 1
ATOM 9241 N N . VAL D 1 129 ? 27.734 65.056 78.695 1.00 35.53 126 VAL D N 1
ATOM 9242 C CA . VAL D 1 129 ? 26.458 65.724 78.913 1.00 35.96 126 VAL D CA 1
ATOM 9243 C C . VAL D 1 129 ? 26.623 67.183 78.513 1.00 38.06 126 VAL D C 1
ATOM 9244 O O . VAL D 1 129 ? 27.593 67.834 78.917 1.00 33.78 126 VAL D O 1
ATOM 9248 N N . VAL D 1 130 ? 25.691 67.690 77.709 1.00 36.50 127 VAL D N 1
ATOM 9249 C CA . VAL D 1 130 ? 25.690 69.084 77.282 1.00 34.87 127 VAL D CA 1
ATOM 9250 C C . VAL D 1 130 ? 24.396 69.726 77.758 1.00 33.09 127 VAL D C 1
ATOM 9251 O O . VAL D 1 130 ? 23.313 69.167 77.559 1.00 32.48 127 VAL D O 1
ATOM 9255 N N . VAL D 1 131 ? 24.509 70.895 78.392 1.00 25.49 128 VAL D N 1
ATOM 9256 C CA . VAL D 1 131 ? 23.353 71.664 78.834 1.00 25.57 128 VAL D CA 1
ATOM 9257 C C . VAL D 1 131 ? 23.583 73.130 78.497 1.00 25.86 128 VAL D C 1
ATOM 9258 O O . VAL D 1 131 ? 24.715 73.579 78.307 1.00 25.51 128 VAL D O 1
ATOM 9262 N N . LEU D 1 132 ? 22.488 73.876 78.426 1.00 24.30 129 LEU D N 1
ATOM 9263 C CA . LEU D 1 132 ? 22.523 75.326 78.312 1.00 27.89 129 LEU D CA 1
ATOM 9264 C C . LEU D 1 132 ? 21.847 75.943 79.533 1.00 27.66 129 LEU D C 1
ATOM 9265 O O . LEU D 1 132 ? 21.363 75.245 80.426 1.00 23.04 129 LEU D O 1
ATOM 9270 N N . HIS D 1 133 ? 21.815 77.272 79.563 1.00 24.02 130 HIS D N 1
ATOM 9271 C CA . HIS D 1 133 ? 21.227 78.036 80.661 1.00 21.40 130 HIS D CA 1
ATOM 9272 C C . HIS D 1 133 ? 20.118 78.898 80.067 1.00 28.99 130 HIS D C 1
ATOM 9273 O O . HIS D 1 133 ? 20.329 80.071 79.754 1.00 26.79 130 HIS D O 1
ATOM 9280 N N . TYR D 1 134 ? 18.935 78.303 79.916 1.00 32.43 131 TYR D N 1
ATOM 9281 C CA . TYR D 1 134 ? 17.884 78.890 79.093 1.00 25.74 131 TYR D CA 1
ATOM 9282 C C . TYR D 1 134 ? 17.559 80.308 79.535 1.00 28.78 131 TYR D C 1
ATOM 9283 O O . TYR D 1 134 ? 17.258 80.554 80.711 1.00 33.53 131 TYR D O 1
ATOM 9292 N N . GLY D 1 135 ? 17.648 81.237 78.577 1.00 30.20 132 GLY D N 1
ATOM 9293 C CA . GLY D 1 135 ? 17.348 82.634 78.806 1.00 26.39 132 GLY D CA 1
ATOM 9294 C C . GLY D 1 135 ? 18.294 83.342 79.740 1.00 25.68 132 GLY D C 1
ATOM 9295 O O . GLY D 1 135 ? 18.046 84.504 80.092 1.00 26.86 132 GLY D O 1
ATOM 9296 N N . GLY D 1 136 ? 19.372 82.684 80.135 1.00 27.75 133 GLY D N 1
ATOM 9297 C CA . GLY D 1 136 ? 20.295 83.213 81.099 1.00 24.84 133 GLY D CA 1
ATOM 9298 C C . GLY D 1 136 ? 20.124 82.650 82.490 1.00 28.40 133 GLY D C 1
ATOM 9299 O O . GLY D 1 136 ? 20.996 82.877 83.336 1.00 25.07 133 GLY D O 1
ATOM 9300 N N . TYR D 1 137 ? 19.021 81.953 82.757 1.00 24.89 134 TYR D N 1
ATOM 9301 C CA . TYR D 1 137 ? 18.817 81.284 84.044 1.00 28.15 134 TYR D CA 1
ATOM 9302 C C . TYR D 1 137 ? 19.767 80.100 84.171 1.00 31.34 134 TYR D C 1
ATOM 9303 O O . TYR D 1 137 ? 19.773 79.227 83.295 1.00 34.13 134 TYR D O 1
ATOM 9312 N N . PRO D 1 138 ? 20.583 80.027 85.223 1.00 31.13 135 PRO D N 1
ATOM 9313 C CA . PRO D 1 138 ? 21.450 78.850 85.392 1.00 32.51 135 PRO D CA 1
ATOM 9314 C C . PRO D 1 138 ? 20.672 77.550 85.550 1.00 33.80 135 PRO D C 1
ATOM 9315 O O . PRO D 1 138 ? 21.181 76.489 85.167 1.00 32.66 135 PRO D O 1
ATOM 9319 N N . GLY D 1 139 ? 19.454 77.599 86.096 1.00 29.75 136 GLY D N 1
ATOM 9320 C CA . GLY D 1 139 ? 18.662 76.388 86.239 1.00 29.77 136 GLY D CA 1
ATOM 9321 C C . GLY D 1 139 ? 19.204 75.492 87.345 1.00 35.56 136 GLY D C 1
ATOM 9322 O O . GLY D 1 139 ? 19.609 75.951 88.423 1.00 32.47 136 GLY D O 1
ATOM 9323 N N . ASP D 1 140 ? 19.213 74.186 87.081 1.00 33.68 137 ASP D N 1
ATOM 9324 C CA . ASP D 1 140 ? 19.687 73.183 88.034 1.00 35.75 137 ASP D CA 1
ATOM 9325 C C . ASP D 1 140 ? 21.137 72.797 87.765 1.00 32.77 137 ASP D C 1
ATOM 9326 O O . ASP D 1 140 ? 21.518 71.632 87.903 1.00 31.58 137 ASP D O 1
ATOM 9331 N N . LEU D 1 141 ? 21.965 73.780 87.397 1.00 25.73 138 LEU D N 1
ATOM 9332 C CA . LEU D 1 141 ? 23.327 73.502 86.947 1.00 33.38 138 LEU D CA 1
ATOM 9333 C C . LEU D 1 141 ? 24.162 72.838 88.037 1.00 36.15 138 LEU D C 1
ATOM 9334 O O . LEU D 1 141 ? 24.967 71.943 87.751 1.00 36.54 138 LEU D O 1
ATOM 9339 N N . VAL D 1 142 ? 23.993 73.266 89.291 1.00 30.42 139 VAL D N 1
ATOM 9340 C CA . VAL D 1 142 ? 24.814 72.728 90.373 1.00 36.84 139 VAL D CA 1
ATOM 9341 C C . VAL D 1 142 ? 24.532 71.245 90.581 1.00 38.08 139 VAL D C 1
ATOM 9342 O O . VAL D 1 142 ? 25.459 70.438 90.724 1.00 32.47 139 VAL D O 1
ATOM 9346 N N . ALA D 1 143 ? 23.254 70.860 90.601 1.00 39.58 140 ALA D N 1
ATOM 9347 C CA . ALA D 1 143 ? 22.910 69.451 90.765 1.00 37.81 140 ALA D CA 1
ATOM 9348 C C . ALA D 1 143 ? 23.347 68.629 89.558 1.00 34.03 140 ALA D C 1
ATOM 9349 O O . ALA D 1 143 ? 23.769 67.475 89.707 1.00 32.98 140 ALA D O 1
ATOM 9351 N N . ILE D 1 144 ? 23.247 69.201 88.356 1.00 26.15 141 ILE D N 1
ATOM 9352 C CA . ILE D 1 144 ? 23.666 68.483 87.156 1.00 30.96 141 ILE D CA 1
ATOM 9353 C C . ILE D 1 144 ? 25.174 68.266 87.162 1.00 32.89 141 ILE D C 1
ATOM 9354 O O . ILE D 1 144 ? 25.659 67.173 86.844 1.00 38.86 141 ILE D O 1
ATOM 9359 N N . ALA D 1 145 ? 25.939 69.297 87.530 1.00 33.80 142 ALA D N 1
ATOM 9360 C CA . ALA D 1 145 ? 27.389 69.148 87.602 1.00 34.07 142 ALA D CA 1
ATOM 9361 C C . ALA D 1 145 ? 27.785 68.113 88.649 1.00 33.48 142 ALA D C 1
ATOM 9362 O O . ALA D 1 145 ? 28.717 67.328 88.436 1.00 32.76 142 ALA D O 1
ATOM 9364 N N . GLU D 1 146 ? 27.084 68.091 89.785 1.00 33.31 143 GLU D N 1
ATOM 9365 C CA . GLU D 1 146 ? 27.357 67.078 90.799 1.00 40.95 143 GLU D CA 1
ATOM 9366 C C . GLU D 1 146 ? 27.003 65.685 90.292 1.00 41.28 143 GLU D C 1
ATOM 9367 O O . GLU D 1 146 ? 27.729 64.720 90.556 1.00 40.67 143 GLU D O 1
ATOM 9373 N N . LEU D 1 147 ? 25.894 65.564 89.556 1.00 39.28 144 LEU D N 1
ATOM 9374 C CA . LEU D 1 147 ? 25.503 64.272 88.999 1.00 40.00 144 LEU D CA 1
ATOM 9375 C C . LEU D 1 147 ? 26.536 63.759 88.003 1.00 40.82 144 LEU D C 1
ATOM 9376 O O . LEU D 1 147 ? 26.877 62.570 88.006 1.00 38.91 144 LEU D O 1
ATOM 9381 N N . CYS D 1 148 ? 27.044 64.640 87.138 1.00 34.56 145 CYS D N 1
ATOM 9382 C CA . CYS D 1 148 ? 28.026 64.212 86.147 1.00 36.86 145 CYS D CA 1
ATOM 9383 C C . CYS D 1 148 ? 29.345 63.825 86.804 1.00 41.00 145 CYS D C 1
ATOM 9384 O O . CYS D 1 148 ? 30.004 62.871 86.373 1.00 36.09 145 CYS D O 1
ATOM 9387 N N . ARG D 1 149 ? 29.747 64.551 87.848 1.00 43.03 146 ARG D N 1
ATOM 9388 C CA . ARG D 1 149 ? 30.971 64.204 88.560 1.00 46.06 146 ARG D CA 1
ATOM 9389 C C . ARG D 1 149 ? 30.838 62.857 89.259 1.00 46.68 146 ARG D C 1
ATOM 9390 O O . ARG D 1 149 ? 31.792 62.070 89.286 1.00 42.25 146 ARG D O 1
ATOM 9398 N N . GLU D 1 150 ? 29.662 62.575 89.827 1.00 46.88 147 GLU D N 1
ATOM 9399 C CA . GLU D 1 150 ? 29.445 61.289 90.483 1.00 52.78 147 GLU D CA 1
ATOM 9400 C C . GLU D 1 150 ? 29.460 60.144 89.477 1.00 47.83 147 GLU D C 1
ATOM 9401 O O . GLU D 1 150 ? 30.049 59.089 89.738 1.00 42.01 147 GLU D O 1
ATOM 9407 N N . ARG D 1 151 ? 28.819 60.329 88.326 1.00 48.83 148 ARG D N 1
ATOM 9408 C CA . ARG D 1 151 ? 28.801 59.305 87.289 1.00 46.56 148 ARG D CA 1
ATOM 9409 C C . ARG D 1 151 ? 30.078 59.278 86.460 1.00 47.43 148 ARG D C 1
ATOM 9410 O O . ARG D 1 151 ? 30.202 58.425 85.575 1.00 52.24 148 ARG D O 1
ATOM 9418 N N . GLY D 1 152 ? 31.022 60.179 86.719 1.00 45.16 149 GLY D N 1
ATOM 9419 C CA . GLY D 1 152 ? 32.246 60.224 85.942 1.00 46.71 149 GLY D CA 1
ATOM 9420 C C . GLY D 1 152 ? 32.051 60.621 84.496 1.00 43.78 149 GLY D C 1
ATOM 9421 O O . GLY D 1 152 ? 32.779 60.138 83.623 1.00 36.27 149 GLY D O 1
ATOM 9422 N N . VAL D 1 153 ? 31.092 61.490 84.218 1.00 38.10 150 VAL D N 1
ATOM 9423 C CA . VAL D 1 153 ? 30.745 61.896 82.858 1.00 35.62 150 VAL D CA 1
ATOM 9424 C C . VAL D 1 153 ? 31.139 63.356 82.680 1.00 34.12 150 VAL D C 1
ATOM 9425 O O . VAL D 1 153 ? 30.764 64.192 83.510 1.00 41.40 150 VAL D O 1
ATOM 9429 N N . PRO D 1 154 ? 31.894 63.700 81.637 1.00 33.09 151 PRO D N 1
ATOM 9430 C CA . PRO D 1 154 ? 32.231 65.110 81.403 1.00 31.93 151 PRO D CA 1
ATOM 9431 C C . PRO D 1 154 ? 30.981 65.937 81.142 1.00 34.86 151 PRO D C 1
ATOM 9432 O O . PRO D 1 154 ? 30.036 65.480 80.494 1.00 34.14 151 PRO D O 1
ATOM 9436 N N . LEU D 1 155 ? 30.985 67.166 81.651 1.00 30.76 152 LEU D N 1
ATOM 9437 C CA . LEU D 1 155 ? 29.871 68.094 81.487 1.00 31.80 152 LEU D CA 1
ATOM 9438 C C . LEU D 1 155 ? 30.320 69.275 80.637 1.00 31.91 152 LEU D C 1
ATOM 9439 O O . LEU D 1 155 ? 31.294 69.957 80.978 1.00 27.60 152 LEU D O 1
ATOM 9444 N N . VAL D 1 156 ? 29.610 69.516 79.538 1.00 33.28 153 VAL D N 1
ATOM 9445 C CA . VAL D 1 156 ? 29.861 70.653 78.660 1.00 28.77 153 VAL D CA 1
ATOM 9446 C C . VAL D 1 156 ? 28.734 71.657 78.850 1.00 27.39 153 VAL D C 1
ATOM 9447 O O . VAL D 1 156 ? 27.553 71.296 78.783 1.00 29.13 153 VAL D O 1
ATOM 9451 N N . GLU D 1 157 ? 29.098 72.912 79.092 1.00 29.28 154 GLU D N 1
ATOM 9452 C CA . GLU D 1 157 ? 28.139 73.992 79.296 1.00 28.33 154 GLU D CA 1
ATOM 9453 C C . GLU D 1 157 ? 28.106 74.861 78.045 1.00 27.20 154 GLU D C 1
ATOM 9454 O O . GLU D 1 157 ? 29.055 75.605 77.775 1.00 26.18 154 GLU D O 1
ATOM 9460 N N . ASP D 1 158 ? 27.020 74.760 77.282 1.00 24.41 155 ASP D N 1
ATOM 9461 C CA . ASP D 1 158 ? 26.742 75.709 76.205 1.00 25.79 155 ASP D CA 1
ATOM 9462 C C . ASP D 1 158 ? 26.235 76.979 76.875 1.00 26.76 155 ASP D C 1
ATOM 9463 O O . ASP D 1 158 ? 25.043 77.137 77.143 1.00 28.20 155 ASP D O 1
ATOM 9468 N N . SER D 1 159 ? 27.159 77.897 77.152 1.00 23.75 156 SER D N 1
ATOM 9469 C CA . SER D 1 159 ? 26.878 79.083 77.947 1.00 23.41 156 SER D CA 1
ATOM 9470 C C . SER D 1 159 ? 26.473 80.284 77.098 1.00 24.43 156 SER D C 1
ATOM 9471 O O . SER D 1 159 ? 26.572 81.424 77.570 1.00 30.13 156 SER D O 1
ATOM 9474 N N . ALA D 1 160 ? 26.004 80.055 75.869 1.00 24.67 157 ALA D N 1
ATOM 9475 C CA . ALA D 1 160 ? 25.713 81.166 74.967 1.00 24.26 157 ALA D CA 1
ATOM 9476 C C . ALA D 1 160 ? 24.592 82.052 75.494 1.00 28.65 157 ALA D C 1
ATOM 9477 O O . ALA D 1 160 ? 24.575 83.256 75.216 1.00 34.62 157 ALA D O 1
ATOM 9479 N N . CYS D 1 161 ? 23.648 81.486 76.250 1.00 24.43 158 CYS D N 1
ATOM 9480 C CA . CYS D 1 161 ? 22.577 82.286 76.829 1.00 23.22 158 CYS D CA 1
ATOM 9481 C C . CYS D 1 161 ? 22.998 83.025 78.091 1.00 27.35 158 CYS D C 1
ATOM 9482 O O . CYS D 1 161 ? 22.256 83.899 78.549 1.00 31.67 158 CYS D O 1
ATOM 9485 N N . ALA D 1 162 ? 24.153 82.699 78.665 1.00 30.80 159 ALA D N 1
ATOM 9486 C CA . ALA D 1 162 ? 24.485 83.089 80.032 1.00 31.54 159 ALA D CA 1
ATOM 9487 C C . ALA D 1 162 ? 25.901 83.643 80.115 1.00 31.59 159 ALA D C 1
ATOM 9488 O O . ALA D 1 162 ? 26.716 83.216 80.934 1.00 33.92 159 ALA D O 1
ATOM 9490 N N . VAL D 1 163 ? 26.204 84.631 79.269 1.00 30.72 160 VAL D N 1
ATOM 9491 C CA . VAL D 1 163 ? 27.552 85.186 79.230 1.00 23.25 160 VAL D CA 1
ATOM 9492 C C . VAL D 1 163 ? 27.900 85.916 80.524 1.00 22.82 160 VAL D C 1
ATOM 9493 O O . VAL D 1 163 ? 29.082 86.156 80.800 1.00 27.91 160 VAL D O 1
ATOM 9497 N N . ALA D 1 164 ? 26.902 86.252 81.349 1.00 28.28 161 ALA D N 1
ATOM 9498 C CA . ALA D 1 164 ? 27.150 86.963 82.599 1.00 32.52 161 ALA D CA 1
ATOM 9499 C C . ALA D 1 164 ? 26.376 86.367 83.771 1.00 33.43 161 ALA D C 1
ATOM 9500 O O . ALA D 1 164 ? 26.228 87.029 84.803 1.00 33.20 161 ALA D O 1
ATOM 9502 N N . SER D 1 165 ? 25.883 85.140 83.638 1.00 29.91 162 SER D N 1
ATOM 9503 C CA . SER D 1 165 ? 25.098 84.502 84.686 1.00 32.00 162 SER D CA 1
ATOM 9504 C C . SER D 1 165 ? 26.007 83.818 85.701 1.00 28.02 162 SER D C 1
ATOM 9505 O O . SER D 1 165 ? 27.108 83.370 85.375 1.00 25.28 162 SER D O 1
ATOM 9508 N N . GLN D 1 166 ? 25.530 83.739 86.943 1.00 37.64 163 GLN D N 1
ATOM 9509 C CA . GLN D 1 166 ? 26.322 83.214 88.047 1.00 31.81 163 GLN D CA 1
ATOM 9510 C C . GLN D 1 166 ? 25.434 82.440 89.010 1.00 29.66 163 GLN D C 1
ATOM 9511 O O . GLN D 1 166 ? 24.227 82.672 89.103 1.00 31.02 163 GLN D O 1
ATOM 9517 N N . VAL D 1 167 ? 26.058 81.513 89.734 1.00 25.07 164 VAL D N 1
ATOM 9518 C CA . VAL D 1 167 ? 25.431 80.798 90.841 1.00 34.19 164 VAL D CA 1
ATOM 9519 C C . VAL D 1 167 ? 26.336 80.978 92.050 1.00 39.89 164 VAL D C 1
ATOM 9520 O O . VAL D 1 167 ? 27.424 80.391 92.104 1.00 40.04 164 VAL D O 1
ATOM 9524 N N . ASP D 1 168 ? 25.891 81.780 93.017 1.00 46.42 165 ASP D N 1
ATOM 9525 C CA . ASP D 1 168 ? 26.650 82.027 94.242 1.00 53.83 165 ASP D CA 1
ATOM 9526 C C . ASP D 1 168 ? 28.057 82.530 93.927 1.00 48.34 165 ASP D C 1
ATOM 9527 O O . ASP D 1 168 ? 29.047 82.080 94.507 1.00 45.99 165 ASP D O 1
ATOM 9532 N N . GLY D 1 169 ? 28.144 83.469 92.986 1.00 43.25 166 GLY D N 1
ATOM 9533 C CA . GLY D 1 169 ? 29.401 84.088 92.633 1.00 33.67 166 GLY D CA 1
ATOM 9534 C C . GLY D 1 169 ? 30.259 83.319 91.655 1.00 26.75 166 GLY D C 1
ATOM 9535 O O . GLY D 1 169 ? 31.365 83.776 91.340 1.00 31.70 166 GLY D O 1
ATOM 9536 N N . ARG D 1 170 ? 29.799 82.175 91.161 1.00 29.04 167 ARG D N 1
ATOM 9537 C CA . ARG D 1 170 ? 30.563 81.367 90.220 1.00 32.65 167 ARG D CA 1
ATOM 9538 C C . ARG D 1 170 ? 29.909 81.425 88.846 1.00 33.75 167 ARG D C 1
ATOM 9539 O O . ARG D 1 170 ? 28.717 81.131 88.706 1.00 32.64 167 ARG D O 1
ATOM 9547 N N . ALA D 1 171 ? 30.696 81.794 87.838 1.00 33.63 168 ALA D N 1
ATOM 9548 C CA . ALA D 1 171 ? 30.161 82.057 86.510 1.00 30.62 168 ALA D CA 1
ATOM 9549 C C . ALA D 1 171 ? 29.723 80.768 85.824 1.00 30.09 168 ALA D C 1
ATOM 9550 O O . ALA D 1 171 ? 30.358 79.720 85.967 1.00 28.39 168 ALA D O 1
ATOM 9552 N N . CYS D 1 172 ? 28.629 80.852 85.071 1.00 25.02 169 CYS D N 1
ATOM 9553 C CA . CYS D 1 172 ? 28.209 79.721 84.257 1.00 29.37 169 CYS D CA 1
ATOM 9554 C C . CYS D 1 172 ? 29.263 79.426 83.198 1.00 30.71 169 CYS D C 1
ATOM 9555 O O . CYS D 1 172 ? 29.936 80.328 82.689 1.00 30.05 169 CYS D O 1
ATOM 9558 N N . GLY D 1 173 ? 29.418 78.143 82.879 1.00 35.14 170 GLY D N 1
ATOM 9559 C CA . GLY D 1 173 ? 30.477 77.694 82.005 1.00 34.45 170 GLY D CA 1
ATOM 9560 C C . GLY D 1 173 ? 31.736 77.241 82.713 1.00 34.70 170 GLY D C 1
ATOM 9561 O O . GLY D 1 173 ? 32.632 76.691 82.060 1.00 34.89 170 GLY D O 1
ATOM 9562 N N . THR D 1 174 ? 31.836 77.454 84.025 1.00 31.99 171 THR D N 1
ATOM 9563 C CA . THR D 1 174 ? 32.999 77.039 84.796 1.00 31.48 171 THR D CA 1
ATOM 9564 C C . THR D 1 174 ? 32.678 75.960 85.820 1.00 32.63 171 THR D C 1
ATOM 9565 O O . THR D 1 174 ? 33.583 75.516 86.534 1.00 35.04 171 THR D O 1
ATOM 9569 N N . LEU D 1 175 ? 31.421 75.529 85.915 1.00 30.71 172 LEU D N 1
ATOM 9570 C CA . LEU D 1 175 ? 31.043 74.492 86.867 1.00 34.06 172 LEU D CA 1
ATOM 9571 C C . LEU D 1 175 ? 31.240 73.088 86.313 1.00 32.38 172 LEU D C 1
ATOM 9572 O O . LEU D 1 175 ? 31.533 72.164 87.079 1.00 34.70 172 LEU D O 1
ATOM 9577 N N . GLY D 1 176 ? 31.078 72.905 85.007 1.00 32.92 173 GLY D N 1
ATOM 9578 C CA . GLY D 1 176 ? 31.347 71.631 84.370 1.00 36.26 173 GLY D CA 1
ATOM 9579 C C . GLY D 1 176 ? 32.814 71.461 84.043 1.00 35.89 173 GLY D C 1
ATOM 9580 O O . GLY D 1 176 ? 33.698 71.981 84.734 1.00 34.57 173 GLY D O 1
ATOM 9581 N N . ASP D 1 177 ? 33.081 70.727 82.966 1.00 38.67 174 ASP D N 1
ATOM 9582 C CA . ASP D 1 177 ? 34.445 70.480 82.517 1.00 37.99 174 ASP D CA 1
ATOM 9583 C C . ASP D 1 177 ? 34.837 71.318 81.310 1.00 37.22 174 ASP D C 1
ATOM 9584 O O . ASP D 1 177 ? 36.013 71.670 81.169 1.00 36.70 174 ASP D O 1
ATOM 9589 N N . VAL D 1 178 ? 33.885 71.646 80.441 1.00 33.23 175 VAL D N 1
ATOM 9590 C CA . VAL D 1 178 ? 34.117 72.517 79.296 1.00 33.73 175 VAL D CA 1
ATOM 9591 C C . VAL D 1 178 ? 32.984 73.530 79.233 1.00 31.70 175 VAL D C 1
ATOM 9592 O O . VAL D 1 178 ? 31.815 73.176 79.417 1.00 30.43 175 VAL D O 1
ATOM 9596 N N . GLY D 1 179 ? 33.331 74.785 78.986 1.00 29.03 176 GLY D N 1
ATOM 9597 C CA . GLY D 1 179 ? 32.348 75.831 78.742 1.00 26.39 176 GLY D CA 1
ATOM 9598 C C . GLY D 1 179 ? 32.542 76.410 77.354 1.00 24.45 176 GLY D C 1
ATOM 9599 O O . GLY D 1 179 ? 33.671 76.512 76.873 1.00 27.24 176 GLY D O 1
ATOM 9600 N N . VAL D 1 180 ? 31.431 76.767 76.706 1.00 21.46 177 VAL D N 1
ATOM 9601 C CA . VAL D 1 180 ? 31.448 77.348 75.367 1.00 26.51 177 VAL D CA 1
ATOM 9602 C C . VAL D 1 180 ? 30.545 78.575 75.352 1.00 26.29 177 VAL D C 1
ATOM 9603 O O . VAL D 1 180 ? 29.427 78.540 75.879 1.00 26.12 177 VAL D O 1
ATOM 9607 N N . TRP D 1 181 ? 31.023 79.654 74.730 1.00 25.51 178 TRP D N 1
ATOM 9608 C CA . TRP D 1 181 ? 30.289 80.908 74.633 1.00 29.40 178 TRP D CA 1
ATOM 9609 C C . TRP D 1 181 ? 30.170 81.333 73.176 1.00 27.91 178 TRP D C 1
ATOM 9610 O O . TRP D 1 181 ? 31.003 80.978 72.338 1.00 22.43 178 TRP D O 1
ATOM 9621 N N . SER D 1 182 ? 29.127 82.111 72.885 1.00 28.06 179 SER D N 1
ATOM 9622 C CA . SER D 1 182 ? 28.898 82.662 71.557 1.00 26.86 179 SER D CA 1
ATOM 9623 C C . SER D 1 182 ? 28.901 84.181 71.609 1.00 27.68 179 SER D C 1
ATOM 9624 O O . SER D 1 182 ? 28.352 84.780 72.538 1.00 21.21 179 SER D O 1
ATOM 9627 N N . PHE D 1 183 ? 29.502 84.798 70.592 1.00 25.39 180 PHE D N 1
ATOM 9628 C CA . PHE D 1 183 ? 29.489 86.246 70.437 1.00 24.55 180 PHE D CA 1
ATOM 9629 C C . PHE D 1 183 ? 28.902 86.653 69.087 1.00 22.30 180 PHE D C 1
ATOM 9630 O O . PHE D 1 183 ? 29.261 87.698 68.539 1.00 24.73 180 PHE D O 1
ATOM 9638 N N . ASP D 1 184 ? 27.993 85.842 68.542 1.00 19.65 181 ASP D N 1
ATOM 9639 C CA . ASP D 1 184 ? 27.412 86.151 67.242 1.00 19.98 181 ASP D CA 1
ATOM 9640 C C . ASP D 1 184 ? 26.455 87.339 67.361 1.00 22.95 181 ASP D C 1
ATOM 9641 O O . ASP D 1 184 ? 26.205 87.872 68.447 1.00 24.24 181 ASP D O 1
ATOM 9646 N N . ALA D 1 185 ? 25.888 87.735 66.218 1.00 23.80 182 ALA D N 1
ATOM 9647 C CA . ALA D 1 185 ? 25.120 88.970 66.105 1.00 22.92 182 ALA D CA 1
ATOM 9648 C C . ALA D 1 185 ? 23.843 88.986 66.938 1.00 26.89 182 ALA D C 1
ATOM 9649 O O . ALA D 1 185 ? 23.232 90.052 67.072 1.00 28.54 182 ALA D O 1
ATOM 9683 N N . ILE D 1 188 ? 24.601 88.740 73.497 1.00 26.79 185 ILE D N 1
ATOM 9684 C CA . ILE D 1 188 ? 24.681 89.946 74.320 1.00 27.61 185 ILE D CA 1
ATOM 9685 C C . ILE D 1 188 ? 26.030 90.623 74.118 1.00 31.99 185 ILE D C 1
ATOM 9686 O O . ILE D 1 188 ? 26.101 91.761 73.649 1.00 29.26 185 ILE D O 1
ATOM 9691 N N . LEU D 1 189 ? 27.097 89.921 74.494 1.00 27.44 186 LEU D N 1
ATOM 9692 C CA . LEU D 1 189 ? 28.452 90.305 74.117 1.00 23.90 186 LEU D CA 1
ATOM 9693 C C . LEU D 1 189 ? 28.659 89.874 72.669 1.00 24.70 186 LEU D C 1
ATOM 9694 O O . LEU D 1 189 ? 28.691 88.676 72.370 1.00 23.94 186 LEU D O 1
ATOM 9699 N N . VAL D 1 190 ? 28.792 90.843 71.765 1.00 30.80 187 VAL D N 1
ATOM 9700 C CA . VAL D 1 190 ? 28.715 90.600 70.329 1.00 24.69 187 VAL D CA 1
ATOM 9701 C C . VAL D 1 190 ? 29.981 91.119 69.662 1.00 28.95 187 VAL D C 1
ATOM 9702 O O . VAL D 1 190 ? 30.363 92.279 69.856 1.00 27.60 187 VAL D O 1
ATOM 9706 N N . THR D 1 191 ? 30.622 90.262 68.867 1.00 25.48 188 THR D N 1
ATOM 9707 C CA . THR D 1 191 ? 31.784 90.640 68.071 1.00 23.66 188 THR D CA 1
ATOM 9708 C C . THR D 1 191 ? 31.542 90.374 66.588 1.00 30.03 188 THR D C 1
ATOM 9709 O O . THR D 1 191 ? 32.489 90.201 65.818 1.00 26.00 188 THR D O 1
ATOM 9713 N N . GLY D 1 192 ? 30.276 90.351 66.176 1.00 26.89 189 GLY D N 1
ATOM 9714 C CA . GLY D 1 192 ? 29.919 89.930 64.836 1.00 24.86 189 GLY D CA 1
ATOM 9715 C C . GLY D 1 192 ? 29.815 88.421 64.783 1.00 29.02 189 GLY D C 1
ATOM 9716 O O . GLY D 1 192 ? 28.718 87.860 64.746 1.00 30.75 189 GLY D O 1
ATOM 9717 N N . ASP D 1 193 ? 30.966 87.757 64.786 1.00 31.27 190 ASP D N 1
ATOM 9718 C CA . ASP D 1 193 ? 31.054 86.326 65.028 1.00 26.18 190 ASP D CA 1
ATOM 9719 C C . ASP D 1 193 ? 32.221 86.083 65.972 1.00 26.20 190 ASP D C 1
ATOM 9720 O O . ASP D 1 193 ? 33.197 86.838 65.982 1.00 25.40 190 ASP D O 1
ATOM 9725 N N . GLY D 1 194 ? 32.106 85.033 66.776 1.00 30.28 191 GLY D N 1
ATOM 9726 C CA . GLY D 1 194 ? 33.142 84.726 67.741 1.00 23.52 191 GLY D CA 1
ATOM 9727 C C . GLY D 1 194 ? 32.703 83.703 68.765 1.00 26.15 191 GLY D C 1
ATOM 9728 O O . GLY D 1 194 ? 31.506 83.551 69.032 1.00 24.27 191 GLY D O 1
ATOM 9729 N N . GLY D 1 195 ? 33.667 82.993 69.347 1.00 28.17 192 GLY D N 1
ATOM 9730 C CA . GLY D 1 195 ? 33.367 82.007 70.363 1.00 25.15 192 GLY D CA 1
ATOM 9731 C C . GLY D 1 195 ? 34.464 81.962 71.402 1.00 26.36 192 GLY D C 1
ATOM 9732 O O . GLY D 1 195 ? 35.539 82.543 71.235 1.00 23.76 192 GLY D O 1
ATOM 9741 N N . LEU D 1 197 ? 36.136 79.085 74.484 1.00 27.52 194 LEU D N 1
ATOM 9742 C CA . LEU D 1 197 ? 36.184 77.812 75.185 1.00 25.07 194 LEU D CA 1
ATOM 9743 C C . LEU D 1 197 ? 36.899 77.993 76.515 1.00 29.88 194 LEU D C 1
ATOM 9744 O O . LEU D 1 197 ? 37.918 78.686 76.594 1.00 28.65 194 LEU D O 1
ATOM 9749 N N . CYS D 1 198 ? 36.357 77.369 77.557 1.00 25.54 195 CYS D N 1
ATOM 9750 C CA . CYS D 1 198 ? 36.984 77.339 78.873 1.00 29.29 195 CYS D CA 1
ATOM 9751 C C . CYS D 1 198 ? 37.064 75.892 79.325 1.00 26.81 195 CYS D C 1
ATOM 9752 O O . CYS D 1 198 ? 36.040 75.203 79.393 1.00 29.76 195 CYS D O 1
ATOM 9755 N N . PHE D 1 199 ? 38.271 75.432 79.630 1.00 24.67 196 PHE D N 1
ATOM 9756 C CA . PHE D 1 199 ? 38.502 74.055 80.039 1.00 25.60 196 PHE D CA 1
ATOM 9757 C C . PHE D 1 199 ? 38.884 74.005 81.511 1.00 29.12 196 PHE D C 1
ATOM 9758 O O . PHE D 1 199 ? 39.659 74.838 81.990 1.00 40.41 196 PHE D O 1
ATOM 9766 N N . ARG D 1 200 ? 38.324 73.029 82.228 1.00 33.92 197 ARG D N 1
ATOM 9767 C CA . ARG D 1 200 ? 38.785 72.762 83.585 1.00 36.53 197 ARG D CA 1
ATOM 9768 C C . ARG D 1 200 ? 40.210 72.223 83.574 1.00 40.50 197 ARG D C 1
ATOM 9769 O O . ARG D 1 200 ? 41.028 72.593 84.422 1.00 30.74 197 ARG D O 1
ATOM 9777 N N . ASP D 1 201 ? 40.528 71.365 82.604 1.00 41.36 198 ASP D N 1
ATOM 9778 C CA . ASP D 1 201 ? 41.857 70.781 82.495 1.00 41.50 198 ASP D CA 1
ATOM 9779 C C . ASP D 1 201 ? 42.720 71.669 81.608 1.00 36.61 198 ASP D C 1
ATOM 9780 O O . ASP D 1 201 ? 42.451 71.767 80.401 1.00 26.09 198 ASP D O 1
ATOM 9785 N N . PRO D 1 202 ? 43.756 72.323 82.144 1.00 36.12 199 PRO D N 1
ATOM 9786 C CA . PRO D 1 202 ? 44.607 73.171 81.292 1.00 37.69 199 PRO D CA 1
ATOM 9787 C C . PRO D 1 202 ? 45.286 72.412 80.165 1.00 37.72 199 PRO D C 1
ATOM 9788 O O . PRO D 1 202 ? 45.588 73.009 79.124 1.00 32.84 199 PRO D O 1
ATOM 9792 N N . GLU D 1 203 ? 45.539 71.113 80.340 1.00 40.19 200 GLU D N 1
ATOM 9793 C CA . GLU D 1 203 ? 46.146 70.333 79.266 1.00 41.98 200 GLU D CA 1
ATOM 9794 C C . GLU D 1 203 ? 45.178 70.128 78.110 1.00 41.91 200 GLU D C 1
ATOM 9795 O O . GLU D 1 203 ? 45.598 70.098 76.947 1.00 33.46 200 GLU D O 1
ATOM 9801 N N . LEU D 1 204 ? 43.884 69.988 78.405 1.00 38.91 201 LEU D N 1
ATOM 9802 C CA . LEU D 1 204 ? 42.896 69.900 77.338 1.00 37.02 201 LEU D CA 1
ATOM 9803 C C . LEU D 1 204 ? 42.768 71.224 76.594 1.00 35.79 201 LEU D C 1
ATOM 9804 O O . LEU D 1 204 ? 42.535 71.232 75.380 1.00 25.17 201 LEU D O 1
ATOM 9809 N N . ALA D 1 205 ? 42.921 72.348 77.300 1.00 30.90 202 ALA D N 1
ATOM 9810 C CA . ALA D 1 205 ? 42.934 73.640 76.624 1.00 36.01 202 ALA D CA 1
ATOM 9811 C C . ALA D 1 205 ? 44.136 73.769 75.699 1.00 36.58 202 ALA D C 1
ATOM 9812 O O . ALA D 1 205 ? 44.033 74.379 74.628 1.00 28.83 202 ALA D O 1
ATOM 9814 N N . GLU D 1 206 ? 45.282 73.204 76.090 1.00 34.56 203 GLU D N 1
ATOM 9815 C CA . GLU D 1 206 ? 46.443 73.227 75.210 1.00 39.91 203 GLU D CA 1
ATOM 9816 C C . GLU D 1 206 ? 46.214 72.378 73.965 1.00 37.11 203 GLU D C 1
ATOM 9817 O O . GLU D 1 206 ? 46.681 72.737 72.879 1.00 31.20 203 GLU D O 1
ATOM 9823 N N . ARG D 1 207 ? 45.498 71.258 74.096 1.00 33.44 204 ARG D N 1
ATOM 9824 C CA . ARG D 1 207 ? 45.138 70.485 72.910 1.00 32.70 204 ARG D CA 1
ATOM 9825 C C . ARG D 1 207 ? 44.180 71.265 72.020 1.00 25.73 204 ARG D C 1
ATOM 9826 O O . ARG D 1 207 ? 44.266 71.194 70.787 1.00 27.46 204 ARG D O 1
ATOM 9834 N N . ALA D 1 208 ? 43.263 72.019 72.631 1.00 25.09 205 ALA D N 1
ATOM 9835 C CA . ALA D 1 208 ? 42.296 72.790 71.859 1.00 26.95 205 ALA D CA 1
ATOM 9836 C C . ALA D 1 208 ? 42.977 73.880 71.041 1.00 29.41 205 ALA D C 1
ATOM 9837 O O . ALA D 1 208 ? 42.567 74.154 69.907 1.00 28.00 205 ALA D O 1
ATOM 9839 N N . ARG D 1 209 ? 44.016 74.514 71.597 1.00 23.54 206 ARG D N 1
ATOM 9840 C CA . ARG D 1 209 ? 44.712 75.573 70.872 1.00 32.62 206 ARG D CA 1
ATOM 9841 C C . ARG D 1 209 ? 45.366 75.032 69.608 1.00 31.77 206 ARG D C 1
ATOM 9842 O O . ARG D 1 209 ? 45.260 75.634 68.532 1.00 37.95 206 ARG D O 1
ATOM 9850 N N . LYS D 1 210 ? 46.058 73.898 69.724 1.00 26.48 207 LYS D N 1
ATOM 9851 C CA . LYS D 1 210 ? 46.691 73.304 68.553 1.00 34.61 207 LYS D CA 1
ATOM 9852 C C . LYS D 1 210 ? 45.649 72.824 67.552 1.00 30.16 207 LYS D C 1
ATOM 9853 O O . LYS D 1 210 ? 45.791 73.051 66.346 1.00 37.53 207 LYS D O 1
ATOM 9859 N N . LEU D 1 211 ? 44.584 72.181 68.037 1.00 25.28 208 LEU D N 1
ATOM 9860 C CA . LEU D 1 211 ? 43.558 71.665 67.137 1.00 30.63 208 LEU D CA 1
ATOM 9861 C C . LEU D 1 211 ? 42.862 72.793 66.386 1.00 30.93 208 LEU D C 1
ATOM 9862 O O . LEU D 1 211 ? 42.550 72.657 65.197 1.00 29.38 208 LEU D O 1
ATOM 9867 N N . ALA D 1 212 ? 42.607 73.916 67.064 1.00 29.61 209 ALA D N 1
ATOM 9868 C CA . ALA D 1 212 ? 41.959 75.046 66.409 1.00 30.73 209 ALA D CA 1
ATOM 9869 C C . ALA D 1 212 ? 42.864 75.695 65.376 1.00 29.17 209 ALA D C 1
ATOM 9870 O O . ALA D 1 212 ? 42.369 76.370 64.466 1.00 28.19 209 ALA D O 1
ATOM 9872 N N . SER D 1 213 ? 44.172 75.497 65.488 1.00 21.55 210 SER D N 1
ATOM 9873 C CA . SER D 1 213 ? 45.127 76.107 64.567 1.00 26.17 210 SER D CA 1
ATOM 9874 C C . SER D 1 213 ? 45.685 75.067 63.600 1.00 27.74 210 SER D C 1
ATOM 9875 O O . SER D 1 213 ? 46.896 74.886 63.483 1.00 30.70 210 SER D O 1
ATOM 9878 N N . LEU D 1 214 ? 44.769 74.384 62.913 1.00 27.47 211 LEU D N 1
ATOM 9879 C CA . LEU D 1 214 ? 45.081 73.417 61.863 1.00 29.52 211 LEU D CA 1
ATOM 9880 C C . LEU D 1 214 ? 45.877 72.223 62.380 1.00 31.67 211 LEU D C 1
ATOM 9881 O O . LEU D 1 214 ? 46.470 71.479 61.589 1.00 35.56 211 LEU D O 1
ATOM 9886 N N . GLY D 1 215 ? 45.900 72.009 63.694 1.00 31.24 212 GLY D N 1
ATOM 9887 C CA . GLY D 1 215 ? 46.696 70.935 64.253 1.00 29.53 212 GLY D CA 1
ATOM 9888 C C . GLY D 1 215 ? 48.192 71.123 64.150 1.00 34.46 212 GLY D C 1
ATOM 9889 O O . GLY D 1 215 ? 48.935 70.159 64.358 1.00 33.79 212 GLY D O 1
ATOM 9898 N N . ALA D 1 217 ? 52.098 72.451 65.035 1.00 50.06 214 ALA D N 1
ATOM 9899 C CA . ALA D 1 217 ? 52.907 72.595 66.240 1.00 51.87 214 ALA D CA 1
ATOM 9900 C C . ALA D 1 217 ? 54.365 72.872 65.885 1.00 52.91 214 ALA D C 1
ATOM 9901 O O . ALA D 1 217 ? 54.766 72.754 64.726 1.00 53.05 214 ALA D O 1
ATOM 9903 N N . ARG D 1 232 ? 63.770 78.311 57.981 1.00 74.23 229 ARG D N 1
ATOM 9904 C CA . ARG D 1 232 ? 63.783 77.576 59.239 1.00 76.70 229 ARG D CA 1
ATOM 9905 C C . ARG D 1 232 ? 62.492 77.794 60.021 1.00 78.33 229 ARG D C 1
ATOM 9906 O O . ARG D 1 232 ? 61.875 76.840 60.494 1.00 80.15 229 ARG D O 1
ATOM 9908 N N . TRP D 1 233 ? 62.083 79.056 60.148 1.00 79.80 230 TRP D N 1
ATOM 9909 C CA . TRP D 1 233 ? 60.928 79.422 60.959 1.00 73.48 230 TRP D CA 1
ATOM 9910 C C . TRP D 1 233 ? 59.596 79.219 60.244 1.00 71.46 230 TRP D C 1
ATOM 9911 O O . TRP D 1 233 ? 58.564 79.660 60.763 1.00 67.74 230 TRP D O 1
ATOM 9922 N N . TRP D 1 234 ? 59.583 78.568 59.080 1.00 69.77 231 TRP D N 1
ATOM 9923 C CA . TRP D 1 234 ? 58.345 78.323 58.355 1.00 58.74 231 TRP D CA 1
ATOM 9924 C C . TRP D 1 234 ? 57.921 76.861 58.342 1.00 56.57 231 TRP D C 1
ATOM 9925 O O . TRP D 1 234 ? 56.779 76.572 57.967 1.00 49.56 231 TRP D O 1
ATOM 9936 N N . GLU D 1 235 ? 58.794 75.937 58.739 1.00 60.03 232 GLU D N 1
ATOM 9937 C CA . GLU D 1 235 ? 58.408 74.537 58.809 1.00 59.68 232 GLU D CA 1
ATOM 9938 C C . GLU D 1 235 ? 57.495 74.297 60.011 1.00 54.49 232 GLU D C 1
ATOM 9939 O O . GLU D 1 235 ? 57.384 75.126 60.919 1.00 52.03 232 GLU D O 1
ATOM 9945 N N . PHE D 1 236 ? 56.837 73.140 60.010 1.00 48.79 233 PHE D N 1
ATOM 9946 C CA . PHE D 1 236 ? 55.878 72.801 61.055 1.00 40.36 233 PHE D CA 1
ATOM 9947 C C . PHE D 1 236 ? 55.571 71.312 60.977 1.00 42.59 233 PHE D C 1
ATOM 9948 O O . PHE D 1 236 ? 55.896 70.638 59.996 1.00 45.60 233 PHE D O 1
ATOM 9956 N N . GLU D 1 237 ? 54.934 70.809 62.031 1.00 45.57 234 GLU D N 1
ATOM 9957 C CA . GLU D 1 237 ? 54.409 69.454 62.068 1.00 44.77 234 GLU D CA 1
ATOM 9958 C C . GLU D 1 237 ? 52.916 69.500 62.361 1.00 40.22 234 GLU D C 1
ATOM 9959 O O . GLU D 1 237 ? 52.403 70.462 62.939 1.00 36.14 234 GLU D O 1
ATOM 9965 N N . VAL D 1 238 ? 52.218 68.447 61.950 1.00 38.52 235 VAL D N 1
ATOM 9966 C CA . VAL D 1 238 ? 50.769 68.355 62.086 1.00 35.04 235 VAL D CA 1
ATOM 9967 C C . VAL D 1 238 ? 50.452 67.226 63.056 1.00 34.03 235 VAL D C 1
ATOM 9968 O O . VAL D 1 238 ? 50.755 66.057 62.782 1.00 36.17 235 VAL D O 1
ATOM 9972 N N . THR D 1 239 ? 49.842 67.575 64.188 1.00 30.02 236 THR D N 1
ATOM 9973 C CA . THR D 1 239 ? 49.464 66.612 65.214 1.00 37.31 236 THR D CA 1
ATOM 9974 C C . THR D 1 239 ? 48.020 66.148 65.091 1.00 35.87 236 THR D C 1
ATOM 9975 O O . THR D 1 239 ? 47.639 65.175 65.749 1.00 37.01 236 THR D O 1
ATOM 9979 N N . ALA D 1 240 ? 47.214 66.824 64.276 1.00 25.00 237 ALA D N 1
ATOM 9980 C CA . ALA D 1 240 ? 45.823 66.460 64.062 1.00 23.29 237 ALA D CA 1
ATOM 9981 C C . ALA D 1 240 ? 45.340 67.169 62.808 1.00 25.60 237 ALA D C 1
ATOM 9982 O O . ALA D 1 240 ? 45.813 68.260 62.478 1.00 31.26 237 ALA D O 1
ATOM 9984 N N . PHE D 1 241 ? 44.395 66.539 62.111 1.00 24.12 238 PHE D N 1
ATOM 9985 C CA . PHE D 1 241 ? 43.846 67.095 60.874 1.00 27.68 238 PHE D CA 1
ATOM 9986 C C . PHE D 1 241 ? 42.789 68.157 61.191 1.00 32.46 238 PHE D C 1
ATOM 9987 O O . PHE D 1 241 ? 41.625 68.070 60.802 1.00 30.50 238 PHE D O 1
ATOM 9995 N N . GLY D 1 242 ? 43.230 69.186 61.919 1.00 33.83 239 GLY D N 1
ATOM 9996 C CA . GLY D 1 242 ? 42.318 70.201 62.391 1.00 24.04 239 GLY D CA 1
ATOM 9997 C C . GLY D 1 242 ? 41.925 71.195 61.315 1.00 30.17 239 GLY D C 1
ATOM 9998 O O . GLY D 1 242 ? 42.607 71.376 60.306 1.00 22.45 239 GLY D O 1
ATOM 9999 N N . ARG D 1 243 ? 40.786 71.842 61.545 1.00 23.53 240 ARG D N 1
ATOM 10000 C CA . ARG D 1 243 ? 40.339 72.935 60.695 1.00 25.86 240 ARG D CA 1
ATOM 10001 C C . ARG D 1 243 ? 41.021 74.221 61.148 1.00 31.23 240 ARG D C 1
ATOM 10002 O O . ARG D 1 243 ? 41.893 74.220 62.022 1.00 32.35 240 ARG D O 1
ATOM 10010 N N . ARG D 1 244 ? 40.623 75.342 60.555 1.00 23.89 241 ARG D N 1
ATOM 10011 C CA . ARG D 1 244 ? 41.025 76.664 61.025 1.00 28.36 241 ARG D CA 1
ATOM 10012 C C . ARG D 1 244 ? 39.869 77.194 61.864 1.00 33.36 241 ARG D C 1
ATOM 10013 O O . ARG D 1 244 ? 38.897 77.738 61.332 1.00 32.98 241 ARG D O 1
ATOM 10021 N N . SER D 1 245 ? 39.973 77.022 63.182 1.00 29.84 242 SER D N 1
ATOM 10022 C CA . SER D 1 245 ? 38.876 77.293 64.101 1.00 31.75 242 SER D CA 1
ATOM 10023 C C . SER D 1 245 ? 39.121 78.527 64.962 1.00 32.28 242 SER D C 1
ATOM 10024 O O . SER D 1 245 ? 38.447 78.713 65.978 1.00 28.58 242 SER D O 1
ATOM 10027 N N . ILE D 1 246 ? 40.063 79.375 64.577 1.00 35.22 243 ILE D N 1
ATOM 10028 C CA . ILE D 1 246 ? 40.446 80.510 65.402 1.00 32.54 243 ILE D CA 1
ATOM 10029 C C . ILE D 1 246 ? 39.617 81.729 65.020 1.00 32.56 243 ILE D C 1
ATOM 10030 O O . ILE D 1 246 ? 38.979 81.779 63.965 1.00 31.15 243 ILE D O 1
ATOM 10035 N N . SER D 1 247 ? 39.627 82.725 65.902 1.00 30.49 244 SER D N 1
ATOM 10036 C CA . SER D 1 247 ? 39.063 84.039 65.652 1.00 29.44 244 SER D CA 1
ATOM 10037 C C . SER D 1 247 ? 40.174 84.960 65.138 1.00 26.58 244 SER D C 1
ATOM 10038 O O . SER D 1 247 ? 41.224 84.489 64.691 1.00 29.58 244 SER D O 1
ATOM 10041 N N . ASN D 1 248 ? 39.956 86.274 65.199 1.00 26.08 245 ASN D N 1
ATOM 10042 C CA . ASN D 1 248 ? 40.955 87.237 64.753 1.00 32.47 245 ASN D CA 1
ATOM 10043 C C . ASN D 1 248 ? 40.968 88.435 65.697 1.00 26.02 245 ASN D C 1
ATOM 10044 O O . ASN D 1 248 ? 40.123 88.566 66.586 1.00 25.78 245 ASN D O 1
ATOM 10049 N N . ASP D 1 249 ? 41.947 89.322 65.489 1.00 25.02 246 ASP D N 1
ATOM 10050 C CA . ASP D 1 249 ? 42.127 90.450 66.399 1.00 32.88 246 ASP D CA 1
ATOM 10051 C C . ASP D 1 249 ? 41.066 91.524 66.205 1.00 33.45 246 ASP D C 1
ATOM 10052 O O . ASP D 1 249 ? 40.795 92.292 67.135 1.00 35.58 246 ASP D O 1
ATOM 10057 N N . VAL D 1 250 ? 40.470 91.614 65.016 1.00 30.27 247 VAL D N 1
ATOM 10058 C CA . VAL D 1 250 ? 39.379 92.566 64.825 1.00 31.33 247 VAL D CA 1
ATOM 10059 C C . VAL D 1 250 ? 38.209 92.202 65.730 1.00 30.67 247 VAL D C 1
ATOM 10060 O O . VAL D 1 250 ? 37.710 93.033 66.497 1.00 27.81 247 VAL D O 1
ATOM 10064 N N . ALA D 1 251 ? 37.769 90.943 65.669 1.00 25.64 248 ALA D N 1
ATOM 10065 C CA . ALA D 1 251 ? 36.725 90.483 66.575 1.00 27.98 248 ALA D CA 1
ATOM 10066 C C . ALA D 1 251 ? 37.179 90.538 68.026 1.00 25.94 248 ALA D C 1
ATOM 10067 O O . ALA D 1 251 ? 36.375 90.837 68.915 1.00 21.80 248 ALA D O 1
ATOM 10069 N N . ALA D 1 252 ? 38.462 90.265 68.284 1.00 27.22 249 ALA D N 1
ATOM 10070 C CA . ALA D 1 252 ? 38.952 90.239 69.659 1.00 28.17 249 ALA D CA 1
ATOM 10071 C C . ALA D 1 252 ? 38.949 91.629 70.280 1.00 30.52 249 ALA D C 1
ATOM 10072 O O . ALA D 1 252 ? 38.529 91.797 71.431 1.00 28.20 249 ALA D O 1
ATOM 10074 N N . SER D 1 253 ? 39.420 92.639 69.542 1.00 22.90 250 SER D N 1
ATOM 10075 C CA . SER D 1 253 ? 39.415 93.994 70.082 1.00 31.69 250 SER D CA 1
ATOM 10076 C C . SER D 1 253 ? 37.994 94.494 70.302 1.00 23.49 250 SER D C 1
ATOM 10077 O O . SER D 1 253 ? 37.752 95.288 71.218 1.00 24.32 250 SER D O 1
ATOM 10080 N N . ILE D 1 254 ? 37.047 94.036 69.483 1.00 24.31 251 ILE D N 1
ATOM 10081 C CA . ILE D 1 254 ? 35.644 94.352 69.726 1.00 28.09 251 ILE D CA 1
ATOM 10082 C C . ILE D 1 254 ? 35.169 93.700 71.018 1.00 22.58 251 ILE D C 1
ATOM 10083 O O . ILE D 1 254 ? 34.481 94.330 71.831 1.00 28.60 251 ILE D O 1
ATOM 10088 N N . GLY D 1 255 ? 35.539 92.435 71.234 1.00 23.17 252 GLY D N 1
ATOM 10089 C CA . GLY D 1 255 ? 35.096 91.727 72.425 1.00 24.98 252 GLY D CA 1
ATOM 10090 C C . GLY D 1 255 ? 35.557 92.364 73.721 1.00 28.15 252 GLY D C 1
ATOM 10091 O O . GLY D 1 255 ? 34.838 92.327 74.722 1.00 29.13 252 GLY D O 1
ATOM 10092 N N . SER D 1 256 ? 36.759 92.945 73.729 1.00 24.39 253 SER D N 1
ATOM 10093 C CA . SER D 1 256 ? 37.235 93.617 74.933 1.00 30.90 253 SER D CA 1
ATOM 10094 C C . SER D 1 256 ? 36.359 94.815 75.278 1.00 31.38 253 SER D C 1
ATOM 10095 O O . SER D 1 256 ? 36.070 95.065 76.454 1.00 30.83 253 SER D O 1
ATOM 10098 N N . VAL D 1 257 ? 35.925 95.566 74.265 1.00 25.97 254 VAL D N 1
ATOM 10099 C CA . VAL D 1 257 ? 35.042 96.700 74.507 1.00 24.61 254 VAL D CA 1
ATOM 10100 C C . VAL D 1 257 ? 33.677 96.216 74.976 1.00 29.05 254 VAL D C 1
ATOM 10101 O O . VAL D 1 257 ? 33.104 96.753 75.933 1.00 25.46 254 VAL D O 1
ATOM 10105 N N . GLN D 1 258 ? 33.138 95.192 74.307 1.00 21.91 255 GLN D N 1
ATOM 10106 C CA . GLN D 1 258 ? 31.829 94.665 74.675 1.00 28.76 255 GLN D CA 1
ATOM 10107 C C . GLN D 1 258 ? 31.845 94.077 76.079 1.00 27.70 255 GLN D C 1
ATOM 10108 O O . GLN D 1 258 ? 30.858 94.184 76.816 1.00 27.63 255 GLN D O 1
ATOM 10114 N N . LEU D 1 259 ? 32.957 93.450 76.465 1.00 28.86 256 LEU D N 1
ATOM 10115 C CA . LEU D 1 259 ? 33.048 92.875 77.801 1.00 23.79 256 LEU D CA 1
ATOM 10116 C C . LEU D 1 259 ? 32.961 93.956 78.872 1.00 23.91 256 LEU D C 1
ATOM 10117 O O . LEU D 1 259 ? 32.336 93.752 79.918 1.00 27.14 256 LEU D O 1
ATOM 10122 N N . ARG D 1 260 ? 33.572 95.121 78.623 1.00 26.02 257 ARG D N 1
ATOM 10123 C CA . ARG D 1 260 ? 33.486 96.218 79.583 1.00 30.36 257 ARG D CA 1
ATOM 10124 C C . ARG D 1 260 ? 32.082 96.802 79.650 1.00 33.71 257 ARG D C 1
ATOM 10125 O O . ARG D 1 260 ? 31.655 97.260 80.715 1.00 34.78 257 ARG D O 1
ATOM 10133 N N . ARG D 1 261 ? 31.357 96.804 78.530 1.00 27.41 258 ARG D N 1
ATOM 10134 C CA . ARG D 1 261 ? 29.993 97.314 78.504 1.00 30.06 258 ARG D CA 1
ATOM 10135 C C . ARG D 1 261 ? 28.971 96.292 78.980 1.00 32.82 258 ARG D C 1
ATOM 10136 O O . ARG D 1 261 ? 27.824 96.670 79.247 1.00 26.53 258 ARG D O 1
ATOM 10144 N N . LEU D 1 262 ? 29.363 95.022 79.100 1.00 29.94 259 LEU D N 1
ATOM 10145 C CA . LEU D 1 262 ? 28.431 93.950 79.447 1.00 25.56 259 LEU D CA 1
ATOM 10146 C C . LEU D 1 262 ? 27.614 94.223 80.706 1.00 26.97 259 LEU D C 1
ATOM 10147 O O . LEU D 1 262 ? 26.390 94.018 80.668 1.00 25.60 259 LEU D O 1
ATOM 10152 N N . PRO D 1 263 ? 28.193 94.666 81.834 1.00 25.54 260 PRO D N 1
ATOM 10153 C CA . PRO D 1 263 ? 27.343 94.969 83.001 1.00 31.02 260 PRO D CA 1
ATOM 10154 C C . PRO D 1 263 ? 26.244 95.973 82.700 1.00 34.15 260 PRO D C 1
ATOM 10155 O O . PRO D 1 263 ? 25.111 95.805 83.169 1.00 35.68 260 PRO D O 1
ATOM 10159 N N . GLU D 1 264 ? 26.549 97.012 81.920 1.00 33.89 261 GLU D N 1
ATOM 10160 C CA . GLU D 1 264 ? 25.519 97.962 81.511 1.00 30.69 261 GLU D CA 1
ATOM 10161 C C . GLU D 1 264 ? 24.448 97.283 80.665 1.00 28.20 261 GLU D C 1
ATOM 10162 O O . GLU D 1 264 ? 23.253 97.558 80.828 1.00 24.85 261 GLU D O 1
ATOM 10168 N N . PHE D 1 265 ? 24.858 96.388 79.760 1.00 26.87 262 PHE D N 1
ATOM 10169 C CA . PHE D 1 265 ? 23.895 95.676 78.924 1.00 25.03 262 PHE D CA 1
ATOM 10170 C C . PHE D 1 265 ? 22.925 94.863 79.775 1.00 27.14 262 PHE D C 1
ATOM 10171 O O . PHE D 1 265 ? 21.707 94.910 79.566 1.00 25.89 262 PHE D O 1
ATOM 10179 N N . VAL D 1 266 ? 23.454 94.105 80.738 1.00 26.45 263 VAL D N 1
ATOM 10180 C CA . VAL D 1 266 ? 22.619 93.226 81.551 1.00 27.77 263 VAL D CA 1
ATOM 10181 C C . VAL D 1 266 ? 21.719 94.040 82.475 1.00 30.26 263 VAL D C 1
ATOM 10182 O O . VAL D 1 266 ? 20.559 93.680 82.709 1.00 29.05 263 VAL D O 1
ATOM 10186 N N . ARG D 1 267 ? 22.236 95.149 83.013 1.00 26.93 264 ARG D N 1
ATOM 10187 C CA . ARG D 1 267 ? 21.421 96.003 83.871 1.00 33.79 264 ARG D CA 1
ATOM 10188 C C . ARG D 1 267 ? 20.223 96.565 83.114 1.00 37.75 264 ARG D C 1
ATOM 10189 O O . ARG D 1 267 ? 19.107 96.607 83.645 1.00 40.86 264 ARG D O 1
ATOM 10197 N N . ARG D 1 268 ? 20.434 96.998 81.868 1.00 34.93 265 ARG D N 1
ATOM 10198 C CA . ARG D 1 268 ? 19.324 97.502 81.067 1.00 34.69 265 ARG D CA 1
ATOM 10199 C C . ARG D 1 268 ? 18.342 96.387 80.727 1.00 32.71 265 ARG D C 1
ATOM 10200 O O . ARG D 1 268 ? 17.123 96.590 80.780 1.00 32.18 265 ARG D O 1
ATOM 10208 N N . ARG D 1 269 ? 18.853 95.201 80.387 1.00 29.08 266 ARG D N 1
ATOM 10209 C CA . ARG D 1 269 ? 17.976 94.070 80.102 1.00 26.34 266 ARG D CA 1
ATOM 10210 C C . ARG D 1 269 ? 17.168 93.676 81.333 1.00 31.17 266 ARG D C 1
ATOM 10211 O O . ARG D 1 269 ? 15.973 93.372 81.230 1.00 28.79 266 ARG D O 1
ATOM 10219 N N . ARG D 1 270 ? 17.805 93.673 82.507 1.00 27.45 267 ARG D N 1
ATOM 10220 C CA . ARG D 1 270 ? 17.081 93.368 83.736 1.00 33.53 267 ARG D CA 1
ATOM 10221 C C . ARG D 1 270 ? 16.002 94.406 84.008 1.00 33.01 267 ARG D C 1
ATOM 10222 O O . ARG D 1 270 ? 14.886 94.063 84.417 1.00 34.58 267 ARG D O 1
ATOM 10230 N N . GLU D 1 271 ? 16.317 95.682 83.787 1.00 27.36 268 GLU D N 1
ATOM 10231 C CA . GLU D 1 271 ? 15.331 96.739 83.987 1.00 30.07 268 GLU D CA 1
ATOM 10232 C C . GLU D 1 271 ? 14.127 96.548 83.073 1.00 38.89 268 GLU D C 1
ATOM 10233 O O . GLU D 1 271 ? 12.985 96.804 83.473 1.00 38.57 268 GLU D O 1
ATOM 10239 N N . ILE D 1 272 ? 14.362 96.086 81.843 1.00 35.58 269 ILE D N 1
ATOM 10240 C CA . ILE D 1 272 ? 13.259 95.839 80.921 1.00 32.14 269 ILE D CA 1
ATOM 10241 C C . ILE D 1 272 ? 12.445 94.633 81.373 1.00 34.41 269 ILE D C 1
ATOM 10242 O O . ILE D 1 272 ? 11.208 94.664 81.365 1.00 29.70 269 ILE D O 1
ATOM 10247 N N . ALA D 1 273 ? 13.122 93.552 81.772 1.00 22.11 270 ALA D N 1
ATOM 10248 C CA . ALA D 1 273 ? 12.414 92.359 82.225 1.00 32.81 270 ALA D CA 1
ATOM 10249 C C . ALA D 1 273 ? 11.542 92.658 83.438 1.00 33.33 270 ALA D C 1
ATOM 10250 O O . ALA D 1 273 ? 10.446 92.101 83.576 1.00 37.20 270 ALA D O 1
ATOM 10252 N N . GLU D 1 274 ? 12.007 93.539 84.325 1.00 33.50 271 GLU D N 1
ATOM 10253 C CA . GLU D 1 274 ? 11.220 93.876 85.507 1.00 32.95 271 GLU D CA 1
ATOM 10254 C C . GLU D 1 274 ? 9.996 94.705 85.139 1.00 30.35 271 GLU D C 1
ATOM 10255 O O . GLU D 1 274 ? 8.929 94.548 85.744 1.00 28.39 271 GLU D O 1
ATOM 10261 N N . ARG D 1 275 ? 10.127 95.591 84.148 1.00 33.87 272 ARG D N 1
ATOM 10262 C CA . ARG D 1 275 ? 8.962 96.322 83.662 1.00 32.02 272 ARG D CA 1
ATOM 10263 C C . ARG D 1 275 ? 7.976 95.385 82.974 1.00 34.29 272 ARG D C 1
ATOM 10264 O O . ARG D 1 275 ? 6.757 95.566 83.086 1.00 37.84 272 ARG D O 1
ATOM 10272 N N . TYR D 1 276 ? 8.485 94.378 82.256 1.00 30.69 273 TYR D N 1
AT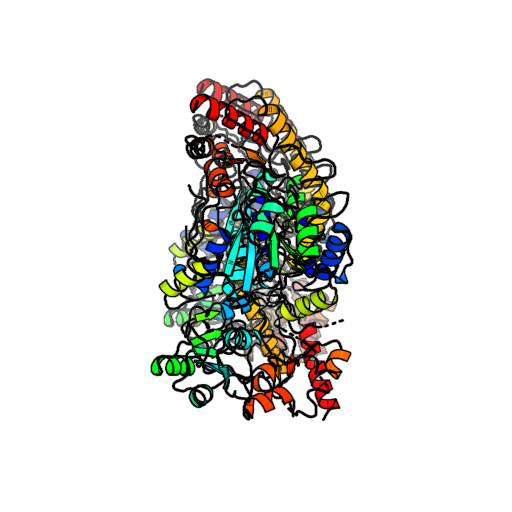OM 10273 C CA . TYR D 1 276 ? 7.619 93.340 81.704 1.00 33.61 273 TYR D CA 1
ATOM 10274 C C . TYR D 1 276 ? 6.843 92.635 82.809 1.00 35.92 273 TYR D C 1
ATOM 10275 O O . TYR D 1 276 ? 5.631 92.421 82.694 1.00 37.71 273 TYR D O 1
ATOM 10284 N N . ASP D 1 277 ? 7.538 92.252 83.887 1.00 32.87 274 ASP D N 1
ATOM 10285 C CA . ASP D 1 277 ? 6.870 91.612 85.017 1.00 35.17 274 ASP D CA 1
ATOM 10286 C C . ASP D 1 277 ? 5.775 92.504 85.588 1.00 35.08 274 ASP D C 1
ATOM 10287 O O . ASP D 1 277 ? 4.666 92.037 85.868 1.00 34.30 274 ASP D O 1
ATOM 10292 N N . GLN D 1 278 ? 6.073 93.793 85.764 1.00 33.77 275 GLN D N 1
ATOM 10293 C CA . GLN D 1 278 ? 5.110 94.709 86.364 1.00 34.87 275 GLN D CA 1
ATOM 10294 C C . GLN D 1 278 ? 3.833 94.799 85.537 1.00 34.18 275 GLN D C 1
ATOM 10295 O O . GLN D 1 278 ? 2.728 94.802 86.088 1.00 39.56 275 GLN D O 1
ATOM 10301 N N . GLY D 1 279 ? 3.962 94.856 84.212 1.00 40.11 276 GLY D N 1
ATOM 10302 C CA . GLY D 1 279 ? 2.809 95.028 83.351 1.00 38.75 276 GLY D CA 1
ATOM 10303 C C . GLY D 1 279 ? 2.109 93.767 82.899 1.00 41.50 276 GLY D C 1
ATOM 10304 O O . GLY D 1 279 ? 0.986 93.850 82.390 1.00 42.88 276 GLY D O 1
ATOM 10305 N N . LEU D 1 280 ? 2.728 92.595 83.071 1.00 36.96 277 LEU D N 1
ATOM 10306 C CA . LEU D 1 280 ? 2.163 91.346 82.578 1.00 39.34 277 LEU D CA 1
ATOM 10307 C C . LEU D 1 280 ? 1.843 90.326 83.661 1.00 46.56 277 LEU D C 1
ATOM 10308 O O . LEU D 1 280 ? 1.237 89.295 83.346 1.00 47.31 277 LEU D O 1
ATOM 10313 N N . SER D 1 281 ? 2.226 90.569 84.917 1.00 48.17 278 SER D N 1
ATOM 10314 C CA . SER D 1 281 ? 1.965 89.584 85.964 1.00 55.02 278 SER D CA 1
ATOM 10315 C C . SER D 1 281 ? 0.481 89.478 86.287 1.00 54.76 278 SER D C 1
ATOM 10316 O O . SER D 1 281 ? -0.006 88.386 86.598 1.00 58.62 278 SER D O 1
ATOM 10319 N N . THR D 1 282 ? -0.248 90.589 86.223 1.00 53.42 279 THR D N 1
ATOM 10320 C CA . THR D 1 282 ? -1.676 90.590 86.513 1.00 57.01 279 THR D CA 1
ATOM 10321 C C . THR D 1 282 ? -2.523 90.101 85.346 1.00 57.18 279 THR D C 1
ATOM 10322 O O . THR D 1 282 ? -3.754 90.130 85.442 1.00 64.79 279 THR D O 1
ATOM 10326 N N . VAL D 1 283 ? -1.906 89.653 84.258 1.00 49.04 280 VAL D N 1
ATOM 10327 C CA . VAL D 1 283 ? -2.631 89.276 83.051 1.00 49.69 280 VAL D CA 1
ATOM 10328 C C . VAL D 1 283 ? -3.033 87.811 83.154 1.00 48.73 280 VAL D C 1
ATOM 10329 O O . VAL D 1 283 ? -2.183 86.937 83.358 1.00 47.56 280 VAL D O 1
ATOM 10333 N N . ASP D 1 284 ? -4.329 87.543 83.011 1.00 48.25 281 ASP D N 1
ATOM 10334 C CA . ASP D 1 284 ? -4.832 86.177 83.026 1.00 53.95 281 ASP D CA 1
ATOM 10335 C C . ASP D 1 284 ? -4.555 85.491 81.695 1.00 51.73 281 ASP D C 1
ATOM 10336 O O . ASP D 1 284 ? -4.627 86.112 80.631 1.00 44.58 281 ASP D O 1
ATOM 10341 N N . GLY D 1 285 ? -4.240 84.199 81.762 1.00 49.82 282 GLY D N 1
ATOM 10342 C CA . GLY D 1 285 ? -3.895 83.445 80.576 1.00 47.97 282 GLY D CA 1
ATOM 10343 C C . GLY D 1 285 ? -2.451 83.557 80.149 1.00 44.73 282 GLY D C 1
ATOM 10344 O O . GLY D 1 285 ? -2.095 83.044 79.083 1.00 49.30 282 GLY D O 1
ATOM 10345 N N . LEU D 1 286 ? -1.609 84.212 80.944 1.00 39.65 283 LEU D N 1
ATOM 10346 C CA . LEU D 1 286 ? -0.199 84.377 80.629 1.00 32.71 283 LEU D CA 1
ATOM 10347 C C . LEU D 1 286 ? 0.607 84.221 81.906 1.00 42.69 283 LEU D C 1
ATOM 10348 O O . LEU D 1 286 ? 0.252 84.794 82.940 1.00 45.98 283 LEU D O 1
ATOM 10353 N N . ARG D 1 287 ? 1.684 83.446 81.833 1.00 38.80 284 ARG D N 1
ATOM 10354 C CA . ARG D 1 287 ? 2.600 83.265 82.950 1.00 39.69 284 ARG D CA 1
ATOM 10355 C C . ARG D 1 287 ? 3.954 83.847 82.571 1.00 37.23 284 ARG D C 1
ATOM 10356 O O . ARG D 1 287 ? 4.534 83.468 81.547 1.00 33.74 284 ARG D O 1
ATOM 10364 N N . CYS D 1 288 ? 4.443 84.775 83.390 1.00 30.88 285 CYS D N 1
ATOM 10365 C CA . CYS D 1 288 ? 5.751 85.367 83.198 1.00 32.12 285 CYS D CA 1
ATOM 10366 C C . CYS D 1 288 ? 6.826 84.364 83.610 1.00 33.09 285 CYS D C 1
ATOM 10367 O O . CYS D 1 288 ? 6.518 83.323 84.194 1.00 35.15 285 CYS D O 1
ATOM 10370 N N . PRO D 1 289 ? 8.094 84.632 83.297 1.00 35.61 286 PRO D N 1
ATOM 10371 C CA . PRO D 1 289 ? 9.168 83.733 83.738 1.00 35.07 286 PRO D CA 1
ATOM 10372 C C . PRO D 1 289 ? 9.142 83.552 85.244 1.00 40.93 286 PRO D C 1
ATOM 10373 O O . PRO D 1 289 ? 8.858 84.503 85.988 1.00 35.23 286 PRO D O 1
ATOM 10377 N N . PRO D 1 290 ? 9.414 82.344 85.730 1.00 43.43 287 PRO D N 1
ATOM 10378 C CA . PRO D 1 290 ? 9.472 82.120 87.175 1.00 36.20 287 PRO D CA 1
ATOM 10379 C C . PRO D 1 290 ? 10.631 82.884 87.786 1.00 37.55 287 PRO D C 1
ATOM 10380 O O . PRO D 1 290 ? 11.601 83.216 87.088 1.00 39.72 287 PRO D O 1
ATOM 10384 N N . PRO D 1 291 ? 10.566 83.197 89.078 1.00 37.84 288 PRO D N 1
ATOM 10385 C CA . PRO D 1 291 ? 11.623 84.010 89.687 1.00 37.21 288 PRO D CA 1
ATOM 10386 C C . PRO D 1 291 ? 12.945 83.262 89.757 1.00 35.41 288 PRO D C 1
ATOM 10387 O O . PRO D 1 291 ? 12.990 82.031 89.831 1.00 40.69 288 PRO D O 1
ATOM 10391 N N . LEU D 1 292 ? 14.029 84.029 89.721 1.00 33.67 289 LEU D N 1
ATOM 10392 C CA . LEU D 1 292 ? 15.356 83.450 89.857 1.00 36.33 289 LEU D CA 1
ATOM 10393 C C . LEU D 1 292 ? 15.521 82.846 91.248 1.00 39.00 289 LEU D C 1
ATOM 10394 O O . LEU D 1 292 ? 15.119 83.461 92.243 1.00 46.50 289 LEU D O 1
ATOM 10399 N N . PRO D 1 293 ? 16.096 81.650 91.358 1.00 38.28 290 PRO D N 1
ATOM 10400 C CA . PRO D 1 293 ? 16.375 81.089 92.683 1.00 34.02 290 PRO D CA 1
ATOM 10401 C C . PRO D 1 293 ? 17.399 81.934 93.426 1.00 39.20 290 PRO D C 1
ATOM 10402 O O . PRO D 1 293 ? 18.154 82.709 92.834 1.00 44.35 290 PRO D O 1
ATOM 10406 N N . ALA D 1 294 ? 17.409 81.778 94.749 1.00 41.77 291 ALA D N 1
ATOM 10407 C CA . ALA D 1 294 ? 18.346 82.516 95.584 1.00 40.27 291 ALA D CA 1
ATOM 10408 C C . ALA D 1 294 ? 19.780 82.207 95.176 1.00 39.35 291 ALA D C 1
ATOM 10409 O O . ALA D 1 294 ? 20.147 81.045 94.974 1.00 45.71 291 ALA D O 1
ATOM 10411 N N . GLY D 1 295 ? 20.590 83.255 95.046 1.00 35.08 292 GLY D N 1
ATOM 10412 C CA . GLY D 1 295 ? 21.971 83.101 94.646 1.00 34.25 292 GLY D CA 1
ATOM 10413 C C . GLY D 1 295 ? 22.202 82.993 93.156 1.00 35.98 292 GLY D C 1
ATOM 10414 O O . GLY D 1 295 ? 23.359 82.865 92.735 1.00 36.44 292 GLY D O 1
ATOM 10415 N N . HIS D 1 296 ? 21.149 83.035 92.344 1.00 36.24 293 HIS D N 1
ATOM 10416 C CA . HIS D 1 296 ? 21.272 82.986 90.895 1.00 36.19 293 HIS D CA 1
ATOM 10417 C C . HIS D 1 296 ? 21.143 84.385 90.311 1.00 31.32 293 HIS D C 1
ATOM 10418 O O . HIS D 1 296 ? 20.286 85.169 90.726 1.00 37.29 293 HIS D O 1
ATOM 10425 N N . THR D 1 297 ? 22.005 84.692 89.349 1.00 29.17 294 THR D N 1
ATOM 10426 C CA . THR D 1 297 ? 21.907 85.908 88.559 1.00 34.95 294 THR D CA 1
ATOM 10427 C C . THR D 1 297 ? 21.771 85.522 87.095 1.00 29.10 294 THR D C 1
ATOM 10428 O O . THR D 1 297 ? 22.380 84.547 86.643 1.00 30.64 294 THR D O 1
ATOM 10432 N N . SER D 1 298 ? 20.965 86.278 86.360 1.00 29.79 295 SER D N 1
ATOM 10433 C CA . SER D 1 298 ? 20.690 85.983 84.964 1.00 31.07 295 SER D CA 1
ATOM 10434 C C . SER D 1 298 ? 21.390 86.985 84.055 1.00 30.34 295 SER D C 1
ATOM 10435 O O . SER D 1 298 ? 21.740 88.096 84.462 1.00 30.68 295 SER D O 1
ATOM 10438 N N . SER D 1 299 ? 21.599 86.569 82.811 1.00 28.42 296 SER D N 1
ATOM 10439 C CA . SER D 1 299 ? 22.067 87.468 81.768 1.00 29.38 296 SER D CA 1
ATOM 10440 C C . SER D 1 299 ? 20.919 88.133 81.026 1.00 28.88 296 SER D C 1
ATOM 10441 O O . SER D 1 299 ? 21.160 89.058 80.241 1.00 22.71 296 SER D O 1
ATOM 10444 N N . TYR D 1 300 ? 19.686 87.681 81.266 1.00 29.59 297 TYR D N 1
ATOM 10445 C CA . TYR D 1 300 ? 18.480 88.242 80.661 1.00 27.72 297 TYR D CA 1
ATOM 10446 C C . TYR D 1 300 ? 18.578 88.225 79.134 1.00 28.15 297 TYR D C 1
ATOM 10447 O O . TYR D 1 300 ? 18.492 89.252 78.458 1.00 25.91 297 TYR D O 1
ATOM 10456 N N . TYR D 1 301 ? 18.774 87.016 78.604 1.00 26.60 298 TYR D N 1
ATOM 10457 C CA . TYR D 1 301 ? 18.838 86.788 77.167 1.00 31.19 298 TYR D CA 1
ATOM 10458 C C . TYR D 1 301 ? 17.460 86.551 76.560 1.00 33.76 298 TYR D C 1
ATOM 10459 O O . TYR D 1 301 ? 17.188 87.012 75.447 1.00 36.44 298 TYR D O 1
ATOM 10468 N N . PHE D 1 302 ? 16.589 85.834 77.266 1.00 33.21 299 PHE D N 1
ATOM 10469 C CA . PHE D 1 302 ? 15.213 85.610 76.848 1.00 32.96 299 PHE D CA 1
ATOM 10470 C C . PHE D 1 302 ? 14.259 86.152 77.903 1.00 36.96 299 PHE D C 1
ATOM 10471 O O . PHE D 1 302 ? 14.533 86.079 79.105 1.00 28.83 299 PHE D O 1
ATOM 10479 N N . TYR D 1 303 ? 13.131 86.686 77.445 1.00 35.17 300 TYR D N 1
ATOM 10480 C CA . TYR D 1 303 ? 11.965 86.905 78.296 1.00 32.46 300 TYR D CA 1
ATOM 10481 C C . TYR D 1 303 ? 10.826 86.104 77.676 1.00 33.08 300 TYR D C 1
ATOM 10482 O O . TYR D 1 303 ? 10.195 86.548 76.712 1.00 38.95 300 TYR D O 1
ATOM 10491 N N . TRP D 1 304 ? 10.568 84.923 78.227 1.00 30.63 301 TRP D N 1
ATOM 10492 C CA . TRP D 1 304 ? 9.612 83.987 77.655 1.00 34.31 301 TRP D CA 1
ATOM 10493 C C . TRP D 1 304 ? 8.323 83.997 78.463 1.00 31.50 301 TRP D C 1
ATOM 10494 O O . TRP D 1 304 ? 8.356 83.969 79.697 1.00 35.22 301 TRP D O 1
ATOM 10505 N N . VAL D 1 305 ? 7.195 84.044 77.765 1.00 29.17 302 VAL D N 1
ATOM 10506 C CA . VAL D 1 305 ? 5.883 83.986 78.393 1.00 30.87 302 VAL D CA 1
ATOM 10507 C C . VAL D 1 305 ? 5.185 82.716 77.930 1.00 34.06 302 VAL D C 1
ATOM 10508 O O . VAL D 1 305 ? 5.453 82.199 76.840 1.00 35.14 302 VAL D O 1
ATOM 10512 N N . ARG D 1 306 ? 4.292 82.207 78.773 1.00 33.84 303 ARG D N 1
ATOM 10513 C CA . ARG D 1 306 ? 3.602 80.951 78.524 1.00 38.14 303 ARG D CA 1
ATOM 10514 C C . ARG D 1 306 ? 2.099 81.179 78.463 1.00 39.40 303 ARG D C 1
ATOM 10515 O O . ARG D 1 306 ? 1.548 81.973 79.232 1.00 42.43 303 ARG D O 1
ATOM 10531 N N . ASP D 1 308 ? -1.861 79.291 76.518 1.00 37.10 305 ASP D N 1
ATOM 10532 C CA . ASP D 1 308 ? -2.468 78.103 75.934 1.00 46.10 305 ASP D CA 1
ATOM 10533 C C . ASP D 1 308 ? -1.974 77.898 74.506 1.00 45.19 305 ASP D C 1
ATOM 10534 O O . ASP D 1 308 ? -1.706 78.855 73.773 1.00 40.65 305 ASP D O 1
ATOM 10539 N N . ALA D 1 309 ? -1.858 76.626 74.113 1.00 46.22 306 ALA D N 1
ATOM 10540 C CA . ALA D 1 309 ? -1.295 76.295 72.807 1.00 47.14 306 ALA D CA 1
ATOM 10541 C C . ALA D 1 309 ? -2.121 76.891 71.672 1.00 48.65 306 ALA D C 1
ATOM 10542 O O . ALA D 1 309 ? -1.569 77.307 70.647 1.00 47.85 306 ALA D O 1
ATOM 10544 N N . SER D 1 310 ? -3.444 76.950 71.838 1.00 47.31 307 SER D N 1
ATOM 10545 C CA . SER D 1 310 ? -4.307 77.524 70.812 1.00 52.93 307 SER D CA 1
ATOM 10546 C C . SER D 1 310 ? -4.163 79.036 70.693 1.00 54.29 307 SER D C 1
ATOM 10547 O O . SER D 1 310 ? -4.688 79.616 69.737 1.00 60.97 307 SER D O 1
ATOM 10550 N N . VAL D 1 311 ? -3.465 79.680 71.626 1.00 54.71 308 VAL D N 1
ATOM 10551 C CA . VAL D 1 311 ? -3.294 81.122 71.607 1.00 40.05 308 VAL D CA 1
ATOM 10552 C C . VAL D 1 311 ? -1.874 81.537 71.226 1.00 43.90 308 VAL D C 1
ATOM 10553 O O . VAL D 1 311 ? -1.691 82.624 70.664 1.00 36.35 308 VAL D O 1
ATOM 10557 N N . ARG D 1 312 ? -0.872 80.692 71.486 1.00 40.13 309 ARG D N 1
ATOM 10558 C CA . ARG D 1 312 ? 0.519 81.074 71.253 1.00 38.95 309 ARG D CA 1
ATOM 10559 C C . ARG D 1 312 ? 0.754 81.460 69.797 1.00 40.50 309 ARG D C 1
ATOM 10560 O O . ARG D 1 312 ? 1.347 82.507 69.510 1.00 41.22 309 ARG D O 1
ATOM 10568 N N . ASP D 1 313 ? 0.307 80.619 68.862 1.00 44.90 310 ASP D N 1
ATOM 10569 C CA . ASP D 1 313 ? 0.542 80.898 67.449 1.00 47.39 310 ASP D CA 1
ATOM 10570 C C . ASP D 1 313 ? -0.214 82.140 66.996 1.00 46.30 310 ASP D C 1
ATOM 10571 O O . ASP D 1 313 ? 0.318 82.951 66.229 1.00 42.62 310 ASP D O 1
ATOM 10576 N N . ALA D 1 314 ? -1.456 82.305 67.459 1.00 36.48 311 ALA D N 1
ATOM 10577 C CA . ALA D 1 314 ? -2.230 83.486 67.091 1.00 42.02 311 ALA D CA 1
ATOM 10578 C C . ALA D 1 314 ? -1.609 84.753 67.664 1.00 41.10 311 ALA D C 1
ATOM 10579 O O . ALA D 1 314 ? -1.615 85.805 67.012 1.00 40.25 311 ALA D O 1
ATOM 10589 N N . ALA D 1 316 ? 1.613 85.311 68.287 1.00 33.41 313 ALA D N 1
ATOM 10590 C CA . ALA D 1 316 ? 2.799 85.647 67.506 1.00 34.16 313 ALA D CA 1
ATOM 10591 C C . ALA D 1 316 ? 2.424 86.321 66.193 1.00 37.58 313 ALA D C 1
ATOM 10592 O O . ALA D 1 316 ? 3.083 87.277 65.766 1.00 39.10 313 ALA D O 1
ATOM 10594 N N . ARG D 1 317 ? 1.367 85.839 65.538 1.00 40.79 314 ARG D N 1
ATOM 10595 C CA . ARG D 1 317 ? 0.937 86.453 64.287 1.00 46.27 314 ARG D CA 1
ATOM 10596 C C . ARG D 1 317 ? 0.364 87.845 64.524 1.00 47.85 314 ARG D C 1
ATOM 10597 O O . ARG D 1 317 ? 0.641 88.776 63.758 1.00 43.55 314 ARG D O 1
ATOM 10605 N N . ARG D 1 318 ? -0.439 88.006 65.579 1.00 36.16 315 ARG D N 1
ATOM 10606 C CA . ARG D 1 318 ? -1.033 89.308 65.862 1.00 39.62 315 ARG D CA 1
ATOM 10607 C C . ARG D 1 318 ? 0.028 90.325 66.265 1.00 41.75 315 ARG D C 1
ATOM 10608 O O . ARG D 1 318 ? -0.013 91.480 65.825 1.00 36.86 315 ARG D O 1
ATOM 10616 N N . LEU D 1 319 ? 0.985 89.913 67.100 1.00 33.77 316 LEU D N 1
ATOM 10617 C CA . LEU D 1 319 ? 2.068 90.812 67.486 1.00 38.90 316 LEU D CA 1
ATOM 10618 C C . LEU D 1 319 ? 2.912 91.208 66.281 1.00 41.74 316 LEU D C 1
ATOM 10619 O O . LEU D 1 319 ? 3.376 92.352 66.186 1.00 34.42 316 LEU D O 1
ATOM 10624 N N . TYR D 1 320 ? 3.119 90.276 65.346 1.00 31.95 317 TYR D N 1
ATOM 10625 C CA . TYR D 1 320 ? 3.895 90.590 64.150 1.00 36.60 317 TYR D CA 1
ATOM 10626 C C . TYR D 1 320 ? 3.199 91.645 63.298 1.00 39.60 317 TYR D C 1
ATOM 10627 O O . TYR D 1 320 ? 3.842 92.590 62.825 1.00 34.87 317 TYR D O 1
ATOM 10636 N N . ASP D 1 321 ? 1.887 91.501 63.094 1.00 42.09 318 ASP D N 1
ATOM 10637 C CA . ASP D 1 321 ? 1.147 92.463 62.284 1.00 45.01 318 ASP D CA 1
ATOM 10638 C C . ASP D 1 321 ? 1.158 93.860 62.888 1.00 39.03 318 ASP D C 1
ATOM 10639 O O . ASP D 1 321 ? 0.888 94.831 62.174 1.00 51.67 318 ASP D O 1
ATOM 10644 N N . ARG D 1 322 ? 1.459 93.985 64.180 1.00 46.50 319 ARG D N 1
ATOM 10645 C CA . ARG D 1 322 ? 1.477 95.278 64.853 1.00 49.81 319 ARG D CA 1
ATOM 10646 C C . ARG D 1 322 ? 2.892 95.735 65.193 1.00 42.88 319 ARG D C 1
ATOM 10647 O O . ARG D 1 322 ? 3.078 96.539 66.113 1.00 36.33 319 ARG D O 1
ATOM 10655 N N . GLY D 1 323 ? 3.891 95.237 64.469 1.00 42.60 320 GLY D N 1
ATOM 10656 C CA . GLY D 1 323 ? 5.249 95.725 64.609 1.00 41.98 320 GLY D CA 1
ATOM 10657 C C . GLY D 1 323 ? 6.032 95.197 65.789 1.00 39.14 320 GLY D C 1
ATOM 10658 O O . GLY D 1 323 ? 7.001 95.839 66.204 1.00 42.14 320 GLY D O 1
ATOM 10659 N N . VAL D 1 324 ? 5.658 94.045 66.343 1.00 31.88 321 VAL D N 1
ATOM 10660 C CA . VAL D 1 324 ? 6.367 93.447 67.471 1.00 29.65 321 VAL D CA 1
ATOM 10661 C C . VAL D 1 324 ? 6.774 92.036 67.065 1.00 32.62 321 VAL D C 1
ATOM 10662 O O . VAL D 1 324 ? 5.933 91.132 67.006 1.00 35.04 321 VAL D O 1
ATOM 10666 N N A TYR D 1 325 ? 8.059 91.836 66.799 0.48 31.39 322 TYR D N 1
ATOM 10667 N N B TYR D 1 325 ? 8.063 91.848 66.778 0.52 31.25 322 TYR D N 1
ATOM 10668 C CA A TYR D 1 325 ? 8.541 90.513 66.433 0.48 33.56 322 TYR D CA 1
ATOM 10669 C CA B TYR D 1 325 ? 8.597 90.526 66.479 0.52 33.62 322 TYR D CA 1
ATOM 10670 C C A TYR D 1 325 ? 8.659 89.624 67.667 0.48 32.60 322 TYR D C 1
ATOM 10671 C C B TYR D 1 325 ? 8.555 89.646 67.719 0.52 32.63 322 TYR D C 1
ATOM 10672 O O A TYR D 1 325 ? 9.091 90.069 68.735 0.48 32.28 322 TYR D O 1
ATOM 10673 O O B TYR D 1 325 ? 8.806 90.109 68.835 0.52 32.31 322 TYR D O 1
ATOM 10690 N N . THR D 1 326 ? 8.247 88.366 67.516 1.00 28.66 323 THR D N 1
ATOM 10691 C CA . THR D 1 326 ? 8.386 87.349 68.552 1.00 30.48 323 THR D CA 1
ATOM 10692 C C . THR D 1 326 ? 8.891 86.078 67.887 1.00 37.78 323 THR D C 1
ATOM 10693 O O . THR D 1 326 ? 8.838 85.941 66.662 1.00 38.05 323 THR D O 1
ATOM 10697 N N . THR D 1 327 ? 9.373 85.143 68.702 1.00 27.70 324 THR D N 1
ATOM 10698 C CA . THR D 1 327 ? 9.857 83.869 68.183 1.00 34.08 324 THR D CA 1
ATOM 10699 C C . THR D 1 327 ? 9.918 82.868 69.330 1.00 28.96 324 THR D C 1
ATOM 10700 O O . THR D 1 327 ? 9.541 83.168 70.466 1.00 29.00 324 THR D O 1
ATOM 10704 N N . PHE D 1 328 ? 10.397 81.665 69.019 1.00 28.70 325 PHE D N 1
ATOM 10705 C CA . PHE D 1 328 ? 10.609 80.627 70.016 1.00 31.13 325 PHE D CA 1
ATOM 10706 C C . PHE D 1 328 ? 12.002 80.033 69.866 1.00 30.49 325 PHE D C 1
ATOM 10707 O O . PHE D 1 328 ? 12.467 79.782 68.751 1.00 34.88 325 PHE D O 1
ATOM 10715 N N . ARG D 1 329 ? 12.662 79.831 71.001 1.00 30.75 326 ARG D N 1
ATOM 10716 C CA . ARG D 1 329 ? 13.883 79.045 71.107 1.00 35.88 326 ARG D CA 1
ATOM 10717 C C . ARG D 1 329 ? 13.727 78.128 72.309 1.00 33.95 326 ARG D C 1
ATOM 10718 O O . ARG D 1 329 ? 13.089 78.508 73.294 1.00 34.70 326 ARG D O 1
ATOM 10726 N N . TYR D 1 330 ? 14.265 76.913 72.226 1.00 36.17 327 TYR D N 1
ATOM 10727 C CA . TYR D 1 330 ? 14.846 76.356 71.012 1.00 28.82 327 TYR D CA 1
ATOM 10728 C C . TYR D 1 330 ? 13.968 75.201 70.550 1.00 26.83 327 TYR D C 1
ATOM 10729 O O . TYR D 1 330 ? 13.411 74.477 71.377 1.00 33.03 327 TYR D O 1
ATOM 10738 N N . ALA D 1 331 ? 13.852 75.040 69.237 1.00 22.07 328 ALA D N 1
ATOM 10739 C CA . ALA D 1 331 ? 13.010 73.994 68.674 1.00 29.82 328 ALA D CA 1
ATOM 10740 C C . ALA D 1 331 ? 13.413 72.633 69.234 1.00 31.38 328 ALA D C 1
ATOM 10741 O O . ALA D 1 331 ? 14.611 72.325 69.298 1.00 32.19 328 ALA D O 1
ATOM 10743 N N . PRO D 1 332 ? 12.454 71.800 69.661 1.00 32.45 329 PRO D N 1
ATOM 10744 C CA . PRO D 1 332 ? 12.807 70.516 70.281 1.00 29.03 329 PRO D CA 1
ATOM 10745 C C . PRO D 1 332 ? 13.516 69.585 69.318 1.00 25.84 329 PRO D C 1
ATOM 10746 O O . PRO D 1 332 ? 12.915 69.092 68.358 1.00 29.99 329 PRO D O 1
ATOM 10750 N N . LEU D 1 333 ? 14.797 69.324 69.580 1.00 27.44 330 LEU D N 1
ATOM 10751 C CA . LEU D 1 333 ? 15.585 68.510 68.667 1.00 29.26 330 LEU D CA 1
ATOM 10752 C C . LEU D 1 333 ? 15.157 67.048 68.672 1.00 35.60 330 LEU D C 1
ATOM 10753 O O . LEU D 1 333 ? 15.457 66.329 67.712 1.00 32.60 330 LEU D O 1
ATOM 10758 N N . HIS D 1 334 ? 14.454 66.592 69.714 1.00 34.17 331 HIS D N 1
ATOM 10759 C CA . HIS D 1 334 ? 13.964 65.219 69.714 1.00 32.42 331 HIS D CA 1
ATOM 10760 C C . HIS D 1 334 ? 12.825 65.014 68.726 1.00 35.96 331 HIS D C 1
ATOM 10761 O O . HIS D 1 334 ? 12.452 63.864 68.467 1.00 38.12 331 HIS D O 1
ATOM 10768 N N . LEU D 1 335 ? 12.273 66.091 68.173 1.00 29.86 332 LEU D N 1
ATOM 10769 C CA . LEU D 1 335 ? 11.295 66.012 67.097 1.00 34.91 332 LEU D CA 1
ATOM 10770 C C . LEU D 1 335 ? 11.930 66.107 65.716 1.00 35.24 332 LEU D C 1
ATOM 10771 O O . LEU D 1 335 ? 11.216 66.004 64.714 1.00 41.53 332 LEU D O 1
ATOM 10776 N N . VAL D 1 336 ? 13.243 66.301 65.639 1.00 36.46 333 VAL D N 1
ATOM 10777 C CA . VAL D 1 336 ? 13.952 66.358 64.365 1.00 37.91 333 VAL D CA 1
ATOM 10778 C C . VAL D 1 336 ? 14.351 64.941 63.976 1.00 37.99 333 VAL D C 1
ATOM 10779 O O . VAL D 1 336 ? 15.153 64.301 64.665 1.00 37.05 333 VAL D O 1
ATOM 10783 N N . SER D 1 337 ? 13.799 64.452 62.864 1.00 38.10 334 SER D N 1
ATOM 10784 C CA . SER D 1 337 ? 13.979 63.056 62.481 1.00 40.27 334 SER D CA 1
ATOM 10785 C C . SER D 1 337 ? 15.416 62.711 62.113 1.00 38.90 334 SER D C 1
ATOM 10786 O O . SER D 1 337 ? 15.742 61.521 62.034 1.00 43.89 334 SER D O 1
ATOM 10789 N N . ALA D 1 338 ? 16.278 63.705 61.893 1.00 35.62 335 ALA D N 1
ATOM 10790 C CA . ALA D 1 338 ? 17.650 63.410 61.492 1.00 39.75 335 ALA D CA 1
ATOM 10791 C C . ALA D 1 338 ? 18.426 62.695 62.591 1.00 38.20 335 ALA D C 1
ATOM 10792 O O . ALA D 1 338 ? 19.368 61.951 62.297 1.00 39.91 335 ALA D O 1
ATOM 10794 N N . TYR D 1 339 ? 18.047 62.892 63.850 1.00 34.39 336 TYR D N 1
ATOM 10795 C CA . TYR D 1 339 ? 18.812 62.371 64.974 1.00 41.04 336 TYR D CA 1
ATOM 10796 C C . TYR D 1 339 ? 18.361 60.986 65.416 1.00 44.24 336 TYR D C 1
ATOM 10797 O O . TYR D 1 339 ? 18.842 60.491 66.440 1.00 51.73 336 TYR D O 1
ATOM 10806 N N . GLY D 1 340 ? 17.459 60.353 64.677 1.00 45.69 337 GLY D N 1
ATOM 10807 C CA . GLY D 1 340 ? 17.115 58.970 64.937 1.00 55.30 337 GLY D CA 1
ATOM 10808 C C . GLY D 1 340 ? 15.918 58.800 65.852 1.00 63.91 337 GLY D C 1
ATOM 10809 O O . GLY D 1 340 ? 15.098 59.700 66.053 1.00 62.19 337 GLY D O 1
ATOM 10810 N N . HIS D 1 341 ? 15.830 57.599 66.422 1.00 72.34 338 HIS D N 1
ATOM 10811 C CA . HIS D 1 341 ? 14.695 57.216 67.255 1.00 80.90 338 HIS D CA 1
ATOM 10812 C C . HIS D 1 341 ? 14.775 57.926 68.601 1.00 86.92 338 HIS D C 1
ATOM 10813 O O . HIS D 1 341 ? 15.687 57.674 69.394 1.00 91.48 338 HIS D O 1
ATOM 10815 N N . GLU D 1 342 ? 13.818 58.815 68.858 1.00 84.39 339 GLU D N 1
ATOM 10816 C CA . GLU D 1 342 ? 13.666 59.472 70.146 1.00 80.92 339 GLU D CA 1
ATOM 10817 C C . GLU D 1 342 ? 12.260 59.212 70.671 1.00 78.64 339 GLU D C 1
ATOM 10818 O O . GLU D 1 342 ? 11.300 59.122 69.900 1.00 80.95 339 GLU D O 1
ATOM 10824 N N . GLY D 1 343 ? 12.141 59.085 71.989 1.00 71.96 340 GLY D N 1
ATOM 10825 C CA . GLY D 1 343 ? 10.856 58.861 72.625 1.00 67.77 340 GLY D CA 1
ATOM 10826 C C . GLY D 1 343 ? 10.017 60.118 72.679 1.00 60.44 340 GLY D C 1
ATOM 10827 O O . GLY D 1 343 ? 10.182 61.044 71.876 1.00 61.23 340 GLY D O 1
ATOM 10828 N N . SER D 1 344 ? 9.101 60.158 73.641 1.00 54.92 341 SER D N 1
ATOM 10829 C CA . SER D 1 344 ? 8.279 61.335 73.881 1.00 53.39 341 SER D CA 1
ATOM 10830 C C . SER D 1 344 ? 8.797 62.069 75.109 1.00 51.48 341 SER D C 1
ATOM 10831 O O . SER D 1 344 ? 9.013 61.457 76.159 1.00 52.17 341 SER D O 1
ATOM 10834 N N . LEU D 1 345 ? 9.001 63.379 74.971 1.00 46.55 342 LEU D N 1
ATOM 10835 C CA . LEU D 1 345 ? 9.473 64.235 76.057 1.00 41.66 342 LEU D CA 1
ATOM 10836 C C . LEU D 1 345 ? 8.372 65.241 76.367 1.00 39.77 342 LEU D C 1
ATOM 10837 O O . LEU D 1 345 ? 8.323 66.329 75.770 1.00 34.90 342 LEU D O 1
ATOM 10842 N N . PRO D 1 346 ? 7.468 64.919 77.296 1.00 35.54 343 PRO D N 1
ATOM 10843 C CA . PRO D 1 346 ? 6.286 65.773 77.504 1.00 35.76 343 PRO D CA 1
ATOM 10844 C C . PRO D 1 346 ? 6.613 67.188 77.944 1.00 35.37 343 PRO D C 1
ATOM 10845 O O . PRO D 1 346 ? 5.881 68.118 77.583 1.00 33.53 343 PRO D O 1
ATOM 10849 N N . GLY D 1 347 ? 7.682 67.383 78.719 1.00 33.76 344 GLY D N 1
ATOM 10850 C CA . GLY D 1 347 ? 8.038 68.730 79.133 1.00 33.94 344 GLY D CA 1
ATOM 10851 C C . GLY D 1 347 ? 8.479 69.598 77.971 1.00 38.67 344 GLY D C 1
ATOM 10852 O O . GLY D 1 347 ? 8.048 70.749 77.845 1.00 37.02 344 GLY D O 1
ATOM 10853 N N . ALA D 1 348 ? 9.336 69.058 77.102 1.00 36.78 345 ALA D N 1
ATOM 10854 C CA . ALA D 1 348 ? 9.815 69.827 75.958 1.00 34.04 345 ALA D CA 1
ATOM 10855 C C . ALA D 1 348 ? 8.712 70.038 74.927 1.00 33.02 345 ALA D C 1
ATOM 10856 O O . ALA D 1 348 ? 8.633 71.105 74.306 1.00 32.83 345 ALA D O 1
ATOM 10858 N N . GLU D 1 349 ? 7.853 69.034 74.729 1.00 32.75 346 GLU D N 1
ATOM 10859 C CA . GLU D 1 349 ? 6.777 69.164 73.750 1.00 32.17 346 GLU D CA 1
ATOM 10860 C C . GLU D 1 349 ? 5.760 70.213 74.183 1.00 37.55 346 GLU D C 1
ATOM 10861 O O . GLU D 1 349 ? 5.288 71.007 73.361 1.00 39.83 346 GLU D O 1
ATOM 10867 N N . ARG D 1 350 ? 5.411 70.230 75.471 1.00 36.34 347 ARG D N 1
ATOM 10868 C CA . ARG D 1 350 ? 4.503 71.250 75.982 1.00 33.49 347 ARG D CA 1
ATOM 10869 C C . ARG D 1 350 ? 5.120 72.640 75.879 1.00 32.89 347 ARG D C 1
ATOM 10870 O O . ARG D 1 350 ? 4.427 73.612 75.555 1.00 39.87 347 ARG D O 1
ATOM 10878 N N . ALA D 1 351 ? 6.425 72.751 76.143 1.00 31.16 348 ALA D N 1
ATOM 10879 C CA . ALA D 1 351 ? 7.088 74.050 76.084 1.00 32.68 348 ALA D CA 1
ATOM 10880 C C . ALA D 1 351 ? 7.080 74.617 74.670 1.00 35.92 348 ALA D C 1
ATOM 10881 O O . ALA D 1 351 ? 6.851 75.817 74.477 1.00 37.76 348 ALA D O 1
ATOM 10883 N N . ALA D 1 352 ? 7.324 73.772 73.665 1.00 33.98 349 ALA D N 1
ATOM 10884 C CA . ALA D 1 352 ? 7.348 74.246 72.285 1.00 31.02 349 ALA D CA 1
ATOM 10885 C C . ALA D 1 352 ? 5.982 74.707 71.796 1.00 30.58 349 ALA D C 1
ATOM 10886 O O . ALA D 1 352 ? 5.910 75.468 70.826 1.00 36.18 349 ALA D O 1
ATOM 10888 N N . GLU D 1 353 ? 4.903 74.258 72.435 1.00 30.09 350 GLU D N 1
ATOM 10889 C CA . GLU D 1 353 ? 3.560 74.643 72.028 1.00 39.71 350 GLU D CA 1
ATOM 10890 C C . GLU D 1 353 ? 3.028 75.851 72.786 1.00 42.00 350 GLU D C 1
ATOM 10891 O O . GLU D 1 353 ? 2.082 76.492 72.315 1.00 49.49 350 GLU D O 1
ATOM 10897 N N . GLU D 1 354 ? 3.617 76.186 73.934 1.00 36.97 351 GLU D N 1
ATOM 10898 C CA . GLU D 1 354 ? 3.052 77.188 74.823 1.00 36.41 351 GLU D CA 1
ATOM 10899 C C . GLU D 1 354 ? 3.946 78.395 75.067 1.00 35.29 351 GLU D C 1
ATOM 10900 O O . GLU D 1 354 ? 3.467 79.388 75.627 1.00 35.03 351 GLU D O 1
ATOM 10906 N N . THR D 1 355 ? 5.211 78.352 74.664 1.00 36.07 352 THR D N 1
ATOM 10907 C CA . THR D 1 355 ? 6.169 79.395 75.002 1.00 37.15 352 THR D CA 1
ATOM 10908 C C . THR D 1 355 ? 6.327 80.379 73.850 1.00 40.21 352 THR D C 1
ATOM 10909 O O . THR D 1 355 ? 6.347 79.987 72.679 1.00 38.44 352 THR D O 1
ATOM 10913 N N . LEU D 1 356 ? 6.433 81.661 74.192 1.00 37.93 353 LEU D N 1
ATOM 10914 C CA . LEU D 1 356 ? 6.710 82.712 73.222 1.00 37.28 353 LEU D CA 1
ATOM 10915 C C . LEU D 1 356 ? 7.741 83.654 73.822 1.00 32.82 353 LEU D C 1
ATOM 10916 O O . LEU D 1 356 ? 7.601 84.078 74.973 1.00 31.97 353 LEU D O 1
ATOM 10921 N N . CYS D 1 357 ? 8.772 83.973 73.050 1.00 29.59 354 CYS D N 1
ATOM 10922 C CA . CYS D 1 357 ? 9.843 84.848 73.504 1.00 32.67 354 CYS D CA 1
ATOM 10923 C C . CYS D 1 357 ? 9.575 86.270 73.035 1.00 30.92 354 CYS D C 1
ATOM 10924 O O . CYS D 1 357 ? 9.373 86.509 71.840 1.00 37.67 354 CYS D O 1
ATOM 10927 N N . LEU D 1 358 ? 9.566 87.202 73.976 1.00 23.64 355 LEU D N 1
ATOM 10928 C CA . LEU D 1 358 ? 9.322 88.607 73.702 1.00 28.09 355 LEU D CA 1
ATOM 10929 C C . LEU D 1 358 ? 10.638 89.335 73.470 1.00 33.43 355 LEU D C 1
ATOM 10930 O O . LEU D 1 358 ? 11.704 88.847 73.857 1.00 40.21 355 LEU D O 1
ATOM 10935 N N . PRO D 1 359 ? 10.601 90.501 72.823 1.00 28.95 356 PRO D N 1
ATOM 10936 C CA . PRO D 1 359 ? 11.839 91.264 72.611 1.00 34.01 356 PRO D CA 1
ATOM 10937 C C . PRO D 1 359 ? 12.514 91.612 73.929 1.00 32.75 356 PRO D C 1
ATOM 10938 O O . PRO D 1 359 ? 11.869 92.062 74.879 1.00 34.03 356 PRO D O 1
ATOM 10942 N N . LEU D 1 360 ? 13.830 91.394 73.982 1.00 33.53 357 LEU D N 1
ATOM 10943 C CA . LEU D 1 360 ? 14.593 91.693 75.192 1.00 30.98 357 LEU D CA 1
ATOM 10944 C C . LEU D 1 360 ? 16.045 91.935 74.778 1.00 29.45 357 LEU D C 1
ATOM 10945 O O . LEU D 1 360 ? 16.769 90.982 74.476 1.00 26.02 357 LEU D O 1
ATOM 10950 N N . HIS D 1 361 ? 16.449 93.202 74.770 1.00 24.53 358 HIS D N 1
ATOM 10951 C CA . HIS D 1 361 ? 17.824 93.591 74.484 1.00 26.74 358 HIS D CA 1
ATOM 10952 C C . HIS D 1 361 ? 18.002 95.043 74.902 1.00 26.28 358 HIS D C 1
ATOM 10953 O O . HIS D 1 361 ? 17.029 95.792 75.031 1.00 30.32 358 HIS D O 1
ATOM 10960 N N . GLN D 1 362 ? 19.261 95.432 75.113 1.00 27.16 359 GLN D N 1
ATOM 10961 C CA . GLN D 1 362 ? 19.556 96.759 75.645 1.00 28.63 359 GLN D CA 1
ATOM 10962 C C . GLN D 1 362 ? 19.328 97.875 74.635 1.00 29.74 359 GLN D C 1
ATOM 10963 O O . GLN D 1 362 ? 19.494 99.046 74.994 1.00 31.10 359 GLN D O 1
ATOM 10969 N N . ALA D 1 363 ? 18.955 97.560 73.396 1.00 31.03 360 ALA D N 1
ATOM 10970 C CA . ALA D 1 363 ? 18.630 98.593 72.423 1.00 34.71 360 ALA D CA 1
ATOM 10971 C C . ALA D 1 363 ? 17.166 99.009 72.468 1.00 31.71 360 ALA D C 1
ATOM 10972 O O . ALA D 1 363 ? 16.807 100.016 71.849 1.00 35.86 360 ALA D O 1
ATOM 10974 N N . LEU D 1 364 ? 16.320 98.267 73.182 1.00 28.93 361 LEU D N 1
ATOM 10975 C CA . LEU D 1 364 ? 14.914 98.631 73.300 1.00 30.15 361 LEU D CA 1
ATOM 10976 C C . LEU D 1 364 ? 14.767 99.970 74.009 1.00 34.74 361 LEU D C 1
ATOM 10977 O O . LEU D 1 364 ? 15.342 100.186 75.079 1.00 35.51 361 LEU D O 1
ATOM 10982 N N . SER D 1 365 ? 13.996 100.872 73.407 1.00 31.59 362 SER D N 1
ATOM 10983 C CA . SER D 1 365 ? 13.666 102.124 74.063 1.00 35.77 362 SER D CA 1
ATOM 10984 C C . SER D 1 365 ? 12.525 101.907 75.053 1.00 30.79 362 SER D C 1
ATOM 10985 O O . SER D 1 365 ? 11.880 100.855 75.081 1.00 29.75 362 SER D O 1
ATOM 10988 N N . ASP D 1 366 ? 12.279 102.925 75.883 1.00 31.65 363 ASP D N 1
ATOM 10989 C CA . ASP D 1 366 ? 11.122 102.873 76.771 1.00 40.35 363 ASP D CA 1
ATOM 10990 C C . ASP D 1 366 ? 9.826 102.822 75.977 1.00 35.51 363 ASP D C 1
ATOM 10991 O O . ASP D 1 366 ? 8.866 102.165 76.395 1.00 33.61 363 ASP D O 1
ATOM 10996 N N . SER D 1 367 ? 9.784 103.502 74.828 1.00 38.24 364 SER D N 1
ATOM 10997 C CA . SER D 1 367 ? 8.610 103.428 73.966 1.00 40.85 364 SER D CA 1
ATOM 10998 C C . SER D 1 367 ? 8.415 102.016 73.426 1.00 40.17 364 SER D C 1
ATOM 10999 O O . SER D 1 367 ? 7.282 101.525 73.344 1.00 37.90 364 SER D O 1
ATOM 11002 N N . ASP D 1 368 ? 9.510 101.343 73.060 1.00 34.04 365 ASP D N 1
ATOM 11003 C CA . ASP D 1 368 ? 9.408 99.961 72.602 1.00 35.11 365 ASP D CA 1
ATOM 11004 C C . ASP D 1 368 ? 8.873 99.054 73.701 1.00 33.79 365 ASP D C 1
ATOM 11005 O O . ASP D 1 368 ? 8.039 98.178 73.440 1.00 31.09 365 ASP D O 1
ATOM 11010 N N . VAL D 1 369 ? 9.343 99.247 74.937 1.00 29.70 366 VAL D N 1
ATOM 11011 C CA . VAL D 1 369 ? 8.909 98.394 76.042 1.00 29.31 366 VAL D CA 1
ATOM 11012 C C . VAL D 1 369 ? 7.414 98.555 76.286 1.00 31.52 366 VAL D C 1
ATOM 11013 O O . VAL D 1 369 ? 6.691 97.570 76.479 1.00 34.70 366 VAL D O 1
ATOM 11017 N N . GLU D 1 370 ? 6.924 99.798 76.275 1.00 32.47 367 GLU D N 1
ATOM 11018 C CA . GLU D 1 370 ? 5.496 100.024 76.468 1.00 37.65 367 GLU D CA 1
ATOM 11019 C C . GLU D 1 370 ? 4.682 99.482 75.300 1.00 38.58 367 GLU D C 1
ATOM 11020 O O . GLU D 1 370 ? 3.531 99.069 75.486 1.00 38.03 367 GLU D O 1
ATOM 11026 N N . THR D 1 371 ? 5.258 99.471 74.097 1.00 37.27 368 THR D N 1
ATOM 11027 C CA . THR D 1 371 ? 4.564 98.903 72.947 1.00 38.01 368 THR D CA 1
ATOM 11028 C C . THR D 1 371 ? 4.361 97.402 73.118 1.00 36.12 368 THR D C 1
ATOM 11029 O O . THR D 1 371 ? 3.263 96.883 72.882 1.00 33.32 368 THR D O 1
ATOM 11033 N N . VAL D 1 372 ? 5.412 96.688 73.532 1.00 36.00 369 VAL D N 1
ATOM 11034 C CA . VAL D 1 372 ? 5.307 95.243 73.726 1.00 33.22 369 VAL D CA 1
ATOM 11035 C C . VAL D 1 372 ? 4.279 94.921 74.803 1.00 31.38 369 VAL D C 1
ATOM 11036 O O . VAL D 1 372 ? 3.439 94.028 74.638 1.00 28.02 369 VAL D O 1
ATOM 11040 N N . ILE D 1 373 ? 4.327 95.647 75.923 1.00 34.77 370 ILE D N 1
ATOM 11041 C CA . ILE D 1 373 ? 3.412 95.376 77.030 1.00 33.37 370 ILE D CA 1
ATOM 11042 C C . ILE D 1 373 ? 1.972 95.634 76.606 1.00 35.37 370 ILE D C 1
ATOM 11043 O O . ILE D 1 373 ? 1.071 94.831 76.880 1.00 31.86 370 ILE D O 1
ATOM 11048 N N . GLY D 1 374 ? 1.735 96.762 75.933 1.00 38.11 371 GLY D N 1
ATOM 11049 C CA . GLY D 1 374 ? 0.382 97.092 75.516 1.00 33.99 371 GLY D CA 1
ATOM 11050 C C . GLY D 1 374 ? -0.180 96.104 74.512 1.00 33.75 371 GLY D C 1
ATOM 11051 O O . GLY D 1 374 ? -1.347 95.715 74.594 1.00 36.37 371 GLY D O 1
ATOM 11052 N N . GLU D 1 375 ? 0.647 95.675 73.556 1.00 34.70 372 GLU D N 1
ATOM 11053 C CA . GLU D 1 375 ? 0.178 94.734 72.545 1.00 35.55 372 GLU D CA 1
ATOM 11054 C C . GLU D 1 375 ? -0.079 93.350 73.128 1.00 35.25 372 GLU D C 1
ATOM 11055 O O . GLU D 1 375 ? -0.995 92.653 72.677 1.00 32.10 372 GLU D O 1
ATOM 11061 N N . VAL D 1 376 ? 0.713 92.933 74.119 1.00 30.11 373 VAL D N 1
ATOM 11062 C CA . VAL D 1 376 ? 0.480 91.637 74.750 1.00 34.24 373 VAL D CA 1
ATOM 11063 C C . VAL D 1 376 ? -0.798 91.671 75.579 1.00 31.49 373 VAL D C 1
ATOM 11064 O O . VAL D 1 376 ? -1.606 90.735 75.539 1.00 33.70 373 VAL D O 1
ATOM 11068 N N . ARG D 1 377 ? -1.007 92.752 76.335 1.00 31.71 374 ARG D N 1
ATOM 11069 C CA . ARG D 1 377 ? -2.228 92.876 77.126 1.00 35.72 374 ARG D CA 1
ATOM 11070 C C . ARG D 1 377 ? -3.460 92.962 76.233 1.00 34.49 374 ARG D C 1
ATOM 11071 O O . ARG D 1 377 ? -4.498 92.361 76.533 1.00 35.90 374 ARG D O 1
ATOM 11079 N N . ALA D 1 378 ? -3.367 93.706 75.128 1.00 38.70 375 ALA D N 1
ATOM 11080 C CA . ALA D 1 378 ? -4.502 93.810 74.217 1.00 37.36 375 ALA D CA 1
ATOM 11081 C C . ALA D 1 378 ? -4.701 92.518 73.436 1.00 37.50 375 ALA D C 1
ATOM 11082 O O . ALA D 1 378 ? -5.839 92.073 73.238 1.00 38.03 375 ALA D O 1
ATOM 11084 N N . GLY D 1 379 ? -3.606 91.902 72.987 1.00 38.65 376 GLY D N 1
ATOM 11085 C CA . GLY D 1 379 ? -3.723 90.670 72.226 1.00 35.69 376 GLY D CA 1
ATOM 11086 C C . GLY D 1 379 ? -4.318 89.536 73.036 1.00 41.52 376 GLY D C 1
ATOM 11087 O O . GLY D 1 379 ? -5.122 88.751 72.527 1.00 43.26 376 GLY D O 1
ATOM 11088 N N . LEU D 1 380 ? -3.939 89.436 74.312 1.00 41.65 377 LEU D N 1
ATOM 11089 C CA . LEU D 1 380 ? -4.459 88.351 75.133 1.00 47.19 377 LEU D CA 1
ATOM 11090 C C . LEU D 1 380 ? -5.909 88.593 75.536 1.00 50.81 377 LEU D C 1
ATOM 11091 O O . LEU D 1 380 ? -6.675 87.634 75.687 1.00 54.28 377 LEU D O 1
ATOM 11096 N N . ALA D 1 381 ? -6.304 89.856 75.714 1.00 44.86 378 ALA D N 1
ATOM 11097 C CA . ALA D 1 381 ? -7.706 90.152 75.989 1.00 46.72 378 ALA D CA 1
ATOM 11098 C C . ALA D 1 381 ? -8.593 89.795 74.804 1.00 48.69 378 ALA D C 1
ATOM 11099 O O . ALA D 1 381 ? -9.736 89.365 74.995 1.00 50.44 378 ALA D O 1
ATOM 11101 N N . ALA D 1 382 ? -8.086 89.958 73.581 1.00 46.88 379 ALA D N 1
ATOM 11102 C CA . ALA D 1 382 ? -8.881 89.657 72.396 1.00 50.81 379 ALA D CA 1
ATOM 11103 C C . ALA D 1 382 ? -8.949 88.162 72.111 1.00 54.63 379 ALA D C 1
ATOM 11104 O O . ALA D 1 382 ? -9.968 87.679 71.607 1.00 58.27 379 ALA D O 1
ATOM 11106 N N . LEU D 1 383 ? -7.890 87.419 72.425 1.00 57.75 380 LEU D N 1
ATOM 11107 C CA . LEU D 1 383 ? -7.823 85.992 72.138 1.00 60.01 380 LEU D CA 1
ATOM 11108 C C . LEU D 1 383 ? -8.323 85.123 73.285 1.00 68.94 380 LEU D C 1
ATOM 11109 O O . LEU D 1 383 ? -8.293 83.893 73.166 1.00 74.26 380 LEU D O 1
ATOM 11114 N N . THR D 1 384 ? -8.779 85.721 74.387 1.00 74.75 381 THR D N 1
ATOM 11115 C CA . THR D 1 384 ? -9.326 84.970 75.511 1.00 77.58 381 THR D CA 1
ATOM 11116 C C . THR D 1 384 ? -10.706 85.494 75.894 1.00 82.78 381 THR D C 1
ATOM 11117 O O . THR D 1 384 ? -11.096 85.449 77.064 1.00 88.71 381 THR D O 1
ATOM 11121 N N . ALA D 1 385 ? -11.456 85.996 74.918 1.00 81.63 382 ALA D N 1
ATOM 11122 C CA . ALA D 1 385 ? -12.791 86.524 75.173 1.00 81.89 382 ALA D CA 1
ATOM 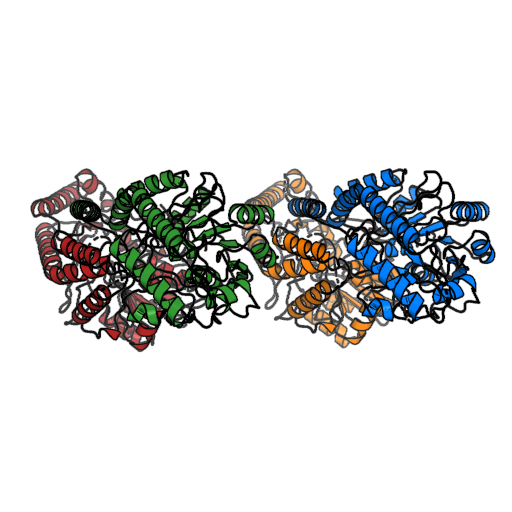11123 C C . ALA D 1 385 ? -13.832 85.801 74.327 1.00 82.72 382 ALA D C 1
ATOM 11124 O O . ALA D 1 385 ? -15.035 85.974 74.524 1.00 85.11 382 ALA D O 1
#

Nearest PDB structures (foldseek):
  4zah-assembly1_B  TM=9.309E-01  e=7.851E-29  Escherichia coli K-12
  3nys-assembly1_A  TM=9.301E-01  e=7.851E-29  Pseudomonas aeruginosa PAO1
  3nu7-assembly1_B  TM=9.142E-01  e=6.608E-29  Pseudomonas aeruginosa
  4piw-assembly1_A  TM=9.104E-01  e=2.626E-28  Escherichia coli K-12
  4piw-assembly3_F  TM=9.005E-01  e=1.391E-27  Escherichia coli K-12

CATH classification: 3.40.640.10

Solvent-accessible surface area: 52348 Å² total

Organism: Streptoalloteichus hindustanus (NCBI:txid2017)

B-factor: mean 35.99, std 13.48, range [16.54, 116.16]